Protein 4HN3 (pdb70)

CATH classification: 3.10.570.10

Sequence (1308 aa):
ITKNQISSNYYKTVLPYKASKSRGLVVSNIYSRRYDINELESGLRVSQNKYSPDNYLFQEGQYLDKETLEKWLDRKSDKNPNGLNPASNGNGENRKPIYLAHILEQDYLKQTDKDTVALGGISIALANSVDYYQKEKYGDTYEQPISDSELLAQGKESATVLNRIRQTKGLENVPVTIAIYKQGARDAVAPGNYIAYATANGDSLSNWKDIDEKNYVLPSTESSAKDHKTDNDNFLNFKKAIEDYYPNFTGVVGRGRYEDGQLAELNIDIPLQFYGEAEIIGFTQYVTDLVVGQHIPKTADLQVNISTSDGPAALITRKANEDAATAHIYDTGITKNQISSNYYKTVLPYKASKSRGLVVSNIYSRRYDINELESGLRVSQNKYSPDNYLFQEGQYLDKETLEKWLDRKSDKNPNGLNPASNGNGENRKPIYLAHILEQDYLKQTDKDTVALGGISIALANSVDYYQKEKYGDTYEQPISDSELLAQGKESATVLNRIRQTKGLENVPVTIAIYKQGARDAVAPGNYIAYATANGDSLSNWKDIDEKNYVLPSTESAKDHKTDNDNFLNFKKAIEDYYPNFTGVVGRGRYEDGQLAELNIDIPLQFYGEAEIIGFTQYVTDLVGQHIPKTADLQVNISTSDGPAALITRKANEDAATAHIYDTKNQISSNYYKTVLPYKASKSRGLVVSNIYSRRYDINELESGLRVSQNKYSPDNYLFQEGQYLDKETLEKWLDRKSDKNPNGLNPASNGNRKPIYLAHILEQDYLKQTDKDTVALGGISIALANSVDYYQKEKYGDTYEQPISDSELLAQGKESATVLNRIRQTKGLENVPVTIAIYKQGARDAVAPGNYIAYATANGDSLSNWKDIDEKNYVLPSTESAKDHKTDNDNFLNFKKAIEDYYPNFTGVVGRGRYEDGQLAELNIDIPLQFYGEAEIIGFTQYVTDLVGQHIPKTADLQVNISTSDGPAALITRKANEDAATAHIYDGITKNQISSNYYKTVLPYKASKSRGLVVSNIYSRRYDINELESSGLRVSQNKYSPDNYLFQEGQYLDKETLEKWLDRKSDKNPNGLNPASNGERKPIYLAHILEQDYLKQTDKDTVALGGISIALANSVDYYQKEKYGDTYEQPISDSELLAQGKESATVLNRIRQTKGLENVPVTIAIYKQGARDAVAPGNYIAYATANGDSLSNWKDIDEKNYVLPSTESAKDHKTDNDNFLNFKKAIEDYYPNFTGVVGRGRYEDGQLAELNIDIPLQFYGEAEIIGFTQYVTDLVGQHIPKTADLQVNISTSDGPAALITRKANEDAATAHIYD

Radius of gyration: 38.18 Å; Cα contacts (8 Å, |Δi|>4): 2831; chains: 4; bounding box: 109×58×107 Å

Organism: Listeria monocytogenes serovar 1/2a (strain ATCC BAA-679 / EGD-e) (NCBI:txid169963)

Solvent-accessible surface area: 56154 Å² total

Nearest PDB structures (foldseek):
  4hn3-assembly1_A  TM=9.996E-01  e=1.330E-68  Listeria monocytogenes EGD-e
  4hn3-assembly2_C  TM=9.886E-01  e=2.124E-67  Listeria monocytogenes EGD-e
  4hn3-assembly2_D  TM=9.861E-01  e=2.225E-66  Listeria monocytogenes EGD-e
  2qx2-assembly1_A  TM=8.442E-01  e=1.783E-33  Staphylococcus aureus subsp. aureus Mu50
  3n2q-assembly1_A-2  TM=5.553E-01  e=1.293E-23  Bacillus cereus ATCC 14579

InterPro domains:
  IPR011426 CamS sex pheromone cAM373 [PF07537] (57-363)
  IPR011426 CamS sex pheromone cAM373 [PIRSF012509] (1-371)

Structure (mmCIF, N/CA/C/O backbone):
data_4HN3
#
_entry.id   4HN3
#
_cell.length_a   149.085
_cell.length_b   99.318
_cell.length_c   104.608
_cell.angle_alpha   90.00
_cell.angle_beta   90.00
_cell.angle_gamma   90.00
#
_symmetry.space_group_name_H-M   'P 21 21 2'
#
loop_
_entity.id
_entity.type
_entity.pdbx_description
1 polymer 'Lmo1757 protein'
2 non-polymer GLYCEROL
3 non-polymer DI(HYDROXYETHYL)ETHER
4 non-polymer BETA-MERCAPTOETHANOL
5 water water
#
loop_
_atom_site.group_PDB
_atom_site.id
_atom_site.type_symbol
_atom_site.label_atom_id
_atom_site.label_alt_id
_atom_site.label_comp_id
_atom_site.label_asym_id
_atom_site.label_entity_id
_atom_site.label_seq_id
_atom_site.pdbx_PDB_ins_code
_atom_site.Cartn_x
_atom_site.Cartn_y
_atom_site.Cartn_z
_atom_site.occupancy
_atom_site.B_iso_or_equiv
_atom_site.auth_seq_id
_atom_site.auth_comp_id
_atom_site.auth_asym_id
_atom_site.auth_atom_id
_atom_site.pdbx_PDB_model_num
ATOM 1 N N . ILE A 1 19 ? 116.900 43.153 89.802 1.00 66.25 40 ILE A N 1
ATOM 2 C CA . ILE A 1 19 ? 116.495 42.452 91.024 1.00 67.85 40 ILE A CA 1
ATOM 3 C C . ILE A 1 19 ? 115.966 41.035 90.761 1.00 63.91 40 ILE A C 1
ATOM 4 O O . ILE A 1 19 ? 116.285 40.411 89.747 1.00 60.98 40 ILE A O 1
ATOM 17 N N . THR A 1 21 ? 112.989 37.784 92.598 1.00 42.74 42 THR A N 1
ATOM 18 C CA . THR A 1 21 ? 112.105 37.351 93.661 1.00 42.12 42 THR A CA 1
ATOM 19 C C . THR A 1 21 ? 112.952 36.858 94.827 1.00 49.76 42 THR A C 1
ATOM 20 O O . THR A 1 21 ? 114.031 36.316 94.624 1.00 52.76 42 THR A O 1
ATOM 24 N N . LYS A 1 22 ? 112.463 37.038 96.048 1.00 46.46 43 LYS A N 1
ATOM 25 C CA . LYS A 1 22 ? 113.235 36.651 97.215 1.00 50.64 43 LYS A CA 1
ATOM 26 C C . LYS A 1 22 ? 112.894 35.259 97.728 1.00 56.62 43 LYS A C 1
ATOM 27 O O . LYS A 1 22 ? 113.742 34.580 98.300 1.00 60.65 43 LYS A O 1
ATOM 33 N N . ASN A 1 23 ? 111.651 34.835 97.538 1.00 55.69 44 ASN A N 1
ATOM 34 C CA . ASN A 1 23 ? 111.246 33.498 97.952 1.00 51.28 44 ASN A CA 1
ATOM 35 C C . ASN A 1 23 ? 111.456 32.514 96.806 1.00 58.06 44 ASN A C 1
ATOM 36 O O . ASN A 1 23 ? 110.976 32.734 95.692 1.00 68.63 44 ASN A O 1
ATOM 41 N N . GLN A 1 24 ? 112.182 31.433 97.068 1.00 50.27 45 GLN A N 1
ATOM 42 C CA . GLN A 1 24 ? 112.479 30.451 96.029 1.00 43.57 45 GLN A CA 1
ATOM 43 C C . GLN A 1 24 ? 111.412 29.369 95.948 1.00 41.93 45 GLN A C 1
ATOM 44 O O . GLN A 1 24 ? 111.201 28.777 94.886 1.00 36.25 45 GLN A O 1
ATOM 50 N N . ILE A 1 25 ? 110.752 29.131 97.083 1.00 41.49 46 ILE A N 1
ATOM 51 C CA . ILE A 1 25 ? 109.685 28.143 97.229 1.00 37.99 46 ILE A CA 1
ATOM 52 C C . ILE A 1 25 ? 110.162 26.687 97.317 1.00 46.96 46 ILE A C 1
ATOM 53 O O . ILE A 1 25 ? 109.766 25.951 98.217 1.00 51.69 46 ILE A O 1
ATOM 58 N N . SER A 1 26 ? 110.992 26.270 96.371 1.00 43.91 47 SER A N 1
ATOM 59 C CA . SER A 1 26 ? 111.477 24.894 96.320 1.00 38.36 47 SER A CA 1
ATOM 60 C C . SER A 1 26 ? 112.876 24.861 95.739 1.00 49.02 47 SER A C 1
ATOM 61 O O . SER A 1 26 ? 113.233 25.689 94.889 1.00 43.08 47 SER A O 1
ATOM 64 N N . SER A 1 27 ? 113.649 23.884 96.199 1.00 51.11 48 SER A N 1
ATOM 65 C CA . SER A 1 27 ? 115.025 23.699 95.768 1.00 55.26 48 SER A CA 1
ATOM 66 C C . SER A 1 27 ? 115.095 23.420 94.273 1.00 46.24 48 SER A C 1
ATOM 67 O O . SER A 1 27 ? 116.093 23.727 93.618 1.00 40.57 48 SER A O 1
ATOM 70 N N . ASN A 1 28 ? 114.023 22.838 93.746 1.00 39.83 49 ASN A N 1
ATOM 71 C CA . ASN A 1 28 ? 113.918 22.551 92.322 1.00 45.12 49 ASN A CA 1
ATOM 72 C C . ASN A 1 28 ? 113.722 23.806 91.471 1.00 32.37 49 ASN A C 1
ATOM 73 O O . ASN A 1 28 ? 113.842 23.735 90.262 1.00 36.35 49 ASN A O 1
ATOM 78 N N . TYR A 1 29 ? 113.446 24.950 92.099 1.00 30.96 50 TYR A N 1
ATOM 79 C CA . TYR A 1 29 ? 113.158 26.178 91.342 1.00 30.96 50 TYR A CA 1
ATOM 80 C C . TYR A 1 29 ? 114.273 27.204 91.476 1.00 35.74 50 TYR A C 1
ATOM 81 O O . TYR A 1 29 ? 115.041 27.185 92.424 1.00 42.61 50 TYR A O 1
ATOM 90 N N . TYR A 1 30 ? 114.332 28.120 90.524 1.00 31.34 51 TYR A N 1
ATOM 91 C CA . TYR A 1 30 ? 115.223 29.259 90.617 1.00 28.51 51 TYR A CA 1
ATOM 92 C C . TYR A 1 30 ? 114.429 30.469 91.066 1.00 31.80 51 TYR A C 1
ATOM 93 O O . TYR A 1 30 ? 113.221 30.533 90.843 1.00 31.70 51 TYR A O 1
ATOM 102 N N . LYS A 1 31 ? 115.109 31.425 91.689 1.00 25.39 52 LYS A N 1
ATOM 103 C CA . LYS A 1 31 ? 114.549 32.755 91.852 1.00 28.32 52 LYS A CA 1
ATOM 104 C C . LYS A 1 31 ? 114.425 33.424 90.487 1.00 37.59 52 LYS A C 1
ATOM 105 O O . LYS A 1 31 ? 115.176 33.116 89.555 1.00 33.01 52 LYS A O 1
ATOM 111 N N . THR A 1 32 ? 113.482 34.347 90.371 1.00 35.19 53 THR A N 1
ATOM 112 C CA . THR A 1 32 ? 113.078 34.836 89.062 1.00 32.34 53 THR A CA 1
ATOM 113 C C . THR A 1 32 ? 113.433 36.290 88.878 1.00 35.17 53 THR A C 1
ATOM 114 O O . THR A 1 32 ? 113.397 37.080 89.823 1.00 38.96 53 THR A O 1
ATOM 118 N N . VAL A 1 33 ? 113.806 36.651 87.657 1.00 36.48 54 VAL A N 1
ATOM 119 C CA . VAL A 1 33 ? 114.227 38.022 87.412 1.00 39.62 54 VAL A CA 1
ATOM 120 C C . VAL A 1 33 ? 113.077 39.018 87.476 1.00 45.74 54 VAL A C 1
ATOM 121 O O . VAL A 1 33 ? 112.006 38.787 86.901 1.00 36.73 54 VAL A O 1
ATOM 125 N N . LEU A 1 34 ? 113.319 40.111 88.201 1.00 46.27 55 LEU A N 1
ATOM 126 C CA . LEU A 1 34 ? 112.446 41.282 88.232 1.00 51.45 55 LEU A CA 1
ATOM 127 C C . LEU A 1 34 ? 113.186 42.494 87.643 1.00 57.46 55 LEU A C 1
ATOM 128 O O . LEU A 1 34 ? 114.405 42.606 87.778 1.00 57.55 55 LEU A O 1
ATOM 133 N N . PRO A 1 35 ? 112.459 43.400 86.976 1.00 53.45 56 PRO A N 1
ATOM 134 C CA . PRO A 1 35 ? 111.021 43.323 86.711 1.00 52.99 56 PRO A CA 1
ATOM 135 C C . PRO A 1 35 ? 110.701 42.117 85.839 1.00 46.84 56 PRO A C 1
ATOM 136 O O . PRO A 1 35 ? 111.547 41.652 85.083 1.00 50.23 56 PRO A O 1
ATOM 140 N N . TYR A 1 36 ? 109.493 41.595 85.969 1.00 44.67 57 TYR A N 1
ATOM 141 C CA . TYR A 1 36 ? 109.097 40.417 85.217 1.00 42.85 57 TYR A CA 1
ATOM 142 C C . TYR A 1 36 ? 109.039 40.693 83.724 1.00 41.33 57 TYR A C 1
ATOM 143 O O . TYR A 1 36 ? 108.466 41.696 83.272 1.00 37.05 57 TYR A O 1
ATOM 152 N N . LYS A 1 37 ? 109.652 39.805 82.957 1.00 38.15 58 LYS A N 1
ATOM 153 C CA . LYS A 1 37 ? 109.470 39.831 81.518 1.00 37.25 58 LYS A CA 1
ATOM 154 C C . LYS A 1 37 ? 108.810 38.538 81.091 1.00 41.28 58 LYS A C 1
ATOM 155 O O . LYS A 1 37 ? 109.307 37.438 81.379 1.00 38.84 58 LYS A O 1
ATOM 161 N N . ALA A 1 38 ? 107.666 38.680 80.432 1.00 43.98 59 ALA A N 1
ATOM 162 C CA . ALA A 1 38 ? 106.921 37.532 79.937 1.00 44.09 59 ALA A CA 1
ATOM 163 C C . ALA A 1 38 ? 107.726 36.843 78.850 1.00 30.64 59 ALA A C 1
ATOM 164 O O . ALA A 1 38 ? 108.522 37.469 78.166 1.00 35.11 59 ALA A O 1
ATOM 166 N N . SER A 1 39 ? 107.508 35.546 78.707 1.00 32.84 60 SER A N 1
ATOM 167 C CA . SER A 1 39 ? 108.056 34.789 77.602 1.00 33.33 60 SER A CA 1
ATOM 168 C C . SER A 1 39 ? 107.781 35.528 76.292 1.00 34.76 60 SER A C 1
ATOM 169 O O . SER A 1 39 ? 106.689 36.059 76.092 1.00 34.33 60 SER A O 1
ATOM 172 N N . LYS A 1 40 ? 108.766 35.580 75.403 1.00 34.03 61 LYS A N 1
ATOM 173 C CA . LYS A 1 40 ? 108.503 36.146 74.085 1.00 38.58 61 LYS A CA 1
ATOM 174 C C . LYS A 1 40 ? 107.696 35.135 73.268 1.00 38.88 61 LYS A C 1
ATOM 175 O O . LYS A 1 40 ? 107.248 35.424 72.162 1.00 43.32 61 LYS A O 1
ATOM 181 N N . SER A 1 41 ? 107.503 33.944 73.820 1.00 29.84 62 SER A N 1
ATOM 182 C CA . SER A 1 41 ? 106.620 32.980 73.163 1.00 39.18 62 SER A CA 1
ATOM 183 C C . SER A 1 41 ? 105.482 32.584 74.093 1.00 42.38 62 SER A C 1
ATOM 184 O O . SER A 1 41 ? 105.094 31.413 74.144 1.00 36.36 62 SER A O 1
ATOM 187 N N . ARG A 1 42 ? 104.946 33.571 74.814 1.00 34.85 63 ARG A N 1
ATOM 188 C CA . ARG A 1 42 ? 103.985 33.311 75.890 1.00 31.99 63 ARG A CA 1
ATOM 189 C C . ARG A 1 42 ? 102.771 32.529 75.436 1.00 32.99 63 ARG A C 1
ATOM 190 O O . ARG A 1 42 ? 102.036 32.947 74.529 1.00 35.46 63 ARG A O 1
ATOM 198 N N . GLY A 1 43 ? 102.554 31.390 76.071 1.00 33.48 64 GLY A N 1
ATOM 199 C CA . GLY A 1 43 ? 101.367 30.611 75.801 1.00 36.65 64 GLY A CA 1
ATOM 200 C C . GLY A 1 43 ? 101.556 29.588 74.696 1.00 37.23 64 GLY A C 1
ATOM 201 O O . GLY A 1 43 ? 100.713 28.714 74.532 1.00 33.98 64 GLY A O 1
ATOM 202 N N . LEU A 1 44 ? 102.645 29.681 73.934 1.00 35.19 65 LEU A N 1
ATOM 203 C CA . LEU A 1 44 ? 102.855 28.718 72.843 1.00 32.37 65 LEU A CA 1
ATOM 204 C C . LEU A 1 44 ? 102.876 27.293 73.385 1.00 33.66 65 LEU A C 1
ATOM 205 O O . LEU A 1 44 ? 102.418 26.355 72.729 1.00 33.70 65 LEU A O 1
ATOM 210 N N . VAL A 1 45 ? 103.405 27.123 74.591 1.00 23.77 66 VAL A N 1
ATOM 211 C CA . VAL A 1 45 ? 103.504 25.785 75.143 1.00 24.60 66 VAL A CA 1
ATOM 212 C C . VAL A 1 45 ? 102.119 25.181 75.346 1.00 26.56 66 VAL A C 1
ATOM 213 O O . VAL A 1 45 ? 101.919 23.969 75.164 1.00 27.49 66 VAL A O 1
ATOM 217 N N . VAL A 1 46 ? 101.154 26.030 75.695 1.00 24.44 67 VAL A N 1
ATOM 218 C CA . VAL A 1 46 ? 99.771 25.593 75.854 1.00 27.47 67 VAL A CA 1
ATOM 219 C C . VAL A 1 46 ? 99.144 25.200 74.510 1.00 36.03 67 VAL A C 1
ATOM 220 O O . VAL A 1 46 ? 98.345 24.268 74.441 1.00 31.20 67 VAL A O 1
ATOM 224 N N . SER A 1 47 ? 99.495 25.913 73.443 1.00 36.45 68 SER A N 1
ATOM 225 C CA . SER A 1 47 ? 98.991 25.570 72.109 1.00 32.44 68 SER A CA 1
ATOM 226 C C . SER A 1 47 ? 99.579 24.244 71.642 1.00 35.80 68 SER A C 1
ATOM 227 O O . SER A 1 47 ? 98.938 23.488 70.909 1.00 37.98 68 SER A O 1
ATOM 230 N N . ASN A 1 48 ? 100.809 23.968 72.062 1.00 27.94 69 ASN A N 1
ATOM 231 C CA . ASN A 1 48 ? 101.591 22.896 71.453 1.00 27.65 69 ASN A CA 1
ATOM 232 C C . ASN A 1 48 ? 101.638 21.596 72.214 1.00 33.78 69 ASN A C 1
ATOM 233 O O . ASN A 1 48 ? 101.945 20.554 71.645 1.00 28.40 69 ASN A O 1
ATOM 238 N N . ILE A 1 49 ? 101.334 21.650 73.500 1.00 27.51 70 ILE A N 1
ATOM 239 C CA . ILE A 1 49 ? 101.503 20.469 74.336 1.00 25.24 70 ILE A CA 1
ATOM 240 C C . ILE A 1 49 ? 100.141 20.177 74.912 1.00 33.38 70 ILE A C 1
ATOM 241 O O . ILE A 1 49 ? 99.567 21.015 75.606 1.00 25.86 70 ILE A O 1
ATOM 246 N N . TYR A 1 50 ? 99.620 18.994 74.609 1.00 28.05 71 TYR A N 1
ATOM 247 C CA . TYR A 1 50 ? 98.223 18.682 74.900 1.00 25.70 71 TYR A CA 1
ATOM 248 C C . TYR A 1 50 ? 97.936 18.590 76.407 1.00 28.23 71 TYR A C 1
ATOM 249 O O . TYR A 1 50 ? 96.966 19.160 76.903 1.00 28.35 71 TYR A O 1
ATOM 258 N N . SER A 1 51 ? 98.768 17.853 77.135 1.00 26.58 72 SER A N 1
ATOM 259 C CA . SER A 1 51 ? 98.455 17.573 78.542 1.00 28.45 72 SER A CA 1
ATOM 260 C C . SER A 1 51 ? 99.138 18.537 79.485 1.00 24.26 72 SER A C 1
ATOM 261 O O . SER A 1 51 ? 100.337 18.763 79.371 1.00 22.26 72 SER A O 1
ATOM 264 N N . ARG A 1 52 ? 98.386 19.095 80.431 1.00 24.66 73 ARG A N 1
ATOM 265 C CA A ARG A 1 52 ? 98.992 19.964 81.430 0.49 27.21 73 ARG A CA 1
ATOM 266 C CA B ARG A 1 52 ? 98.965 19.951 81.471 0.51 28.76 73 ARG A CA 1
ATOM 267 C C . ARG A 1 52 ? 100.063 19.231 82.245 1.00 25.18 73 ARG A C 1
ATOM 268 O O . ARG A 1 52 ? 101.032 19.849 82.693 1.00 26.89 73 ARG A O 1
ATOM 283 N N . TYR A 1 53 ? 99.919 17.914 82.416 1.00 20.58 74 TYR A N 1
ATOM 284 C CA . TYR A 1 53 ? 100.976 17.163 83.106 1.00 20.94 74 TYR A CA 1
ATOM 285 C C . TYR A 1 53 ? 102.274 17.102 82.300 1.00 28.02 74 TYR A C 1
ATOM 286 O O . TYR A 1 53 ? 103.353 17.110 82.883 1.00 26.77 74 TYR A O 1
ATOM 295 N N . ASP A 1 54 ? 102.177 17.009 80.970 1.00 23.41 75 ASP A N 1
ATOM 296 C CA . ASP A 1 54 ? 103.378 17.120 80.140 1.00 23.48 75 ASP A CA 1
ATOM 297 C C . ASP A 1 54 ? 103.952 18.551 80.224 1.00 18.69 75 ASP A C 1
ATOM 298 O O . ASP A 1 54 ? 105.153 18.726 80.242 1.00 23.05 75 ASP A O 1
ATOM 303 N N . ILE A 1 55 ? 103.088 19.562 80.230 1.00 23.10 76 ILE A N 1
ATOM 304 C CA . ILE A 1 55 ? 103.578 20.940 80.326 1.00 24.00 76 ILE A CA 1
ATOM 305 C C . ILE A 1 55 ? 104.378 21.152 81.614 1.00 25.75 76 ILE A C 1
ATOM 306 O O . ILE A 1 55 ? 105.462 21.733 81.606 1.00 21.28 76 ILE A O 1
ATOM 311 N N . ASN A 1 56 ? 103.856 20.649 82.728 1.00 28.22 77 ASN A N 1
ATOM 312 C CA . ASN A 1 56 ? 104.586 20.742 83.993 1.00 30.61 77 ASN A CA 1
ATOM 313 C C . ASN A 1 56 ? 105.911 19.995 83.947 1.00 28.61 77 ASN A C 1
ATOM 314 O O . ASN A 1 56 ? 106.934 20.515 84.376 1.00 25.36 77 ASN A O 1
ATOM 319 N N . GLU A 1 57 ? 105.888 18.767 83.434 1.00 25.32 78 GLU A N 1
ATOM 320 C CA . GLU A 1 57 ? 107.108 17.989 83.292 1.00 26.25 78 GLU A CA 1
ATOM 321 C C . GLU A 1 57 ? 108.116 18.794 82.457 1.00 27.91 78 GLU A C 1
ATOM 322 O O . GLU A 1 57 ? 109.267 18.972 82.850 1.00 24.56 78 GLU A O 1
ATOM 328 N N . LEU A 1 58 ? 107.668 19.272 81.300 1.00 23.51 79 LEU A N 1
ATOM 329 C CA . LEU A 1 58 ? 108.549 19.980 80.364 1.00 22.39 79 LEU A CA 1
ATOM 330 C C . LEU A 1 58 ? 109.254 21.166 81.025 1.00 23.27 79 LEU A C 1
ATOM 331 O O . LEU A 1 58 ? 110.482 21.276 80.976 1.00 24.74 79 LEU A O 1
ATOM 336 N N . GLU A 1 59 ? 108.484 22.042 81.666 1.00 24.21 80 GLU A N 1
ATOM 337 C CA . GLU A 1 59 ? 109.078 23.245 82.241 1.00 22.74 80 GLU A CA 1
ATOM 338 C C . GLU A 1 59 ? 109.825 23.017 83.554 1.00 29.42 80 GLU A C 1
ATOM 339 O O . GLU A 1 59 ? 110.935 23.497 83.720 1.00 23.26 80 GLU A O 1
ATOM 345 N N . SER A 1 60 ? 109.214 22.298 84.490 1.00 22.62 81 SER A N 1
ATOM 346 C CA . SER A 1 60 ? 109.890 22.010 85.754 1.00 25.39 81 SER A CA 1
ATOM 347 C C . SER A 1 60 ? 111.080 21.122 85.494 1.00 24.75 81 SER A C 1
ATOM 348 O O . SER A 1 60 ? 112.137 21.326 86.066 1.00 25.02 81 SER A O 1
ATOM 351 N N . GLY A 1 61 ? 110.895 20.135 84.626 1.00 23.75 82 GLY A N 1
ATOM 352 C CA . GLY A 1 61 ? 111.966 19.243 84.234 1.00 26.64 82 GLY A CA 1
ATOM 353 C C . GLY A 1 61 ? 113.159 19.941 83.583 1.00 31.29 82 GLY A C 1
ATOM 354 O O . GLY A 1 61 ? 114.304 19.533 83.798 1.00 27.12 82 GLY A O 1
ATOM 355 N N . LEU A 1 62 ? 112.922 20.992 82.795 1.00 24.49 83 LEU A N 1
ATOM 356 C CA . LEU A 1 62 ? 114.057 21.715 82.190 1.00 24.67 83 LEU A CA 1
ATOM 357 C C . LEU A 1 62 ? 114.829 22.493 83.255 1.00 21.38 83 LEU A C 1
ATOM 358 O O . LEU A 1 62 ? 116.047 22.625 83.190 1.00 20.17 83 LEU A O 1
ATOM 371 N N . ARG A 1 64 ? 115.124 21.440 86.405 1.00 25.42 85 ARG A N 1
ATOM 372 C CA . ARG A 1 64 ? 115.957 20.431 87.082 1.00 26.88 85 ARG A CA 1
ATOM 373 C C . ARG A 1 64 ? 117.198 20.100 86.252 1.00 29.78 85 ARG A C 1
ATOM 374 O O . ARG A 1 64 ? 118.296 19.958 86.798 1.00 30.00 85 ARG A O 1
ATOM 382 N N . VAL A 1 65 ? 117.025 19.961 84.931 1.00 28.92 86 VAL A N 1
ATOM 383 C CA . VAL A 1 65 ? 118.180 19.743 84.046 1.00 29.71 86 VAL A CA 1
ATOM 384 C C . VAL A 1 65 ? 119.166 20.907 84.127 1.00 28.44 86 VAL A C 1
ATOM 385 O O . VAL A 1 65 ? 120.370 20.704 84.184 1.00 30.15 86 VAL A O 1
ATOM 389 N N . SER A 1 66 ? 118.644 22.131 84.125 1.00 30.56 87 SER A N 1
ATOM 390 C CA . SER A 1 66 ? 119.482 23.328 84.152 1.00 30.15 87 SER A CA 1
ATOM 391 C C . SER A 1 66 ? 120.369 23.386 85.390 1.00 34.17 87 SER A C 1
ATOM 392 O O . SER A 1 66 ? 121.426 24.005 85.359 1.00 32.10 87 SER A O 1
ATOM 395 N N . GLN A 1 67 ? 119.937 22.764 86.488 1.00 29.81 88 GLN A N 1
ATOM 396 C CA . GLN A 1 67 ? 120.721 22.837 87.724 1.00 31.62 88 GLN A CA 1
ATOM 397 C C . GLN A 1 67 ? 122.001 22.005 87.660 1.00 35.10 88 GLN A C 1
ATOM 398 O O . GLN A 1 67 ? 122.865 22.129 88.524 1.00 40.95 88 GLN A O 1
ATOM 404 N N . ASN A 1 68 ? 122.129 21.165 86.640 1.00 34.77 89 ASN A N 1
ATOM 405 C CA . ASN A 1 68 ? 123.400 20.488 86.406 1.00 40.07 89 ASN A CA 1
ATOM 406 C C . ASN A 1 68 ? 124.456 21.472 85.932 1.00 42.92 89 ASN A C 1
ATOM 407 O O . ASN A 1 68 ? 125.650 21.216 86.071 1.00 43.71 89 ASN A O 1
ATOM 412 N N . LYS A 1 69 ? 124.026 22.600 85.366 1.00 43.50 90 LYS A N 1
ATOM 413 C CA . LYS A 1 69 ? 124.993 23.563 84.831 1.00 40.49 90 LYS A CA 1
ATOM 414 C C . LYS A 1 69 ? 124.908 24.949 85.460 1.00 38.41 90 LYS A C 1
ATOM 415 O O . LYS A 1 69 ? 125.920 25.619 85.625 1.00 41.88 90 LYS A O 1
ATOM 421 N N . TYR A 1 70 ? 123.698 25.375 85.817 1.00 31.77 91 TYR A N 1
ATOM 422 C CA . TYR A 1 70 ? 123.498 26.705 86.389 1.00 35.42 91 TYR A CA 1
ATOM 423 C C . TYR A 1 70 ? 122.881 26.567 87.770 1.00 37.81 91 TYR A C 1
ATOM 424 O O . TYR A 1 70 ? 121.681 26.336 87.905 1.00 39.77 91 TYR A O 1
ATOM 433 N N . SER A 1 71 ? 123.709 26.688 88.800 1.00 39.25 92 SER A N 1
ATOM 434 C CA . SER A 1 71 ? 123.225 26.586 90.167 1.00 39.42 92 SER A CA 1
ATOM 435 C C . SER A 1 71 ? 122.234 27.695 90.483 1.00 33.14 92 SER A C 1
ATOM 436 O O . SER A 1 71 ? 122.460 28.860 90.154 1.00 34.24 92 SER A O 1
ATOM 439 N N . PRO A 1 72 ? 121.122 27.332 91.123 1.00 37.32 93 PRO A N 1
ATOM 440 C CA . PRO A 1 72 ? 120.166 28.353 91.557 1.00 37.11 93 PRO A CA 1
ATOM 441 C C . PRO A 1 72 ? 120.709 29.207 92.695 1.00 41.83 93 PRO A C 1
ATOM 442 O O . PRO A 1 72 ? 120.087 30.199 93.040 1.00 45.43 93 PRO A O 1
ATOM 446 N N . ASP A 1 73 ? 121.861 28.841 93.250 1.00 43.07 94 ASP A N 1
ATOM 447 C CA . ASP A 1 73 ? 122.555 29.706 94.201 1.00 52.76 94 ASP A CA 1
ATOM 448 C C . ASP A 1 73 ? 123.214 30.871 93.467 1.00 49.54 94 ASP A C 1
ATOM 449 O O . ASP A 1 73 ? 123.507 31.892 94.075 1.00 43.97 94 ASP A O 1
ATOM 454 N N . ASN A 1 74 ? 123.446 30.700 92.165 1.00 48.60 95 ASN A N 1
ATOM 455 C CA . ASN A 1 74 ? 124.222 31.647 91.355 1.00 50.21 95 ASN A CA 1
ATOM 456 C C . ASN A 1 74 ? 123.476 32.332 90.206 1.00 48.68 95 ASN A C 1
ATOM 457 O O . ASN A 1 74 ? 123.910 33.378 89.726 1.00 41.22 95 ASN A O 1
ATOM 462 N N . TYR A 1 75 ? 122.392 31.722 89.735 1.00 41.97 96 TYR A N 1
ATOM 463 C CA . TYR A 1 75 ? 121.702 32.210 88.544 1.00 38.80 96 TYR A CA 1
ATOM 464 C C . TYR A 1 75 ? 120.241 32.521 88.839 1.00 36.73 96 TYR A C 1
ATOM 465 O O . TYR A 1 75 ? 119.624 31.869 89.669 1.00 34.52 96 TYR A O 1
ATOM 474 N N . LEU A 1 76 ? 119.709 33.521 88.146 1.00 31.31 97 LEU A N 1
ATOM 475 C CA . LEU A 1 76 ? 118.295 33.854 88.205 1.00 32.39 97 LEU A CA 1
ATOM 476 C C . LEU A 1 76 ? 117.637 33.413 86.895 1.00 36.50 97 LEU A C 1
ATOM 477 O O . LEU A 1 76 ? 118.275 33.420 85.825 1.00 32.02 97 LEU A O 1
ATOM 482 N N . PHE A 1 77 ? 116.368 33.031 86.997 1.00 29.45 98 PHE A N 1
ATOM 483 C CA . PHE A 1 77 ? 115.595 32.472 85.888 1.00 24.21 98 PHE A CA 1
ATOM 484 C C . PHE A 1 77 ? 114.794 33.550 85.203 1.00 28.98 98 PHE A C 1
ATOM 485 O O . PHE A 1 77 ? 114.224 34.426 85.859 1.00 30.64 98 PHE A O 1
ATOM 493 N N . GLN A 1 78 ? 114.749 33.493 83.877 1.00 27.37 99 GLN A N 1
ATOM 494 C CA . GLN A 1 78 ? 113.807 34.319 83.137 1.00 30.12 99 GLN A CA 1
ATOM 495 C C . GLN A 1 78 ? 113.212 33.482 82.016 1.00 27.41 99 GLN A C 1
ATOM 496 O O . GLN A 1 78 ? 113.930 32.691 81.396 1.00 29.01 99 GLN A O 1
ATOM 502 N N . GLU A 1 79 ? 111.908 33.622 81.754 1.00 23.51 100 GLU A N 1
ATOM 503 C CA . GLU A 1 79 ? 111.327 32.915 80.605 1.00 26.35 100 GLU A CA 1
ATOM 504 C C . GLU A 1 79 ? 112.000 33.375 79.311 1.00 31.10 100 GLU A C 1
ATOM 505 O O . GLU A 1 79 ? 112.503 34.494 79.237 1.00 32.29 100 GLU A O 1
ATOM 511 N N . GLY A 1 80 ? 112.009 32.502 78.308 1.00 25.49 101 GLY A N 1
ATOM 512 C CA . GLY A 1 80 ? 112.825 32.708 77.118 1.00 33.36 101 GLY A CA 1
ATOM 513 C C . GLY A 1 80 ? 112.531 34.015 76.412 1.00 33.58 101 GLY A C 1
ATOM 514 O O . GLY A 1 80 ? 111.383 34.294 76.056 1.00 38.90 101 GLY A O 1
ATOM 515 N N . GLN A 1 81 ? 113.570 34.820 76.209 1.00 28.36 102 GLN A N 1
ATOM 516 C CA . GLN A 1 81 ? 113.403 36.114 75.568 1.00 28.21 102 GLN A CA 1
ATOM 517 C C . GLN A 1 81 ? 113.971 36.146 74.147 1.00 29.59 102 GLN A C 1
ATOM 518 O O . GLN A 1 81 ? 113.629 37.039 73.382 1.00 37.81 102 GLN A O 1
ATOM 524 N N . TYR A 1 82 ? 114.856 35.206 73.811 1.00 32.48 103 TYR A N 1
ATOM 525 C CA . TYR A 1 82 ? 115.632 35.295 72.551 1.00 32.78 103 TYR A CA 1
ATOM 526 C C . TYR A 1 82 ? 115.012 34.613 71.334 1.00 34.20 103 TYR A C 1
ATOM 527 O O . TYR A 1 82 ? 115.322 34.967 70.190 1.00 37.94 103 TYR A O 1
ATOM 536 N N . LEU A 1 83 ? 114.181 33.609 71.574 1.00 26.97 104 LEU A N 1
ATOM 537 C CA . LEU A 1 83 ? 113.463 32.958 70.483 1.00 34.94 104 LEU A CA 1
ATOM 538 C C . LEU A 1 83 ? 111.982 33.308 70.560 1.00 35.41 104 LEU A C 1
ATOM 539 O O . LEU A 1 83 ? 111.248 32.744 71.355 1.00 34.84 104 LEU A O 1
ATOM 544 N N . ASP A 1 84 ? 111.537 34.228 69.714 1.00 37.18 105 ASP A N 1
ATOM 545 C CA . ASP A 1 84 ? 110.154 34.668 69.767 1.00 31.89 105 ASP A CA 1
ATOM 546 C C . ASP A 1 84 ? 109.181 33.684 69.112 1.00 31.41 105 ASP A C 1
ATOM 547 O O . ASP A 1 84 ? 109.585 32.687 68.500 1.00 35.18 105 ASP A O 1
ATOM 552 N N . LYS A 1 85 ? 107.895 33.945 69.290 1.00 32.14 106 LYS A N 1
ATOM 553 C CA . LYS A 1 85 ? 106.850 33.054 68.823 1.00 38.65 106 LYS A CA 1
ATOM 554 C C . LYS A 1 85 ? 106.964 32.746 67.315 1.00 40.30 106 LYS A C 1
ATOM 555 O O . LYS A 1 85 ? 106.871 31.591 66.906 1.00 37.48 106 LYS A O 1
ATOM 561 N N . GLU A 1 86 ? 107.174 33.776 66.497 1.00 30.88 107 GLU A N 1
ATOM 562 C CA . GLU A 1 86 ? 107.211 33.599 65.046 1.00 38.10 107 GLU A CA 1
ATOM 563 C C . GLU A 1 86 ? 108.359 32.699 64.616 1.00 34.77 107 GLU A C 1
ATOM 564 O O . GLU A 1 86 ? 108.232 31.903 63.688 1.00 36.21 107 GLU A O 1
ATOM 567 N N . THR A 1 87 ? 109.487 32.826 65.298 1.00 27.63 108 THR A N 1
ATOM 568 C CA . THR A 1 87 ? 110.646 32.026 64.972 1.00 33.14 108 THR A CA 1
ATOM 569 C C . THR A 1 87 ? 110.411 30.570 65.323 1.00 28.13 108 THR A C 1
ATOM 570 O O . THR A 1 87 ? 110.750 29.664 64.539 1.00 28.57 108 THR A O 1
ATOM 574 N N . LEU A 1 88 ? 109.845 30.340 66.503 1.00 25.01 109 LEU A N 1
ATOM 575 C CA . LEU A 1 88 ? 109.587 28.980 66.986 1.00 30.80 109 LEU A CA 1
ATOM 576 C C . LEU A 1 88 ? 108.563 28.304 66.093 1.00 28.11 109 LEU A C 1
ATOM 577 O O . LEU A 1 88 ? 108.681 27.116 65.778 1.00 33.21 109 LEU A O 1
ATOM 582 N N . GLU A 1 89 ? 107.553 29.068 65.692 1.00 25.87 110 GLU A N 1
ATOM 583 C CA . GLU A 1 89 ? 106.498 28.523 64.862 1.00 32.75 110 GLU A CA 1
ATOM 584 C C . GLU A 1 89 ? 107.080 28.140 63.507 1.00 39.77 110 GLU A C 1
ATOM 585 O O . GLU A 1 89 ? 106.720 27.123 62.920 1.00 30.78 110 GLU A O 1
ATOM 591 N N . LYS A 1 90 ? 108.013 28.951 63.035 1.00 29.98 111 LYS A N 1
ATOM 592 C CA . LYS A 1 90 ? 108.694 28.670 61.786 1.00 37.24 111 LYS A CA 1
ATOM 593 C C . LYS A 1 90 ? 109.466 27.360 61.899 1.00 32.70 111 LYS A C 1
ATOM 594 O O . LYS A 1 90 ? 109.394 26.503 61.012 1.00 31.02 111 LYS A O 1
ATOM 600 N N . TRP A 1 91 ? 110.195 27.194 63.001 1.00 23.95 112 TRP A N 1
ATOM 601 C CA . TRP A 1 91 ? 110.979 25.981 63.206 1.00 29.77 112 TRP A CA 1
ATOM 602 C C . TRP A 1 91 ? 110.124 24.743 63.461 1.00 29.64 112 TRP A C 1
ATOM 603 O O . TRP A 1 91 ? 110.512 23.631 63.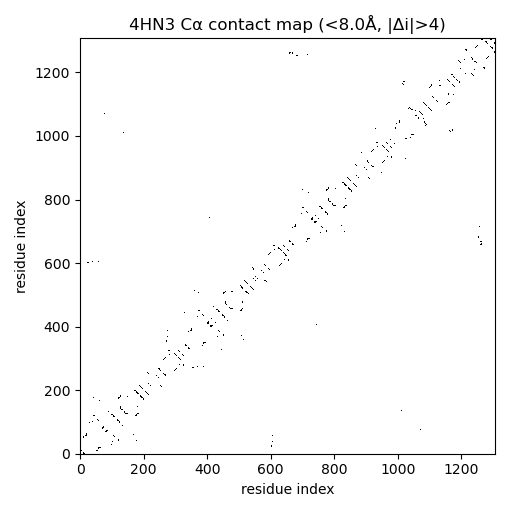104 1.00 27.49 112 TRP A O 1
ATOM 614 N N . LEU A 1 92 ? 108.966 24.930 64.087 1.00 27.11 113 LEU A N 1
ATOM 615 C CA . LEU A 1 92 ? 108.095 23.796 64.407 1.00 23.40 113 LEU A CA 1
ATOM 616 C C . LEU A 1 92 ? 107.353 23.256 63.185 1.00 30.29 113 LEU A C 1
ATOM 617 O O . LEU A 1 92 ? 106.834 22.143 63.189 1.00 27.62 113 LEU A O 1
ATOM 622 N N . ASP A 1 93 ? 107.301 24.063 62.142 1.00 27.60 114 ASP A N 1
ATOM 623 C CA . ASP A 1 93 ? 106.633 23.675 60.908 1.00 29.68 114 ASP A CA 1
ATOM 624 C C . ASP A 1 93 ? 107.345 22.495 60.222 1.00 30.26 114 ASP A C 1
ATOM 625 O O . ASP A 1 93 ? 108.488 22.167 60.547 1.00 28.61 114 ASP A O 1
ATOM 630 N N . ARG A 1 94 ? 106.659 21.838 59.294 1.00 31.83 115 ARG A N 1
ATOM 631 C CA . ARG A 1 94 ? 107.328 20.900 58.404 1.00 33.04 115 ARG A CA 1
ATOM 632 C C . ARG A 1 94 ? 108.220 21.706 57.453 1.00 36.55 115 ARG A C 1
ATOM 633 O O . ARG A 1 94 ? 107.887 22.818 57.074 1.00 37.96 115 ARG A O 1
ATOM 641 N N . LYS A 1 95 ? 109.354 21.137 57.076 1.00 35.27 116 LYS A N 1
ATOM 642 C CA . LYS A 1 95 ? 110.211 21.736 56.066 1.00 33.46 116 LYS A CA 1
ATOM 643 C C . LYS A 1 95 ? 109.464 21.744 54.729 1.00 36.34 116 LYS A C 1
ATOM 644 O O . LYS A 1 95 ? 108.822 20.759 54.378 1.00 41.76 116 LYS A O 1
ATOM 650 N N . SER A 1 96 ? 109.517 22.856 54.001 1.00 35.97 117 SER A N 1
ATOM 651 C CA . SER A 1 96 ? 108.951 22.917 52.644 1.00 45.78 117 SER A CA 1
ATOM 652 C C . SER A 1 96 ? 109.625 24.021 51.839 1.00 41.29 117 SER A C 1
ATOM 653 O O . SER A 1 96 ? 110.475 24.734 52.352 1.00 34.12 117 SER A O 1
ATOM 656 N N . ASP A 1 97 ? 109.209 24.184 50.590 1.00 41.43 118 ASP A N 1
ATOM 657 C CA . ASP A 1 97 ? 109.794 25.205 49.725 1.00 49.91 118 ASP A CA 1
ATOM 658 C C . ASP A 1 97 ? 109.506 26.609 50.213 1.00 49.12 118 ASP A C 1
ATOM 659 O O . ASP A 1 97 ? 110.348 27.488 50.105 1.00 47.24 118 ASP A O 1
ATOM 664 N N . LYS A 1 98 ? 108.315 26.823 50.755 1.00 47.26 119 LYS A N 1
ATOM 665 C CA . LYS A 1 98 ? 107.968 28.132 51.286 1.00 44.80 119 LYS A CA 1
ATOM 666 C C . LYS A 1 98 ? 108.572 28.325 52.669 1.00 39.66 119 LYS A C 1
ATOM 667 O O . LYS A 1 98 ? 108.814 29.454 53.095 1.00 45.62 119 LYS A O 1
ATOM 670 N N . ASN A 1 99 ? 108.821 27.228 53.384 1.00 33.63 120 ASN A N 1
ATOM 671 C CA . ASN A 1 99 ? 109.497 27.346 54.664 1.00 38.62 120 ASN A CA 1
ATOM 672 C C . ASN A 1 99 ? 110.630 26.351 54.821 1.00 35.36 120 ASN A C 1
ATOM 673 O O . ASN A 1 99 ? 110.479 25.328 55.487 1.00 35.62 120 ASN A O 1
ATOM 678 N N . PRO A 1 100 ? 111.784 26.667 54.222 1.00 34.46 121 PRO A N 1
ATOM 679 C CA . PRO A 1 100 ? 112.940 25.776 54.317 1.00 28.85 121 PRO A CA 1
ATOM 680 C C . PRO A 1 100 ? 113.415 25.669 55.758 1.00 27.03 121 PRO A C 1
ATOM 681 O O . PRO A 1 100 ? 114.229 24.808 56.045 1.00 34.34 121 PRO A O 1
ATOM 685 N N . ASN A 1 101 ? 112.906 26.523 56.645 1.00 28.49 122 ASN A N 1
ATOM 686 C CA . ASN A 1 101 ? 113.353 26.549 58.043 1.00 27.52 122 ASN A CA 1
ATOM 687 C C . ASN A 1 101 ? 112.677 25.527 58.966 1.00 30.78 122 ASN A C 1
ATOM 688 O O . ASN A 1 101 ? 113.120 25.317 60.097 1.00 27.83 122 ASN A O 1
ATOM 693 N N . GLY A 1 102 ? 111.610 24.890 58.498 1.00 30.98 123 GLY A N 1
ATOM 694 C CA . GLY A 1 102 ? 110.927 23.912 59.333 1.00 29.67 123 GLY A CA 1
ATOM 695 C C . GLY A 1 102 ? 111.831 22.759 59.737 1.00 28.42 123 GLY A C 1
ATOM 696 O O . GLY A 1 102 ? 112.596 22.249 58.914 1.00 29.40 123 GLY A O 1
ATOM 697 N N . LEU A 1 103 ? 111.753 22.340 60.999 1.00 26.75 124 LEU A N 1
ATOM 698 C CA . LEU A 1 103 ? 112.578 21.244 61.475 1.00 28.68 124 LEU A CA 1
ATOM 699 C C . LEU A 1 103 ? 111.915 19.895 61.257 1.00 31.31 124 LEU A C 1
ATOM 700 O O . LEU A 1 103 ? 112.590 18.878 61.195 1.00 28.30 124 LEU A O 1
ATOM 705 N N . ASN A 1 104 ? 110.589 19.880 61.187 1.00 31.26 125 ASN A N 1
ATOM 706 C CA . ASN A 1 104 ? 109.877 18.629 60.957 1.00 28.62 125 ASN A CA 1
ATOM 707 C C . ASN A 1 104 ? 109.996 18.200 59.500 1.00 32.57 125 ASN A C 1
ATOM 708 O O . ASN A 1 104 ? 110.193 19.039 58.616 1.00 34.79 125 ASN A O 1
ATOM 713 N N . PRO A 1 105 ? 109.887 16.889 59.251 1.00 32.31 126 PRO A N 1
ATOM 714 C CA . PRO A 1 105 ? 110.099 16.324 57.913 1.00 37.47 126 PRO A CA 1
ATOM 715 C C . PRO A 1 105 ? 109.097 16.871 56.899 1.00 34.55 126 PRO A C 1
ATOM 716 O O . PRO A 1 105 ? 107.928 17.101 57.224 1.00 31.55 126 PRO A O 1
ATOM 720 N N . ALA A 1 106 ? 109.556 17.065 55.671 1.00 36.53 127 ALA A N 1
ATOM 721 C CA . ALA A 1 106 ? 108.677 17.519 54.613 1.00 38.76 127 ALA A CA 1
ATOM 722 C C . ALA A 1 106 ? 107.556 16.518 54.483 1.00 44.23 127 ALA A C 1
ATOM 723 O O . ALA A 1 106 ? 107.746 15.324 54.713 1.00 49.16 127 ALA A O 1
ATOM 725 N N . SER A 1 107 ? 106.379 17.012 54.133 1.00 45.49 128 SER A N 1
ATOM 726 C CA . SER A 1 107 ? 105.234 16.145 53.925 1.00 55.09 128 SER A CA 1
ATOM 727 C C . SER A 1 107 ? 105.469 15.227 52.723 1.00 55.43 128 SER A C 1
ATOM 728 O O . SER A 1 107 ? 106.036 15.640 51.704 1.00 49.02 128 SER A O 1
ATOM 731 N N . ASN A 1 108 ? 105.050 13.974 52.845 1.00 60.97 129 ASN A N 1
ATOM 732 C CA . ASN A 1 108 ? 105.028 13.085 51.685 1.00 74.82 129 ASN A CA 1
ATOM 733 C C . ASN A 1 108 ? 103.785 12.204 51.694 1.00 75.97 129 ASN A C 1
ATOM 734 O O . ASN A 1 108 ? 103.845 11.018 51.377 1.00 73.01 129 ASN A O 1
ATOM 739 N N . GLY A 1 109 ? 102.661 12.805 52.074 1.00 81.74 130 GLY A N 1
ATOM 740 C CA . GLY A 1 109 ? 101.382 12.121 52.086 1.00 84.63 130 GLY A CA 1
ATOM 741 C C . GLY A 1 109 ? 100.905 11.759 53.481 1.00 76.21 130 GLY A C 1
ATOM 742 O O . GLY A 1 109 ? 101.663 11.838 54.446 1.00 66.65 130 GLY A O 1
ATOM 743 N N . ASN A 1 110 ? 99.635 11.376 53.578 1.00 80.55 131 ASN A N 1
ATOM 744 C CA . ASN A 1 110 ? 99.070 10.832 54.806 1.00 86.56 131 ASN A CA 1
ATOM 745 C C . ASN A 1 110 ? 98.865 9.324 54.676 1.00 88.49 131 ASN A C 1
ATOM 746 O O . ASN A 1 110 ? 98.019 8.741 55.357 1.00 90.29 131 ASN A O 1
ATOM 751 N N . GLY A 1 111 ? 99.651 8.702 53.797 1.00 86.52 132 GLY A N 1
ATOM 752 C CA . GLY A 1 111 ? 99.559 7.275 53.533 1.00 87.94 132 GLY A CA 1
ATOM 753 C C . GLY A 1 111 ? 100.518 6.427 54.351 1.00 94.46 132 GLY A C 1
ATOM 754 O O . GLY A 1 111 ? 100.996 6.854 55.403 1.00 95.57 132 GLY A O 1
ATOM 755 N N . GLU A 1 112 ? 100.803 5.219 53.867 1.00 98.48 133 GLU A N 1
ATOM 756 C CA . GLU A 1 112 ? 101.641 4.268 54.602 1.00 97.18 133 GLU A CA 1
ATOM 757 C C . GLU A 1 112 ? 103.057 4.802 54.815 1.00 90.96 133 GLU A C 1
ATOM 758 O O . GLU A 1 112 ? 103.725 4.466 55.790 1.00 91.22 133 GLU A O 1
ATOM 760 N N . ASN A 1 113 ? 103.502 5.643 53.891 1.00 83.58 134 ASN A N 1
ATOM 761 C CA . ASN A 1 113 ? 104.834 6.222 53.944 1.00 74.81 134 ASN A CA 1
ATOM 762 C C . ASN A 1 113 ? 104.824 7.568 54.652 1.00 64.78 134 ASN A C 1
ATOM 763 O O . ASN A 1 113 ? 105.752 8.360 54.523 1.00 63.08 134 ASN A O 1
ATOM 768 N N . ARG A 1 114 ? 103.766 7.832 55.401 1.00 56.87 135 ARG A N 1
ATOM 769 C CA . ARG A 1 114 ? 103.626 9.124 56.050 1.00 50.77 135 ARG A CA 1
ATOM 770 C C . ARG A 1 114 ? 104.776 9.435 57.009 1.00 48.33 135 ARG A C 1
ATOM 771 O O . ARG A 1 114 ? 105.083 8.644 57.912 1.00 42.46 135 ARG A O 1
ATOM 779 N N . LYS A 1 115 ? 105.406 10.592 56.821 1.00 39.89 136 LYS A N 1
ATOM 780 C CA . LYS A 1 115 ? 106.386 11.062 57.794 1.00 41.41 136 LYS A CA 1
ATOM 781 C C . LYS A 1 115 ? 105.698 11.890 58.880 1.00 35.94 136 LYS A C 1
ATOM 782 O O . LYS A 1 115 ? 104.949 12.816 58.585 1.00 42.50 136 LYS A O 1
ATOM 788 N N . PRO A 1 116 ? 105.943 11.548 60.146 1.00 35.37 137 PRO A N 1
ATOM 789 C CA . PRO A 1 116 ? 105.148 12.162 61.211 1.00 35.79 137 PRO A CA 1
ATOM 790 C C . PRO A 1 116 ? 105.761 13.481 61.666 1.00 38.62 137 PRO A C 1
ATOM 791 O O . PRO A 1 116 ? 106.888 13.813 61.278 1.00 31.27 137 PRO A O 1
ATOM 795 N N . ILE A 1 117 ? 105.010 14.228 62.466 1.00 30.64 138 ILE A N 1
ATOM 796 C CA . ILE A 1 117 ? 105.549 15.378 63.160 1.00 29.79 138 ILE A CA 1
ATOM 797 C C . ILE A 1 117 ? 106.298 14.842 64.376 1.00 30.07 138 ILE A C 1
ATOM 798 O O . ILE A 1 117 ? 105.678 14.300 65.305 1.00 25.90 138 ILE A O 1
ATOM 803 N N . TYR A 1 118 ? 107.624 14.950 64.353 1.00 27.81 139 TYR A N 1
ATOM 804 C CA . TYR A 1 118 ? 108.447 14.434 65.438 1.00 22.65 139 TYR A CA 1
ATOM 805 C C . TYR A 1 118 ? 108.526 15.418 66.585 1.00 24.96 139 TYR A C 1
ATOM 806 O O . TYR A 1 118 ? 108.595 15.017 67.752 1.00 25.02 139 TYR A O 1
ATOM 815 N N . LEU A 1 119 ? 108.526 16.705 66.249 1.00 26.07 140 LEU A N 1
ATOM 816 C CA . LEU A 1 119 ? 108.818 17.762 67.227 1.00 25.04 140 LEU A CA 1
ATOM 817 C C . LEU A 1 119 ? 107.593 18.629 67.456 1.00 24.96 140 LEU A C 1
ATOM 818 O O . LEU A 1 119 ? 107.103 19.271 66.526 1.00 27.49 140 LEU A O 1
ATOM 823 N N . ALA A 1 120 ? 107.100 18.651 68.691 1.00 26.32 141 ALA A N 1
ATOM 824 C CA . ALA A 1 120 ? 105.870 19.369 69.011 1.00 25.05 141 ALA A CA 1
ATOM 825 C C . ALA A 1 120 ? 106.134 20.774 69.522 1.00 21.68 141 ALA A C 1
ATOM 826 O O . ALA A 1 120 ? 105.317 21.669 69.356 1.00 24.06 141 ALA A O 1
ATOM 828 N N . HIS A 1 121 ? 107.256 20.981 70.185 1.00 20.35 142 HIS A N 1
ATOM 829 C CA . HIS A 1 121 ? 107.447 22.272 70.814 1.00 22.32 142 HIS A CA 1
ATOM 830 C C . HIS A 1 121 ? 108.906 22.483 71.154 1.00 25.49 142 HIS A C 1
ATOM 831 O O . HIS A 1 121 ? 109.642 21.525 71.327 1.00 24.54 142 HIS A O 1
ATOM 838 N N . ILE A 1 122 ? 109.304 23.748 71.246 1.00 25.07 143 ILE A N 1
ATOM 839 C CA . ILE A 1 122 ? 110.648 24.118 71.664 1.00 24.84 143 ILE A CA 1
ATOM 840 C C . ILE A 1 122 ? 110.498 25.093 72.802 1.00 22.01 143 ILE A C 1
ATOM 841 O O . ILE A 1 122 ? 109.769 26.077 72.686 1.00 23.42 143 ILE A O 1
ATOM 846 N N . LEU A 1 123 ? 111.152 24.798 73.916 1.00 27.53 144 LEU A N 1
ATOM 847 C CA . LEU A 1 123 ? 111.051 25.645 75.096 1.00 26.45 144 LEU A CA 1
ATOM 848 C C . LEU A 1 123 ? 112.417 26.253 75.365 1.00 26.47 144 LEU A C 1
ATOM 849 O O . LEU A 1 123 ? 113.421 25.553 75.335 1.00 28.98 144 LEU A O 1
ATOM 854 N N . GLU A 1 124 ? 112.432 27.544 75.670 1.00 24.30 145 GLU A N 1
ATOM 855 C CA . GLU A 1 124 ? 113.652 28.252 76.001 1.00 23.72 145 GLU A CA 1
ATOM 856 C C . GLU A 1 124 ? 113.592 28.767 77.432 1.00 24.55 145 GLU A C 1
ATOM 857 O O . GLU A 1 124 ? 112.611 29.380 77.818 1.00 22.38 145 GLU A O 1
ATOM 863 N N . GLN A 1 125 ? 114.660 28.560 78.198 1.00 27.17 146 GLN A N 1
ATOM 864 C CA . GLN A 1 125 ? 114.757 29.158 79.532 1.00 25.96 146 GLN A CA 1
ATOM 865 C C . GLN A 1 125 ? 116.063 29.905 79.609 1.00 23.53 146 GLN A C 1
ATOM 866 O O . GLN A 1 125 ? 117.085 29.404 79.139 1.00 26.80 146 GLN A O 1
ATOM 872 N N . ASP A 1 126 ? 116.028 31.119 80.157 1.00 25.23 147 ASP A N 1
ATOM 873 C CA . ASP A 1 126 ? 117.238 31.946 80.249 1.00 27.36 147 ASP A CA 1
ATOM 874 C C . ASP A 1 126 ? 117.752 31.988 81.676 1.00 32.30 147 ASP A C 1
ATOM 875 O O . ASP A 1 126 ? 116.965 32.092 82.631 1.00 28.79 147 ASP A O 1
ATOM 880 N N . TYR A 1 127 ? 119.073 31.936 81.822 1.00 24.66 148 TYR A N 1
ATOM 881 C CA . TYR A 1 127 ? 119.667 31.964 83.151 1.00 30.77 148 TYR A CA 1
ATOM 882 C C . TYR A 1 127 ? 120.639 33.136 83.250 1.00 34.10 148 TYR A C 1
ATOM 883 O O . TYR A 1 127 ? 121.581 33.257 82.471 1.00 36.17 148 TYR A O 1
ATOM 892 N N . LEU A 1 128 ? 120.352 34.034 84.180 1.00 31.22 149 LEU A N 1
ATOM 893 C CA . LEU A 1 128 ? 121.069 35.293 84.275 1.00 35.48 149 LEU A CA 1
ATOM 894 C C . LEU A 1 128 ? 121.898 35.343 85.548 1.00 35.26 149 LEU A C 1
ATOM 895 O O . LEU A 1 128 ? 121.519 34.768 86.570 1.00 35.41 149 LEU A O 1
ATOM 900 N N . LYS A 1 129 ? 123.052 35.997 85.465 1.00 39.76 150 LYS A N 1
ATOM 901 C CA . LYS A 1 129 ? 123.853 36.270 86.647 1.00 50.16 150 LYS A CA 1
ATOM 902 C C . LYS A 1 129 ? 123.742 37.742 87.002 1.00 51.46 150 LYS A C 1
ATOM 903 O O . LYS A 1 129 ? 123.699 38.607 86.127 1.00 50.20 150 LYS A O 1
ATOM 909 N N . GLN A 1 130 ? 123.673 38.020 88.295 1.00 53.83 151 GLN A N 1
ATOM 910 C CA . GLN A 1 130 ? 123.700 39.393 88.767 1.00 59.79 151 GLN A CA 1
ATOM 911 C C . GLN A 1 130 ? 125.140 39.882 88.698 1.00 61.16 151 GLN A C 1
ATOM 912 O O . GLN A 1 130 ? 126.039 39.283 89.290 1.00 55.58 151 GLN A O 1
ATOM 918 N N . THR A 1 131 ? 125.360 40.956 87.949 1.00 64.12 152 THR A N 1
ATOM 919 C CA . THR A 1 131 ? 126.704 41.479 87.760 1.00 69.65 152 THR A CA 1
ATOM 920 C C . THR A 1 131 ? 127.032 42.566 88.788 1.00 77.14 152 THR A C 1
ATOM 921 O O . THR A 1 131 ? 128.178 42.689 89.224 1.00 78.27 152 THR A O 1
ATOM 925 N N . ASP A 1 132 ? 126.022 43.345 89.172 1.00 80.43 153 ASP A N 1
ATOM 926 C CA . ASP A 1 132 ? 126.155 44.324 90.252 1.00 82.28 153 ASP A CA 1
ATOM 927 C C . ASP A 1 132 ? 124.821 44.471 90.986 1.00 84.40 153 ASP A C 1
ATOM 928 O O . ASP A 1 132 ? 123.918 43.656 90.804 1.00 82.47 153 ASP A O 1
ATOM 933 N N . LYS A 1 133 ? 124.700 45.507 91.809 1.00 87.38 154 LYS A N 1
ATOM 934 C CA . LYS A 1 133 ? 123.514 45.707 92.643 1.00 90.52 154 LYS A CA 1
ATOM 935 C C . LYS A 1 133 ? 122.190 45.646 91.875 1.00 87.79 154 LYS A C 1
ATOM 936 O O . LYS A 1 133 ? 121.232 45.014 92.330 1.00 86.16 154 LYS A O 1
ATOM 938 N N . ASP A 1 134 ? 122.136 46.296 90.715 1.00 85.54 155 ASP A N 1
ATOM 939 C CA . ASP A 1 134 ? 120.885 46.398 89.965 1.00 86.81 155 ASP A CA 1
ATOM 940 C C . ASP A 1 134 ? 120.992 45.984 88.490 1.00 79.95 155 ASP A C 1
ATOM 941 O O . ASP A 1 134 ? 120.191 46.419 87.657 1.00 79.21 155 ASP A O 1
ATOM 943 N N . THR A 1 135 ? 121.974 45.148 88.167 1.00 72.47 156 THR A N 1
ATOM 944 C CA . THR A 1 135 ? 122.128 44.671 86.791 1.00 66.90 156 THR A CA 1
ATOM 945 C C . THR A 1 135 ? 122.291 43.157 86.725 1.00 56.20 156 THR A C 1
ATOM 946 O O . THR A 1 135 ? 122.886 42.543 87.610 1.00 55.42 156 THR A O 1
ATOM 950 N N . VAL A 1 136 ? 121.750 42.558 85.674 1.00 63.08 157 VAL A N 1
ATOM 951 C CA . VAL A 1 136 ? 121.966 41.140 85.419 1.00 60.61 157 VAL A CA 1
ATOM 952 C C . VAL A 1 136 ? 122.441 40.942 83.988 1.00 55.65 157 VAL A C 1
ATOM 953 O O . VAL A 1 136 ? 122.233 41.801 83.131 1.00 57.81 157 VAL A O 1
ATOM 957 N N . ALA A 1 137 ? 123.092 39.814 83.733 1.00 49.36 158 ALA A N 1
ATOM 958 C CA . ALA A 1 137 ? 123.568 39.505 82.395 1.00 45.98 158 ALA A CA 1
ATOM 959 C C . ALA A 1 137 ? 123.300 38.048 82.056 1.00 38.30 158 ALA A C 1
ATOM 960 O O . ALA A 1 137 ? 123.352 37.181 82.925 1.00 41.06 158 ALA A O 1
ATOM 962 N N . LEU A 1 138 ? 123.002 37.776 80.792 1.00 34.86 159 LEU A N 1
ATOM 963 C CA . LEU A 1 138 ? 122.738 36.400 80.392 1.00 37.70 159 LEU A CA 1
ATOM 964 C C . LEU A 1 138 ? 123.986 35.556 80.627 1.00 37.82 159 LEU A C 1
ATOM 965 O O . LEU A 1 138 ? 125.081 35.903 80.164 1.00 36.41 159 LEU A O 1
ATOM 970 N N . GLY A 1 139 ? 123.822 34.468 81.371 1.00 33.14 160 GLY A N 1
ATOM 971 C CA . GLY A 1 139 ? 124.923 33.582 81.688 1.00 39.49 160 GLY A CA 1
ATOM 972 C C . GLY A 1 139 ? 124.788 32.202 81.072 1.00 36.17 160 GLY A C 1
ATOM 973 O O . GLY A 1 139 ? 125.753 31.442 81.022 1.00 33.73 160 GLY A O 1
ATOM 974 N N . GLY A 1 140 ? 123.598 31.876 80.588 1.00 33.90 161 GLY A N 1
ATOM 975 C CA . GLY A 1 140 ? 123.376 30.591 79.952 1.00 32.62 161 GLY A CA 1
ATOM 976 C C . GLY A 1 140 ? 121.930 30.414 79.540 1.00 29.99 161 GLY A C 1
ATOM 977 O O . GLY A 1 140 ? 121.041 31.124 80.013 1.00 31.60 161 GLY A O 1
ATOM 978 N N . ILE A 1 141 ? 121.693 29.461 78.646 1.00 26.99 162 ILE A N 1
ATOM 979 C CA . ILE A 1 141 ? 120.337 29.123 78.268 1.00 24.63 162 ILE A CA 1
ATOM 980 C C . ILE A 1 141 ? 120.139 27.627 78.265 1.00 29.44 162 ILE A C 1
ATOM 981 O O . ILE A 1 141 ? 121.091 26.860 78.115 1.00 33.33 162 ILE A O 1
ATOM 986 N N . SER A 1 142 ? 118.885 27.221 78.436 1.00 23.78 163 SER A N 1
ATOM 987 C CA . SER A 1 142 ? 118.507 25.833 78.290 1.00 26.32 163 SER A CA 1
ATOM 988 C C . SER A 1 142 ? 117.381 25.750 77.297 1.00 26.33 163 SER A C 1
ATOM 989 O O . SER A 1 142 ? 116.530 26.627 77.245 1.00 28.63 163 SER A O 1
ATOM 992 N N . ILE A 1 143 ? 117.390 24.685 76.507 1.00 28.61 164 ILE A N 1
ATOM 993 C CA . ILE A 1 143 ? 116.399 24.480 75.466 1.00 24.39 164 ILE A CA 1
ATOM 994 C C . ILE A 1 143 ? 115.844 23.076 75.635 1.00 23.76 164 ILE A C 1
ATOM 995 O O . ILE A 1 143 ? 116.600 22.139 75.866 1.00 27.09 164 ILE A O 1
ATOM 1000 N N . ALA A 1 144 ? 114.528 22.934 75.547 1.00 18.33 165 ALA A N 1
ATOM 1001 C CA . ALA A 1 144 ? 113.935 21.603 75.474 1.00 24.46 165 ALA A CA 1
ATOM 1002 C C . ALA A 1 144 ? 113.247 21.399 74.136 1.00 23.90 165 ALA A C 1
ATOM 1003 O O . ALA A 1 144 ? 112.520 22.262 73.667 1.00 28.25 165 ALA A O 1
ATOM 1005 N N . LEU A 1 145 ? 113.518 20.261 73.513 1.00 22.22 166 LEU A N 1
ATOM 1006 C CA . LEU A 1 145 ? 112.794 19.842 72.333 1.00 22.57 166 LEU A CA 1
ATOM 1007 C C . LEU A 1 145 ? 111.791 18.814 72.834 1.00 23.00 166 LEU A C 1
ATOM 1008 O O . LEU A 1 145 ? 112.169 17.739 73.324 1.00 23.32 166 LEU A O 1
ATOM 1013 N N . ALA A 1 146 ? 110.515 19.165 72.739 1.00 22.17 167 ALA A N 1
ATOM 1014 C CA . ALA A 1 146 ? 109.441 18.255 73.130 1.00 26.00 167 ALA A CA 1
ATOM 1015 C C . ALA A 1 146 ? 109.058 17.374 71.940 1.00 24.07 167 ALA A C 1
ATOM 1016 O O . ALA A 1 146 ? 108.512 17.858 70.945 1.00 24.98 167 ALA A O 1
ATOM 1026 N N . ASN A 1 148 ? 107.063 14.166 70.027 1.00 26.23 169 ASN A N 1
ATOM 1027 C CA . ASN A 1 148 ? 105.859 13.344 70.097 1.00 27.57 169 ASN A CA 1
ATOM 1028 C C . ASN A 1 148 ? 106.201 11.863 70.276 1.00 32.22 169 ASN A C 1
ATOM 1029 O O . ASN A 1 148 ? 107.067 11.330 69.580 1.00 27.80 169 ASN A O 1
ATOM 1034 N N . SER A 1 149 ? 105.533 11.196 71.212 1.00 29.27 170 SER A N 1
ATOM 1035 C CA . SER A 1 149 ? 105.593 9.732 71.253 1.00 27.55 170 SER A CA 1
ATOM 1036 C C . SER A 1 149 ? 104.458 9.157 70.412 1.00 29.88 170 SER A C 1
ATOM 1037 O O . SER A 1 149 ? 104.539 8.028 69.915 1.00 30.00 170 SER A O 1
ATOM 1040 N N . VAL A 1 150 ? 103.387 9.939 70.272 1.00 26.11 171 VAL A N 1
ATOM 1041 C CA . VAL A 1 150 ? 102.319 9.617 69.322 1.00 28.56 171 VAL A CA 1
ATOM 1042 C C . VAL A 1 150 ? 102.001 10.881 68.548 1.00 28.71 171 VAL A C 1
ATOM 1043 O O . VAL A 1 150 ? 101.761 11.936 69.142 1.00 30.72 171 VAL A O 1
ATOM 1047 N N . ASP A 1 151 ? 102.039 10.796 67.225 1.00 27.29 172 ASP A N 1
ATOM 1048 C CA . ASP A 1 151 ? 101.643 11.929 66.409 1.00 23.94 172 ASP A CA 1
ATOM 1049 C C . ASP A 1 151 ? 100.174 11.746 66.003 1.00 33.29 172 ASP A C 1
ATOM 1050 O O . ASP A 1 151 ? 99.801 10.719 65.416 1.00 38.31 172 ASP A O 1
ATOM 1055 N N . TYR A 1 152 ? 99.348 12.744 66.319 1.00 29.80 173 TYR A N 1
ATOM 1056 C CA . TYR A 1 152 ? 97.924 12.734 65.990 1.00 29.65 173 TYR A CA 1
ATOM 1057 C C . TYR A 1 152 ? 97.643 13.602 64.767 1.00 31.77 173 TYR A C 1
ATOM 1058 O O . TYR A 1 152 ? 98.149 14.718 64.656 1.00 36.81 173 TYR A O 1
ATOM 1067 N N . TYR A 1 153 ? 96.834 13.094 63.847 1.00 41.52 174 TYR A N 1
ATOM 1068 C CA . TYR A 1 153 ? 96.583 13.828 62.612 1.00 39.58 174 TYR A CA 1
ATOM 1069 C C . TYR A 1 153 ? 95.248 13.484 62.007 1.00 47.11 174 TYR A C 1
ATOM 1070 O O . TYR A 1 153 ? 94.639 12.467 62.346 1.00 43.08 174 TYR A O 1
ATOM 1079 N N . GLN A 1 154 ? 94.797 14.337 61.097 1.00 46.37 175 GLN A N 1
ATOM 1080 C CA . GLN A 1 154 ? 93.578 14.047 60.362 1.00 58.00 175 GLN A CA 1
ATOM 1081 C C . GLN A 1 154 ? 93.893 13.941 58.886 1.00 59.32 175 GLN A C 1
ATOM 1082 O O . GLN A 1 154 ? 94.761 14.655 58.385 1.00 65.00 175 GLN A O 1
ATOM 1088 N N . LYS A 1 155 ? 93.217 13.028 58.196 1.00 57.16 176 LYS A N 1
ATOM 1089 C CA . LYS A 1 155 ? 93.405 12.887 56.754 1.00 63.19 176 LYS A CA 1
ATOM 1090 C C . LYS A 1 155 ? 92.490 13.858 56.020 1.00 66.92 176 LYS A C 1
ATOM 1091 O O . LYS A 1 155 ? 92.835 14.381 54.955 1.00 71.06 176 LYS A O 1
ATOM 1097 N N . GLU A 1 156 ? 91.324 14.096 56.610 1.00 63.14 177 GLU A N 1
ATOM 1098 C CA . GLU A 1 156 ? 90.348 15.029 56.069 1.00 73.88 177 GLU A CA 1
ATOM 1099 C C . GLU A 1 156 ? 90.002 16.054 57.136 1.00 78.93 177 GLU A C 1
ATOM 1100 O O . GLU A 1 156 ? 89.905 15.720 58.322 1.00 79.23 177 GLU A O 1
ATOM 1106 N N . LYS A 1 157 ? 89.821 17.301 56.714 1.00 79.56 178 LYS A N 1
ATOM 1107 C CA . LYS A 1 157 ? 89.335 18.341 57.608 1.00 74.39 178 LYS A CA 1
ATOM 1108 C C . LYS A 1 157 ? 88.041 17.874 58.272 1.00 73.57 178 LYS A C 1
ATOM 1109 O O . LYS A 1 157 ? 87.078 17.527 57.586 1.00 74.80 178 LYS A O 1
ATOM 1113 N N . TYR A 1 158 ? 88.042 17.836 59.604 1.00 74.69 179 TYR A N 1
ATOM 1114 C CA . TYR A 1 158 ? 86.853 17.491 60.386 1.00 85.12 179 TYR A CA 1
ATOM 1115 C C . TYR A 1 158 ? 86.717 15.990 60.662 1.00 83.41 179 TYR A C 1
ATOM 1116 O O . TYR A 1 158 ? 85.824 15.568 61.403 1.00 76.43 179 TYR A O 1
ATOM 1125 N N . GLY A 1 159 ? 87.611 15.192 60.081 1.00 83.85 180 GLY A N 1
ATOM 1126 C CA . GLY A 1 159 ? 87.522 13.744 60.187 1.00 79.64 180 GLY A CA 1
ATOM 1127 C C . GLY A 1 159 ? 88.109 13.127 61.446 1.00 70.84 180 GLY A C 1
ATOM 1128 O O . GLY A 1 159 ? 88.590 13.826 62.342 1.00 62.05 180 GLY A O 1
ATOM 1129 N N . ASP A 1 160 ? 88.063 11.800 61.508 1.00 64.52 181 ASP A N 1
ATOM 1130 C CA . ASP A 1 160 ? 88.597 11.051 62.635 1.00 58.55 181 ASP A CA 1
ATOM 1131 C C . ASP A 1 160 ? 90.046 11.435 62.901 1.00 49.50 181 ASP A C 1
ATOM 1132 O O . ASP A 1 160 ? 90.750 11.903 62.008 1.00 51.32 181 ASP A O 1
ATOM 1137 N N . THR A 1 161 ? 90.500 11.222 64.127 1.00 48.60 182 THR A N 1
ATOM 1138 C CA . THR A 1 161 ? 91.897 11.504 64.449 1.00 51.16 182 THR A CA 1
ATOM 1139 C C . THR A 1 161 ? 92.692 10.205 64.395 1.00 55.56 182 THR A C 1
ATOM 1140 O O . THR A 1 161 ? 92.393 9.250 65.114 1.00 62.94 182 THR A O 1
ATOM 1144 N N . TYR A 1 162 ? 93.689 10.169 63.520 1.00 51.28 183 TYR A N 1
ATOM 1145 C CA . TYR A 1 162 ? 94.540 8.995 63.375 1.00 45.81 183 TYR A CA 1
ATOM 1146 C C . TYR A 1 162 ? 95.805 9.148 64.203 1.00 39.90 183 TYR A C 1
ATOM 1147 O O . TYR A 1 162 ? 96.253 10.262 64.467 1.00 36.38 183 TYR A O 1
ATOM 1156 N N . GLU A 1 163 ? 96.372 8.020 64.615 1.00 38.73 184 GLU A N 1
ATOM 1157 C CA . GLU A 1 163 ? 97.544 8.022 65.489 1.00 31.83 184 GLU A CA 1
ATOM 1158 C C . GLU A 1 163 ? 98.739 7.405 64.783 1.00 39.39 184 GLU A C 1
ATOM 1159 O O . GLU A 1 163 ? 98.619 6.368 64.135 1.00 43.25 184 GLU A O 1
ATOM 1165 N N . GLN A 1 164 ? 99.892 8.044 64.917 1.00 34.14 185 GLN A N 1
ATOM 1166 C CA . GLN A 1 164 ? 101.130 7.455 64.448 1.00 37.28 185 GLN A CA 1
ATOM 1167 C C . GLN A 1 164 ? 102.127 7.434 65.594 1.00 33.65 185 GLN A C 1
ATOM 1168 O O . GLN A 1 164 ? 102.741 8.464 65.913 1.00 30.82 185 GLN A O 1
ATOM 1174 N N . PRO A 1 165 ? 102.255 6.267 66.258 1.00 30.36 186 PRO A N 1
ATOM 1175 C CA . PRO A 1 165 ? 103.222 6.101 67.348 1.00 34.17 186 PRO A CA 1
ATOM 1176 C C . PRO A 1 165 ? 104.671 6.195 66.847 1.00 29.97 186 PRO A C 1
ATOM 1177 O O . PRO A 1 165 ? 104.950 5.852 65.689 1.00 30.64 186 PRO A O 1
ATOM 1181 N N . ILE A 1 166 ? 105.558 6.665 67.716 1.00 31.89 187 ILE A N 1
ATOM 1182 C CA . ILE A 1 166 ? 106.973 6.827 67.405 1.00 39.60 187 ILE A CA 1
ATOM 1183 C C . ILE A 1 166 ? 107.785 6.178 68.531 1.00 30.72 187 ILE A C 1
ATOM 1184 O O . ILE A 1 166 ? 107.556 6.466 69.686 1.00 29.47 187 ILE A O 1
ATOM 1189 N N . SER A 1 167 ? 108.720 5.294 68.200 1.00 34.53 188 SER A N 1
ATOM 1190 C CA . SER A 1 167 ? 109.497 4.606 69.239 1.00 31.56 188 SER A CA 1
ATOM 1191 C C . SER A 1 167 ? 110.423 5.555 69.986 1.00 37.75 188 SER A C 1
ATOM 1192 O O . SER A 1 167 ? 110.812 6.600 69.463 1.00 37.36 188 SER A O 1
ATOM 1195 N N . ASP A 1 168 ? 110.790 5.176 71.203 1.00 33.08 189 ASP A N 1
ATOM 1196 C CA . ASP A 1 168 ? 111.819 5.897 71.946 1.00 34.33 189 ASP A CA 1
ATOM 1197 C C . ASP A 1 168 ? 113.110 6.075 71.126 1.00 30.95 189 ASP A C 1
ATOM 1198 O O . ASP A 1 168 ? 113.670 7.160 71.070 1.00 33.13 189 ASP A O 1
ATOM 1203 N N . SER A 1 169 ? 113.585 5.018 70.485 1.00 35.12 190 SER A N 1
ATOM 1204 C CA . SER A 1 169 ? 114.845 5.127 69.748 1.00 34.56 190 SER A CA 1
ATOM 1205 C C . SER A 1 169 ? 114.771 6.114 68.572 1.00 38.33 190 SER A C 1
ATOM 1206 O O . SER A 1 169 ? 115.725 6.847 68.307 1.00 36.35 190 SER A O 1
ATOM 1209 N N . GLU A 1 170 ? 113.645 6.125 67.863 1.00 34.65 191 GLU A N 1
ATOM 1210 C CA . GLU A 1 170 ? 113.465 7.043 66.736 1.00 28.89 191 GLU A CA 1
ATOM 1211 C C . GLU A 1 170 ? 113.331 8.499 67.202 1.00 26.91 191 GLU A C 1
ATOM 1212 O O . GLU A 1 170 ? 113.942 9.413 66.639 1.00 28.94 191 GLU A O 1
ATOM 1218 N N . LEU A 1 171 ? 112.536 8.725 68.240 1.00 27.59 192 LEU A N 1
ATOM 1219 C CA . LEU A 1 171 ? 112.379 10.083 68.742 1.00 29.66 192 LEU A CA 1
ATOM 1220 C C . LEU A 1 171 ? 113.666 10.583 69.408 1.00 35.32 192 LEU A C 1
ATOM 1221 O O . LEU A 1 171 ? 113.971 11.770 69.342 1.00 34.27 192 LEU A O 1
ATOM 1226 N N . LEU A 1 172 ? 114.424 9.683 70.033 1.00 30.44 193 LEU A N 1
ATOM 1227 C CA . LEU A 1 172 ? 115.724 10.067 70.571 1.00 33.38 193 LEU A CA 1
ATOM 1228 C C . LEU A 1 172 ? 116.663 10.476 69.429 1.00 33.52 193 LEU A C 1
ATOM 1229 O O . LEU A 1 172 ? 117.328 11.505 69.521 1.00 31.87 193 LEU A O 1
ATOM 1234 N N . ALA A 1 173 ? 116.701 9.695 68.343 1.00 29.75 194 ALA A N 1
ATOM 1235 C CA . ALA A 1 173 ? 117.594 10.001 67.216 1.00 27.28 194 ALA A CA 1
ATOM 1236 C C . ALA A 1 173 ? 117.227 11.293 66.497 1.00 29.66 194 ALA A C 1
ATOM 1237 O O . ALA A 1 173 ? 118.097 12.097 66.157 1.00 32.38 194 ALA A O 1
ATOM 1239 N N . GLN A 1 174 ? 115.939 11.480 66.246 1.00 29.71 195 GLN A N 1
ATOM 1240 C CA . GLN A 1 174 ? 115.465 12.694 65.597 1.00 31.37 195 GLN A CA 1
ATOM 1241 C C . GLN A 1 174 ? 115.800 13.859 66.505 1.00 33.35 195 GLN A C 1
ATOM 1242 O O . GLN A 1 174 ? 116.179 14.928 66.040 1.00 26.33 195 GLN A O 1
ATOM 1248 N N . GLY A 1 175 ? 115.639 13.641 67.805 1.00 30.42 196 GLY A N 1
ATOM 1249 C CA . GLY A 1 175 ? 115.899 14.678 68.788 1.00 29.58 196 GLY A CA 1
ATOM 1250 C C . GLY A 1 175 ? 117.349 15.139 68.770 1.00 27.09 196 GLY A C 1
ATOM 1251 O O . GLY A 1 175 ? 117.633 16.331 68.818 1.00 28.87 196 GLY A O 1
ATOM 1252 N N . LYS A 1 176 ? 118.274 14.193 68.703 1.00 24.99 197 LYS A N 1
ATOM 1253 C CA . LYS A 1 176 ? 119.686 14.541 68.702 1.00 33.31 197 LYS A CA 1
ATOM 1254 C C . LYS A 1 176 ? 120.066 15.328 67.449 1.00 36.44 197 LYS A C 1
ATOM 1255 O O . LYS A 1 176 ? 120.855 16.264 67.516 1.00 33.75 197 LYS A O 1
ATOM 1261 N N . GLU A 1 177 ? 119.509 14.930 66.309 1.00 26.88 198 GLU A N 1
ATOM 1262 C CA . GLU A 1 177 ? 119.819 15.565 65.043 1.00 32.07 198 GLU A CA 1
ATOM 1263 C C . GLU A 1 177 ? 119.270 16.990 65.015 1.00 32.79 198 GLU A C 1
ATOM 1264 O O . GLU A 1 177 ? 119.964 17.918 64.624 1.00 31.11 198 GLU A O 1
ATOM 1278 N N . SER A 1 179 ? 118.490 18.856 67.638 1.00 26.37 200 SER A N 1
ATOM 1279 C CA . SER A 1 179 ? 119.229 19.613 68.645 1.00 28.02 200 SER A CA 1
ATOM 1280 C C . SER A 1 179 ? 120.479 20.254 68.044 1.00 24.83 200 SER A C 1
ATOM 1281 O O . SER A 1 179 ? 120.783 21.409 68.328 1.00 33.62 200 SER A O 1
ATOM 1284 N N . ALA A 1 180 ? 121.187 19.510 67.202 1.00 33.57 201 ALA A N 1
ATOM 1285 C CA . ALA A 1 180 ? 122.381 20.040 66.538 1.00 35.97 201 ALA A CA 1
ATOM 1286 C C . ALA A 1 180 ? 122.040 21.222 65.634 1.00 36.52 201 ALA A C 1
ATOM 1287 O O . ALA A 1 180 ? 122.737 22.238 65.646 1.00 33.40 201 ALA A O 1
ATOM 1289 N N . THR A 1 181 ? 120.971 21.083 64.846 1.00 31.29 202 THR A N 1
ATOM 1290 C CA . THR A 1 181 ? 120.514 22.165 63.983 1.00 33.03 202 THR A CA 1
ATOM 1291 C C . THR A 1 181 ? 120.064 23.362 64.821 1.00 29.99 202 THR A C 1
ATOM 1292 O O . THR A 1 181 ? 120.374 24.519 64.507 1.00 31.37 202 THR A O 1
ATOM 1296 N N . VAL A 1 182 ? 119.314 23.088 65.879 1.00 27.88 203 VAL A N 1
ATOM 1297 C CA . VAL A 1 182 ? 118.849 24.168 66.741 1.00 27.56 203 VAL A CA 1
ATOM 1298 C C . VAL A 1 182 ? 120.022 24.948 67.353 1.00 28.80 203 VAL A C 1
ATOM 1299 O O . VAL A 1 182 ? 119.998 26.175 67.418 1.00 27.63 203 VAL A O 1
ATOM 1303 N N . LEU A 1 183 ? 121.062 24.240 67.767 1.00 26.84 204 LEU A N 1
ATOM 1304 C CA . LEU A 1 183 ? 122.229 24.913 68.333 1.00 28.40 204 LEU A CA 1
ATOM 1305 C C . LEU A 1 183 ? 122.921 25.816 67.290 1.00 30.78 204 LEU A C 1
ATOM 1306 O O . LEU A 1 183 ? 123.340 26.944 67.585 1.00 27.93 204 LEU A O 1
ATOM 1311 N N . ASN A 1 184 ? 123.031 25.326 66.064 1.00 26.76 205 ASN A N 1
ATOM 1312 C CA . ASN A 1 184 ? 123.569 26.154 64.982 1.00 36.90 205 ASN A CA 1
ATOM 1313 C C . ASN A 1 184 ? 122.837 27.485 64.828 1.00 35.10 205 ASN A C 1
ATOM 1314 O O . ASN A 1 184 ? 123.457 28.537 64.672 1.00 32.48 205 ASN A O 1
ATOM 1319 N N . ARG A 1 185 ? 121.513 27.429 64.865 1.00 31.26 206 ARG A N 1
ATOM 1320 C CA . ARG A 1 185 ? 120.685 28.608 64.656 1.00 31.89 206 ARG A CA 1
ATOM 1321 C C . ARG A 1 185 ? 120.760 29.507 65.886 1.00 30.62 206 ARG A C 1
ATOM 1322 O O . ARG A 1 185 ? 120.714 30.731 65.793 1.00 32.13 206 ARG A O 1
ATOM 1330 N N . ILE A 1 186 ? 120.889 28.893 67.047 1.00 27.85 207 ILE A N 1
ATOM 1331 C CA . ILE A 1 186 ? 121.088 29.676 68.260 1.00 28.55 207 ILE A CA 1
ATOM 1332 C C . ILE A 1 186 ? 122.351 30.514 68.127 1.00 30.17 207 ILE A C 1
ATOM 1333 O O . ILE A 1 186 ? 122.361 31.682 68.497 1.00 31.99 207 ILE A O 1
ATOM 1338 N N . ARG A 1 187 ? 123.406 29.938 67.552 1.00 35.76 208 ARG A N 1
ATOM 1339 C CA . ARG A 1 187 ? 124.662 30.669 67.432 1.00 32.13 208 ARG A CA 1
ATOM 1340 C C . ARG A 1 187 ? 124.566 31.806 66.402 1.00 35.71 208 ARG A C 1
ATOM 1341 O O . ARG A 1 187 ? 125.414 32.682 66.365 1.00 35.84 208 ARG A O 1
ATOM 1349 N N . GLN A 1 188 ? 123.525 31.805 65.584 1.00 31.57 209 GLN A N 1
ATOM 1350 C CA . GLN A 1 188 ? 123.329 32.912 64.649 1.00 32.61 209 GLN A CA 1
ATOM 1351 C C . GLN A 1 188 ? 122.295 33.903 65.184 1.00 31.31 209 GLN A C 1
ATOM 1352 O O . GLN A 1 188 ? 121.907 34.855 64.500 1.00 35.15 209 GLN A O 1
ATOM 1358 N N . THR A 1 189 ? 121.855 33.682 66.415 1.00 33.16 210 THR A N 1
ATOM 1359 C CA . THR A 1 189 ? 120.872 34.564 67.032 1.00 35.08 210 THR A CA 1
ATOM 1360 C C . THR A 1 189 ? 121.582 35.631 67.850 1.00 37.62 210 THR A C 1
ATOM 1361 O O . THR A 1 189 ? 122.441 35.315 68.667 1.00 40.93 210 THR A O 1
ATOM 1365 N N . LYS A 1 190 ? 121.218 36.894 67.643 1.00 44.12 211 LYS A N 1
ATOM 1366 C CA . LYS A 1 190 ? 121.889 37.992 68.337 1.00 51.25 211 LYS A CA 1
ATOM 1367 C C . LYS A 1 190 ? 121.819 37.822 69.852 1.00 40.83 211 LYS A C 1
ATOM 1368 O O . LYS A 1 190 ? 120.762 37.551 70.400 1.00 42.31 211 LYS A O 1
ATOM 1373 N N . GLY A 1 191 ? 122.959 37.961 70.519 1.00 42.25 212 GLY A N 1
ATOM 1374 C CA . GLY A 1 191 ? 123.013 37.752 71.955 1.00 43.95 212 GLY A CA 1
ATOM 1375 C C . GLY A 1 191 ? 123.282 36.324 72.399 1.00 42.00 212 GLY A C 1
ATOM 1376 O O . GLY A 1 191 ? 123.631 36.090 73.556 1.00 40.52 212 GLY A O 1
ATOM 1377 N N . LEU A 1 192 ? 123.128 35.355 71.502 1.00 35.98 213 LEU A N 1
ATOM 1378 C CA . LEU A 1 192 ? 123.354 33.967 71.898 1.00 32.81 213 LEU A CA 1
ATOM 1379 C C . LEU A 1 192 ? 124.608 33.357 71.278 1.00 33.81 213 LEU A C 1
ATOM 1380 O O . LEU A 1 192 ? 124.758 32.142 71.241 1.00 37.31 213 LEU A O 1
ATOM 1385 N N . GLU A 1 193 ? 125.511 34.196 70.798 1.00 35.40 214 GLU A N 1
ATOM 1386 C CA . GLU A 1 193 ? 126.695 33.696 70.097 1.00 40.34 214 GLU A CA 1
ATOM 1387 C C . GLU A 1 193 ? 127.702 32.976 71.002 1.00 41.72 214 GLU A C 1
ATOM 1388 O O . GLU A 1 193 ? 128.458 32.120 70.535 1.00 36.57 214 GLU A O 1
ATOM 1394 N N . ASN A 1 194 ? 127.719 33.315 72.289 1.00 36.11 215 ASN A N 1
ATOM 1395 C CA . ASN A 1 194 ? 128.803 32.863 73.164 1.00 37.77 215 ASN A CA 1
ATOM 1396 C C . ASN A 1 194 ? 128.379 32.121 74.426 1.00 40.52 215 ASN A C 1
ATOM 1397 O O . ASN A 1 194 ? 129.187 31.406 75.026 1.00 40.96 215 ASN A O 1
ATOM 1402 N N . VAL A 1 195 ? 127.132 32.305 74.844 1.00 35.48 216 VAL A N 1
ATOM 1403 C CA . VAL A 1 195 ? 126.689 31.763 76.119 1.00 30.94 216 VAL A CA 1
ATOM 1404 C C . VAL A 1 195 ? 126.590 30.256 76.087 1.00 31.47 216 VAL A C 1
ATOM 1405 O O . VAL A 1 195 ? 126.217 29.682 75.065 1.00 35.42 216 VAL A O 1
ATOM 1409 N N . PRO A 1 196 ? 126.916 29.610 77.216 1.00 32.11 217 PRO A N 1
ATOM 1410 C CA . PRO A 1 196 ? 126.647 28.185 77.422 1.00 30.07 217 PRO A CA 1
ATOM 1411 C C . PRO A 1 196 ? 125.202 27.835 77.081 1.00 29.00 217 PRO A C 1
ATOM 1412 O O . PRO A 1 196 ? 124.257 28.555 77.409 1.00 29.41 217 PRO A O 1
ATOM 1416 N N . VAL A 1 197 ? 125.039 26.712 76.395 1.00 29.78 218 VAL A N 1
ATOM 1417 C CA . VAL A 1 197 ? 123.728 26.244 75.995 1.00 26.52 218 VAL A CA 1
ATOM 1418 C C . VAL A 1 197 ? 123.576 24.812 76.502 1.00 35.88 218 VAL A C 1
ATOM 1419 O O . VAL A 1 197 ? 124.484 23.989 76.356 1.00 39.29 218 VAL A O 1
ATOM 1423 N N . THR A 1 198 ? 122.443 24.526 77.121 1.00 30.98 219 THR A N 1
ATOM 1424 C CA . THR A 1 198 ? 122.087 23.159 77.462 1.00 32.26 219 THR A CA 1
ATOM 1425 C C . THR A 1 198 ? 120.830 22.792 76.674 1.00 30.65 219 THR A C 1
ATOM 1426 O O . THR A 1 198 ? 119.861 23.535 76.679 1.00 27.86 219 THR A O 1
ATOM 1430 N N . ILE A 1 199 ? 120.835 21.652 75.995 1.00 24.38 220 ILE A N 1
ATOM 1431 C CA . ILE A 1 199 ? 119.633 21.224 75.281 1.00 23.46 220 ILE A CA 1
ATOM 1432 C C . ILE A 1 199 ? 119.236 19.835 75.764 1.00 25.04 220 ILE A C 1
ATOM 1433 O O . ILE A 1 199 ? 120.070 18.933 75.859 1.00 30.56 220 ILE A O 1
ATOM 1438 N N . ALA A 1 200 ? 117.957 19.667 76.050 1.00 25.52 221 ALA A N 1
ATOM 1439 C CA . ALA A 1 200 ? 117.465 18.407 76.584 1.00 25.63 221 ALA A CA 1
ATOM 1440 C C . ALA A 1 200 ? 116.329 17.916 75.705 1.00 27.65 221 ALA A C 1
ATOM 1441 O O . ALA A 1 200 ? 115.566 18.708 75.154 1.00 24.24 221 ALA A O 1
ATOM 1443 N N . ILE A 1 201 ? 116.230 16.606 75.562 1.00 24.33 222 ILE A N 1
ATOM 1444 C CA . ILE A 1 201 ? 115.167 16.025 74.744 1.00 20.76 222 ILE A CA 1
ATOM 1445 C C . ILE A 1 201 ? 114.046 15.498 75.663 1.00 18.11 222 ILE A C 1
ATOM 1446 O O . ILE A 1 201 ? 114.314 14.715 76.590 1.00 24.17 222 ILE A O 1
ATOM 1451 N N . TYR A 1 202 ? 112.815 15.936 75.419 1.00 21.42 223 TYR A N 1
ATOM 1452 C CA . TYR A 1 202 ? 111.690 15.551 76.255 1.00 26.47 223 TYR A CA 1
ATOM 1453 C C . TYR A 1 202 ? 110.755 14.662 75.451 1.00 31.88 223 TYR A C 1
ATOM 1454 O O . TYR A 1 202 ? 110.464 14.960 74.301 1.00 28.22 223 TYR A O 1
ATOM 1463 N N . LYS A 1 203 ? 110.296 13.566 76.050 1.00 22.63 224 LYS A N 1
ATOM 1464 C CA . LYS A 1 203 ? 109.309 12.704 75.392 1.00 25.97 224 LYS A CA 1
ATOM 1465 C C . LYS A 1 203 ? 107.915 12.970 75.940 1.00 28.98 224 LYS A C 1
ATOM 1466 O O . LYS A 1 203 ? 107.638 12.721 77.112 1.00 28.56 224 LYS A O 1
ATOM 1472 N N . GLN A 1 204 ? 107.039 13.496 75.092 1.00 24.10 225 GLN A N 1
ATOM 1473 C CA . GLN A 1 204 ? 105.652 13.737 75.476 1.00 24.91 225 GLN A CA 1
ATOM 1474 C C . GLN A 1 204 ? 104.915 12.406 75.597 1.00 28.59 225 GLN A C 1
ATOM 1475 O O . GLN A 1 204 ? 105.146 11.491 74.792 1.00 27.42 225 GLN A O 1
ATOM 1481 N N . GLY A 1 205 ? 104.036 12.281 76.588 1.00 22.06 226 GLY A N 1
ATOM 1482 C CA . GLY A 1 205 ? 103.202 11.089 76.681 1.00 27.53 226 GLY A CA 1
ATOM 1483 C C . GLY A 1 205 ? 102.075 11.145 75.645 1.00 31.23 226 GLY A C 1
ATOM 1484 O O . GLY A 1 205 ? 101.932 12.138 74.919 1.00 28.48 226 GLY A O 1
ATOM 1485 N N . ALA A 1 206 ? 101.278 10.084 75.571 1.00 30.66 227 ALA A N 1
ATOM 1486 C CA . ALA A 1 206 ? 100.099 10.061 74.706 1.00 34.56 227 ALA A CA 1
ATOM 1487 C C . ALA A 1 206 ? 98.954 10.886 75.312 1.00 35.75 227 ALA A C 1
ATOM 1488 O O . ALA A 1 206 ? 98.942 11.173 76.503 1.00 31.15 227 ALA A O 1
ATOM 1490 N N . ARG A 1 207 ? 97.979 11.241 74.490 1.00 33.90 228 ARG A N 1
ATOM 1491 C CA . ARG A 1 207 ? 96.908 12.129 74.922 1.00 32.16 228 ARG A CA 1
ATOM 1492 C C . ARG A 1 207 ? 96.029 11.499 75.991 1.00 37.64 228 ARG A C 1
ATOM 1493 O O . ARG A 1 207 ? 95.497 12.189 76.860 1.00 45.19 228 ARG A O 1
ATOM 1501 N N . ASP A 1 208 ? 95.885 10.183 75.923 1.00 35.96 229 ASP A N 1
ATOM 1502 C CA . ASP A 1 208 ? 95.057 9.456 76.868 1.00 48.25 229 ASP A CA 1
ATOM 1503 C C . ASP A 1 208 ? 95.936 8.589 77.764 1.00 50.33 229 ASP A C 1
ATOM 1504 O O . ASP A 1 208 ? 95.517 7.524 78.215 1.00 46.59 229 ASP A O 1
ATOM 1509 N N . ALA A 1 209 ? 97.169 9.032 77.989 1.00 48.30 230 ALA A N 1
ATOM 1510 C CA . ALA A 1 209 ? 98.086 8.288 78.840 1.00 43.84 230 ALA A CA 1
ATOM 1511 C C . ALA A 1 209 ? 97.699 8.511 80.286 1.00 39.44 230 ALA A C 1
ATOM 1512 O O . ALA A 1 209 ? 97.273 9.607 80.666 1.00 36.16 230 ALA A O 1
ATOM 1514 N N . VAL A 1 210 ? 97.861 7.475 81.099 1.00 41.07 231 VAL A N 1
ATOM 1515 C CA . VAL A 1 210 ? 97.512 7.576 82.507 1.00 43.32 231 VAL A CA 1
ATOM 1516 C C . VAL A 1 210 ? 98.534 8.406 83.314 1.00 45.74 231 VAL A C 1
ATOM 1517 O O . VAL A 1 210 ? 98.235 8.850 84.422 1.00 48.59 231 VAL A O 1
ATOM 1521 N N . ALA A 1 211 ? 99.716 8.625 82.734 1.00 36.63 232 ALA A N 1
ATOM 1522 C CA . ALA A 1 211 ? 100.803 9.404 83.348 1.00 29.18 232 ALA A CA 1
ATOM 1523 C C . ALA A 1 211 ? 101.547 10.118 82.228 1.00 34.47 232 ALA A C 1
ATOM 1524 O O . ALA A 1 211 ? 101.593 9.603 81.111 1.00 27.98 232 ALA A O 1
ATOM 1526 N N . PRO A 1 212 ? 102.136 11.294 82.515 1.00 26.43 233 PRO A N 1
ATOM 1527 C CA . PRO A 1 212 ? 102.789 12.060 81.447 1.00 26.72 233 PRO A CA 1
ATOM 1528 C C . PRO A 1 212 ? 104.119 11.444 81.018 1.00 28.76 233 PRO A C 1
ATOM 1529 O O . PRO A 1 212 ? 104.534 10.406 81.548 1.00 27.41 233 PRO A O 1
ATOM 1533 N N . GLY A 1 213 ? 104.786 12.103 80.073 1.00 29.76 234 GLY A N 1
ATOM 1534 C CA . GLY A 1 213 ? 106.044 11.630 79.530 1.00 24.66 234 GLY A CA 1
ATOM 1535 C C . GLY A 1 213 ? 107.200 12.013 80.440 1.00 23.56 234 GLY A C 1
ATOM 1536 O O . GLY A 1 213 ? 106.997 12.203 81.636 1.00 23.68 234 GLY A O 1
ATOM 1537 N N . ASN A 1 214 ? 108.403 12.135 79.879 1.00 21.59 235 ASN A N 1
ATOM 1538 C CA . ASN A 1 214 ? 109.606 12.360 80.690 1.00 25.99 235 ASN A CA 1
ATOM 1539 C C . ASN A 1 214 ? 110.776 12.839 79.860 1.00 28.98 235 ASN A C 1
ATOM 1540 O O . ASN A 1 214 ? 110.812 12.620 78.650 1.00 23.41 235 ASN A O 1
ATOM 1545 N N . TYR A 1 215 ? 111.750 13.468 80.514 1.00 27.84 236 TYR A N 1
ATOM 1546 C CA . TYR A 1 215 ? 113.000 13.774 79.839 1.00 30.79 236 TYR A CA 1
ATOM 1547 C C . TYR A 1 215 ? 113.738 12.486 79.552 1.00 33.73 236 TYR A C 1
ATOM 1548 O O . TYR A 1 215 ? 113.629 11.522 80.317 1.00 26.08 236 TYR A O 1
ATOM 1557 N N . ILE A 1 216 ? 114.496 12.454 78.460 1.00 25.26 237 ILE A N 1
ATOM 1558 C CA . ILE A 1 216 ? 115.279 11.259 78.174 1.00 27.04 237 ILE A CA 1
ATOM 1559 C C . ILE A 1 216 ? 116.790 11.470 78.014 1.00 29.60 237 ILE A C 1
ATOM 1560 O O . ILE A 1 216 ? 117.557 10.539 78.225 1.00 27.91 237 ILE A O 1
ATOM 1565 N N . ALA A 1 217 ? 117.225 12.675 77.650 1.00 24.56 238 ALA A N 1
ATOM 1566 C CA . ALA A 1 217 ? 118.663 12.930 77.514 1.00 29.58 238 ALA A CA 1
ATOM 1567 C C . ALA A 1 217 ? 118.950 14.410 77.440 1.00 27.02 238 ALA A C 1
ATOM 1568 O O . ALA A 1 217 ? 118.062 15.197 77.127 1.00 29.32 238 ALA A O 1
ATOM 1570 N N . TYR A 1 218 ? 120.205 14.774 77.691 1.00 27.36 239 TYR A N 1
ATOM 1571 C CA . TYR A 1 218 ? 120.642 16.158 77.522 1.00 26.45 239 TYR A CA 1
ATOM 1572 C C . TYR A 1 218 ? 122.132 16.280 77.182 1.00 30.19 239 TYR A C 1
ATOM 1573 O O . TYR A 1 218 ? 122.932 15.378 77.433 1.00 31.05 239 TYR A O 1
ATOM 1582 N N . ALA A 1 219 ? 122.488 17.406 76.588 1.00 29.72 240 ALA A N 1
ATOM 1583 C CA . ALA A 1 219 ? 123.864 17.650 76.175 1.00 27.34 240 ALA A CA 1
ATOM 1584 C C . ALA A 1 219 ? 124.142 19.145 76.310 1.00 30.34 240 ALA A C 1
ATOM 1585 O O . ALA A 1 219 ? 123.221 19.947 76.416 1.00 31.35 240 ALA A O 1
ATOM 1587 N N . THR A 1 220 ? 125.405 19.531 76.312 1.00 33.22 241 THR A N 1
ATOM 1588 C CA . THR A 1 220 ? 125.725 20.934 76.516 1.00 34.58 241 THR A CA 1
ATOM 1589 C C . THR A 1 220 ? 126.718 21.418 75.473 1.00 29.59 241 THR A C 1
ATOM 1590 O O . THR A 1 220 ? 127.444 20.623 74.885 1.00 33.10 241 THR A O 1
ATOM 1594 N N . ALA A 1 221 ? 126.755 22.725 75.255 1.00 32.40 242 ALA A N 1
ATOM 1595 C CA . ALA A 1 221 ? 127.728 23.320 74.354 1.00 32.16 242 ALA A CA 1
ATOM 1596 C C . ALA A 1 221 ? 128.139 24.716 74.827 1.00 31.08 242 ALA A C 1
ATOM 1597 O O . ALA A 1 221 ? 127.298 25.586 74.999 1.00 35.72 242 ALA A O 1
ATOM 1599 N N . ASN A 1 222 ? 129.431 24.917 75.038 1.00 28.76 243 ASN A N 1
ATOM 1600 C CA . ASN A 1 222 ? 129.983 26.250 75.207 1.00 29.34 243 ASN A CA 1
ATOM 1601 C C . ASN A 1 222 ? 130.290 26.908 73.874 1.00 33.95 243 ASN A C 1
ATOM 1602 O O . ASN A 1 222 ? 130.641 28.083 73.820 1.00 38.42 243 ASN A O 1
ATOM 1607 N N . GLY A 1 223 ? 130.193 26.124 72.803 1.00 32.74 244 GLY A N 1
ATOM 1608 C CA . GLY A 1 223 ? 130.506 26.590 71.459 1.00 36.72 244 GLY A CA 1
ATOM 1609 C C . GLY A 1 223 ? 129.473 26.062 70.471 1.00 35.58 244 GLY A C 1
ATOM 1610 O O . GLY A 1 223 ? 128.281 26.038 70.766 1.00 30.48 244 GLY A O 1
ATOM 1611 N N . ASP A 1 224 ? 129.928 25.618 69.308 1.00 36.66 245 ASP A N 1
ATOM 1612 C CA . ASP A 1 224 ? 128.997 25.224 68.257 1.00 40.27 245 ASP A CA 1
ATOM 1613 C C . ASP A 1 224 ? 128.848 23.714 68.147 1.00 40.53 245 ASP A C 1
ATOM 1614 O O . ASP A 1 224 ? 128.255 23.213 67.201 1.00 39.36 245 ASP A O 1
ATOM 1619 N N . SER A 1 225 ? 129.388 22.977 69.108 1.00 31.33 246 SER A N 1
ATOM 1620 C CA . SER A 1 225 ? 129.272 21.524 69.059 1.00 35.69 246 SER A CA 1
ATOM 1621 C C . SER A 1 225 ? 128.753 20.956 70.372 1.00 37.56 246 SER A C 1
ATOM 1622 O O . SER A 1 225 ? 129.326 21.208 71.434 1.00 42.27 246 SER A O 1
ATOM 1625 N N . LEU A 1 226 ? 127.678 20.183 70.300 1.00 35.25 247 LEU A N 1
ATOM 1626 C CA . LEU A 1 226 ? 127.125 19.561 71.495 1.00 41.72 247 LEU A CA 1
ATOM 1627 C C . LEU A 1 226 ? 128.073 18.500 72.049 1.00 42.57 247 LEU A C 1
ATOM 1628 O O . LEU A 1 226 ? 128.758 17.809 71.287 1.00 38.96 247 LEU A O 1
ATOM 1633 N N . SER A 1 227 ? 128.119 18.389 73.374 1.00 34.80 248 SER A N 1
ATOM 1634 C CA . SER A 1 227 ? 128.875 17.328 74.043 1.00 38.26 248 SER A CA 1
ATOM 1635 C C . SER A 1 227 ? 128.226 15.996 73.703 1.00 43.28 248 SER A C 1
ATOM 1636 O O . SER A 1 227 ? 127.194 15.953 73.029 1.00 44.63 248 SER A O 1
ATOM 1639 N N . ASN A 1 228 ? 128.811 14.912 74.192 1.00 42.95 249 ASN A N 1
ATOM 1640 C CA . ASN A 1 228 ? 128.152 13.614 74.146 1.00 44.33 249 ASN A CA 1
ATOM 1641 C C . ASN A 1 228 ? 126.834 13.727 74.903 1.00 42.56 249 ASN A C 1
ATOM 1642 O O . ASN A 1 228 ? 126.709 14.527 75.823 1.00 34.36 249 ASN A O 1
ATOM 1647 N N . TRP A 1 229 ? 125.846 12.940 74.500 1.00 38.82 250 TRP A N 1
ATOM 1648 C CA . TRP A 1 229 ? 124.544 12.976 75.141 1.00 32.34 250 TRP A CA 1
ATOM 1649 C C . TRP A 1 229 ? 124.542 12.194 76.448 1.00 38.03 250 TRP A C 1
ATOM 1650 O O . TRP A 1 229 ? 125.105 11.108 76.532 1.00 40.62 250 TRP A O 1
ATOM 1661 N N . LYS A 1 230 ? 123.938 12.768 77.479 1.00 37.29 251 LYS A N 1
ATOM 1662 C CA . LYS A 1 230 ? 123.853 12.094 78.765 1.00 38.92 251 LYS A CA 1
ATOM 1663 C C . LYS A 1 230 ? 122.427 11.620 78.973 1.00 36.15 251 LYS A C 1
ATOM 1664 O O . LYS A 1 230 ? 121.488 12.399 78.857 1.00 31.81 251 LYS A O 1
ATOM 1670 N N . ASP A 1 231 ? 122.264 10.335 79.264 1.00 37.03 252 ASP A N 1
ATOM 1671 C CA . ASP A 1 231 ? 120.935 9.784 79.463 1.00 38.21 252 ASP A CA 1
ATOM 1672 C C . ASP A 1 231 ? 120.330 10.329 80.751 1.00 34.02 252 ASP A C 1
ATOM 1673 O O . ASP A 1 231 ? 121.038 10.595 81.723 1.00 37.07 252 ASP A O 1
ATOM 1678 N N . ILE A 1 232 ? 119.016 10.510 80.728 1.00 29.56 253 ILE A N 1
ATOM 1679 C CA . ILE A 1 232 ? 118.260 10.938 81.899 1.00 31.94 253 ILE A CA 1
ATOM 1680 C C . ILE A 1 232 ? 117.279 9.836 82.217 1.00 30.82 253 ILE A C 1
ATOM 1681 O O . ILE A 1 232 ? 116.515 9.423 81.356 1.00 38.33 253 ILE A O 1
ATOM 1686 N N . ASP A 1 233 ? 117.316 9.346 83.449 1.00 32.78 254 ASP A N 1
ATOM 1687 C CA . ASP A 1 233 ? 116.421 8.283 83.866 1.00 31.57 254 ASP A CA 1
ATOM 1688 C C . ASP A 1 233 ? 115.279 8.887 84.666 1.00 29.57 254 ASP A C 1
ATOM 1689 O O . ASP A 1 233 ? 115.373 9.066 85.877 1.00 28.23 254 ASP A O 1
ATOM 1694 N N . GLU A 1 234 ? 114.204 9.225 83.972 1.00 28.53 255 GLU A N 1
ATOM 1695 C CA . GLU A 1 234 ? 113.054 9.846 84.602 1.00 26.63 255 GLU A CA 1
ATOM 1696 C C . GLU A 1 234 ? 111.808 9.153 84.109 1.00 27.38 255 GLU A C 1
ATOM 1697 O O . GLU A 1 234 ? 111.674 8.889 82.910 1.00 26.32 255 GLU A O 1
ATOM 1703 N N . LYS A 1 235 ? 110.883 8.879 85.020 1.00 22.32 256 LYS A N 1
ATOM 1704 C CA . LYS A 1 235 ? 109.655 8.194 84.628 1.00 23.58 256 LYS A CA 1
ATOM 1705 C C . LYS A 1 235 ? 108.522 8.500 85.578 1.00 25.65 256 LYS A C 1
ATOM 1706 O O . LYS A 1 235 ? 108.725 8.594 86.788 1.00 29.50 256 LYS A O 1
ATOM 1712 N N . ASN A 1 236 ? 107.324 8.642 85.019 1.00 23.34 257 ASN A N 1
ATOM 1713 C CA . ASN A 1 236 ? 106.113 8.862 85.802 1.00 24.42 257 ASN A CA 1
ATOM 1714 C C . ASN A 1 236 ? 105.233 7.632 85.847 1.00 30.58 257 ASN A C 1
ATOM 1715 O O . ASN A 1 236 ? 105.044 6.960 84.836 1.00 27.78 257 ASN A O 1
ATOM 1720 N N . TYR A 1 237 ? 104.713 7.326 87.029 1.00 23.89 258 TYR A N 1
ATOM 1721 C CA . TYR A 1 237 ? 103.872 6.160 87.222 1.00 23.93 258 TYR A CA 1
ATOM 1722 C C . TYR A 1 237 ? 102.547 6.598 87.818 1.00 30.85 258 TYR A C 1
ATOM 1723 O O . TYR A 1 237 ? 102.456 7.654 88.449 1.00 26.81 258 TYR A O 1
ATOM 1732 N N . VAL A 1 238 ? 101.524 5.775 87.617 1.00 29.81 259 VAL A N 1
ATOM 1733 C CA . VAL A 1 238 ? 100.259 5.926 88.301 1.00 32.37 259 VAL A CA 1
ATOM 1734 C C . VAL A 1 238 ? 100.251 4.918 89.431 1.00 31.41 259 VAL A C 1
ATOM 1735 O O . VAL A 1 238 ? 100.696 3.784 89.261 1.00 32.94 259 VAL A O 1
ATOM 1739 N N . LEU A 1 239 ? 99.778 5.333 90.598 1.00 29.93 260 LEU A N 1
ATOM 1740 C CA . LEU A 1 239 ? 99.626 4.403 91.712 1.00 33.45 260 LEU A CA 1
ATOM 1741 C C . LEU A 1 239 ? 98.184 4.382 92.173 1.00 30.64 260 LEU A C 1
ATOM 1742 O O . LEU A 1 239 ? 97.549 5.428 92.283 1.00 39.51 260 LEU A O 1
ATOM 1747 N N . PRO A 1 240 ? 97.655 3.186 92.424 1.00 34.28 261 PRO A N 1
ATOM 1748 C CA . PRO A 1 240 ? 98.411 1.947 92.225 1.00 36.97 261 PRO A CA 1
ATOM 1749 C C . PRO A 1 240 ? 98.262 1.496 90.780 1.00 39.80 261 PRO A C 1
ATOM 1750 O O . PRO A 1 240 ? 97.392 2.004 90.084 1.00 36.05 261 PRO A O 1
ATOM 1754 N N . SER A 1 241 ? 99.110 0.584 90.323 1.00 37.47 262 SER A N 1
ATOM 1755 C CA . SER A 1 241 ? 99.021 0.093 88.948 1.00 30.02 262 SER A CA 1
ATOM 1756 C C . SER A 1 241 ? 99.912 -1.117 88.808 1.00 38.73 262 SER A C 1
ATOM 1757 O O . SER A 1 241 ? 100.754 -1.367 89.669 1.00 33.73 262 SER A O 1
ATOM 1760 N N . THR A 1 242 ? 99.715 -1.875 87.734 1.00 33.65 263 THR A N 1
ATOM 1761 C CA . THR A 1 242 ? 100.507 -3.068 87.498 1.00 33.74 263 THR A CA 1
ATOM 1762 C C . THR A 1 242 ? 101.959 -2.682 87.312 1.00 33.48 263 THR A C 1
ATOM 1763 O O . THR A 1 242 ? 102.838 -3.309 87.884 1.00 36.95 263 THR A O 1
ATOM 1767 N N . GLU A 1 243 ? 102.191 -1.634 86.523 1.00 29.34 264 GLU A N 1
ATOM 1768 C CA . GLU A 1 243 ? 103.528 -1.109 86.269 1.00 31.59 264 GLU A CA 1
ATOM 1769 C C . GLU A 1 243 ? 104.268 -0.670 87.549 1.00 35.51 264 GLU A C 1
ATOM 1770 O O . GLU A 1 243 ? 105.459 -0.918 87.693 1.00 33.15 264 GLU A O 1
ATOM 1776 N N . SER A 1 244 ? 103.580 0.005 88.463 1.00 34.96 265 SER A N 1
ATOM 1777 C CA A SER A 1 244 ? 104.216 0.403 89.718 0.56 36.87 265 SER A CA 1
ATOM 1778 C CA B SER A 1 244 ? 104.190 0.406 89.729 0.44 36.87 265 SER A CA 1
ATOM 1779 C C . SER A 1 244 ? 104.392 -0.799 90.658 1.00 35.87 265 SER A C 1
ATOM 1780 O O . SER A 1 244 ? 105.405 -0.907 91.354 1.00 32.49 265 SER A O 1
ATOM 1785 N N . ALA A 1 245 ? 103.428 -1.721 90.661 1.00 30.95 266 ALA A N 1
ATOM 1786 C CA . ALA A 1 245 ? 103.571 -2.954 91.429 1.00 36.50 266 ALA A CA 1
ATOM 1787 C C . ALA A 1 245 ? 104.795 -3.779 90.986 1.00 41.87 266 ALA A C 1
ATOM 1788 O O . ALA A 1 245 ? 105.435 -4.436 91.803 1.00 38.05 266 ALA A O 1
ATOM 1790 N N . LYS A 1 246 ? 105.119 -3.742 89.697 1.00 33.31 267 LYS A N 1
ATOM 1791 C CA . LYS A 1 246 ? 106.292 -4.443 89.189 1.00 36.89 267 LYS A CA 1
ATOM 1792 C C . LYS A 1 246 ? 107.591 -3.688 89.472 1.00 37.63 267 LYS A C 1
ATOM 1793 O O . LYS A 1 246 ? 108.554 -4.274 89.956 1.00 37.64 267 LYS A O 1
ATOM 1799 N N . ASP A 1 247 ? 107.624 -2.399 89.132 1.00 34.27 268 ASP A N 1
ATOM 1800 C CA . ASP A 1 247 ? 108.877 -1.643 89.143 1.00 37.22 268 ASP A CA 1
ATOM 1801 C C . ASP A 1 247 ? 109.241 -1.076 90.524 1.00 39.86 268 ASP A C 1
ATOM 1802 O O . ASP A 1 247 ? 110.420 -0.895 90.838 1.00 34.58 268 ASP A O 1
ATOM 1807 N N . HIS A 1 248 ? 108.224 -0.809 91.338 1.00 27.94 269 HIS A N 1
ATOM 1808 C CA . HIS A 1 248 ? 108.400 -0.084 92.596 1.00 32.16 269 HIS A CA 1
ATOM 1809 C C . HIS A 1 248 ? 107.409 -0.647 93.577 1.00 33.72 269 HIS A C 1
ATOM 1810 O O . HIS A 1 248 ? 106.549 0.062 94.102 1.00 31.38 269 HIS A O 1
ATOM 1817 N N . LYS A 1 249 ? 107.544 -1.943 93.813 1.00 35.00 270 LYS A N 1
ATOM 1818 C CA . LYS A 1 249 ? 106.601 -2.680 94.621 1.00 30.74 270 LYS A CA 1
ATOM 1819 C C . LYS A 1 249 ? 106.364 -2.025 95.981 1.00 40.85 270 LYS A C 1
ATOM 1820 O O . LYS A 1 249 ? 105.215 -1.860 96.394 1.00 35.73 270 LYS A O 1
ATOM 1826 N N . THR A 1 250 ? 107.436 -1.648 96.676 1.00 33.95 271 THR A N 1
ATOM 1827 C CA . THR A 1 250 ? 107.263 -1.054 98.012 1.00 36.19 271 THR A CA 1
ATOM 1828 C C . THR A 1 250 ? 106.369 0.206 98.020 1.00 29.53 271 THR A C 1
ATOM 1829 O O . THR A 1 250 ? 105.489 0.320 98.870 1.00 33.96 271 THR A O 1
ATOM 1833 N N . ASP A 1 251 ? 106.620 1.136 97.098 1.00 26.29 272 ASP A N 1
ATOM 1834 C CA . ASP A 1 251 ? 105.787 2.337 96.943 1.00 32.53 272 ASP A CA 1
ATOM 1835 C C . ASP A 1 251 ? 104.348 1.976 96.591 1.00 37.30 272 ASP A C 1
ATOM 1836 O O . ASP A 1 251 ? 103.416 2.580 97.100 1.00 25.81 272 ASP A O 1
ATOM 1841 N N . ASN A 1 252 ? 104.171 0.994 95.705 1.00 36.71 273 ASN A N 1
ATOM 1842 C CA . ASN A 1 252 ? 102.832 0.543 95.345 1.00 34.27 273 ASN A CA 1
ATOM 1843 C C . ASN A 1 252 ? 102.101 -0.037 96.539 1.00 33.21 273 ASN A C 1
ATOM 1844 O O . ASN A 1 252 ? 100.956 0.341 96.817 1.00 36.98 273 ASN A O 1
ATOM 1849 N N . ASP A 1 253 ? 102.761 -0.952 97.257 1.00 34.03 274 ASP A N 1
ATOM 1850 C CA . ASP A 1 253 ? 102.176 -1.551 98.460 1.00 35.83 274 ASP A CA 1
ATOM 1851 C C . ASP A 1 253 ? 101.798 -0.486 99.477 1.00 40.64 274 ASP A C 1
ATOM 1852 O O . ASP A 1 253 ? 100.691 -0.504 100.023 1.00 34.60 274 ASP A O 1
ATOM 1857 N N . ASN A 1 254 ? 102.727 0.421 99.763 1.00 33.71 275 ASN A N 1
ATOM 1858 C CA . ASN A 1 254 ? 102.424 1.519 100.681 1.00 36.85 275 ASN A CA 1
ATOM 1859 C C . ASN A 1 254 ? 101.187 2.295 100.199 1.00 34.82 275 ASN A C 1
ATOM 1860 O O . ASN A 1 254 ? 100.315 2.636 100.996 1.00 35.97 275 ASN A O 1
ATOM 1865 N N . PHE A 1 255 ? 101.102 2.538 98.895 1.00 33.18 276 PHE A N 1
ATOM 1866 C CA . PHE A 1 255 ? 99.972 3.302 98.356 1.00 29.85 276 PHE A CA 1
ATOM 1867 C C . PHE A 1 255 ? 98.653 2.550 98.462 1.00 35.60 276 PHE A C 1
ATOM 1868 O O . PHE A 1 255 ? 97.631 3.143 98.809 1.00 40.06 276 PHE A O 1
ATOM 1876 N N . LEU A 1 256 ? 98.676 1.243 98.194 1.00 31.76 277 LEU A N 1
ATOM 1877 C CA . LEU A 1 256 ? 97.493 0.402 98.433 1.00 32.03 277 LEU A CA 1
ATOM 1878 C C . LEU A 1 256 ? 97.057 0.426 99.885 1.00 36.70 277 LEU A C 1
ATOM 1879 O O . LEU A 1 256 ? 95.869 0.527 100.176 1.00 40.96 277 LEU A O 1
ATOM 1884 N N . ASN A 1 257 ? 98.003 0.295 100.809 1.00 36.45 278 ASN A N 1
ATOM 1885 C CA . ASN A 1 257 ? 97.633 0.348 102.220 1.00 42.89 278 ASN A CA 1
ATOM 1886 C C . ASN A 1 257 ? 96.996 1.687 102.549 1.00 36.92 278 ASN A C 1
ATOM 1887 O O . ASN A 1 257 ? 96.049 1.763 103.320 1.00 35.09 278 ASN A O 1
ATOM 1892 N N . PHE A 1 258 ? 97.535 2.744 101.951 1.00 35.20 279 PHE A N 1
ATOM 1893 C CA . PHE A 1 258 ? 97.041 4.087 102.207 1.00 37.38 279 PHE A CA 1
ATOM 1894 C C . PHE A 1 258 ? 95.610 4.174 101.693 1.00 38.14 279 PHE A C 1
ATOM 1895 O O . PHE A 1 258 ? 94.696 4.576 102.418 1.00 38.66 279 PHE A O 1
ATOM 1903 N N . LYS A 1 259 ? 95.416 3.723 100.464 1.00 40.45 280 LYS A N 1
ATOM 1904 C CA . LYS A 1 259 ? 94.114 3.761 99.815 1.00 47.21 280 LYS A CA 1
ATOM 1905 C C . LYS A 1 259 ? 93.109 2.929 100.595 1.00 51.60 280 LYS A C 1
ATOM 1906 O O . LYS A 1 259 ? 91.945 3.318 100.754 1.00 54.58 280 LYS A O 1
ATOM 1912 N N . LYS A 1 260 ? 93.567 1.796 101.112 1.00 49.04 281 LYS A N 1
ATOM 1913 C CA . LYS A 1 260 ? 92.697 0.923 101.877 1.00 53.41 281 LYS A CA 1
ATOM 1914 C C . LYS A 1 260 ? 92.275 1.573 103.194 1.00 56.61 281 LYS A C 1
ATOM 1915 O O . LYS A 1 260 ? 91.121 1.443 103.625 1.00 52.05 281 LYS A O 1
ATOM 1921 N N . ALA A 1 261 ? 93.198 2.270 103.851 1.00 50.60 282 ALA A N 1
ATOM 1922 C CA . ALA A 1 261 ? 92.827 2.920 105.111 1.00 46.59 282 ALA A CA 1
ATOM 1923 C C . ALA A 1 261 ? 91.774 4.001 104.871 1.00 42.15 282 ALA A C 1
ATOM 1924 O O . ALA A 1 261 ? 90.916 4.236 105.714 1.00 54.01 282 ALA A O 1
ATOM 1926 N N . ILE A 1 262 ? 91.840 4.658 103.719 1.00 48.13 283 ILE A N 1
ATOM 1927 C CA . ILE A 1 262 ? 90.841 5.664 103.391 1.00 54.07 283 ILE A CA 1
ATOM 1928 C C . ILE A 1 262 ? 89.458 5.050 103.194 1.00 64.63 283 ILE A C 1
ATOM 1929 O O . ILE A 1 262 ? 88.465 5.572 103.696 1.00 62.62 283 ILE A O 1
ATOM 1934 N N . GLU A 1 263 ? 89.393 3.938 102.471 1.00 68.97 284 GLU A N 1
ATOM 1935 C CA . GLU A 1 263 ? 88.110 3.298 102.184 1.00 67.45 284 GLU A CA 1
ATOM 1936 C C . GLU A 1 263 ? 87.532 2.541 103.378 1.00 64.79 284 GLU A C 1
ATOM 1937 O O . GLU A 1 263 ? 86.361 2.169 103.372 1.00 69.50 284 GLU A O 1
ATOM 1943 N N . ASP A 1 264 ? 88.350 2.336 104.406 1.00 62.06 285 ASP A N 1
ATOM 1944 C CA . ASP A 1 264 ? 87.889 1.701 105.639 1.00 68.70 285 ASP A CA 1
ATOM 1945 C C . ASP A 1 264 ? 86.858 2.555 106.373 1.00 73.05 285 ASP A C 1
ATOM 1946 O O . ASP A 1 264 ? 85.884 2.036 106.918 1.00 77.09 285 ASP A O 1
ATOM 1951 N N . TYR A 1 265 ? 87.082 3.864 106.401 1.00 65.88 286 TYR A N 1
ATOM 1952 C CA . TYR A 1 265 ? 86.197 4.769 107.127 1.00 71.05 286 TYR A CA 1
ATOM 1953 C C . TYR A 1 265 ? 85.386 5.644 106.183 1.00 68.33 286 TYR A C 1
ATOM 1954 O O . TYR A 1 265 ? 84.367 6.209 106.577 1.00 68.43 286 TYR A O 1
ATOM 1963 N N . TYR A 1 266 ? 85.849 5.760 104.944 1.00 54.73 287 TYR A N 1
ATOM 1964 C CA . TYR A 1 266 ? 85.177 6.589 103.944 1.00 55.67 287 TYR A CA 1
ATOM 1965 C C . TYR A 1 266 ? 85.023 5.812 102.634 1.00 58.94 287 TYR A C 1
ATOM 1966 O O . TYR A 1 266 ? 85.650 6.150 101.629 1.00 64.36 287 TYR A O 1
ATOM 1975 N N . PRO A 1 267 ? 84.186 4.763 102.641 1.00 64.90 288 PRO A N 1
ATOM 1976 C CA . PRO A 1 267 ? 84.022 3.888 101.471 1.00 71.87 288 PRO A CA 1
ATOM 1977 C C . PRO A 1 267 ? 83.355 4.577 100.276 1.00 78.82 288 PRO A C 1
ATOM 1978 O O . PRO A 1 267 ? 83.386 4.048 99.166 1.00 76.65 288 PRO A O 1
ATOM 1982 N N . ASN A 1 268 ? 82.756 5.740 100.503 1.00 91.54 289 ASN A N 1
ATOM 1983 C CA . ASN A 1 268 ? 82.051 6.448 99.440 1.00 103.36 289 ASN A CA 1
ATOM 1984 C C . ASN A 1 268 ? 82.965 6.909 98.308 1.00 104.71 289 ASN A C 1
ATOM 1985 O O . ASN A 1 268 ? 82.772 6.522 97.156 1.00 105.61 289 ASN A O 1
ATOM 1990 N N . PHE A 1 269 ? 83.961 7.729 98.635 1.00 104.29 290 PHE A N 1
ATOM 1991 C CA . PHE A 1 269 ? 84.860 8.275 97.616 1.00 104.41 290 PHE A CA 1
ATOM 1992 C C . PHE A 1 269 ? 86.169 7.499 97.480 1.00 99.61 290 PHE A C 1
ATOM 1993 O O . PHE A 1 269 ? 87.112 7.703 98.244 1.00 94.59 290 PHE A O 1
ATOM 2001 N N . THR A 1 270 ? 86.215 6.629 96.476 1.00 99.69 291 THR A N 1
ATOM 2002 C CA . THR A 1 270 ? 87.288 5.653 96.335 1.00 96.35 291 THR A CA 1
ATOM 2003 C C . THR A 1 270 ? 88.283 6.016 95.238 1.00 90.08 291 THR A C 1
ATOM 2004 O O . THR A 1 270 ? 89.204 5.248 94.949 1.00 90.99 291 THR A O 1
ATOM 2008 N N . GLY A 1 271 ? 88.099 7.181 94.626 1.00 76.58 292 GLY A N 1
ATOM 2009 C CA . GLY A 1 271 ? 88.904 7.563 93.481 1.00 65.25 292 GLY A CA 1
ATOM 2010 C C . GLY A 1 271 ? 90.272 8.125 93.823 1.00 51.35 292 GLY A C 1
ATOM 2011 O O . GLY A 1 271 ? 90.792 8.975 93.100 1.00 50.70 292 GLY A O 1
ATOM 2012 N N . VAL A 1 272 ? 90.867 7.657 94.916 1.00 38.65 293 VAL A N 1
ATOM 2013 C CA . VAL A 1 272 ? 92.190 8.133 95.300 1.00 34.89 293 VAL A CA 1
ATOM 2014 C C . VAL A 1 272 ? 93.219 7.638 94.284 1.00 34.85 293 VAL A C 1
ATOM 2015 O O . VAL A 1 272 ? 93.267 6.451 93.975 1.00 35.82 293 VAL A O 1
ATOM 2019 N N . VAL A 1 273 ? 94.026 8.538 93.739 1.00 32.39 294 VAL A N 1
ATOM 2020 C CA . VAL A 1 273 ? 95.041 8.099 92.777 1.00 34.66 294 VAL A CA 1
ATOM 2021 C C . VAL A 1 273 ? 96.344 8.821 93.052 1.00 29.89 294 VAL A C 1
ATOM 2022 O O . VAL A 1 273 ? 96.328 9.964 93.509 1.00 29.03 294 VAL A O 1
ATOM 2026 N N . GLY A 1 274 ? 97.469 8.143 92.825 1.00 23.85 295 GLY A N 1
ATOM 2027 C CA . GLY A 1 274 ? 98.781 8.749 93.049 1.00 25.30 295 GLY A CA 1
ATOM 2028 C C . GLY A 1 274 ? 99.505 8.931 91.707 1.00 30.19 295 GLY A C 1
ATOM 2029 O O . GLY A 1 274 ? 99.322 8.145 90.768 1.00 31.93 295 GLY A O 1
ATOM 2030 N N . ARG A 1 275 ? 100.290 9.993 91.606 1.00 24.78 296 ARG A N 1
ATOM 2031 C CA . ARG A 1 275 ? 101.148 10.220 90.448 1.00 27.22 296 ARG A CA 1
ATOM 2032 C C . ARG A 1 275 ? 102.570 10.356 90.964 1.00 26.05 296 ARG A C 1
ATOM 2033 O O . ARG A 1 275 ? 102.901 11.316 91.671 1.00 25.32 296 ARG A O 1
ATOM 2041 N N . GLY A 1 276 ? 103.396 9.369 90.657 1.00 22.25 297 GLY A N 1
ATOM 2042 C CA . GLY A 1 276 ? 104.750 9.319 91.194 1.00 23.63 297 GLY A CA 1
ATOM 2043 C C . GLY A 1 276 ? 105.776 9.621 90.109 1.00 26.74 297 GLY A C 1
ATOM 2044 O O . GLY A 1 276 ? 105.778 8.965 89.061 1.00 23.73 297 GLY A O 1
ATOM 2045 N N . ARG A 1 277 ? 106.631 10.611 90.354 1.00 24.19 298 ARG A N 1
ATOM 2046 C CA . ARG A 1 277 ? 107.746 10.917 89.445 1.00 20.41 298 ARG A CA 1
ATOM 2047 C C . ARG A 1 277 ? 109.020 10.315 90.019 1.00 26.88 298 ARG A C 1
ATOM 2048 O O . ARG A 1 277 ? 109.377 10.573 91.189 1.00 25.40 298 ARG A O 1
ATOM 2056 N N . TYR A 1 278 ? 109.677 9.485 89.217 1.00 25.54 299 TYR A N 1
ATOM 2057 C CA . TYR A 1 278 ? 110.875 8.771 89.635 1.00 26.41 299 TYR A CA 1
ATOM 2058 C C . TYR A 1 278 ? 112.098 9.280 88.890 1.00 30.16 299 TYR A C 1
ATOM 2059 O O . TYR A 1 278 ? 112.041 9.496 87.677 1.00 29.82 299 TYR A O 1
ATOM 2068 N N . GLU A 1 279 ? 113.195 9.479 89.620 1.00 26.79 300 GLU A N 1
ATOM 2069 C CA . GLU A 1 279 ? 114.481 9.852 89.030 1.00 25.80 300 GLU A CA 1
ATOM 2070 C C . GLU A 1 279 ? 115.538 8.816 89.439 1.00 30.91 300 GLU A C 1
ATOM 2071 O O . GLU A 1 279 ? 115.684 8.503 90.624 1.00 31.60 300 GLU A O 1
ATOM 2077 N N . ASP A 1 280 ? 116.250 8.280 88.454 1.00 28.39 301 ASP A N 1
ATOM 2078 C CA . ASP A 1 280 ? 117.195 7.193 88.675 1.00 37.92 301 ASP A CA 1
ATOM 2079 C C . ASP A 1 280 ? 116.574 6.077 89.503 1.00 38.41 301 ASP A C 1
ATOM 2080 O O . ASP A 1 280 ? 117.235 5.475 90.349 1.00 37.02 301 ASP A O 1
ATOM 2085 N N . GLY A 1 281 ? 115.300 5.806 89.248 1.00 34.68 302 GLY A N 1
ATOM 2086 C CA . GLY A 1 281 ? 114.621 4.680 89.866 1.00 36.64 302 GLY A CA 1
ATOM 2087 C C . GLY A 1 281 ? 114.093 4.904 91.270 1.00 37.84 302 GLY A C 1
ATOM 2088 O O . GLY A 1 281 ? 113.577 3.965 91.876 1.00 35.68 302 GLY A O 1
ATOM 2089 N N . GLN A 1 282 ? 114.219 6.127 91.791 1.00 31.74 303 GLN A N 1
ATOM 2090 C CA . GLN A 1 282 ? 113.765 6.435 93.151 1.00 30.91 303 GLN A CA 1
ATOM 2091 C C . GLN A 1 282 ? 112.667 7.482 93.136 1.00 30.56 303 GLN A C 1
ATOM 2092 O O . GLN A 1 282 ? 112.743 8.454 92.380 1.00 28.54 303 GLN A O 1
ATOM 2098 N N . LEU A 1 283 ? 111.660 7.291 93.982 1.00 26.46 304 LEU A N 1
ATOM 2099 C CA . LEU A 1 283 ? 110.542 8.214 94.033 1.00 27.12 304 LEU A CA 1
ATOM 2100 C C . LEU A 1 283 ? 111.004 9.609 94.426 1.00 32.22 304 LEU A C 1
ATOM 2101 O O . LEU A 1 283 ? 111.583 9.804 95.491 1.00 31.73 304 LEU A O 1
ATOM 2106 N N . ALA A 1 284 ? 110.746 10.589 93.568 1.00 23.36 305 ALA A N 1
ATOM 2107 C CA . ALA A 1 284 ? 111.130 11.954 93.884 1.00 30.05 305 ALA A CA 1
ATOM 2108 C C . ALA A 1 284 ? 109.938 12.800 94.321 1.00 28.81 305 ALA A C 1
ATOM 2109 O O . ALA A 1 284 ? 110.081 13.721 95.107 1.00 25.10 305 ALA A O 1
ATOM 2111 N N . GLU A 1 285 ? 108.757 12.504 93.798 1.00 25.15 306 GLU A N 1
ATOM 2112 C CA . GLU A 1 285 ? 107.628 13.370 94.067 1.00 26.33 306 GLU A CA 1
ATOM 2113 C C . GLU A 1 285 ? 106.346 12.582 93.916 1.00 29.09 306 GLU A C 1
ATOM 2114 O O . GLU A 1 285 ? 106.143 11.931 92.907 1.00 25.00 306 GLU A O 1
ATOM 2120 N N . LEU A 1 286 ? 105.500 12.621 94.945 1.00 26.30 307 LEU A N 1
ATOM 2121 C CA . LEU A 1 286 ? 104.259 11.875 94.937 1.00 27.28 307 LEU A CA 1
ATOM 2122 C C . LEU A 1 286 ? 103.116 12.868 95.062 1.00 30.09 307 LEU A C 1
ATOM 2123 O O . LEU A 1 286 ? 103.073 13.669 95.982 1.00 25.82 307 LEU A O 1
ATOM 2128 N N . ASN A 1 287 ? 102.224 12.842 94.087 1.00 24.38 308 ASN A N 1
ATOM 2129 C CA . ASN A 1 287 ? 101.087 13.741 94.047 1.00 29.09 308 ASN A CA 1
ATOM 2130 C C . ASN A 1 287 ? 99.858 12.873 94.140 1.00 30.87 308 ASN A C 1
ATOM 2131 O O . ASN A 1 287 ? 99.570 12.079 93.233 1.00 30.96 308 ASN A O 1
ATOM 2136 N N . ILE A 1 288 ? 99.139 13.021 95.239 1.00 27.37 309 ILE A N 1
ATOM 2137 C CA . ILE A 1 288 ? 97.947 12.226 95.469 1.00 29.83 309 ILE A CA 1
ATOM 2138 C C . ILE A 1 288 ? 96.710 13.066 95.161 1.00 30.01 309 ILE A C 1
ATOM 2139 O O . ILE A 1 288 ? 96.522 14.145 95.727 1.00 27.69 309 ILE A O 1
ATOM 2144 N N . ASP A 1 289 ? 95.885 12.589 94.236 1.00 27.55 310 ASP A N 1
ATOM 2145 C CA . ASP A 1 289 ? 94.663 13.290 93.888 1.00 25.17 310 ASP A CA 1
ATOM 2146 C C . ASP A 1 289 ? 93.487 12.612 94.566 1.00 28.52 310 ASP A C 1
ATOM 2147 O O . ASP A 1 289 ? 93.283 11.409 94.402 1.00 27.03 310 ASP A O 1
ATOM 2152 N N . ILE A 1 290 ? 92.697 13.395 95.297 1.00 23.82 311 ILE A N 1
ATOM 2153 C CA . ILE A 1 290 ? 91.457 12.897 95.895 1.00 29.04 311 ILE A CA 1
ATOM 2154 C C . ILE A 1 290 ? 90.306 13.829 95.529 1.00 29.21 311 ILE A C 1
ATOM 2155 O O . ILE A 1 290 ? 90.067 14.833 96.199 1.00 30.43 311 ILE A O 1
ATOM 2160 N N . PRO A 1 291 ? 89.596 13.506 94.449 1.00 26.68 312 PRO A N 1
ATOM 2161 C CA . PRO A 1 291 ? 88.459 14.329 94.029 1.00 28.08 312 PRO A CA 1
ATOM 2162 C C . PRO A 1 291 ? 87.211 13.948 94.817 1.00 37.26 312 PRO A C 1
ATOM 2163 O O . PRO A 1 291 ? 86.899 12.769 94.942 1.00 45.54 312 PRO A O 1
ATOM 2167 N N . LEU A 1 292 ? 86.516 14.939 95.360 1.00 36.79 313 LEU A N 1
ATOM 2168 C CA . LEU A 1 292 ? 85.349 14.683 96.202 1.00 37.48 313 LEU A CA 1
ATOM 2169 C C . LEU A 1 292 ? 84.128 15.387 95.659 1.00 39.65 313 LEU A C 1
ATOM 2170 O O . LEU A 1 292 ? 84.254 16.349 94.910 1.00 43.81 313 LEU A O 1
ATOM 2175 N N . GLN A 1 293 ? 82.949 14.910 96.042 1.00 36.76 314 GLN A N 1
ATOM 2176 C CA . GLN A 1 293 ? 81.719 15.681 95.876 1.00 37.24 314 GLN A CA 1
ATOM 2177 C C . GLN A 1 293 ? 81.515 16.500 97.158 1.00 39.45 314 GLN A C 1
ATOM 2178 O O . GLN A 1 293 ? 81.888 16.053 98.240 1.00 39.09 314 GLN A O 1
ATOM 2184 N N . PHE A 1 294 ? 80.949 17.698 97.053 1.00 46.07 315 PHE A N 1
ATOM 2185 C CA . PHE A 1 294 ? 80.799 18.532 98.246 1.00 42.12 315 PHE A CA 1
ATOM 2186 C C . PHE A 1 294 ? 79.502 18.232 98.963 1.00 35.83 315 PHE A C 1
ATOM 2187 O O . PHE A 1 294 ? 78.434 18.357 98.386 1.00 38.88 315 PHE A O 1
ATOM 2195 N N . TYR A 1 295 ? 79.608 17.842 100.229 1.00 36.05 316 TYR A N 1
ATOM 2196 C CA . TYR A 1 295 ? 78.421 17.643 101.061 1.00 41.40 316 TYR A CA 1
ATOM 2197 C C . TYR A 1 295 ? 78.405 18.586 102.265 1.00 39.08 316 TYR A C 1
ATOM 2198 O O . TYR A 1 295 ? 77.369 18.817 102.858 1.00 43.29 316 TYR A O 1
ATOM 2207 N N . GLY A 1 296 ? 79.558 19.130 102.621 1.00 37.06 317 GLY A N 1
ATOM 2208 C CA . GLY A 1 296 ? 79.620 20.064 103.725 1.00 39.32 317 GLY A CA 1
ATOM 2209 C C . GLY A 1 296 ? 81.049 20.317 104.144 1.00 30.23 317 GLY A C 1
ATOM 2210 O O . GLY A 1 296 ? 81.956 19.580 103.761 1.00 32.87 317 GLY A O 1
ATOM 2211 N N . GLU A 1 297 ? 81.268 21.365 104.931 1.00 33.41 318 GLU A N 1
ATOM 2212 C CA . GLU A 1 297 ? 82.641 21.758 105.250 1.00 30.21 318 GLU A CA 1
ATOM 2213 C C . GLU A 1 297 ? 83.246 20.925 106.380 1.00 29.58 318 GLU A C 1
ATOM 2214 O O . GLU A 1 297 ? 84.411 20.542 106.313 1.00 32.45 318 GLU A O 1
ATOM 2220 N N . ALA A 1 298 ? 82.467 20.654 107.423 1.00 34.47 319 ALA A N 1
ATOM 2221 C CA . ALA A 1 298 ? 82.978 19.856 108.538 1.00 33.65 319 ALA A CA 1
ATOM 2222 C C . ALA A 1 298 ? 83.488 18.509 108.023 1.00 36.47 319 ALA A C 1
ATOM 2223 O O . ALA A 1 298 ? 84.522 17.998 108.476 1.00 33.74 319 ALA A O 1
ATOM 2225 N N . GLU A 1 299 ? 82.751 17.945 107.071 1.00 38.17 320 GLU A N 1
ATOM 2226 C CA . GLU A 1 299 ? 83.099 16.671 106.454 1.00 36.11 320 GLU A CA 1
ATOM 2227 C C . GLU A 1 299 ? 84.500 16.728 105.839 1.00 37.87 320 GLU A C 1
ATOM 2228 O O . GLU A 1 299 ? 85.330 15.831 106.059 1.00 31.47 320 GLU A O 1
ATOM 2234 N N . ILE A 1 300 ? 84.770 17.794 105.088 1.00 37.42 321 ILE A N 1
ATOM 2235 C CA . ILE A 1 300 ? 86.101 18.000 104.515 1.00 36.27 321 ILE A CA 1
ATOM 2236 C C . ILE A 1 300 ? 87.165 18.105 105.611 1.00 34.33 321 ILE A C 1
ATOM 2237 O O . ILE A 1 300 ? 88.230 17.506 105.514 1.00 30.86 321 ILE A O 1
ATOM 2242 N N . ILE A 1 301 ? 86.887 18.901 106.640 1.00 33.40 322 ILE A N 1
ATOM 2243 C CA . ILE A 1 301 ? 87.851 19.108 107.715 1.00 31.69 322 ILE A CA 1
ATOM 2244 C C . ILE A 1 301 ? 88.239 17.780 108.383 1.00 30.42 322 ILE A C 1
ATOM 2245 O O . ILE A 1 301 ? 89.422 17.473 108.523 1.00 31.71 322 ILE A O 1
ATOM 2250 N N . GLY A 1 302 ? 87.244 16.993 108.779 1.00 29.60 323 GLY A N 1
ATOM 2251 C CA . GLY A 1 302 ? 87.506 15.708 109.418 1.00 32.05 323 GLY A CA 1
ATOM 2252 C C . GLY A 1 302 ? 88.292 14.765 108.516 1.00 35.12 323 GLY A C 1
ATOM 2253 O O . GLY A 1 302 ? 89.251 14.100 108.942 1.00 36.17 323 GLY A O 1
ATOM 2254 N N . PHE A 1 303 ? 87.879 14.701 107.255 1.00 35.15 324 PHE A N 1
ATOM 2255 C CA . PHE A 1 303 ? 88.536 13.839 106.279 1.00 29.53 324 PHE A CA 1
ATOM 2256 C C . PHE A 1 303 ? 89.992 14.246 106.074 1.00 29.06 324 PHE A C 1
ATOM 2257 O O . PHE A 1 303 ? 90.876 13.403 105.967 1.00 26.40 324 PHE A O 1
ATOM 2265 N N . THR A 1 304 ? 90.240 15.543 106.013 1.00 30.71 325 THR A N 1
ATOM 2266 C CA . THR A 1 304 ? 91.594 16.024 105.814 1.00 29.80 325 THR A CA 1
ATOM 2267 C C . THR A 1 304 ? 92.498 15.683 106.998 1.00 29.44 325 THR A C 1
ATOM 2268 O O . THR A 1 304 ? 93.655 15.316 106.804 1.00 25.80 325 THR A O 1
ATOM 2272 N N . GLN A 1 305 ? 91.964 15.780 108.214 1.00 25.85 326 GLN A N 1
ATOM 2273 C CA . GLN A 1 305 ? 92.725 15.398 109.407 1.00 31.25 326 GLN A CA 1
ATOM 2274 C C . GLN A 1 305 ? 93.091 13.917 109.303 1.00 29.37 326 GLN A C 1
ATOM 2275 O O . GLN A 1 305 ? 94.236 13.526 109.510 1.00 29.45 326 GLN A O 1
ATOM 2281 N N . TYR A 1 306 ? 92.115 13.093 108.949 1.00 26.80 327 TYR A N 1
ATOM 2282 C CA . TYR A 1 306 ? 92.341 11.662 108.856 1.00 33.20 327 TYR A CA 1
ATOM 2283 C C . TYR A 1 306 ? 93.400 11.326 107.796 1.00 36.44 327 TYR A C 1
ATOM 2284 O O . TYR A 1 306 ? 94.308 10.536 108.043 1.00 36.06 327 TYR A O 1
ATOM 2293 N N . VAL A 1 307 ? 93.304 11.952 106.631 1.00 35.87 328 VAL A N 1
ATOM 2294 C CA . VAL A 1 307 ? 94.265 11.690 105.557 1.00 30.68 328 VAL A CA 1
ATOM 2295 C C . VAL A 1 307 ? 95.653 12.185 105.974 1.00 29.79 328 VAL A C 1
ATOM 2296 O O . VAL A 1 307 ? 96.666 11.557 105.675 1.00 30.30 328 VAL A O 1
ATOM 2300 N N . THR A 1 308 ? 95.689 13.300 106.703 1.00 30.03 329 THR A N 1
ATOM 2301 C CA . THR A 1 308 ? 96.941 13.802 107.240 1.00 32.01 329 THR A CA 1
ATOM 2302 C C . THR A 1 308 ? 97.569 12.749 108.182 1.00 32.50 329 THR A C 1
ATOM 2303 O O . THR A 1 308 ? 98.771 12.497 108.120 1.00 32.06 329 THR A O 1
ATOM 2307 N N . ASP A 1 309 ? 96.746 12.122 109.023 1.00 30.40 330 ASP A N 1
ATOM 2308 C CA . ASP A 1 309 ? 97.186 10.972 109.824 1.00 34.44 330 ASP A CA 1
ATOM 2309 C C . ASP A 1 309 ? 97.730 9.843 108.950 1.00 33.83 330 ASP A C 1
ATOM 2310 O O . ASP A 1 309 ? 98.793 9.274 109.225 1.00 31.44 330 ASP A O 1
ATOM 2315 N N . LEU A 1 310 ? 96.991 9.500 107.898 1.00 29.63 331 LEU A N 1
ATOM 2316 C CA . LEU A 1 310 ? 97.364 8.345 107.074 1.00 29.88 331 LEU A CA 1
ATOM 2317 C C . LEU A 1 310 ? 98.673 8.549 106.294 1.00 31.58 331 LEU A C 1
ATOM 2318 O O . LEU A 1 310 ? 99.428 7.594 106.090 1.00 36.19 331 LEU A O 1
ATOM 2323 N N . VAL A 1 311 ? 98.939 9.766 105.821 1.00 26.97 332 VAL A N 1
ATOM 2324 C CA A VAL A 1 311 ? 100.197 9.986 105.109 0.64 29.50 332 VAL A CA 1
ATOM 2325 C CA B VAL A 1 311 ? 100.191 10.052 105.133 0.36 31.83 332 VAL A CA 1
ATOM 2326 C C . VAL A 1 311 ? 101.381 9.742 106.048 1.00 30.68 332 VAL A C 1
ATOM 2327 O O . VAL A 1 311 ? 102.407 9.215 105.625 1.00 37.16 332 VAL A O 1
ATOM 2334 N N . GLY A 1 312 ? 101.233 10.083 107.321 1.00 32.18 333 GLY A N 1
ATOM 2335 C CA . GLY A 1 312 ? 102.294 9.828 108.275 1.00 35.79 333 GLY A CA 1
ATOM 2336 C C . GLY A 1 312 ? 102.458 8.340 108.527 1.00 40.31 333 GLY A C 1
ATOM 2337 O O . GLY A 1 312 ? 103.568 7.860 108.704 1.00 37.88 333 GLY A O 1
ATOM 2338 N N . GLN A 1 313 ? 101.351 7.603 108.537 1.00 38.78 334 GLN A N 1
ATOM 2339 C CA . GLN A 1 313 ? 101.393 6.168 108.828 1.00 42.81 334 GLN A CA 1
ATOM 2340 C C . GLN A 1 313 ? 101.783 5.324 107.618 1.00 41.68 334 GLN A C 1
ATOM 2341 O O . GLN A 1 313 ? 102.429 4.284 107.763 1.00 48.22 334 GLN A O 1
ATOM 2347 N N . HIS A 1 314 ? 101.411 5.765 106.420 1.00 41.14 335 HIS A N 1
ATOM 2348 C CA . HIS A 1 314 ? 101.577 4.910 105.234 1.00 40.78 335 HIS A CA 1
ATOM 2349 C C . HIS A 1 314 ? 102.550 5.381 104.158 1.00 42.26 335 HIS A C 1
ATOM 2350 O O . HIS A 1 314 ? 103.044 4.572 103.376 1.00 45.38 335 HIS A O 1
ATOM 2357 N N . ILE A 1 315 ? 102.813 6.678 104.095 1.00 43.10 336 ILE A N 1
ATOM 2358 C CA . ILE A 1 315 ? 103.655 7.204 103.026 1.00 39.94 336 ILE A CA 1
ATOM 2359 C C . ILE A 1 315 ? 105.057 7.515 103.568 1.00 46.81 336 ILE A C 1
ATOM 2360 O O . ILE A 1 315 ? 105.215 8.390 104.405 1.00 36.48 336 ILE A O 1
ATOM 2365 N N . PRO A 1 316 ? 106.083 6.814 103.070 1.00 63.03 337 PRO A N 1
ATOM 2366 C CA . PRO A 1 316 ? 107.435 7.049 103.588 1.00 60.38 337 PRO A CA 1
ATOM 2367 C C . PRO A 1 316 ? 107.914 8.448 103.205 1.00 39.16 337 PRO A C 1
ATOM 2368 O O . PRO A 1 316 ? 107.550 8.966 102.160 1.00 33.84 337 PRO A O 1
ATOM 2372 N N . LYS A 1 317 ? 108.709 9.070 104.063 1.00 45.35 338 LYS A N 1
ATOM 2373 C CA . LYS A 1 317 ? 109.061 10.476 103.876 1.00 38.98 338 LYS A CA 1
ATOM 2374 C C . LYS A 1 317 ? 110.261 10.679 102.941 1.00 40.09 338 LYS A C 1
ATOM 2375 O O . LYS A 1 317 ? 111.009 11.649 103.079 1.00 43.82 338 LYS A O 1
ATOM 2381 N N . THR A 1 318 ? 110.436 9.777 101.982 1.00 30.77 339 THR A N 1
ATOM 2382 C CA . THR A 1 318 ? 111.609 9.812 101.121 1.00 33.90 339 THR A CA 1
ATOM 2383 C C . THR A 1 318 ? 111.393 10.734 99.932 1.00 39.72 339 THR A C 1
ATOM 2384 O O . THR A 1 318 ? 112.324 10.988 99.167 1.00 42.56 339 THR A O 1
ATOM 2388 N N . ALA A 1 319 ? 110.164 11.221 99.764 1.00 30.71 340 ALA A N 1
ATOM 2389 C CA . ALA A 1 319 ? 109.818 12.014 98.591 1.00 28.25 340 ALA A CA 1
ATOM 2390 C C . ALA A 1 319 ? 108.967 13.219 98.956 1.00 24.99 340 ALA A C 1
ATOM 2391 O O . ALA A 1 319 ? 108.254 13.186 99.964 1.00 28.48 340 ALA A O 1
ATOM 2393 N N . ASP A 1 320 ? 109.024 14.277 98.144 1.00 25.28 341 ASP A N 1
ATOM 2394 C CA . ASP A 1 320 ? 108.126 15.416 98.337 1.00 28.83 341 ASP A CA 1
ATOM 2395 C C . ASP A 1 320 ? 106.710 14.925 98.085 1.00 32.05 341 ASP A C 1
ATOM 2396 O O . ASP A 1 320 ? 106.465 14.170 97.153 1.00 29.10 341 ASP A O 1
ATOM 2401 N N . LEU A 1 321 ? 105.773 15.374 98.904 1.00 27.28 342 LEU A N 1
ATOM 2402 C CA . LEU A 1 321 ? 104.418 14.851 98.857 1.00 25.04 342 LEU A CA 1
ATOM 2403 C C . LEU A 1 321 ? 103.399 15.976 98.759 1.00 26.56 342 LEU A C 1
ATOM 2404 O O . LEU A 1 321 ? 103.507 16.991 99.454 1.00 26.38 342 LEU A O 1
ATOM 2409 N N . GLN A 1 322 ? 102.401 15.774 97.909 1.00 26.00 343 GLN A N 1
ATOM 2410 C CA . GLN A 1 322 ? 101.285 16.705 97.754 1.00 29.32 343 GLN A CA 1
ATOM 2411 C C . GLN A 1 322 ? 99.983 15.913 97.658 1.00 27.79 343 GLN A C 1
ATOM 2412 O O . GLN A 1 322 ? 99.874 14.986 96.848 1.00 24.89 343 GLN A O 1
ATOM 2418 N N . VAL A 1 323 ? 99.012 16.254 98.506 1.00 27.64 344 VAL A N 1
ATOM 2419 C CA . VAL A 1 323 ? 97.668 15.683 98.420 1.00 20.86 344 VAL A CA 1
ATOM 2420 C C . VAL A 1 323 ? 96.661 16.772 98.075 1.00 24.38 344 VAL A C 1
ATOM 2421 O O . VAL A 1 323 ? 96.457 17.719 98.854 1.00 23.69 344 VAL A O 1
ATOM 2425 N N . ASN A 1 324 ? 96.058 16.656 96.893 1.00 23.61 345 ASN A N 1
ATOM 2426 C CA . ASN A 1 324 ? 95.102 17.640 96.422 1.00 25.76 345 ASN A CA 1
ATOM 2427 C C . ASN A 1 324 ? 93.699 17.100 96.614 1.00 24.26 345 ASN A C 1
ATOM 2428 O O . ASN A 1 324 ? 93.222 16.290 95.819 1.00 28.83 345 ASN A O 1
ATOM 2433 N N . ILE A 1 325 ? 93.047 17.527 97.684 1.00 23.39 346 ILE A N 1
ATOM 2434 C CA . ILE A 1 325 ? 91.647 17.192 97.901 1.00 24.53 346 ILE A CA 1
ATOM 2435 C C . ILE A 1 325 ? 90.807 18.319 97.292 1.00 29.01 346 ILE A C 1
ATOM 2436 O O . ILE A 1 325 ? 90.898 19.473 97.717 1.00 25.81 346 ILE A O 1
ATOM 2441 N N . SER A 1 326 ? 90.015 18.001 96.273 1.00 26.11 347 SER A N 1
ATOM 2442 C CA . SER A 1 326 ? 89.320 19.046 95.546 1.00 30.63 347 SER A CA 1
ATOM 2443 C C . SER A 1 326 ? 87.906 18.634 95.189 1.00 39.94 347 SER A C 1
ATOM 2444 O O . SER A 1 326 ? 87.577 17.450 95.198 1.00 40.77 347 SER A O 1
ATOM 2447 N N . THR A 1 327 ? 87.071 19.627 94.893 1.00 40.86 348 THR A N 1
ATOM 2448 C CA . THR A 1 327 ? 85.753 19.389 94.324 1.00 42.37 348 THR A CA 1
ATOM 2449 C C . THR A 1 327 ? 85.732 19.992 92.928 1.00 51.99 348 THR A C 1
ATOM 2450 O O . THR A 1 327 ? 86.712 20.608 92.487 1.00 47.07 348 THR A O 1
ATOM 2454 N N . SER A 1 328 ? 84.618 19.810 92.229 1.00 61.51 349 SER A N 1
ATOM 2455 C CA . SER A 1 328 ? 84.488 20.290 90.861 1.00 64.26 349 SER A CA 1
ATOM 2456 C C . SER A 1 328 ? 84.597 21.815 90.767 1.00 65.96 349 SER A C 1
ATOM 2457 O O . SER A 1 328 ? 84.955 22.356 89.717 1.00 68.02 349 SER A O 1
ATOM 2460 N N . ASP A 1 329 ? 84.295 22.504 91.864 1.00 58.19 350 ASP A N 1
ATOM 2461 C CA . ASP A 1 329 ? 84.323 23.960 91.863 1.00 64.39 350 ASP A CA 1
ATOM 2462 C C . ASP A 1 329 ? 85.578 24.559 92.498 1.00 62.86 350 ASP A C 1
ATOM 2463 O O . ASP A 1 329 ? 85.644 25.766 92.739 1.00 62.88 350 ASP A O 1
ATOM 2468 N N . GLY A 1 330 ? 86.572 23.718 92.764 1.00 51.46 351 GLY A N 1
ATOM 2469 C CA . GLY A 1 330 ? 87.841 24.205 93.260 1.00 50.74 351 GLY A CA 1
ATOM 2470 C C . GLY A 1 330 ? 88.429 23.383 94.386 1.00 45.83 351 GLY A C 1
ATOM 2471 O O . GLY A 1 330 ? 87.844 22.395 94.822 1.00 39.45 351 GLY A O 1
ATOM 2472 N N . PRO A 1 331 ? 89.599 23.803 94.873 1.00 47.27 352 PRO A N 1
ATOM 2473 C CA . PRO A 1 331 ? 90.341 23.043 95.879 1.00 38.37 352 PRO A CA 1
ATOM 2474 C C . PRO A 1 331 ? 89.608 23.056 97.206 1.00 31.95 352 PRO A C 1
ATOM 2475 O O . PRO A 1 331 ? 88.958 24.047 97.519 1.00 36.00 352 PRO A O 1
ATOM 2479 N N . ALA A 1 332 ? 89.692 21.969 97.973 1.00 32.60 353 ALA A N 1
ATOM 2480 C CA . ALA A 1 332 ? 89.069 21.946 99.297 1.00 29.99 353 ALA A CA 1
ATOM 2481 C C . ALA A 1 332 ? 90.106 21.880 100.416 1.00 30.38 353 ALA A C 1
ATOM 2482 O O . ALA A 1 332 ? 89.946 22.514 101.456 1.00 28.31 353 ALA A O 1
ATOM 2484 N N . ALA A 1 333 ? 91.154 21.094 100.203 1.00 22.37 354 ALA A N 1
ATOM 2485 C CA . ALA A 1 333 ? 92.229 20.992 101.162 1.00 24.69 354 ALA A CA 1
ATOM 2486 C C . ALA A 1 333 ? 93.515 20.611 100.446 1.00 27.34 354 ALA A C 1
ATOM 2487 O O . ALA A 1 333 ? 93.484 19.945 99.406 1.00 28.63 354 ALA A O 1
ATOM 2489 N N . LEU A 1 334 ? 94.640 21.041 101.004 1.00 23.04 355 LEU A N 1
ATOM 2490 C CA . LEU A 1 334 ? 95.953 20.612 100.519 1.00 27.63 355 LEU A CA 1
ATOM 2491 C C . LEU A 1 334 ? 96.770 20.071 101.702 1.00 31.06 355 LEU A C 1
ATOM 2492 O O . LEU A 1 334 ? 96.785 20.680 102.769 1.00 28.66 355 LEU A O 1
ATOM 2497 N N . ILE A 1 335 ? 97.429 18.929 101.523 1.00 26.67 356 ILE A N 1
ATOM 2498 C CA . ILE A 1 335 ? 98.387 18.450 102.516 1.00 26.05 356 ILE A CA 1
ATOM 2499 C C . ILE A 1 335 ? 99.748 18.331 101.847 1.00 31.77 356 ILE A C 1
ATOM 2500 O O . ILE A 1 335 ? 99.844 17.764 100.760 1.00 28.34 356 ILE A O 1
ATOM 2505 N N . THR A 1 336 ? 100.795 18.852 102.484 1.00 29.30 357 THR A N 1
ATOM 2506 C CA . THR A 1 336 ? 102.134 18.746 101.914 1.00 28.64 357 THR A CA 1
ATOM 2507 C C . THR A 1 336 ? 103.166 18.254 102.923 1.00 33.09 357 THR A C 1
ATOM 2508 O O . THR A 1 336 ? 103.018 18.450 104.134 1.00 29.30 357 THR A O 1
ATOM 2512 N N . ARG A 1 337 ? 104.217 17.626 102.404 1.00 29.60 358 ARG A N 1
ATOM 2513 C CA . ARG A 1 337 ? 105.355 17.194 103.205 1.00 27.13 358 ARG A CA 1
ATOM 2514 C C . ARG A 1 337 ? 106.562 17.111 102.294 1.00 23.79 358 ARG A C 1
ATOM 2515 O O . ARG A 1 337 ? 106.521 16.413 101.264 1.00 26.73 358 ARG A O 1
ATOM 2523 N N . LYS A 1 338 ? 107.629 17.819 102.641 1.00 28.61 359 LYS A N 1
ATOM 2524 C CA . LYS A 1 338 ? 108.857 17.739 101.859 1.00 33.09 359 LYS A CA 1
ATOM 2525 C C . LYS A 1 338 ? 109.586 16.426 102.116 1.00 32.31 359 LYS A C 1
ATOM 2526 O O . LYS A 1 338 ? 109.367 15.790 103.148 1.00 30.37 359 LYS A O 1
ATOM 2532 N N . ALA A 1 339 ? 110.461 16.023 101.192 1.00 32.60 360 ALA A N 1
ATOM 2533 C CA . ALA A 1 339 ? 111.324 14.873 101.441 1.00 32.09 360 ALA A CA 1
ATOM 2534 C C . ALA A 1 339 ? 112.055 15.091 102.775 1.00 35.05 360 ALA A C 1
ATOM 2535 O O . ALA A 1 339 ? 112.603 16.168 103.024 1.00 37.49 360 ALA A O 1
ATOM 2537 N N . ASN A 1 340 ? 112.014 14.075 103.634 1.00 35.70 361 ASN A N 1
ATOM 2538 C CA . ASN A 1 340 ? 112.718 14.064 104.917 1.00 39.32 361 ASN A CA 1
ATOM 2539 C C . ASN A 1 340 ? 112.075 14.897 106.008 1.00 38.76 361 ASN A C 1
ATOM 2540 O O . ASN A 1 340 ? 112.639 15.057 107.094 1.00 42.42 361 ASN A O 1
ATOM 2545 N N . GLU A 1 341 ? 110.893 15.427 105.722 1.00 34.01 362 GLU A N 1
ATOM 2546 C CA . GLU A 1 341 ? 110.154 16.174 106.715 1.00 32.86 362 GLU A CA 1
ATOM 2547 C C . GLU A 1 341 ? 109.252 15.202 107.464 1.00 32.92 362 GLU A C 1
ATOM 2548 O O . GLU A 1 341 ? 108.522 14.433 106.845 1.00 32.98 362 GLU A O 1
ATOM 2554 N N . ASP A 1 342 ? 109.321 15.223 108.785 1.00 36.75 363 ASP A N 1
ATOM 2555 C CA . ASP A 1 342 ? 108.552 14.304 109.617 1.00 39.08 363 ASP A CA 1
ATOM 2556 C C . ASP A 1 342 ? 107.052 14.582 109.623 1.00 44.01 363 ASP A C 1
ATOM 2557 O O . ASP A 1 342 ? 106.253 13.666 109.458 1.00 45.87 363 ASP A O 1
ATOM 2562 N N . ALA A 1 343 ? 106.668 15.839 109.810 1.00 39.07 364 ALA A N 1
ATOM 2563 C CA . ALA A 1 343 ? 105.257 16.183 109.917 1.00 39.60 364 ALA A CA 1
ATOM 2564 C C . ALA A 1 343 ? 104.729 16.736 108.595 1.00 36.10 364 ALA A C 1
ATOM 2565 O O . ALA A 1 343 ? 105.392 17.552 107.957 1.00 42.12 364 ALA A O 1
ATOM 2567 N N . ALA A 1 344 ? 103.565 16.262 108.157 1.00 34.52 365 ALA A N 1
ATOM 2568 C CA . ALA A 1 344 ? 102.898 16.864 106.996 1.00 29.14 365 ALA A CA 1
ATOM 2569 C C . ALA A 1 344 ? 102.144 18.101 107.478 1.00 35.15 365 ALA A C 1
ATOM 2570 O O . ALA A 1 344 ? 101.791 18.186 108.651 1.00 37.48 365 ALA A O 1
ATOM 2572 N N . THR A 1 345 ? 101.920 19.072 106.592 1.00 27.58 366 THR A N 1
ATOM 2573 C CA . THR A 1 345 ? 101.136 20.242 106.968 1.00 31.84 366 THR A CA 1
ATOM 2574 C C . THR A 1 345 ? 99.888 20.307 106.099 1.00 34.29 366 THR A C 1
ATOM 2575 O O . THR A 1 345 ? 99.949 20.096 104.876 1.00 31.95 366 THR A O 1
ATOM 2579 N N . ALA A 1 346 ? 98.749 20.577 106.726 1.00 27.39 367 ALA A N 1
ATOM 2580 C CA . ALA A 1 346 ? 97.502 20.612 105.988 1.00 24.02 367 ALA A CA 1
ATOM 2581 C C . ALA A 1 346 ? 96.945 22.025 105.978 1.00 30.82 367 ALA A C 1
ATOM 2582 O O . ALA A 1 346 ? 97.196 22.797 106.903 1.00 28.88 367 ALA A O 1
ATOM 2584 N N . HIS A 1 347 ? 96.211 22.361 104.923 1.00 27.92 368 HIS A N 1
ATOM 2585 C CA . HIS A 1 347 ? 95.469 23.621 104.872 1.00 30.83 368 HIS A CA 1
ATOM 2586 C C . HIS A 1 347 ? 94.078 23.371 104.322 1.00 28.49 368 HIS A C 1
ATOM 2587 O O . HIS A 1 347 ? 93.922 22.691 103.299 1.00 27.54 368 HIS A O 1
ATOM 2594 N N . ILE A 1 348 ? 93.072 23.929 104.989 1.00 28.89 369 ILE A N 1
ATOM 2595 C CA . ILE A 1 348 ? 91.680 23.813 104.549 1.00 27.09 369 ILE A CA 1
ATOM 2596 C C . ILE A 1 348 ? 91.337 25.069 103.804 1.00 24.95 369 ILE A C 1
ATOM 2597 O O . ILE A 1 348 ? 91.548 26.168 104.318 1.00 27.40 369 ILE A O 1
ATOM 2602 N N . TYR A 1 349 ? 90.820 24.954 102.585 1.00 23.09 370 TYR A N 1
ATOM 2603 C CA . TYR A 1 349 ? 90.496 26.177 101.850 1.00 23.06 370 TYR A CA 1
ATOM 2604 C C . TYR A 1 349 ? 89.248 26.875 102.397 1.00 29.63 370 TYR A C 1
ATOM 2605 O O . TYR A 1 349 ? 88.229 26.241 102.620 1.00 30.91 370 TYR A O 1
ATOM 2614 N N . ASP A 1 350 ? 89.342 28.180 102.598 1.00 31.35 371 ASP A N 1
ATOM 2615 C CA . ASP A 1 350 ? 88.199 28.985 102.996 1.00 39.54 371 ASP A CA 1
ATOM 2616 C C . ASP A 1 350 ? 87.862 30.022 101.939 1.00 40.67 371 ASP A C 1
ATOM 2617 O O . ASP A 1 350 ? 88.532 30.149 100.903 1.00 36.67 371 ASP A O 1
ATOM 2623 N N . THR B 1 17 ? 82.068 3.875 121.260 1.00 101.50 38 THR B N 1
ATOM 2624 C CA . THR B 1 17 ? 83.095 4.900 121.398 1.00 97.89 38 THR B CA 1
ATOM 2625 C C . THR B 1 17 ? 84.374 4.518 120.641 1.00 99.36 38 THR B C 1
ATOM 2626 O O . THR B 1 17 ? 84.435 3.463 120.009 1.00 102.89 38 THR B O 1
ATOM 2628 N N . GLY B 1 18 ? 85.389 5.378 120.695 1.00 96.33 39 GLY B N 1
ATOM 2629 C CA . GLY B 1 18 ? 86.644 5.102 120.017 1.00 95.84 39 GLY B CA 1
ATOM 2630 C C . GLY B 1 18 ? 87.622 6.263 119.962 1.00 99.53 39 GLY B C 1
ATOM 2631 O O . GLY B 1 18 ? 87.438 7.282 120.627 1.00 96.06 39 GLY B O 1
ATOM 2632 N N . ILE B 1 19 ? 88.663 6.097 119.147 1.00 108.35 40 ILE B N 1
ATOM 2633 C CA . ILE B 1 19 ? 89.746 7.076 119.011 1.00 108.87 40 ILE B CA 1
ATOM 2634 C C . ILE B 1 19 ? 89.305 8.367 118.314 1.00 99.86 40 ILE B C 1
ATOM 2635 O O . ILE B 1 19 ? 88.113 8.652 118.203 1.00 103.10 40 ILE B O 1
ATOM 2648 N N . THR B 1 21 ? 90.980 11.606 115.211 1.00 54.94 42 THR B N 1
ATOM 2649 C CA . THR B 1 21 ? 92.099 11.977 114.342 1.00 46.84 42 THR B CA 1
ATOM 2650 C C . THR B 1 21 ? 93.223 12.510 115.239 1.00 60.47 42 THR B C 1
ATOM 2651 O O . THR B 1 21 ? 92.973 12.915 116.374 1.00 60.50 42 THR B O 1
ATOM 2655 N N . LYS B 1 22 ? 94.458 12.492 114.758 1.00 58.68 43 LYS B N 1
ATOM 2656 C CA . LYS B 1 22 ? 95.574 12.932 115.590 1.00 65.28 43 LYS B CA 1
ATOM 2657 C C . LYS B 1 22 ? 96.087 14.312 115.176 1.00 71.63 43 LYS B C 1
ATOM 2658 O O . LYS B 1 22 ? 96.809 14.961 115.930 1.00 72.81 43 LYS B O 1
ATOM 2661 N N . ASN B 1 23 ? 95.706 14.750 113.977 1.00 64.25 44 ASN B N 1
ATOM 2662 C CA . ASN B 1 23 ? 96.091 16.059 113.448 1.00 53.99 44 ASN B CA 1
ATOM 2663 C C . ASN B 1 23 ? 94.923 17.018 113.515 1.00 58.72 44 ASN B C 1
ATOM 2664 O O . ASN B 1 23 ? 93.847 16.737 112.994 1.00 58.85 44 ASN B O 1
ATOM 2669 N N . GLN B 1 24 ? 95.135 18.164 114.140 1.00 52.67 45 GLN B N 1
ATOM 2670 C CA . GLN B 1 24 ? 94.057 19.110 114.337 1.00 45.81 45 GLN B CA 1
ATOM 2671 C C . GLN B 1 24 ? 93.961 20.118 113.185 1.00 44.22 45 GLN B C 1
ATOM 2672 O O . GLN B 1 24 ? 92.887 20.648 112.907 1.00 43.14 45 GLN B O 1
ATOM 2678 N N . ILE B 1 25 ? 95.091 20.359 112.524 1.00 50.82 46 ILE B N 1
ATOM 2679 C CA . ILE B 1 25 ? 95.203 21.324 111.419 1.00 53.03 46 ILE B CA 1
ATOM 2680 C C . ILE B 1 25 ? 95.199 22.795 111.862 1.00 57.52 46 ILE B C 1
ATOM 2681 O O . ILE B 1 25 ? 96.104 23.549 111.507 1.00 60.21 46 ILE B O 1
ATOM 2686 N N . SER B 1 26 ? 94.180 23.195 112.622 1.00 60.58 47 SER B N 1
ATOM 2687 C CA . SER B 1 26 ? 94.127 24.546 113.190 1.00 62.32 47 SER B CA 1
ATOM 2688 C C . SER B 1 26 ? 93.351 24.613 114.509 1.00 64.24 47 SER B C 1
ATOM 2689 O O . SER B 1 26 ? 92.389 23.868 114.725 1.00 59.47 47 SER B O 1
ATOM 2692 N N . SER B 1 27 ? 93.786 25.514 115.385 1.00 68.40 48 SER B N 1
ATOM 2693 C CA . SER B 1 27 ? 93.172 25.693 116.698 1.00 64.52 48 SER B CA 1
ATOM 2694 C C . SER B 1 27 ? 91.678 25.997 116.598 1.00 59.12 48 SER B C 1
ATOM 2695 O O . SER B 1 27 ? 90.916 25.675 117.504 1.00 55.79 48 SER B O 1
ATOM 2698 N N . ASN B 1 28 ? 91.262 26.624 115.501 1.00 53.66 49 ASN B N 1
ATOM 2699 C CA . ASN B 1 28 ? 89.844 26.909 115.276 1.00 55.85 49 ASN B CA 1
ATOM 2700 C C . ASN B 1 28 ? 89.037 25.638 115.040 1.00 46.30 49 ASN B C 1
ATOM 2701 O O . ASN B 1 28 ? 87.801 25.655 115.070 1.00 39.24 49 ASN B O 1
ATOM 2706 N N . TYR B 1 29 ? 89.750 24.535 114.821 1.00 50.14 50 TYR B N 1
ATOM 2707 C CA . TYR B 1 29 ? 89.119 23.243 114.586 1.00 47.22 50 TYR B CA 1
ATOM 2708 C C . TYR B 1 29 ? 89.280 22.305 115.787 1.00 45.83 50 TYR B C 1
ATOM 2709 O O . TYR B 1 29 ? 90.197 22.442 116.590 1.00 47.13 50 TYR B O 1
ATOM 2718 N N . TYR B 1 30 ? 88.375 21.345 115.882 1.00 42.45 51 TYR B N 1
ATOM 2719 C CA . TYR B 1 30 ? 88.499 20.260 116.833 1.00 42.00 51 TYR B CA 1
ATOM 2720 C C . TYR B 1 30 ? 89.024 19.046 116.104 1.00 48.11 51 TYR B C 1
ATOM 2721 O O . TYR B 1 30 ? 88.875 18.938 114.877 1.00 41.59 51 TYR B O 1
ATOM 2730 N N . LYS B 1 31 ? 89.638 18.133 116.853 1.00 45.30 52 LYS B N 1
ATOM 2731 C CA . LYS B 1 31 ? 89.938 16.815 116.322 1.00 47.55 52 LYS B CA 1
ATOM 2732 C C . LYS B 1 31 ? 88.591 16.156 116.120 1.00 43.89 52 LYS B C 1
ATOM 2733 O O . LYS B 1 31 ? 87.631 16.499 116.795 1.00 42.11 52 LYS B O 1
ATOM 2739 N N . THR B 1 32 ? 88.510 15.232 115.173 1.00 48.28 53 THR B N 1
ATOM 2740 C CA . THR B 1 32 ? 87.228 14.635 114.816 1.00 46.55 53 THR B CA 1
ATOM 2741 C C . THR B 1 32 ? 87.201 13.187 115.269 1.00 42.82 53 THR B C 1
ATOM 2742 O O . THR B 1 32 ? 88.220 12.504 115.224 1.00 44.31 53 THR B O 1
ATOM 2746 N N . VAL B 1 33 ? 86.038 12.725 115.722 1.00 46.86 54 VAL B N 1
ATOM 2747 C CA . VAL B 1 33 ? 85.925 11.363 116.238 1.00 46.81 54 VAL B CA 1
ATOM 2748 C C . VAL B 1 33 ? 85.940 10.334 115.109 1.00 51.58 54 VAL B C 1
ATOM 2749 O O . VAL B 1 33 ? 85.345 10.557 114.044 1.00 48.93 54 VAL B O 1
ATOM 2753 N N . LEU B 1 34 ? 86.645 9.230 115.345 1.00 55.18 55 LEU B N 1
ATOM 2754 C CA . LEU B 1 34 ? 86.548 8.033 114.512 1.00 64.60 55 LEU B CA 1
ATOM 2755 C C . LEU B 1 34 ? 86.267 6.786 115.363 1.00 73.59 55 LEU B C 1
ATOM 2756 O O . LEU B 1 34 ? 86.576 6.761 116.552 1.00 74.85 55 LEU B O 1
ATOM 2761 N N . PRO B 1 35 ? 85.657 5.753 114.764 1.00 77.29 56 PRO B N 1
ATOM 2762 C CA . PRO B 1 35 ? 85.236 5.673 113.360 1.00 77.20 56 PRO B CA 1
ATOM 2763 C C . PRO B 1 35 ? 84.403 6.868 112.878 1.00 66.52 56 PRO B C 1
ATOM 2764 O O . PRO B 1 35 ? 83.593 7.441 113.611 1.00 65.86 56 PRO B O 1
ATOM 2768 N N . TYR B 1 36 ? 84.633 7.250 111.632 1.00 63.64 57 TYR B N 1
ATOM 2769 C CA . TYR B 1 36 ? 83.901 8.345 111.030 1.00 60.44 57 TYR B CA 1
ATOM 2770 C C . TYR B 1 36 ? 82.403 8.087 111.097 1.00 60.65 57 TYR B C 1
ATOM 2771 O O . TYR B 1 36 ? 81.921 7.045 110.646 1.00 63.89 57 TYR B O 1
ATOM 2780 N N . LYS B 1 37 ? 81.673 9.032 111.678 1.00 52.13 58 LYS B N 1
ATOM 2781 C CA . LYS B 1 37 ? 80.222 9.011 111.584 1.00 55.22 58 LYS B CA 1
ATOM 2782 C C . LYS B 1 37 ? 79.740 10.171 110.711 1.00 58.84 58 LYS B C 1
ATOM 2783 O O . LYS B 1 37 ? 79.908 11.348 111.057 1.00 56.15 58 LYS B O 1
ATOM 2789 N N . ALA B 1 38 ? 79.159 9.821 109.564 1.00 59.30 59 ALA B N 1
ATOM 2790 C CA . ALA B 1 38 ? 78.634 10.802 108.621 1.00 60.08 59 ALA B CA 1
ATOM 2791 C C . ALA B 1 38 ? 77.367 11.458 109.151 1.00 53.27 59 ALA B C 1
ATOM 2792 O O . ALA B 1 38 ? 76.511 10.793 109.733 1.00 50.47 59 ALA B O 1
ATOM 2794 N N . SER B 1 39 ? 77.249 12.764 108.939 1.00 49.65 60 SER B N 1
ATOM 2795 C CA . SER B 1 39 ? 76.053 13.501 109.335 1.00 48.98 60 SER B CA 1
ATOM 2796 C C . SER B 1 39 ? 74.773 12.721 109.037 1.00 51.77 60 SER B C 1
ATOM 2797 O O . SER B 1 39 ? 74.605 12.204 107.935 1.00 47.68 60 SER B O 1
ATOM 2800 N N . LYS B 1 40 ? 73.866 12.647 110.013 1.00 53.72 61 LYS B N 1
ATOM 2801 C CA . LYS B 1 40 ? 72.564 12.022 109.779 1.00 61.11 61 LYS B CA 1
ATOM 2802 C C . LYS B 1 40 ? 71.659 12.890 108.895 1.00 61.14 61 LYS B C 1
ATOM 2803 O O . LYS B 1 40 ? 70.543 12.499 108.561 1.00 66.91 61 LYS B O 1
ATOM 2809 N N . SER B 1 41 ? 72.147 14.067 108.520 1.00 50.95 62 SER B N 1
ATOM 2810 C CA . SER B 1 41 ? 71.444 14.915 107.564 1.00 52.65 62 SER B CA 1
ATOM 2811 C C . SER B 1 41 ? 72.405 15.335 106.446 1.00 48.37 62 SER B C 1
ATOM 2812 O O . SER B 1 41 ? 72.305 16.431 105.891 1.00 42.51 62 SER B O 1
ATOM 2815 N N . ARG B 1 42 ? 73.328 14.435 106.121 1.00 51.92 63 ARG B N 1
ATOM 2816 C CA . ARG B 1 42 ? 74.427 14.731 105.206 1.00 49.25 63 ARG B CA 1
ATOM 2817 C C . ARG B 1 42 ? 73.977 15.356 103.886 1.00 49.08 63 ARG B C 1
ATOM 2818 O O . ARG B 1 42 ? 73.176 14.774 103.157 1.00 47.78 63 ARG B O 1
ATOM 2826 N N . GLY B 1 43 ? 74.498 16.544 103.582 1.00 43.25 64 GLY B N 1
ATOM 2827 C CA . GLY B 1 43 ? 74.241 17.173 102.294 1.00 38.79 64 GLY B CA 1
ATOM 2828 C C . GLY B 1 43 ? 73.106 18.186 102.308 1.00 38.00 64 GLY B C 1
ATOM 2829 O O . GLY B 1 43 ? 73.002 19.021 101.413 1.00 38.80 64 GLY B O 1
ATOM 2830 N N . LEU B 1 44 ? 72.257 18.117 103.326 1.00 35.01 65 LEU B N 1
ATOM 2831 C CA . LEU B 1 44 ? 71.119 19.022 103.420 1.00 40.54 65 LEU B CA 1
ATOM 2832 C C . LEU B 1 44 ? 71.580 20.483 103.396 1.00 40.72 65 LEU B C 1
ATOM 2833 O O . LEU B 1 44 ? 70.946 21.331 102.766 1.00 40.28 65 LEU B O 1
ATOM 2838 N N . VAL B 1 45 ? 72.694 20.771 104.061 1.00 36.98 66 VAL B N 1
ATOM 2839 C CA . VAL B 1 45 ? 73.224 22.130 104.080 1.00 36.99 66 VAL B CA 1
ATOM 2840 C C . VAL B 1 45 ? 73.482 22.671 102.663 1.00 35.25 66 VAL B C 1
ATOM 2841 O O . VAL B 1 45 ? 73.294 23.857 102.396 1.00 30.49 66 VAL B O 1
ATOM 2845 N N . VAL B 1 46 ? 73.897 21.791 101.757 1.00 33.27 67 VAL B N 1
ATOM 2846 C CA . VAL B 1 46 ? 74.203 22.199 100.389 1.00 36.26 67 VAL B CA 1
ATOM 2847 C C . VAL B 1 46 ? 72.937 22.596 99.640 1.00 34.15 67 VAL B C 1
ATOM 2848 O O . VAL B 1 46 ? 72.962 23.500 98.807 1.00 34.52 67 VAL B O 1
ATOM 2852 N N . SER B 1 47 ? 71.827 21.933 99.943 1.00 34.74 68 SER B N 1
ATOM 2853 C CA . SER B 1 47 ? 70.585 22.253 99.247 1.00 42.19 68 SER B CA 1
ATOM 2854 C C . SER B 1 47 ? 69.877 23.447 99.884 1.00 40.01 68 SER B C 1
ATOM 2855 O O . SER B 1 47 ? 69.119 24.153 99.227 1.00 41.94 68 SER B O 1
ATOM 2858 N N . ASN B 1 48 ? 70.160 23.692 101.153 1.00 38.41 69 ASN B N 1
ATOM 2859 C CA . ASN B 1 48 ? 69.491 24.768 101.873 1.00 34.20 69 ASN B CA 1
ATOM 2860 C C . ASN B 1 48 ? 70.220 26.106 101.865 1.00 36.47 69 ASN B C 1
ATOM 2861 O O . ASN B 1 48 ? 69.580 27.144 102.010 1.00 35.10 69 ASN B O 1
ATOM 2866 N N . ILE B 1 49 ? 71.546 26.084 101.707 1.00 30.05 70 ILE B N 1
ATOM 2867 C CA . ILE B 1 49 ? 72.349 27.317 101.767 1.00 26.83 70 ILE B CA 1
ATOM 2868 C C . ILE B 1 49 ? 72.946 27.609 100.398 1.00 31.46 70 ILE B C 1
ATOM 2869 O O . ILE B 1 49 ? 73.728 26.826 99.869 1.00 29.97 70 ILE B O 1
ATOM 2874 N N . TYR B 1 50 ? 72.579 28.749 99.829 1.00 34.11 71 TYR B N 1
ATOM 2875 C CA . TYR B 1 50 ? 72.917 29.050 98.449 1.00 31.04 71 TYR B CA 1
ATOM 2876 C C . TYR B 1 50 ? 74.428 29.153 98.216 1.00 31.18 71 TYR B C 1
ATOM 2877 O O . TYR B 1 50 ? 74.973 28.500 97.338 1.00 31.04 71 TYR B O 1
ATOM 2886 N N . SER B 1 51 ? 75.098 29.967 99.020 1.00 28.45 72 SER B N 1
ATOM 2887 C CA . SER B 1 51 ? 76.509 30.263 98.795 1.00 29.80 72 SER B CA 1
ATOM 2888 C C . SER B 1 51 ? 77.441 29.371 99.601 1.00 31.94 72 SER B C 1
ATOM 2889 O O . SER B 1 51 ? 77.242 29.188 100.797 1.00 27.69 72 SER B O 1
ATOM 2892 N N . ARG B 1 52 ? 78.476 28.843 98.958 1.00 29.05 73 ARG B N 1
ATOM 2893 C CA A ARG B 1 52 ? 79.481 28.036 99.652 0.57 31.58 73 ARG B CA 1
ATOM 2894 C CA B ARG B 1 52 ? 79.446 28.028 99.679 0.43 30.83 73 ARG B CA 1
ATOM 2895 C C . ARG B 1 52 ? 80.206 28.859 100.724 1.00 31.19 73 ARG B C 1
ATOM 2896 O O . ARG B 1 52 ? 80.714 28.315 101.704 1.00 27.06 73 ARG B O 1
ATOM 2911 N N . TYR B 1 53 ? 80.259 30.180 100.540 1.00 26.13 74 TYR B N 1
ATOM 2912 C CA . TYR B 1 53 ? 80.915 31.035 101.537 1.00 28.23 74 TYR B CA 1
ATOM 2913 C C . TYR B 1 53 ? 80.068 31.155 102.812 1.00 27.24 74 TYR B C 1
ATOM 2914 O O . TYR B 1 53 ? 80.604 31.300 103.914 1.00 25.96 74 TYR B O 1
ATOM 2923 N N . ASP B 1 54 ? 78.746 31.138 102.660 1.00 23.13 75 ASP B N 1
ATOM 2924 C CA . ASP B 1 54 ? 77.843 31.093 103.829 1.00 26.87 75 ASP B CA 1
ATOM 2925 C C . ASP B 1 54 ? 77.930 29.728 104.500 1.00 29.48 75 ASP B C 1
ATOM 2926 O O . ASP B 1 54 ? 77.863 29.627 105.713 1.00 29.49 75 ASP B O 1
ATOM 2931 N N . ILE B 1 55 ? 78.053 28.671 103.700 1.00 26.57 76 ILE B N 1
ATOM 2932 C CA . ILE B 1 55 ? 78.185 27.330 104.262 1.00 28.32 76 ILE B CA 1
ATOM 2933 C C . ILE B 1 55 ? 79.442 27.242 105.142 1.00 30.18 76 ILE B C 1
ATOM 2934 O O . ILE B 1 55 ? 79.380 26.743 106.251 1.00 26.43 76 ILE B O 1
ATOM 2939 N N . ASN B 1 56 ? 80.575 27.724 104.634 1.00 24.29 77 ASN B N 1
ATOM 2940 C CA . ASN B 1 56 ? 81.833 27.691 105.381 1.00 30.47 77 ASN B CA 1
ATOM 2941 C C . ASN B 1 56 ? 81.741 28.486 106.671 1.00 32.68 77 ASN B C 1
ATOM 2942 O O . ASN B 1 56 ? 82.141 28.010 107.744 1.00 29.56 77 ASN B O 1
ATOM 2947 N N . GLU B 1 57 ? 81.207 29.699 106.560 1.00 28.93 78 GLU B N 1
ATOM 2948 C CA . GLU B 1 57 ? 80.941 30.551 107.714 1.00 27.28 78 GLU B CA 1
ATOM 2949 C C . GLU B 1 57 ? 80.085 29.840 108.775 1.00 30.75 78 GLU B C 1
ATOM 2950 O O . GLU B 1 57 ? 80.396 29.852 109.964 1.00 30.97 78 GLU B O 1
ATOM 2956 N N . LEU B 1 58 ? 78.984 29.255 108.324 1.00 28.23 79 LEU B N 1
ATOM 2957 C CA . LEU B 1 58 ? 78.047 28.581 109.209 1.00 29.70 79 LEU B CA 1
ATOM 2958 C C . LEU B 1 58 ? 78.733 27.483 110.023 1.00 26.25 79 LEU B C 1
ATOM 2959 O O . LEU B 1 58 ? 78.621 27.458 111.235 1.00 28.33 79 LEU B O 1
ATOM 2964 N N . GLU B 1 59 ? 79.456 26.594 109.342 1.00 28.53 80 GLU B N 1
ATOM 2965 C CA . GLU B 1 59 ? 80.031 25.429 110.005 1.00 33.96 80 GLU B CA 1
ATOM 2966 C C . GLU B 1 59 ? 81.287 25.800 110.793 1.00 35.71 80 GLU B C 1
ATOM 2967 O O . GLU B 1 59 ? 81.425 25.431 111.953 1.00 29.54 80 GLU B O 1
ATOM 2973 N N . SER B 1 60 ? 82.196 26.539 110.165 1.00 27.20 81 SER B N 1
ATOM 2974 C CA . SER B 1 60 ? 83.394 27.022 110.850 1.00 31.81 81 SER B CA 1
ATOM 2975 C C . SER B 1 60 ? 83.056 27.943 112.011 1.00 32.87 81 SER B C 1
ATOM 2976 O O . SER B 1 60 ? 83.629 27.831 113.094 1.00 33.45 81 SER B O 1
ATOM 2979 N N . GLY B 1 61 ? 82.120 28.856 111.778 1.00 28.12 82 GLY B N 1
ATOM 2980 C CA . GLY B 1 61 ? 81.716 29.796 112.801 1.00 28.79 82 GLY B CA 1
ATOM 2981 C C . GLY B 1 61 ? 81.081 29.118 114.007 1.00 34.33 82 GLY B C 1
ATOM 2982 O O . GLY B 1 61 ? 81.289 29.561 115.144 1.00 36.97 82 GLY B O 1
ATOM 2983 N N . LEU B 1 62 ? 80.319 28.047 113.784 1.00 29.22 83 LEU B N 1
ATOM 2984 C CA . LEU B 1 62 ? 79.683 27.355 114.923 1.00 31.43 83 LEU B CA 1
ATOM 2985 C C . LEU B 1 62 ? 80.753 26.639 115.761 1.00 33.74 83 LEU B C 1
ATOM 2986 O O . LEU B 1 62 ? 80.620 26.510 116.974 1.00 32.53 83 LEU B O 1
ATOM 2999 N N . ARG B 1 64 ? 83.704 27.903 116.077 1.00 39.43 85 ARG B N 1
ATOM 3000 C CA . ARG B 1 64 ? 84.256 29.036 116.803 1.00 37.28 85 ARG B CA 1
ATOM 3001 C C . ARG B 1 64 ? 83.438 29.342 118.053 1.00 37.36 85 ARG B C 1
ATOM 3002 O O . ARG B 1 64 ? 84.003 29.496 119.140 1.00 40.75 85 ARG B O 1
ATOM 3010 N N . VAL B 1 65 ? 82.116 29.389 117.908 1.00 34.71 86 VAL B N 1
ATOM 3011 C CA . VAL B 1 65 ? 81.232 29.639 119.055 1.00 34.18 86 VAL B CA 1
ATOM 3012 C C . VAL B 1 65 ? 81.342 28.537 120.115 1.00 41.42 86 VAL B C 1
ATOM 3013 O O . VAL B 1 65 ? 81.347 28.812 121.316 1.00 42.70 86 VAL B O 1
ATOM 3017 N N . SER B 1 66 ? 81.430 27.288 119.668 1.00 38.16 87 SER B N 1
ATOM 3018 C CA . SER B 1 66 ? 81.549 26.170 120.598 1.00 41.67 87 SER B CA 1
ATOM 3019 C C . SER B 1 66 ? 82.802 26.294 121.461 1.00 39.52 87 SER B C 1
ATOM 3020 O O . SER B 1 66 ? 82.819 25.854 122.605 1.00 45.23 87 SER B O 1
ATOM 3023 N N . GLN B 1 67 ? 83.853 26.883 120.901 1.00 36.35 88 GLN B N 1
ATOM 3024 C CA . GLN B 1 67 ? 85.121 27.013 121.608 1.00 39.50 88 GLN B CA 1
ATOM 3025 C C . GLN B 1 67 ? 85.026 27.959 122.796 1.00 47.46 88 GLN B C 1
ATOM 3026 O O . GLN B 1 67 ? 85.940 28.024 123.617 1.00 48.91 88 GLN B O 1
ATOM 3032 N N . ASN B 1 68 ? 83.927 28.694 122.904 1.00 40.26 89 ASN B N 1
ATOM 3033 C CA . ASN B 1 68 ? 83.738 29.473 124.124 1.00 46.12 89 ASN B CA 1
ATOM 3034 C C . ASN B 1 68 ? 83.454 28.578 125.334 1.00 51.73 89 ASN B C 1
ATOM 3035 O O . ASN B 1 68 ? 83.749 28.948 126.477 1.00 51.28 89 ASN B O 1
ATOM 3040 N N . LYS B 1 69 ? 82.904 27.392 125.084 1.00 49.78 90 LYS B N 1
ATOM 3041 C CA . LYS B 1 69 ? 82.515 26.499 126.177 1.00 56.13 90 LYS B CA 1
ATOM 3042 C C . LYS B 1 69 ? 83.334 25.214 126.199 1.00 49.76 90 LYS B C 1
ATOM 3043 O O . LYS B 1 69 ? 83.655 24.684 127.270 1.00 47.14 90 LYS B O 1
ATOM 3049 N N . TYR B 1 70 ? 83.664 24.717 125.009 1.00 43.70 91 TYR B N 1
ATOM 3050 C CA . TYR B 1 70 ? 84.34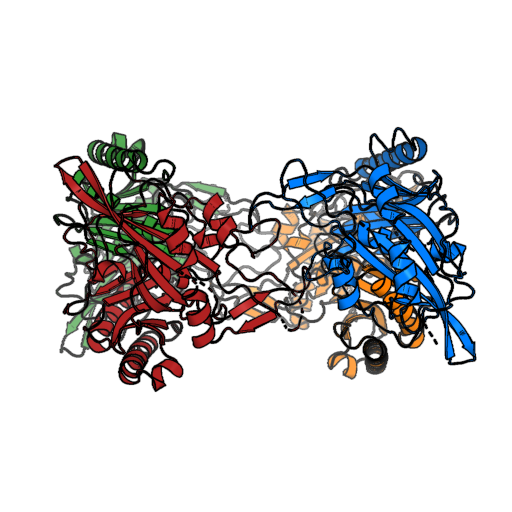2 23.433 124.866 1.00 47.16 91 TYR B CA 1
ATOM 3051 C C . TYR B 1 70 ? 85.694 23.585 124.202 1.00 45.64 91 TYR B C 1
ATOM 3052 O O . TYR B 1 70 ? 85.782 23.848 123.004 1.00 40.78 91 TYR B O 1
ATOM 3061 N N . SER B 1 71 ? 86.753 23.425 124.989 1.00 44.30 92 SER B N 1
ATOM 3062 C CA . SER B 1 71 ? 88.096 23.544 124.445 1.00 54.21 92 SER B CA 1
ATOM 3063 C C . SER B 1 71 ? 88.435 22.397 123.478 1.00 51.60 92 SER B C 1
ATOM 3064 O O . SER B 1 71 ? 88.086 21.239 123.724 1.00 58.65 92 SER B O 1
ATOM 3067 N N . PRO B 1 72 ? 89.112 22.715 122.368 1.00 49.14 93 PRO B N 1
ATOM 3068 C CA . PRO B 1 72 ? 89.652 21.617 121.558 1.00 51.48 93 PRO B CA 1
ATOM 3069 C C . PRO B 1 72 ? 90.805 20.894 122.274 1.00 55.23 93 PRO B C 1
ATOM 3070 O O . PRO B 1 72 ? 91.136 19.779 121.895 1.00 59.25 93 PRO B O 1
ATOM 3074 N N . ASP B 1 73 ? 91.388 21.506 123.304 1.00 57.65 94 ASP B N 1
ATOM 3075 C CA . ASP B 1 73 ? 92.403 20.823 124.113 1.00 53.52 94 ASP B CA 1
ATOM 3076 C C . ASP B 1 73 ? 91.769 19.573 124.756 1.00 56.31 94 ASP B C 1
ATOM 3077 O O . ASP B 1 73 ? 92.436 18.561 124.950 1.00 59.13 94 ASP B O 1
ATOM 3082 N N . ASN B 1 74 ? 90.464 19.633 125.030 1.00 59.35 95 ASN B N 1
ATOM 3083 C CA . ASN B 1 74 ? 89.778 18.585 125.796 1.00 62.28 95 ASN B CA 1
ATOM 3084 C C . ASN B 1 74 ? 88.554 17.903 125.145 1.00 56.04 95 ASN B C 1
ATOM 3085 O O . ASN B 1 74 ? 88.080 16.889 125.644 1.00 53.68 95 ASN B O 1
ATOM 3090 N N . TYR B 1 75 ? 88.022 18.463 124.063 1.00 54.38 96 TYR B N 1
ATOM 3091 C CA . TYR B 1 75 ? 86.821 17.898 123.424 1.00 54.35 96 TYR B CA 1
ATOM 3092 C C . TYR B 1 75 ? 87.060 17.500 121.956 1.00 52.05 96 TYR B C 1
ATOM 3093 O O . TYR B 1 75 ? 87.932 18.057 121.305 1.00 54.72 96 TYR B O 1
ATOM 3102 N N . LEU B 1 76 ? 86.269 16.546 121.460 1.00 47.65 97 LEU B N 1
ATOM 3103 C CA . LEU B 1 76 ? 86.348 16.067 120.082 1.00 48.50 97 LEU B CA 1
ATOM 3104 C C . LEU B 1 76 ? 85.064 16.392 119.344 1.00 51.45 97 LEU B C 1
ATOM 3105 O O . LEU B 1 76 ? 84.000 16.506 119.953 1.00 54.33 97 LEU B O 1
ATOM 3110 N N . PHE B 1 77 ? 85.167 16.528 118.027 1.00 46.77 98 PHE B N 1
ATOM 3111 C CA . PHE B 1 77 ? 84.029 16.936 117.210 1.00 40.98 98 PHE B CA 1
ATOM 3112 C C . PHE B 1 77 ? 83.417 15.771 116.444 1.00 39.54 98 PHE B C 1
ATOM 3113 O O . PHE B 1 77 ? 84.122 14.884 115.959 1.00 39.83 98 PHE B O 1
ATOM 3121 N N . GLN B 1 78 ? 82.096 15.782 116.321 1.00 38.43 99 GLN B N 1
ATOM 3122 C CA . GLN B 1 78 ? 81.430 14.834 115.440 1.00 45.79 99 GLN B CA 1
ATOM 3123 C C . GLN B 1 78 ? 80.257 15.529 114.779 1.00 46.50 99 GLN B C 1
ATOM 3124 O O . GLN B 1 78 ? 79.576 16.338 115.418 1.00 37.06 99 GLN B O 1
ATOM 3130 N N . GLU B 1 79 ? 80.034 15.241 113.497 1.00 46.58 100 GLU B N 1
ATOM 3131 C CA . GLU B 1 79 ? 78.908 15.849 112.791 1.00 47.33 100 GLU B CA 1
ATOM 3132 C C . GLU B 1 79 ? 77.614 15.364 113.412 1.00 44.72 100 GLU B C 1
ATOM 3133 O O . GLU B 1 79 ? 77.581 14.278 113.988 1.00 41.67 100 GLU B O 1
ATOM 3139 N N . GLY B 1 80 ? 76.558 16.164 113.274 1.00 39.31 101 GLY B N 1
ATOM 3140 C CA . GLY B 1 80 ? 75.308 15.939 113.983 1.00 42.84 101 GLY B CA 1
ATOM 3141 C C . GLY B 1 80 ? 74.702 14.566 113.792 1.00 49.22 101 GLY B C 1
ATOM 3142 O O . GLY B 1 80 ? 74.355 14.177 112.676 1.00 49.16 101 GLY B O 1
ATOM 3143 N N . GLN B 1 81 ? 74.559 13.835 114.893 1.00 48.42 102 GLN B N 1
ATOM 3144 C CA . GLN B 1 81 ? 74.010 12.489 114.844 1.00 50.16 102 GLN B CA 1
ATOM 3145 C C . GLN B 1 81 ? 72.587 12.387 115.387 1.00 49.56 102 GLN B C 1
ATOM 3146 O O . GLN B 1 81 ? 71.885 11.421 115.092 1.00 51.12 102 GLN B O 1
ATOM 3152 N N . TYR B 1 82 ? 72.150 13.370 116.175 1.00 46.03 103 TYR B N 1
ATOM 3153 C CA . TYR B 1 82 ? 70.884 13.205 116.912 1.00 46.50 103 TYR B CA 1
ATOM 3154 C C . TYR B 1 82 ? 69.643 13.716 116.180 1.00 47.13 103 TYR B C 1
ATOM 3155 O O . TYR B 1 82 ? 68.563 13.171 116.361 1.00 58.40 103 TYR B O 1
ATOM 3164 N N . LEU B 1 83 ? 69.795 14.746 115.349 1.00 45.51 104 LEU B N 1
ATOM 3165 C CA . LEU B 1 83 ? 68.686 15.210 114.509 1.00 46.63 104 LEU B CA 1
ATOM 3166 C C . LEU B 1 83 ? 68.907 14.787 113.060 1.00 52.87 104 LEU B C 1
ATOM 3167 O O . LEU B 1 83 ? 69.868 15.215 112.427 1.00 47.75 104 LEU B O 1
ATOM 3172 N N . ASP B 1 84 ? 68.010 13.959 112.534 1.00 55.11 105 ASP B N 1
ATOM 3173 C CA . ASP B 1 84 ? 68.198 13.393 111.201 1.00 55.54 105 ASP B CA 1
ATOM 3174 C C . ASP B 1 84 ? 67.601 14.269 110.110 1.00 56.10 105 ASP B C 1
ATOM 3175 O O . ASP B 1 84 ? 66.886 15.233 110.395 1.00 49.59 105 ASP B O 1
ATOM 3180 N N . LYS B 1 85 ? 67.903 13.920 108.861 1.00 56.72 106 LYS B N 1
ATOM 3181 C CA . LYS B 1 85 ? 67.464 14.682 107.691 1.00 52.92 106 LYS B CA 1
ATOM 3182 C C . LYS B 1 85 ? 65.958 14.909 107.718 1.00 51.32 106 LYS B C 1
ATOM 3183 O O . LYS B 1 85 ? 65.483 16.043 107.655 1.00 52.92 106 LYS B O 1
ATOM 3189 N N . GLU B 1 86 ? 65.214 13.818 107.817 1.00 46.85 107 GLU B N 1
ATOM 3190 C CA . GLU B 1 86 ? 63.759 13.883 107.845 1.00 58.26 107 GLU B CA 1
ATOM 3191 C C . GLU B 1 86 ? 63.227 14.838 108.929 1.00 53.11 107 GLU B C 1
ATOM 3192 O O . GLU B 1 86 ? 62.372 15.677 108.658 1.00 55.97 107 GLU B O 1
ATOM 3198 N N . THR B 1 87 ? 63.744 14.719 110.147 1.00 54.77 108 THR B N 1
ATOM 3199 C CA . THR B 1 87 ? 63.314 15.590 111.240 1.00 57.76 108 THR B CA 1
ATOM 3200 C C . THR B 1 87 ? 63.650 17.054 110.953 1.00 55.12 108 THR B C 1
ATOM 3201 O O . THR B 1 87 ? 62.810 17.941 111.118 1.00 46.03 108 THR B O 1
ATOM 3205 N N . LEU B 1 88 ? 64.883 17.299 110.519 1.00 48.11 109 LEU B N 1
ATOM 3206 C CA . LEU B 1 88 ? 65.316 18.654 110.191 1.00 49.20 109 LEU B CA 1
ATOM 3207 C C . LEU B 1 88 ? 64.466 19.262 109.080 1.00 43.59 109 LEU B C 1
ATOM 3208 O O . LEU B 1 88 ? 64.120 20.437 109.135 1.00 43.76 109 LEU B O 1
ATOM 3213 N N . GLU B 1 89 ? 64.119 18.448 108.086 1.00 46.62 110 GLU B N 1
ATOM 3214 C CA . GLU B 1 89 ? 63.293 18.905 106.974 1.00 48.70 110 GLU B CA 1
ATOM 3215 C C . GLU B 1 89 ? 61.878 19.248 107.420 1.00 50.96 110 GLU B C 1
ATOM 3216 O O . GLU B 1 89 ? 61.230 20.107 106.822 1.00 48.57 110 GLU B O 1
ATOM 3222 N N . LYS B 1 90 ? 61.382 18.568 108.451 1.00 45.71 111 LYS B N 1
ATOM 3223 C CA . LYS B 1 90 ? 60.051 18.896 108.951 1.00 49.19 111 LYS B CA 1
ATOM 3224 C C . LYS B 1 90 ? 60.106 20.221 109.696 1.00 51.84 111 LYS B C 1
ATOM 3225 O O . LYS B 1 90 ? 59.197 21.041 109.591 1.00 56.10 111 LYS B O 1
ATOM 3231 N N . TRP B 1 91 ? 61.184 20.437 110.440 1.00 47.16 112 TRP B N 1
ATOM 3232 C CA . TRP B 1 91 ? 61.318 21.678 111.188 1.00 50.25 112 TRP B CA 1
ATOM 3233 C C . TRP B 1 91 ? 61.515 22.872 110.264 1.00 50.51 112 TRP B C 1
ATOM 3234 O O . TRP B 1 91 ? 61.044 23.973 110.559 1.00 45.72 112 TRP B O 1
ATOM 3245 N N . LEU B 1 92 ? 62.208 22.647 109.148 1.00 45.86 113 LEU B N 1
ATOM 3246 C CA . LEU B 1 92 ? 62.511 23.721 108.206 1.00 45.34 113 LEU B CA 1
ATOM 3247 C C . LEU B 1 92 ? 61.315 24.127 107.354 1.00 47.99 113 LEU B C 1
ATOM 3248 O O . LEU B 1 92 ? 61.261 25.240 106.832 1.00 46.02 113 LEU B O 1
ATOM 3253 N N . ASP B 1 93 ? 60.356 23.225 107.211 1.00 51.31 114 ASP B N 1
ATOM 3254 C CA . ASP B 1 93 ? 59.161 23.529 106.439 1.00 56.00 114 ASP B CA 1
ATOM 3255 C C . ASP B 1 93 ? 58.225 24.475 107.206 1.00 47.65 114 ASP B C 1
ATOM 3256 O O . ASP B 1 93 ? 58.322 24.603 108.426 1.00 50.01 114 ASP B O 1
ATOM 3261 N N . ARG B 1 94 ? 57.334 25.151 106.488 1.00 46.72 115 ARG B N 1
ATOM 3262 C CA . ARG B 1 94 ? 56.326 25.984 107.131 1.00 57.13 115 ARG B CA 1
ATOM 3263 C C . ARG B 1 94 ? 55.444 25.127 108.038 1.00 66.60 115 ARG B C 1
ATOM 3264 O O . ARG B 1 94 ? 55.177 23.963 107.739 1.00 70.33 115 ARG B O 1
ATOM 3272 N N . LYS B 1 95 ? 54.999 25.708 109.145 1.00 76.52 116 LYS B N 1
ATOM 3273 C CA . LYS B 1 95 ? 54.085 25.038 110.064 1.00 83.50 116 LYS B CA 1
ATOM 3274 C C . LYS B 1 95 ? 52.802 24.672 109.328 1.00 79.29 116 LYS B C 1
ATOM 3275 O O . LYS B 1 95 ? 52.424 25.343 108.360 1.00 72.76 116 LYS B O 1
ATOM 3281 N N . SER B 1 96 ? 52.145 23.607 109.785 1.00 78.06 117 SER B N 1
ATOM 3282 C CA . SER B 1 96 ? 50.906 23.129 109.171 1.00 71.25 117 SER B CA 1
ATOM 3283 C C . SER B 1 96 ? 50.337 21.894 109.873 1.00 68.47 117 SER B C 1
ATOM 3284 O O . SER B 1 96 ? 51.066 21.152 110.535 1.00 63.08 117 SER B O 1
ATOM 3287 N N . ASP B 1 97 ? 49.033 21.670 109.710 1.00 67.93 118 ASP B N 1
ATOM 3288 C CA . ASP B 1 97 ? 48.370 20.517 110.308 1.00 61.54 118 ASP B CA 1
ATOM 3289 C C . ASP B 1 97 ? 48.954 19.208 109.788 1.00 72.94 118 ASP B C 1
ATOM 3290 O O . ASP B 1 97 ? 48.830 18.167 110.431 1.00 81.28 118 ASP B O 1
ATOM 3292 N N . LYS B 1 98 ? 49.585 19.263 108.620 1.00 72.53 119 LYS B N 1
ATOM 3293 C CA . LYS B 1 98 ? 50.259 18.095 108.062 1.00 82.94 119 LYS B CA 1
ATOM 3294 C C . LYS B 1 98 ? 51.760 18.162 108.346 1.00 81.25 119 LYS B C 1
ATOM 3295 O O . LYS B 1 98 ? 52.500 17.222 108.058 1.00 85.64 119 LYS B O 1
ATOM 3301 N N . ASN B 1 99 ? 52.202 19.283 108.905 1.00 70.85 120 ASN B N 1
ATOM 3302 C CA . ASN B 1 99 ? 53.599 19.458 109.278 1.00 70.96 120 ASN B CA 1
ATOM 3303 C C . ASN B 1 99 ? 53.655 20.246 110.575 1.00 69.88 120 ASN B C 1
ATOM 3304 O O . ASN B 1 99 ? 54.120 21.385 110.597 1.00 65.26 120 ASN B O 1
ATOM 3309 N N . PRO B 1 100 ? 53.155 19.640 111.663 1.00 73.34 121 PRO B N 1
ATOM 3310 C CA . PRO B 1 100 ? 52.915 20.326 112.940 1.00 70.77 121 PRO B CA 1
ATOM 3311 C C . PRO B 1 100 ? 54.198 20.765 113.646 1.00 67.75 121 PRO B C 1
ATOM 3312 O O . PRO B 1 100 ? 54.155 21.642 114.515 1.00 65.53 121 PRO B O 1
ATOM 3316 N N . ASN B 1 101 ? 55.326 20.174 113.264 1.00 55.38 122 ASN B N 1
ATOM 3317 C CA . ASN B 1 101 ? 56.588 20.506 113.902 1.00 58.62 122 ASN B CA 1
ATOM 3318 C C . ASN B 1 101 ? 57.383 21.562 113.137 1.00 58.12 122 ASN B C 1
ATOM 3319 O O . ASN B 1 101 ? 58.473 21.959 113.564 1.00 47.69 122 ASN B O 1
ATOM 3324 N N . GLY B 1 102 ? 56.829 22.021 112.017 1.00 54.49 123 GLY B N 1
ATOM 3325 C CA . GLY B 1 102 ? 57.467 23.054 111.224 1.00 51.67 123 GLY B CA 1
ATOM 3326 C C . GLY B 1 102 ? 57.794 24.282 112.056 1.00 55.52 123 GLY B C 1
ATOM 3327 O O . GLY B 1 102 ? 56.963 24.742 112.838 1.00 58.16 123 GLY B O 1
ATOM 3328 N N . LEU B 1 103 ? 59.009 24.805 111.899 1.00 45.35 124 LEU B N 1
ATOM 3329 C CA . LEU B 1 103 ? 59.427 26.002 112.624 1.00 40.86 124 LEU B CA 1
ATOM 3330 C C . LEU B 1 103 ? 59.100 27.316 111.912 1.00 46.99 124 LEU B C 1
ATOM 3331 O O . LEU B 1 103 ? 58.949 28.348 112.567 1.00 52.98 124 LEU B O 1
ATOM 3336 N N . ASN B 1 104 ? 59.007 27.293 110.584 1.00 40.06 125 ASN B N 1
ATOM 3337 C CA . ASN B 1 104 ? 58.728 28.515 109.827 1.00 36.62 125 ASN B CA 1
ATOM 3338 C C . ASN B 1 104 ? 57.241 28.850 109.925 1.00 56.12 125 ASN B C 1
ATOM 3339 O O . ASN B 1 104 ? 56.424 27.967 110.186 1.00 62.19 125 ASN B O 1
ATOM 3344 N N . PRO B 1 105 ? 56.880 30.128 109.740 1.00 57.93 126 PRO B N 1
ATOM 3345 C CA . PRO B 1 105 ? 55.470 30.515 109.858 1.00 61.61 126 PRO B CA 1
ATOM 3346 C C . PRO B 1 105 ? 54.576 29.856 108.814 1.00 56.98 126 PRO B C 1
ATOM 3347 O O . PRO B 1 105 ? 54.982 29.651 107.672 1.00 56.95 126 PRO B O 1
ATOM 3351 N N . ALA B 1 106 ? 53.355 29.525 109.215 1.00 57.73 127 ALA B N 1
ATOM 3352 C CA . ALA B 1 106 ? 52.376 28.990 108.285 1.00 61.80 127 ALA B CA 1
ATOM 3353 C C . ALA B 1 106 ? 52.107 30.023 107.195 1.00 60.84 127 ALA B C 1
ATOM 3354 O O . ALA B 1 106 ? 52.089 31.227 107.462 1.00 61.79 127 ALA B O 1
ATOM 3356 N N . SER B 1 107 ? 51.908 29.548 105.968 1.00 56.45 128 SER B N 1
ATOM 3357 C CA . SER B 1 107 ? 51.669 30.424 104.824 1.00 63.07 128 SER B CA 1
ATOM 3358 C C . SER B 1 107 ? 50.339 31.168 104.923 1.00 78.35 128 SER B C 1
ATOM 3359 O O . SER B 1 107 ? 49.309 30.579 105.250 1.00 87.63 128 SER B O 1
ATOM 3362 N N . ASN B 1 108 ? 50.362 32.463 104.632 1.00 75.90 129 ASN B N 1
ATOM 3363 C CA . ASN B 1 108 ? 49.134 33.242 104.539 1.00 83.47 129 ASN B CA 1
ATOM 3364 C C . ASN B 1 108 ? 49.160 34.103 103.290 1.00 79.83 129 ASN B C 1
ATOM 3365 O O . ASN B 1 108 ? 48.841 35.292 103.335 1.00 79.63 129 ASN B O 1
ATOM 3370 N N . GLY B 1 109 ? 49.566 33.496 102.180 1.00 75.50 130 GLY B N 1
ATOM 3371 C CA . GLY B 1 109 ? 49.544 34.169 100.896 1.00 78.10 130 GLY B CA 1
ATOM 3372 C C . GLY B 1 109 ? 50.905 34.667 100.463 1.00 75.75 130 GLY B C 1
ATOM 3373 O O . GLY B 1 109 ? 51.796 34.864 101.286 1.00 73.61 130 GLY B O 1
ATOM 3374 N N . ASN B 1 110 ? 51.056 34.867 99.159 1.00 82.02 131 ASN B N 1
ATOM 3375 C CA . ASN B 1 110 ? 52.293 35.382 98.585 1.00 88.32 131 ASN B CA 1
ATOM 3376 C C . ASN B 1 110 ? 52.197 36.885 98.337 1.00 86.06 131 ASN B C 1
ATOM 3377 O O . ASN B 1 110 ? 53.001 37.457 97.596 1.00 82.44 131 ASN B O 1
ATOM 3382 N N . GLY B 1 111 ? 51.207 37.515 98.965 1.00 83.79 132 GLY B N 1
ATOM 3383 C CA . GLY B 1 111 ? 50.937 38.926 98.758 1.00 84.99 132 GLY B CA 1
ATOM 3384 C C . GLY B 1 111 ? 51.729 39.865 99.648 1.00 84.32 132 GLY B C 1
ATOM 3385 O O . GLY B 1 111 ? 52.955 39.791 99.710 1.00 83.02 132 GLY B O 1
ATOM 3386 N N . GLU B 1 112 ? 51.021 40.743 100.351 1.00 85.33 133 GLU B N 1
ATOM 3387 C CA . GLU B 1 112 ? 51.656 41.842 101.074 1.00 78.15 133 GLU B CA 1
ATOM 3388 C C . GLU B 1 112 ? 51.945 41.551 102.542 1.00 72.31 133 GLU B C 1
ATOM 3389 O O . GLU B 1 112 ? 53.060 41.771 103.013 1.00 74.80 133 GLU B O 1
ATOM 3395 N N . ASN B 1 113 ? 50.947 41.072 103.274 1.00 69.96 134 ASN B N 1
ATOM 3396 C CA . ASN B 1 113 ? 51.168 40.695 104.668 1.00 73.97 134 ASN B CA 1
ATOM 3397 C C . ASN B 1 113 ? 51.789 39.303 104.743 1.00 69.78 134 ASN B C 1
ATOM 3398 O O . ASN B 1 113 ? 51.771 38.648 105.785 1.00 71.06 134 ASN B O 1
ATOM 3403 N N . ARG B 1 114 ? 52.341 38.872 103.614 1.00 63.34 135 ARG B N 1
ATOM 3404 C CA . ARG B 1 114 ? 53.012 37.587 103.486 1.00 60.31 135 ARG B CA 1
ATOM 3405 C C . ARG B 1 114 ? 53.985 37.285 104.619 1.00 59.58 135 ARG B C 1
ATOM 3406 O O . ARG B 1 114 ? 54.767 38.142 105.021 1.00 62.46 135 ARG B O 1
ATOM 3414 N N . LYS B 1 115 ? 53.950 36.053 105.115 1.00 56.83 136 LYS B N 1
ATOM 3415 C CA . LYS B 1 115 ? 54.913 35.616 106.117 1.00 57.59 136 LYS B CA 1
ATOM 3416 C C . LYS B 1 115 ? 56.075 34.891 105.441 1.00 56.50 136 LYS B C 1
ATOM 3417 O O . LYS B 1 115 ? 55.875 33.912 104.722 1.00 54.81 136 LYS B O 1
ATOM 3423 N N . PRO B 1 116 ? 57.302 35.386 105.658 1.00 49.16 137 PRO B N 1
ATOM 3424 C CA . PRO B 1 116 ? 58.447 34.838 104.928 1.00 46.48 137 PRO B CA 1
ATOM 3425 C C . PRO B 1 116 ? 58.967 33.536 105.516 1.00 43.72 137 PRO B C 1
ATOM 3426 O O . PRO B 1 116 ? 58.592 33.131 106.620 1.00 47.25 137 PRO B O 1
ATOM 3430 N N . ILE B 1 117 ? 59.825 32.878 104.751 1.00 43.64 138 ILE B N 1
ATOM 3431 C CA . ILE B 1 117 ? 60.673 31.839 105.284 1.00 41.11 138 ILE B CA 1
ATOM 3432 C C . ILE B 1 117 ? 61.765 32.570 106.036 1.00 40.51 138 ILE B C 1
ATOM 3433 O O . ILE B 1 117 ? 62.652 33.174 105.427 1.00 35.01 138 ILE B O 1
ATOM 3438 N N . TYR B 1 118 ? 61.696 32.528 107.360 1.00 46.29 139 TYR B N 1
ATOM 3439 C CA . TYR B 1 118 ? 62.734 33.140 108.181 1.00 42.74 139 TYR B CA 1
ATOM 3440 C C . TYR B 1 118 ? 63.930 32.205 108.318 1.00 38.62 139 TYR B C 1
ATOM 3441 O O . TYR B 1 118 ? 65.076 32.648 108.323 1.00 40.25 139 TYR B O 1
ATOM 3450 N N . LEU B 1 119 ? 63.655 30.909 108.409 1.00 32.94 140 LEU B N 1
ATOM 3451 C CA . LEU B 1 119 ? 64.690 29.921 108.715 1.00 33.27 140 LEU B CA 1
ATOM 3452 C C . LEU B 1 119 ? 65.078 29.093 107.491 1.00 36.09 140 LEU B C 1
ATOM 3453 O O . LEU B 1 119 ? 64.215 28.445 106.895 1.00 40.99 140 LEU B O 1
ATOM 3458 N N . ALA B 1 120 ? 66.365 29.118 107.116 1.00 29.88 141 ALA B N 1
ATOM 3459 C CA . ALA B 1 120 ? 66.848 28.385 105.940 1.00 33.13 141 ALA B CA 1
ATOM 3460 C C . ALA B 1 120 ? 67.421 27.017 106.277 1.00 33.54 141 ALA B C 1
ATOM 3461 O O . ALA B 1 120 ? 67.302 26.075 105.489 1.00 39.67 141 ALA B O 1
ATOM 3463 N N . HIS B 1 121 ? 68.055 26.902 107.438 1.00 35.81 142 HIS B N 1
ATOM 3464 C CA . HIS B 1 121 ? 68.759 25.664 107.752 1.00 31.53 142 HIS B CA 1
ATOM 3465 C C . HIS B 1 121 ? 69.052 25.505 109.239 1.00 34.47 142 HIS B C 1
ATOM 3466 O O . HIS B 1 121 ? 69.166 26.487 109.976 1.00 36.89 142 HIS B O 1
ATOM 3473 N N . ILE B 1 122 ? 69.183 24.258 109.676 1.00 30.15 143 ILE B N 1
ATOM 3474 C CA . ILE B 1 122 ? 69.562 23.978 111.053 1.00 33.36 143 ILE B CA 1
ATOM 3475 C C . ILE B 1 122 ? 70.776 23.072 111.033 1.00 32.60 143 ILE B C 1
ATOM 3476 O O . ILE B 1 122 ? 70.761 22.009 110.422 1.00 36.55 143 ILE B O 1
ATOM 3481 N N . LEU B 1 123 ? 71.840 23.502 111.691 1.00 33.68 144 LEU B N 1
ATOM 3482 C CA . LEU B 1 123 ? 73.071 22.719 111.723 1.00 35.62 144 LEU B CA 1
ATOM 3483 C C . LEU B 1 123 ? 73.295 22.180 113.134 1.00 34.76 144 LEU B C 1
ATOM 3484 O O . LEU B 1 123 ? 73.178 22.929 114.102 1.00 39.02 144 LEU B O 1
ATOM 3489 N N . GLU B 1 124 ? 73.626 20.894 113.240 1.00 35.50 145 GLU B N 1
ATOM 3490 C CA . GLU B 1 124 ? 73.973 20.282 114.526 1.00 36.14 145 GLU B CA 1
ATOM 3491 C C . GLU B 1 124 ? 75.437 19.870 114.576 1.00 40.01 145 GLU B C 1
ATOM 3492 O O . GLU B 1 124 ? 75.925 19.219 113.659 1.00 41.90 145 GLU B O 1
ATOM 3498 N N . GLN B 1 125 ? 76.142 20.255 115.641 1.00 38.23 146 GLN B N 1
ATOM 3499 C CA . GLN B 1 125 ? 77.485 19.719 115.889 1.00 40.97 146 GLN B CA 1
ATOM 3500 C C . GLN B 1 125 ? 77.530 19.101 117.286 1.00 43.04 146 GLN B C 1
ATOM 3501 O O . GLN B 1 125 ? 77.015 19.680 118.234 1.00 41.93 146 GLN B O 1
ATOM 3507 N N . ASP B 1 126 ? 78.140 17.924 117.393 1.00 46.00 147 ASP B N 1
ATOM 3508 C CA . ASP B 1 126 ? 78.249 17.202 118.658 1.00 48.03 147 ASP B CA 1
ATOM 3509 C C . ASP B 1 126 ? 79.646 17.313 119.233 1.00 47.72 147 ASP B C 1
ATOM 3510 O O . ASP B 1 126 ? 80.630 17.172 118.513 1.00 41.74 147 ASP B O 1
ATOM 3515 N N . TYR B 1 127 ? 79.735 17.560 120.535 1.00 41.41 148 TYR B N 1
ATOM 3516 C CA . TYR B 1 127 ? 81.026 17.692 121.180 1.00 43.90 148 TYR B CA 1
ATOM 3517 C C . TYR B 1 127 ? 81.252 16.613 122.226 1.00 48.34 148 TYR B C 1
ATOM 3518 O O . TYR B 1 127 ? 80.555 16.554 123.231 1.00 47.19 148 TYR B O 1
ATOM 3527 N N . LEU B 1 128 ? 82.230 15.754 121.962 1.00 47.11 149 LEU B N 1
ATOM 3528 C CA . LEU B 1 128 ? 82.444 14.571 122.781 1.00 55.93 149 LEU B CA 1
ATOM 3529 C C . LEU B 1 128 ? 83.720 14.680 123.603 1.00 61.13 149 LEU B C 1
ATOM 3530 O O . LEU B 1 128 ? 84.704 15.283 123.175 1.00 59.54 149 LEU B O 1
ATOM 3535 N N . LYS B 1 129 ? 83.687 14.100 124.797 1.00 65.71 150 LYS B N 1
ATOM 3536 C CA . LYS B 1 129 ? 84.830 14.130 125.688 1.00 69.50 150 LYS B CA 1
ATOM 3537 C C . LYS B 1 129 ? 85.316 12.706 125.918 1.00 70.07 150 LYS B C 1
ATOM 3538 O O . LYS B 1 129 ? 84.523 11.828 126.257 1.00 74.22 150 LYS B O 1
ATOM 3544 N N . GLN B 1 130 ? 86.610 12.472 125.716 1.00 63.62 151 GLN B N 1
ATOM 3545 C CA . GLN B 1 130 ? 87.180 11.154 125.950 1.00 71.52 151 GLN B CA 1
ATOM 3546 C C . GLN B 1 130 ? 87.252 10.930 127.450 1.00 75.19 151 GLN B C 1
ATOM 3547 O O . GLN B 1 130 ? 87.788 11.763 128.180 1.00 66.30 151 GLN B O 1
ATOM 3553 N N . THR B 1 131 ? 86.693 9.817 127.911 1.00 80.87 152 THR B N 1
ATOM 3554 C CA . THR B 1 131 ? 86.620 9.548 129.342 1.00 85.68 152 THR B CA 1
ATOM 3555 C C . THR B 1 131 ? 87.589 8.447 129.780 1.00 89.28 152 THR B C 1
ATOM 3556 O O . THR B 1 131 ? 87.863 8.287 130.971 1.00 85.38 152 THR B O 1
ATOM 3560 N N . ASP B 1 132 ? 88.099 7.691 128.813 1.00 95.92 153 ASP B N 1
ATOM 3561 C CA . ASP B 1 132 ? 89.178 6.736 129.071 1.00 106.16 153 ASP B CA 1
ATOM 3562 C C . ASP B 1 132 ? 89.851 6.266 127.780 1.00 101.67 153 ASP B C 1
ATOM 3563 O O . ASP B 1 132 ? 89.748 6.924 126.745 1.00 102.08 153 ASP B O 1
ATOM 3568 N N . LYS B 1 133 ? 90.534 5.128 127.850 1.00 99.57 154 LYS B N 1
ATOM 3569 C CA . LYS B 1 133 ? 91.291 4.607 126.716 1.00 96.27 154 LYS B CA 1
ATOM 3570 C C . LYS B 1 133 ? 90.485 4.590 125.419 1.00 95.21 154 LYS B C 1
ATOM 3571 O O . LYS B 1 133 ? 90.856 5.246 124.441 1.00 95.72 154 LYS B O 1
ATOM 3573 N N . ASP B 1 134 ? 89.381 3.849 125.412 1.00 96.12 155 ASP B N 1
ATOM 3574 C CA . ASP B 1 134 ? 88.627 3.638 124.179 1.00 97.22 155 ASP B CA 1
ATOM 3575 C C . ASP B 1 134 ? 87.210 4.224 124.187 1.00 88.86 155 ASP B C 1
ATOM 3576 O O . ASP B 1 134 ? 86.389 3.869 123.341 1.00 79.71 155 ASP B O 1
ATOM 3578 N N . THR B 1 135 ? 86.923 5.123 125.125 1.00 86.51 156 THR B N 1
ATOM 3579 C CA . THR B 1 135 ? 85.564 5.640 125.262 1.00 79.59 156 THR B CA 1
ATOM 3580 C C . THR B 1 135 ? 85.437 7.169 125.179 1.00 76.33 156 THR B C 1
ATOM 3581 O O . THR B 1 135 ? 86.222 7.910 125.774 1.00 73.00 156 THR B O 1
ATOM 3585 N N . VAL B 1 136 ? 84.445 7.629 124.419 1.00 76.69 157 VAL B N 1
ATOM 3586 C CA . VAL B 1 136 ? 84.075 9.043 124.397 1.00 69.77 157 VAL B CA 1
ATOM 3587 C C . VAL B 1 136 ? 82.587 9.203 124.705 1.00 67.48 157 VAL B C 1
ATOM 3588 O O . VAL B 1 136 ? 81.764 8.398 124.267 1.00 72.37 157 VAL B O 1
ATOM 3592 N N . ALA B 1 137 ? 82.251 10.228 125.482 1.00 63.43 158 ALA B N 1
ATOM 3593 C CA . ALA B 1 137 ? 80.858 10.525 125.794 1.00 61.39 158 ALA B CA 1
ATOM 3594 C C . ALA B 1 137 ? 80.489 11.939 125.362 1.00 59.08 158 ALA B C 1
ATOM 3595 O O . ALA B 1 137 ? 81.346 12.823 125.289 1.00 66.02 158 ALA B O 1
ATOM 3597 N N . LEU B 1 138 ? 79.208 12.139 125.077 1.00 58.74 159 LEU B N 1
ATOM 3598 C CA . LEU B 1 138 ? 78.696 13.427 124.634 1.00 54.59 159 LEU B CA 1
ATOM 3599 C C . LEU B 1 138 ? 78.774 14.460 125.753 1.00 62.57 159 LEU B C 1
ATOM 3600 O O . LEU B 1 138 ? 78.188 14.276 126.823 1.00 59.19 159 LEU B O 1
ATOM 3605 N N . GLY B 1 139 ? 79.497 15.547 125.504 1.00 56.86 160 GLY B N 1
ATOM 3606 C CA . GLY B 1 139 ? 79.673 16.587 126.503 1.00 51.36 160 GLY B CA 1
ATOM 3607 C C . GLY B 1 139 ? 78.858 17.825 126.193 1.00 56.59 160 GLY B C 1
ATOM 3608 O O . GLY B 1 139 ? 78.662 18.682 127.058 1.00 53.10 160 GLY B O 1
ATOM 3609 N N . GLY B 1 140 ? 78.389 17.930 124.950 1.00 49.90 161 GLY B N 1
ATOM 3610 C CA . GLY B 1 140 ? 77.510 19.027 124.579 1.00 47.19 161 GLY B CA 1
ATOM 3611 C C . GLY B 1 140 ? 77.214 19.076 123.094 1.00 46.83 161 GLY B C 1
ATOM 3612 O O . GLY B 1 140 ? 77.955 18.506 122.286 1.00 46.49 161 GLY B O 1
ATOM 3613 N N . ILE B 1 141 ? 76.121 19.736 122.725 1.00 45.22 162 ILE B N 1
ATOM 3614 C CA . ILE B 1 141 ? 75.822 19.906 121.315 1.00 53.53 162 ILE B CA 1
ATOM 3615 C C . ILE B 1 141 ? 75.691 21.384 120.976 1.00 49.17 162 ILE B C 1
ATOM 3616 O O . ILE B 1 141 ? 75.346 22.200 121.826 1.00 43.36 162 ILE B O 1
ATOM 3621 N N . SER B 1 142 ? 76.018 21.734 119.744 1.00 39.85 163 SER B N 1
ATOM 3622 C CA . SER B 1 142 ? 75.808 23.096 119.298 1.00 42.56 163 SER B CA 1
ATOM 3623 C C . SER B 1 142 ? 74.834 23.076 118.129 1.00 43.97 163 SER B C 1
ATOM 3624 O O . SER B 1 142 ? 74.860 22.159 117.302 1.00 38.23 163 SER B O 1
ATOM 3627 N N . ILE B 1 143 ? 73.968 24.083 118.084 1.00 35.16 164 ILE B N 1
ATOM 3628 C CA . ILE B 1 143 ? 72.999 24.226 117.020 1.00 32.11 164 ILE B CA 1
ATOM 3629 C C . ILE B 1 143 ? 73.164 25.597 116.385 1.00 35.16 164 ILE B C 1
ATOM 3630 O O . ILE B 1 143 ? 73.349 26.586 117.088 1.00 36.28 164 ILE B O 1
ATOM 3635 N N . ALA B 1 144 ? 73.128 25.653 115.057 1.00 34.84 165 ALA B N 1
ATOM 3636 C CA . ALA B 1 144 ? 73.046 26.929 114.348 1.00 30.08 165 ALA B CA 1
ATOM 3637 C C . ALA B 1 144 ? 71.707 27.027 113.627 1.00 31.16 165 ALA B C 1
ATOM 3638 O O . ALA B 1 144 ? 71.293 26.106 112.932 1.00 34.54 165 ALA B O 1
ATOM 3640 N N . LEU B 1 145 ? 71.014 28.138 113.826 1.00 30.03 166 LEU B N 1
ATOM 3641 C CA . LEU B 1 145 ? 69.863 28.467 113.005 1.00 28.61 166 LEU B CA 1
ATOM 3642 C C . LEU B 1 145 ? 70.351 29.463 111.954 1.00 31.49 166 LEU B C 1
ATOM 3643 O O . LEU B 1 145 ? 70.740 30.594 112.283 1.00 26.80 166 LEU B O 1
ATOM 3648 N N . ALA B 1 146 ? 70.354 29.035 110.695 1.00 28.21 167 ALA B N 1
ATOM 3649 C CA . ALA B 1 146 ? 70.724 29.920 109.598 1.00 29.36 167 ALA B CA 1
ATOM 3650 C C . ALA B 1 146 ? 69.476 30.670 109.111 1.00 32.57 167 ALA B C 1
ATOM 3651 O O . ALA B 1 146 ? 68.568 30.086 108.526 1.00 37.85 167 ALA B O 1
ATOM 3661 N N . ASN B 1 148 ? 67.390 33.739 107.024 1.00 29.02 169 ASN B N 1
ATOM 3662 C CA . ASN B 1 148 ? 67.462 34.457 105.760 1.00 32.81 169 ASN B CA 1
ATOM 3663 C C . ASN B 1 148 ? 67.561 35.954 106.020 1.00 34.55 169 ASN B C 1
ATOM 3664 O O . ASN B 1 148 ? 66.825 36.484 106.848 1.00 34.56 169 ASN B O 1
ATOM 3669 N N . SER B 1 149 ? 68.478 36.643 105.346 1.00 27.60 170 SER B N 1
ATOM 3670 C CA . SER B 1 149 ? 68.427 38.110 105.329 1.00 29.54 170 SER B CA 1
ATOM 3671 C C . SER B 1 149 ? 67.586 38.577 104.119 1.00 31.14 170 SER B C 1
ATOM 3672 O O . SER B 1 149 ? 67.045 39.689 104.104 1.00 32.34 170 SER B O 1
ATOM 3675 N N . VAL B 1 150 ? 67.476 37.718 103.112 1.00 33.36 171 VAL B N 1
ATOM 3676 C CA . VAL B 1 150 ? 66.575 37.970 101.979 1.00 29.73 171 VAL B CA 1
ATOM 3677 C C . VAL B 1 150 ? 65.833 36.678 101.707 1.00 31.87 171 VAL B C 1
ATOM 3678 O O . VAL B 1 150 ? 66.451 35.628 101.567 1.00 33.09 171 VAL B O 1
ATOM 3682 N N . ASP B 1 151 ? 64.510 36.742 101.680 1.00 34.01 172 ASP B N 1
ATOM 3683 C CA . ASP B 1 151 ? 63.704 35.570 101.366 1.00 39.26 172 ASP B CA 1
ATOM 3684 C C . ASP B 1 151 ? 63.311 35.648 99.904 1.00 38.34 172 ASP B C 1
ATOM 3685 O O . ASP B 1 151 ? 62.717 36.635 99.472 1.00 38.67 172 ASP B O 1
ATOM 3690 N N . TYR B 1 152 ? 63.658 34.616 99.142 1.00 37.55 173 TYR B N 1
ATOM 3691 C CA . TYR B 1 152 ? 63.334 34.558 97.715 1.00 38.48 173 TYR B CA 1
ATOM 3692 C C . TYR B 1 152 ? 62.154 33.644 97.481 1.00 40.45 173 TYR B C 1
ATOM 3693 O O . TYR B 1 152 ? 62.111 32.537 98.014 1.00 47.45 173 TYR B O 1
ATOM 3702 N N . TYR B 1 153 ? 61.197 34.097 96.675 1.00 37.21 174 TYR B N 1
ATOM 3703 C CA . TYR B 1 153 ? 60.025 33.290 96.384 1.00 35.63 174 TYR B CA 1
ATOM 3704 C C . TYR B 1 153 ? 59.417 33.637 95.026 1.00 43.07 174 TYR B C 1
ATOM 3705 O O . TYR B 1 153 ? 59.651 34.712 94.476 1.00 45.10 174 TYR B O 1
ATOM 3714 N N . GLN B 1 154 ? 58.621 32.716 94.507 1.00 40.93 175 GLN B N 1
ATOM 3715 C CA . GLN B 1 154 ? 57.871 32.946 93.273 1.00 45.95 175 GLN B CA 1
ATOM 3716 C C . GLN B 1 154 ? 56.390 32.871 93.592 1.00 47.73 175 GLN B C 1
ATOM 3717 O O . GLN B 1 154 ? 55.994 32.152 94.506 1.00 52.58 175 GLN B O 1
ATOM 3723 N N . LYS B 1 155 ? 55.573 33.610 92.849 1.00 47.35 176 LYS B N 1
ATOM 3724 C CA . LYS B 1 155 ? 54.125 33.525 93.001 1.00 47.49 176 LYS B CA 1
ATOM 3725 C C . LYS B 1 155 ? 53.545 32.451 92.082 1.00 54.23 176 LYS B C 1
ATOM 3726 O O . LYS B 1 155 ? 52.388 32.051 92.222 1.00 62.89 176 LYS B O 1
ATOM 3729 N N . GLU B 1 156 ? 54.361 31.986 91.141 1.00 47.55 177 GLU B N 1
ATOM 3730 C CA . GLU B 1 156 ? 53.954 30.927 90.228 1.00 44.44 177 GLU B CA 1
ATOM 3731 C C . GLU B 1 156 ? 55.181 30.326 89.551 1.00 47.18 177 GLU B C 1
ATOM 3732 O O . GLU B 1 156 ? 56.244 30.948 89.478 1.00 41.61 177 GLU B O 1
ATOM 3738 N N . LYS B 1 157 ? 55.033 29.103 89.063 1.00 45.33 178 LYS B N 1
ATOM 3739 C CA . LYS B 1 157 ? 56.113 28.451 88.340 1.00 49.72 178 LYS B CA 1
ATOM 3740 C C . LYS B 1 157 ? 56.443 29.307 87.120 1.00 49.37 178 LYS B C 1
ATOM 3741 O O . LYS B 1 157 ? 55.535 29.732 86.396 1.00 48.52 178 LYS B O 1
ATOM 3747 N N . TYR B 1 158 ? 57.730 29.575 86.911 1.00 52.06 179 TYR B N 1
ATOM 3748 C CA . TYR B 1 158 ? 58.185 30.388 85.777 1.00 59.85 179 TYR B CA 1
ATOM 3749 C C . TYR B 1 158 ? 57.912 31.868 85.978 1.00 61.10 179 TYR B C 1
ATOM 3750 O O . TYR B 1 158 ? 58.122 32.670 85.071 1.00 64.58 179 TYR B O 1
ATOM 3759 N N . GLY B 1 159 ? 57.425 32.227 87.158 1.00 55.45 180 GLY B N 1
ATOM 3760 C CA . GLY B 1 159 ? 57.155 33.616 87.449 1.00 48.79 180 GLY B CA 1
ATOM 3761 C C . GLY B 1 159 ? 58.461 34.275 87.821 1.00 53.88 180 GLY B C 1
ATOM 3762 O O . GLY B 1 159 ? 59.503 33.618 87.885 1.00 50.96 180 GLY B O 1
ATOM 3763 N N . ASP B 1 160 ? 58.410 35.575 88.076 1.00 59.59 181 ASP B N 1
ATOM 3764 C CA . ASP B 1 160 ? 59.589 36.288 88.518 1.00 59.31 181 ASP B CA 1
ATOM 3765 C C . ASP B 1 160 ? 59.981 35.843 89.926 1.00 55.31 181 ASP B C 1
ATOM 3766 O O . ASP B 1 160 ? 59.149 35.366 90.705 1.00 47.03 181 ASP B O 1
ATOM 3771 N N . THR B 1 161 ? 61.258 35.978 90.245 1.00 52.46 182 THR B N 1
ATOM 3772 C CA . THR B 1 161 ? 61.702 35.697 91.596 1.00 50.89 182 THR B CA 1
ATOM 3773 C C . THR B 1 161 ? 61.727 36.975 92.436 1.00 52.39 182 THR B C 1
ATOM 3774 O O . THR B 1 161 ? 62.565 37.850 92.226 1.00 53.70 182 THR B O 1
ATOM 3778 N N . TYR B 1 162 ? 60.790 37.074 93.376 1.00 43.80 183 TYR B N 1
ATOM 3779 C CA . TYR B 1 162 ? 60.681 38.239 94.249 1.00 42.98 183 TYR B CA 1
ATOM 3780 C C . TYR B 1 162 ? 61.588 38.108 95.476 1.00 48.38 183 TYR B C 1
ATOM 3781 O O . TYR B 1 162 ? 61.926 36.999 95.896 1.00 38.46 183 TYR B O 1
ATOM 3790 N N . GLU B 1 163 ? 61.962 39.249 96.052 1.00 47.41 184 GLU B N 1
ATOM 3791 C CA . GLU B 1 163 ? 62.787 39.282 97.257 1.00 44.29 184 GLU B CA 1
ATOM 3792 C C . GLU B 1 163 ? 62.099 40.037 98.377 1.00 48.10 184 GLU B C 1
ATOM 3793 O O . GLU B 1 163 ? 61.584 41.142 98.177 1.00 50.56 184 GLU B O 1
ATOM 3799 N N . GLN B 1 164 ? 62.079 39.433 99.558 1.00 39.28 185 GLN B N 1
ATOM 3800 C CA . GLN B 1 164 ? 61.623 40.129 100.748 1.00 41.71 185 GLN B CA 1
ATOM 3801 C C . GLN B 1 164 ? 62.786 40.248 101.733 1.00 45.95 185 GLN B C 1
ATOM 3802 O O . GLN B 1 164 ? 63.202 39.246 102.330 1.00 40.41 185 GLN B O 1
ATOM 3808 N N . PRO B 1 165 ? 63.317 41.474 101.899 1.00 45.69 186 PRO B N 1
ATOM 3809 C CA . PRO B 1 165 ? 64.405 41.767 102.840 1.00 42.73 186 PRO B CA 1
ATOM 3810 C C . PRO B 1 165 ? 63.949 41.584 104.272 1.00 39.36 186 PRO B C 1
ATOM 3811 O O . PRO B 1 165 ? 62.826 41.964 104.611 1.00 35.69 186 PRO B O 1
ATOM 3815 N N . ILE B 1 166 ? 64.808 41.010 105.108 1.00 37.64 187 ILE B N 1
ATOM 3816 C CA . ILE B 1 166 ? 64.504 40.854 106.532 1.00 38.29 187 ILE B CA 1
ATOM 3817 C C . ILE B 1 166 ? 65.604 41.527 107.349 1.00 38.43 187 ILE B C 1
ATOM 3818 O O . ILE B 1 166 ? 66.784 41.234 107.150 1.00 36.22 187 ILE B O 1
ATOM 3823 N N . SER B 1 167 ? 65.235 42.426 108.260 1.00 33.95 188 SER B N 1
ATOM 3824 C CA . SER B 1 167 ? 66.262 43.151 109.013 1.00 37.87 188 SER B CA 1
ATOM 3825 C C . SER B 1 167 ? 66.949 42.262 110.047 1.00 41.44 188 SER B C 1
ATOM 3826 O O . SER B 1 167 ? 66.418 41.219 110.444 1.00 39.43 188 SER B O 1
ATOM 3829 N N . ASP B 1 168 ? 68.128 42.689 110.481 1.00 37.41 189 ASP B N 1
ATOM 3830 C CA . ASP B 1 168 ? 68.862 41.983 111.521 1.00 40.42 189 ASP B CA 1
ATOM 3831 C C . ASP B 1 168 ? 67.997 41.840 112.772 1.00 31.36 189 ASP B C 1
ATOM 3832 O O . ASP B 1 168 ? 67.971 40.789 113.405 1.00 38.74 189 ASP B O 1
ATOM 3837 N N . SER B 1 169 ? 67.289 42.905 113.115 1.00 31.91 190 SER B N 1
ATOM 3838 C CA . SER B 1 169 ? 66.446 42.931 114.313 1.00 35.33 190 SER B CA 1
ATOM 3839 C C . SER B 1 169 ? 65.305 41.914 114.233 1.00 42.35 190 SER B C 1
ATOM 3840 O O . SER B 1 169 ? 65.011 41.216 115.207 1.00 40.79 190 SER B O 1
ATOM 3843 N N . GLU B 1 170 ? 64.658 41.830 113.074 1.00 41.77 191 GLU B N 1
ATOM 3844 C CA . GLU B 1 170 ? 63.566 40.874 112.886 1.00 44.73 191 GLU B CA 1
ATOM 3845 C C . GLU B 1 170 ? 64.096 39.434 112.871 1.00 37.96 191 GLU B C 1
ATOM 3846 O O . GLU B 1 170 ? 63.548 38.553 113.533 1.00 33.15 191 GLU B O 1
ATOM 3852 N N . LEU B 1 171 ? 65.156 39.188 112.113 1.00 31.79 192 LEU B N 1
ATOM 3853 C CA . LEU B 1 171 ? 65.718 37.842 112.069 1.00 33.63 192 LEU B CA 1
ATOM 3854 C C . LEU B 1 171 ? 66.277 37.435 113.426 1.00 38.23 192 LEU B C 1
ATOM 3855 O O . LEU B 1 171 ? 66.150 36.284 113.821 1.00 37.38 192 LEU B O 1
ATOM 3860 N N . LEU B 1 172 ? 66.857 38.383 114.156 1.00 38.25 193 LEU B N 1
ATOM 3861 C CA . LEU B 1 172 ? 67.299 38.097 115.521 1.00 39.25 193 LEU B CA 1
ATOM 3862 C C . LEU B 1 172 ? 66.110 37.712 116.412 1.00 40.79 193 LEU B C 1
ATOM 3863 O O . LEU B 1 172 ? 66.154 36.692 117.106 1.00 40.61 193 LEU B O 1
ATOM 3868 N N . ALA B 1 173 ? 65.046 38.515 116.386 1.00 36.06 194 ALA B N 1
ATOM 3869 C CA . ALA B 1 173 ? 63.860 38.222 117.195 1.00 47.40 194 ALA B CA 1
ATOM 3870 C C . ALA B 1 173 ? 63.237 36.861 116.857 1.00 38.48 194 ALA B C 1
ATOM 3871 O O . ALA B 1 173 ? 62.874 36.101 117.752 1.00 41.26 194 ALA B O 1
ATOM 3873 N N . GLN B 1 174 ? 63.095 36.562 115.572 1.00 41.70 195 GLN B N 1
ATOM 3874 C CA . GLN B 1 174 ? 62.563 35.263 115.150 1.00 41.35 195 GLN B CA 1
ATOM 3875 C C . GLN B 1 174 ? 63.467 34.106 115.578 1.00 45.26 195 GLN B C 1
ATOM 3876 O O . GLN B 1 174 ? 62.987 33.061 116.037 1.00 41.16 195 GLN B O 1
ATOM 3882 N N . GLY B 1 175 ? 64.775 34.295 115.413 1.00 40.50 196 GLY B N 1
ATOM 3883 C CA . GLY B 1 175 ? 65.749 33.274 115.765 1.00 40.68 196 GLY B CA 1
ATOM 3884 C C . GLY B 1 175 ? 65.714 32.925 117.247 1.00 43.30 196 GLY B C 1
ATOM 3885 O O . GLY B 1 175 ? 65.809 31.756 117.624 1.00 41.37 196 GLY B O 1
ATOM 3886 N N . LYS B 1 176 ? 65.582 33.940 118.097 1.00 34.92 197 LYS B N 1
ATOM 3887 C CA . LYS B 1 176 ? 65.532 33.709 119.532 1.00 40.42 197 LYS B CA 1
ATOM 3888 C C . LYS B 1 176 ? 64.299 32.880 119.888 1.00 50.91 197 LYS B C 1
ATOM 3889 O O . LYS B 1 176 ? 64.359 31.983 120.735 1.00 48.14 197 LYS B O 1
ATOM 3895 N N . GLU B 1 177 ? 63.179 33.183 119.239 1.00 47.97 198 GLU B N 1
ATOM 3896 C CA . GLU B 1 177 ? 61.933 32.481 119.525 1.00 54.09 198 GLU B CA 1
ATOM 3897 C C . GLU B 1 177 ? 62.024 31.032 119.048 1.00 54.67 198 GLU B C 1
ATOM 3898 O O . GLU B 1 177 ? 61.687 30.101 119.781 1.00 50.93 198 GLU B O 1
ATOM 3912 N N . SER B 1 179 ? 64.716 29.377 118.582 1.00 48.36 200 SER B N 1
ATOM 3913 C CA . SER B 1 179 ? 65.739 28.705 119.381 1.00 52.28 200 SER B CA 1
ATOM 3914 C C . SER B 1 179 ? 65.143 28.103 120.661 1.00 56.59 200 SER B C 1
ATOM 3915 O O . SER B 1 179 ? 65.548 27.025 121.088 1.00 54.62 200 SER B O 1
ATOM 3918 N N . ALA B 1 180 ? 64.187 28.801 121.266 1.00 55.74 201 ALA B N 1
ATOM 3919 C CA . ALA B 1 180 ? 63.502 28.283 122.455 1.00 55.41 201 ALA B CA 1
ATOM 3920 C C . ALA B 1 180 ? 62.814 26.952 122.148 1.00 51.17 201 ALA B C 1
ATOM 3921 O O . ALA B 1 180 ? 62.985 25.964 122.869 1.00 52.32 201 ALA B O 1
ATOM 3923 N N . THR B 1 181 ? 62.044 26.935 121.066 1.00 48.39 202 THR B N 1
ATOM 3924 C CA . THR B 1 181 ? 61.357 25.729 120.630 1.00 55.45 202 THR B CA 1
ATOM 3925 C C . THR B 1 181 ? 62.327 24.589 120.347 1.00 61.24 202 THR B C 1
ATOM 3926 O O . THR B 1 181 ? 62.079 23.442 120.731 1.00 59.32 202 THR B O 1
ATOM 3930 N N . VAL B 1 182 ? 63.425 24.906 119.665 1.00 52.21 203 VAL B N 1
ATOM 3931 C CA . VAL B 1 182 ? 64.433 23.904 119.359 1.00 43.11 203 VAL B CA 1
ATOM 3932 C C . VAL B 1 182 ? 65.012 23.301 120.652 1.00 43.37 203 VAL B C 1
ATOM 3933 O O . VAL B 1 182 ? 65.133 22.083 120.766 1.00 53.59 203 VAL B O 1
ATOM 3937 N N . LEU B 1 183 ? 65.344 24.145 121.627 1.00 43.92 204 LEU B N 1
ATOM 3938 C CA . LEU B 1 183 ? 65.913 23.663 122.890 1.00 50.11 204 LEU B CA 1
ATOM 3939 C C . LEU B 1 183 ? 64.968 22.708 123.592 1.00 52.93 204 LEU B C 1
ATOM 3940 O O . LEU B 1 183 ? 65.389 21.675 124.118 1.00 52.76 204 LEU B O 1
ATOM 3945 N N . ASN B 1 184 ? 63.689 23.064 123.613 1.00 58.21 205 ASN B N 1
ATOM 3946 C CA . ASN B 1 184 ? 62.693 22.220 124.259 1.00 63.01 205 ASN B CA 1
ATOM 3947 C C . ASN B 1 184 ? 62.635 20.841 123.617 1.00 57.43 205 ASN B C 1
ATOM 3948 O O . ASN B 1 184 ? 62.466 19.834 124.307 1.00 50.93 205 ASN B O 1
ATOM 3953 N N . ARG B 1 185 ? 62.815 20.792 122.300 1.00 56.87 206 ARG B N 1
ATOM 3954 C CA . ARG B 1 185 ? 62.740 19.513 121.599 1.00 60.62 206 ARG B CA 1
ATOM 3955 C C . ARG B 1 185 ? 63.974 18.653 121.833 1.00 54.48 206 ARG B C 1
ATOM 3956 O O . ARG B 1 185 ? 63.860 17.473 122.143 1.00 52.10 206 ARG B O 1
ATOM 3964 N N . ILE B 1 186 ? 65.153 19.247 121.696 1.00 55.05 207 ILE B N 1
ATOM 3965 C CA . ILE B 1 186 ? 66.383 18.561 122.067 1.00 54.00 207 ILE B CA 1
ATOM 3966 C C . ILE B 1 186 ? 66.259 17.939 123.464 1.00 60.94 207 ILE B C 1
ATOM 3967 O O . ILE B 1 186 ? 66.648 16.791 123.687 1.00 60.68 207 ILE B O 1
ATOM 3972 N N . ARG B 1 187 ? 65.697 18.700 124.397 1.00 62.66 208 ARG B N 1
ATOM 3973 C CA . ARG B 1 187 ? 65.480 18.211 125.750 1.00 67.10 208 ARG B CA 1
ATOM 3974 C C . ARG B 1 187 ? 64.576 16.976 125.796 1.00 75.96 208 ARG B C 1
ATOM 3975 O O . ARG B 1 187 ? 64.659 16.174 126.728 1.00 75.89 208 ARG B O 1
ATOM 3983 N N . GLN B 1 188 ? 63.725 16.822 124.784 1.00 76.11 209 GLN B N 1
ATOM 3984 C CA . GLN B 1 188 ? 62.830 15.671 124.700 1.00 75.02 209 GLN B CA 1
ATOM 3985 C C . GLN B 1 188 ? 63.378 14.602 123.759 1.00 76.90 209 GLN B C 1
ATOM 3986 O O . GLN B 1 188 ? 62.652 13.697 123.344 1.00 82.74 209 GLN B O 1
ATOM 3992 N N . THR B 1 189 ? 64.660 14.716 123.422 1.00 67.97 210 THR B N 1
ATOM 3993 C CA . THR B 1 189 ? 65.301 13.800 122.489 1.00 60.56 210 THR B CA 1
ATOM 3994 C C . THR B 1 189 ? 66.219 12.829 123.224 1.00 67.47 210 THR B C 1
ATOM 3995 O O . THR B 1 189 ? 67.147 13.243 123.926 1.00 63.82 210 THR B O 1
ATOM 3999 N N . LYS B 1 190 ? 65.958 11.537 123.045 1.00 75.54 211 LYS B N 1
ATOM 4000 C CA . LYS B 1 190 ? 66.702 10.490 123.735 1.00 79.79 211 LYS B CA 1
ATOM 4001 C C . LYS B 1 190 ? 68.196 10.756 123.692 1.00 75.12 211 LYS B C 1
ATOM 4002 O O . LYS B 1 190 ? 68.767 10.955 122.626 1.00 73.57 211 LYS B O 1
ATOM 4004 N N . GLY B 1 191 ? 68.823 10.768 124.862 1.00 79.69 212 GLY B N 1
ATOM 4005 C CA . GLY B 1 191 ? 70.259 10.945 124.951 1.00 74.51 212 GLY B CA 1
ATOM 4006 C C . GLY B 1 191 ? 70.705 12.391 124.901 1.00 68.05 212 GLY B C 1
ATOM 4007 O O . GLY B 1 191 ? 71.905 12.671 124.948 1.00 68.23 212 GLY B O 1
ATOM 4008 N N . LEU B 1 192 ? 69.747 13.307 124.789 1.00 61.41 213 LEU B N 1
ATOM 4009 C CA . LEU B 1 192 ? 70.048 14.737 124.832 1.00 54.32 213 LEU B CA 1
ATOM 4010 C C . LEU B 1 192 ? 69.357 15.422 126.016 1.00 62.06 213 LEU B C 1
ATOM 4011 O O . LEU B 1 192 ? 69.440 16.644 126.170 1.00 64.16 213 LEU B O 1
ATOM 4016 N N . GLU B 1 193 ? 68.680 14.644 126.857 1.00 54.76 214 GLU B N 1
ATOM 4017 C CA . GLU B 1 193 ? 67.856 15.240 127.901 1.00 53.64 214 GLU B CA 1
ATOM 4018 C C . GLU B 1 193 ? 68.714 16.083 128.840 1.00 63.00 214 GLU B C 1
ATOM 4019 O O . GLU B 1 193 ? 68.250 17.084 129.396 1.00 61.94 214 GLU B O 1
ATOM 4025 N N . ASN B 1 194 ? 69.976 15.684 128.986 1.00 63.22 215 ASN B N 1
ATOM 4026 C CA . ASN B 1 194 ? 70.869 16.281 129.974 1.00 74.01 215 ASN B CA 1
ATOM 4027 C C . ASN B 1 194 ? 71.870 17.259 129.407 1.00 71.81 215 ASN B C 1
ATOM 4028 O O . ASN B 1 194 ? 72.185 18.274 130.031 1.00 81.13 215 ASN B O 1
ATOM 4033 N N . VAL B 1 195 ? 72.371 16.946 128.222 1.00 56.76 216 VAL B N 1
ATOM 4034 C CA . VAL B 1 195 ? 73.512 17.648 127.670 1.00 51.07 216 VAL B CA 1
ATOM 4035 C C . VAL B 1 195 ? 73.272 19.150 127.517 1.00 48.78 216 VAL B C 1
ATOM 4036 O O . VAL B 1 195 ? 72.224 19.578 127.038 1.00 41.74 216 VAL B O 1
ATOM 4040 N N . PRO B 1 196 ? 74.257 19.952 127.934 1.00 49.57 217 PRO B N 1
ATOM 4041 C CA . PRO B 1 196 ? 74.215 21.398 127.724 1.00 55.32 217 PRO B CA 1
ATOM 4042 C C . PRO B 1 196 ? 74.041 21.668 126.233 1.00 61.30 217 PRO B C 1
ATOM 4043 O O . PRO B 1 196 ? 74.718 21.029 125.422 1.00 59.01 217 PRO B O 1
ATOM 4047 N N . VAL B 1 197 ? 73.144 22.581 125.880 1.00 57.36 218 VAL B N 1
ATOM 4048 C CA . VAL B 1 197 ? 72.920 22.927 124.485 1.00 52.27 218 VAL B CA 1
ATOM 4049 C C . VAL B 1 197 ? 73.318 24.368 124.201 1.00 54.56 218 VAL B C 1
ATOM 4050 O O . VAL B 1 197 ? 72.849 25.290 124.862 1.00 60.18 218 VAL B O 1
ATOM 4054 N N . THR B 1 198 ? 74.183 24.558 123.212 1.00 48.57 219 THR B N 1
ATOM 4055 C CA . THR B 1 198 ? 74.545 25.898 122.776 1.00 46.47 219 THR B CA 1
ATOM 4056 C C . THR B 1 198 ? 73.878 26.180 121.434 1.00 45.20 219 THR B C 1
ATOM 4057 O O . THR B 1 198 ? 74.022 25.400 120.487 1.00 47.72 219 THR B O 1
ATOM 4061 N N . ILE B 1 199 ? 73.129 27.278 121.361 1.00 39.18 220 ILE B N 1
ATOM 4062 C CA . ILE B 1 199 ? 72.464 27.671 120.116 1.00 34.72 220 ILE B CA 1
ATOM 4063 C C . ILE B 1 199 ? 72.940 29.040 119.623 1.00 38.63 220 ILE B C 1
ATOM 4064 O O . ILE B 1 199 ? 73.037 29.996 120.394 1.00 40.27 220 ILE B O 1
ATOM 4069 N N . ALA B 1 200 ? 73.244 29.118 118.329 1.00 33.44 221 ALA B N 1
ATOM 4070 C CA . ALA B 1 200 ? 73.728 30.342 117.721 1.00 34.29 221 ALA B CA 1
ATOM 4071 C C . ALA B 1 200 ? 72.848 30.703 116.525 1.00 34.75 221 ALA B C 1
ATOM 4072 O O . ALA B 1 200 ? 72.378 29.828 115.777 1.00 31.00 221 ALA B O 1
ATOM 4074 N N . ILE B 1 201 ? 72.650 31.997 116.341 1.00 31.63 222 ILE B N 1
ATOM 4075 C CA . ILE B 1 201 ? 71.872 32.499 115.222 1.00 33.82 222 ILE B CA 1
ATOM 4076 C C . ILE B 1 201 ? 72.787 33.056 114.132 1.00 27.92 222 ILE B C 1
ATOM 4077 O O . ILE B 1 201 ? 73.587 33.962 114.381 1.00 30.83 222 ILE B O 1
ATOM 4082 N N . TYR B 1 202 ? 72.682 32.488 112.932 1.00 25.03 223 TYR B N 1
ATOM 4083 C CA . TYR B 1 202 ? 73.508 32.901 111.801 1.00 29.58 223 TYR B CA 1
ATOM 4084 C C . TYR B 1 202 ? 72.675 33.681 110.791 1.00 35.27 223 TYR B C 1
ATOM 4085 O O . TYR B 1 202 ? 71.550 33.291 110.460 1.00 31.30 223 TYR B O 1
ATOM 4094 N N . LYS B 1 203 ? 73.233 34.776 110.289 1.00 31.90 224 LYS B N 1
ATOM 4095 C CA . LYS B 1 203 ? 72.570 35.532 109.235 1.00 27.94 224 LYS B CA 1
ATOM 4096 C C . LYS B 1 203 ? 73.168 35.203 107.870 1.00 29.68 224 LYS B C 1
ATOM 4097 O O . LYS B 1 203 ? 74.344 35.481 107.606 1.00 30.12 224 LYS B O 1
ATOM 4103 N N . GLN B 1 204 ? 72.368 34.580 107.002 1.00 24.57 225 GLN B N 1
ATOM 4104 C CA . GLN B 1 204 ? 72.825 34.256 105.655 1.00 26.66 225 GLN B CA 1
ATOM 4105 C C . GLN B 1 204 ? 72.877 35.535 104.814 1.00 29.65 225 GLN B C 1
ATOM 4106 O O . GLN B 1 204 ? 72.036 36.410 104.978 1.00 31.40 225 GLN B O 1
ATOM 4112 N N . GLY B 1 205 ? 73.857 35.646 103.918 1.00 27.57 226 GLY B N 1
ATOM 4113 C CA . GLY B 1 205 ? 73.949 36.819 103.065 1.00 32.41 226 GLY B CA 1
ATOM 4114 C C . GLY B 1 205 ? 72.992 36.664 101.896 1.00 35.35 226 GLY B C 1
ATOM 4115 O O . GLY B 1 205 ? 72.349 35.617 101.753 1.00 27.68 226 GLY B O 1
ATOM 4116 N N . ALA B 1 206 ? 72.890 37.698 101.066 1.00 33.53 227 ALA B N 1
ATOM 4117 C CA . ALA B 1 206 ? 72.031 37.641 99.888 1.00 38.02 227 ALA B CA 1
ATOM 4118 C C . ALA B 1 206 ? 72.698 36.747 98.854 1.00 36.64 227 ALA B C 1
ATOM 4119 O O . ALA B 1 206 ? 73.894 36.472 98.951 1.00 36.60 227 ALA B O 1
ATOM 4121 N N . ARG B 1 207 ? 71.932 36.290 97.865 1.00 34.78 228 ARG B N 1
ATOM 4122 C CA . ARG B 1 207 ? 72.466 35.379 96.865 1.00 35.73 228 ARG B CA 1
ATOM 4123 C C . ARG B 1 207 ? 73.517 36.054 95.999 1.00 39.61 228 ARG B C 1
ATOM 4124 O O . ARG B 1 207 ? 74.484 35.419 95.572 1.00 44.04 228 ARG B O 1
ATOM 4132 N N . ASP B 1 208 ? 73.314 37.340 95.731 1.00 39.81 229 ASP B N 1
ATOM 4133 C CA . ASP B 1 208 ? 74.227 38.100 94.885 1.00 56.08 229 ASP B CA 1
ATOM 4134 C C . ASP B 1 208 ? 75.166 38.968 95.719 1.00 56.15 229 ASP B C 1
ATOM 4135 O O . ASP B 1 208 ? 75.782 39.901 95.208 1.00 56.87 229 ASP B O 1
ATOM 4140 N N . ALA B 1 209 ? 75.266 38.658 97.008 1.00 51.14 230 ALA B N 1
ATOM 4141 C CA . ALA B 1 209 ? 76.077 39.458 97.920 1.00 48.56 230 ALA B CA 1
ATOM 4142 C C . ALA B 1 209 ? 77.546 39.380 97.536 1.00 42.06 230 ALA B C 1
ATOM 4143 O O . ALA B 1 209 ? 78.040 38.320 97.146 1.00 36.95 230 ALA B O 1
ATOM 4145 N N . VAL B 1 210 ? 78.251 40.498 97.661 1.00 42.61 231 VAL B N 1
ATOM 4146 C CA . VAL B 1 210 ? 79.697 40.492 97.437 1.00 44.19 231 VAL B CA 1
ATOM 4147 C C . VAL B 1 210 ? 80.469 39.775 98.562 1.00 43.35 231 VAL B C 1
ATOM 4148 O O . VAL B 1 210 ? 81.604 39.350 98.357 1.00 42.24 231 VAL B O 1
ATOM 4152 N N . ALA B 1 211 ? 79.848 39.626 99.735 1.00 32.41 232 ALA B N 1
ATOM 4153 C CA . ALA B 1 211 ? 80.489 38.923 100.861 1.00 35.15 232 ALA B CA 1
ATOM 4154 C C . ALA B 1 211 ? 79.425 38.117 101.610 1.00 31.97 232 ALA B C 1
ATOM 4155 O O . ALA B 1 211 ? 78.260 38.483 101.560 1.00 29.94 232 ALA B O 1
ATOM 4157 N N . PRO B 1 212 ? 79.815 37.017 102.292 1.00 33.24 233 PRO B N 1
ATOM 4158 C CA . PRO B 1 212 ? 78.814 36.172 102.979 1.00 27.25 233 PRO B CA 1
ATOM 4159 C C . PRO B 1 212 ? 78.241 36.848 104.209 1.00 33.17 233 PRO B C 1
ATOM 4160 O O . PRO B 1 212 ? 78.687 37.947 104.555 1.00 30.63 233 PRO B O 1
ATOM 4164 N N . GLY B 1 213 ? 77.278 36.198 104.872 1.00 27.54 234 GLY B N 1
ATOM 4165 C CA . GLY B 1 213 ? 76.718 36.747 106.089 1.00 21.62 234 GLY B CA 1
ATOM 4166 C C . GLY B 1 213 ? 77.629 36.482 107.277 1.00 27.16 234 GLY B C 1
ATOM 4167 O O . GLY B 1 213 ? 78.850 36.334 107.123 1.00 23.93 234 GLY B O 1
ATOM 4168 N N . ASN B 1 214 ? 77.045 36.411 108.469 1.00 28.71 235 ASN B N 1
ATOM 4169 C CA . ASN B 1 214 ? 77.839 36.267 109.689 1.00 31.37 235 ASN B CA 1
ATOM 4170 C C . ASN B 1 214 ? 76.993 35.825 110.864 1.00 32.63 235 ASN B C 1
ATOM 4171 O O . ASN B 1 214 ? 75.767 35.938 110.824 1.00 27.05 235 ASN B O 1
ATOM 4176 N N . TYR B 1 215 ? 77.637 35.330 111.916 1.00 27.64 236 TYR B N 1
ATOM 4177 C CA . TYR B 1 215 ? 76.901 35.054 113.157 1.00 22.97 236 TYR B CA 1
ATOM 4178 C C . TYR B 1 215 ? 76.496 36.352 113.828 1.00 25.01 236 TYR B C 1
ATOM 4179 O O . TYR B 1 215 ? 77.159 37.370 113.661 1.00 27.95 236 TYR B O 1
ATOM 4188 N N . ILE B 1 216 ? 75.404 36.334 114.582 1.00 29.04 237 ILE B N 1
ATOM 4189 C CA . ILE B 1 216 ? 74.970 37.551 115.251 1.00 36.31 237 ILE B CA 1
ATOM 4190 C C . ILE B 1 216 ? 74.762 37.393 116.763 1.00 34.34 237 ILE B C 1
ATOM 4191 O O . ILE B 1 216 ? 74.920 38.355 117.515 1.00 35.07 237 ILE B O 1
ATOM 4196 N N . ALA B 1 217 ? 74.415 36.193 117.218 1.00 28.79 238 ALA B N 1
ATOM 4197 C CA . ALA B 1 217 ? 74.265 35.985 118.664 1.00 27.51 238 ALA B CA 1
ATOM 4198 C C . ALA B 1 217 ? 74.240 34.507 119.029 1.00 36.56 238 ALA B C 1
ATOM 4199 O O . ALA B 1 217 ? 74.060 33.630 118.170 1.00 33.96 238 ALA B O 1
ATOM 4201 N N . TYR B 1 218 ? 74.424 34.228 120.311 1.00 33.66 239 TYR B N 1
ATOM 4202 C CA . TYR B 1 218 ? 74.307 32.857 120.776 1.00 39.98 239 TYR B CA 1
ATOM 4203 C C . TYR B 1 218 ? 73.895 32.805 122.238 1.00 39.53 239 TYR B C 1
ATOM 4204 O O . TYR B 1 218 ? 74.041 33.776 122.977 1.00 37.25 239 TYR B O 1
ATOM 4213 N N . ALA B 1 219 ? 73.368 31.659 122.636 1.00 38.77 240 ALA B N 1
ATOM 4214 C CA . ALA B 1 219 ? 72.964 31.433 124.010 1.00 43.54 240 ALA B CA 1
ATOM 4215 C C . ALA B 1 219 ? 73.195 29.963 124.336 1.00 47.82 240 ALA B C 1
ATOM 4216 O O . ALA B 1 219 ? 73.284 29.125 123.428 1.00 40.31 240 ALA B O 1
ATOM 4218 N N . THR B 1 220 ? 73.296 29.661 125.625 1.00 43.56 241 THR B N 1
ATOM 4219 C CA . THR B 1 220 ? 73.586 28.314 126.091 1.00 47.86 241 THR B CA 1
ATOM 4220 C C . THR B 1 220 ? 72.570 27.886 127.134 1.00 51.54 241 THR B C 1
ATOM 4221 O O . THR B 1 220 ? 72.179 28.676 127.999 1.00 51.43 241 THR B O 1
ATOM 4225 N N . ALA B 1 221 ? 72.147 26.631 127.047 1.00 49.62 242 ALA B N 1
ATOM 4226 C CA . ALA B 1 221 ? 71.186 26.075 127.985 1.00 54.56 242 ALA B CA 1
ATOM 4227 C C . ALA B 1 221 ? 71.820 24.953 128.799 1.00 66.35 242 ALA B C 1
ATOM 4228 O O . ALA B 1 221 ? 71.908 23.815 128.334 1.00 66.57 242 ALA B O 1
ATOM 4230 N N . ASN B 1 222 ? 72.274 25.274 130.007 1.00 72.13 243 ASN B N 1
ATOM 4231 C CA . ASN B 1 222 ? 72.794 24.251 130.907 1.00 77.42 243 ASN B CA 1
ATOM 4232 C C . ASN B 1 222 ? 71.664 23.347 131.371 1.00 74.14 243 ASN B C 1
ATOM 4233 O O . ASN B 1 222 ? 71.841 22.139 131.518 1.00 78.72 243 ASN B O 1
ATOM 4238 N N . GLY B 1 223 ? 70.498 23.950 131.582 1.00 71.70 244 GLY B N 1
ATOM 4239 C CA . GLY B 1 223 ? 69.312 23.225 131.998 1.00 68.85 244 GLY B CA 1
ATOM 4240 C C . GLY B 1 223 ? 68.202 23.279 130.965 1.00 56.00 244 GLY B C 1
ATOM 4241 O O . GLY B 1 223 ? 68.406 22.931 129.808 1.00 49.20 244 GLY B O 1
ATOM 4242 N N . ASP B 1 224 ? 67.029 23.738 131.392 1.00 56.91 245 ASP B N 1
ATOM 4243 C CA . ASP B 1 224 ? 65.821 23.695 130.574 1.00 52.47 245 ASP B CA 1
ATOM 4244 C C . ASP B 1 224 ? 65.497 25.012 129.838 1.00 59.49 245 ASP B C 1
ATOM 4245 O O . ASP B 1 224 ? 64.544 25.076 129.049 1.00 55.54 245 ASP B O 1
ATOM 4250 N N . SER B 1 225 ? 66.310 26.043 130.067 1.00 62.45 246 SER B N 1
ATOM 4251 C CA . SER B 1 225 ? 66.091 27.344 129.424 1.00 60.90 246 SER B CA 1
ATOM 4252 C C . SER B 1 225 ? 67.383 27.991 128.926 1.00 53.64 246 SER B C 1
ATOM 4253 O O . SER B 1 225 ? 68.453 27.816 129.521 1.00 50.60 246 SER B O 1
ATOM 4256 N N . LEU B 1 226 ? 67.277 28.764 127.847 1.00 48.34 247 LEU B N 1
ATOM 4257 C CA . LEU B 1 226 ? 68.433 29.482 127.324 1.00 47.53 247 LEU B CA 1
ATOM 4258 C C . LEU B 1 226 ? 68.872 30.652 128.209 1.00 48.46 247 LEU B C 1
ATOM 4259 O O . LEU B 1 226 ? 68.042 31.379 128.758 1.00 56.89 247 LEU B O 1
ATOM 4264 N N . SER B 1 227 ? 70.186 30.812 128.353 1.00 49.52 248 SER B N 1
ATOM 4265 C CA . SER B 1 227 ? 70.769 31.977 129.011 1.00 44.99 248 SER B CA 1
ATOM 4266 C C . SER B 1 227 ? 70.390 33.247 128.250 1.00 51.16 248 SER B C 1
ATOM 4267 O O . SER B 1 227 ? 69.752 33.185 127.195 1.00 52.80 248 SER B O 1
ATOM 4270 N N . ASN B 1 228 ? 70.782 34.399 128.778 1.00 49.20 249 ASN B N 1
ATOM 4271 C CA . ASN B 1 228 ? 70.692 35.626 128.007 1.00 51.15 249 ASN B CA 1
ATOM 4272 C C . ASN B 1 228 ? 71.490 35.461 126.711 1.00 52.19 249 ASN B C 1
ATOM 4273 O O . ASN B 1 228 ? 72.517 34.783 126.675 1.00 49.66 249 ASN B O 1
ATOM 4278 N N . TRP B 1 229 ? 71.010 36.073 125.643 1.00 48.86 250 TRP B N 1
ATOM 4279 C CA . TRP B 1 229 ? 71.721 36.009 124.381 1.00 48.23 250 TRP B CA 1
ATOM 4280 C C . TRP B 1 229 ? 72.913 36.942 124.393 1.00 51.20 250 TRP B C 1
ATOM 4281 O O . TRP B 1 229 ? 72.824 38.067 124.878 1.00 53.90 250 TRP B O 1
ATOM 4292 N N . LYS B 1 230 ? 74.039 36.458 123.881 1.00 46.25 251 LYS B N 1
ATOM 4293 C CA . LYS B 1 230 ? 75.234 37.278 123.764 1.00 45.68 251 LYS B CA 1
ATOM 4294 C C . LYS B 1 230 ? 75.421 37.635 122.306 1.00 44.50 251 LYS B C 1
ATOM 4295 O O . LYS B 1 230 ? 75.259 36.788 121.430 1.00 34.32 251 LYS B O 1
ATOM 4301 N N . ASP B 1 231 ? 75.747 38.892 122.041 1.00 44.43 252 ASP B N 1
ATOM 4302 C CA . ASP B 1 231 ? 75.893 39.330 120.669 1.00 46.45 252 ASP B CA 1
ATOM 4303 C C . ASP B 1 231 ? 77.262 38.895 120.147 1.00 43.18 252 ASP B C 1
ATOM 4304 O O . ASP B 1 231 ? 78.214 38.749 120.910 1.00 38.96 252 ASP B O 1
ATOM 4309 N N . ILE B 1 232 ? 77.343 38.632 118.852 1.00 37.96 253 ILE B N 1
ATOM 4310 C CA . ILE B 1 232 ? 78.624 38.302 118.233 1.00 36.86 253 ILE B CA 1
ATOM 4311 C C . ILE B 1 232 ? 78.896 39.405 117.229 1.00 43.86 253 ILE B C 1
ATOM 4312 O O . ILE B 1 232 ? 78.016 39.747 116.444 1.00 43.32 253 ILE B O 1
ATOM 4317 N N . ASP B 1 233 ? 80.091 39.986 117.277 1.00 37.47 254 ASP B N 1
ATOM 4318 C CA . ASP B 1 233 ? 80.456 41.029 116.332 1.00 36.19 254 ASP B CA 1
ATOM 4319 C C . ASP B 1 233 ? 81.325 40.389 115.259 1.00 34.09 254 ASP B C 1
ATOM 4320 O O . ASP B 1 233 ? 82.537 40.295 115.400 1.00 35.07 254 ASP B O 1
ATOM 4325 N N . GLU B 1 234 ? 80.687 39.903 114.208 1.00 30.63 255 GLU B N 1
ATOM 4326 C CA . GLU B 1 234 ? 81.399 39.249 113.122 1.00 29.64 255 GLU B CA 1
ATOM 4327 C C . GLU B 1 234 ? 80.918 39.859 111.826 1.00 34.13 255 GLU B C 1
ATOM 4328 O O . GLU B 1 234 ? 79.715 40.074 111.660 1.00 29.69 255 GLU B O 1
ATOM 4334 N N . LYS B 1 235 ? 81.848 40.159 110.918 1.00 28.38 256 LYS B N 1
ATOM 4335 C CA . LYS B 1 235 ? 81.469 40.716 109.628 1.00 30.90 256 LYS B CA 1
ATOM 4336 C C . LYS B 1 235 ? 82.494 40.416 108.551 1.00 31.99 256 LYS B C 1
ATOM 4337 O O . LYS B 1 235 ? 83.708 40.406 108.818 1.00 27.98 256 LYS B O 1
ATOM 4343 N N . ASN B 1 236 ? 81.996 40.173 107.338 1.00 27.11 257 ASN B N 1
ATOM 4344 C CA . ASN B 1 236 ? 82.842 39.894 106.193 1.00 29.08 257 ASN B CA 1
ATOM 4345 C C . ASN B 1 236 ? 82.871 41.067 105.223 1.00 32.86 257 ASN B C 1
ATOM 4346 O O . ASN B 1 236 ? 81.856 41.672 104.947 1.00 32.31 257 ASN B O 1
ATOM 4351 N N . TYR B 1 237 ? 84.053 41.397 104.729 1.00 31.59 258 TYR B N 1
ATOM 4352 C CA . TYR B 1 237 ? 84.218 42.535 103.836 1.00 22.09 258 TYR B CA 1
ATOM 4353 C C . TYR B 1 237 ? 84.917 42.024 102.591 1.00 31.79 258 TYR B C 1
ATOM 4354 O O . TYR B 1 237 ? 85.619 41.009 102.626 1.00 32.29 258 TYR B O 1
ATOM 4363 N N . VAL B 1 238 ? 84.712 42.742 101.499 1.00 33.02 259 VAL B N 1
ATOM 4364 C CA . VAL B 1 238 ? 85.467 42.565 100.280 1.00 37.09 259 VAL B CA 1
ATOM 4365 C C . VAL B 1 238 ? 86.570 43.606 100.273 1.00 33.43 259 VAL B C 1
ATOM 4366 O O . VAL B 1 238 ? 86.349 44.751 100.670 1.00 36.65 259 VAL B O 1
ATOM 4370 N N . LEU B 1 239 ? 87.758 43.213 99.835 1.00 33.16 260 LEU B N 1
ATOM 4371 C CA . LEU B 1 239 ? 88.873 44.152 99.715 1.00 32.33 260 LEU B CA 1
ATOM 4372 C C . LEU B 1 239 ? 89.436 44.127 98.297 1.00 33.88 260 LEU B C 1
ATOM 4373 O O . LEU B 1 239 ? 89.652 43.049 97.741 1.00 36.04 260 LEU B O 1
ATOM 4378 N N . PRO B 1 240 ? 89.653 45.313 97.698 1.00 33.55 261 PRO B N 1
ATOM 4379 C CA . PRO B 1 240 ? 89.279 46.616 98.260 1.00 36.08 261 PRO B CA 1
ATOM 4380 C C . PRO B 1 240 ? 87.827 46.925 97.947 1.00 34.68 261 PRO B C 1
ATOM 4381 O O . PRO B 1 240 ? 87.276 46.364 97.009 1.00 36.59 261 PRO B O 1
ATOM 4385 N N . SER B 1 241 ? 87.220 47.811 98.726 1.00 32.70 262 SER B N 1
ATOM 4386 C CA . SER B 1 241 ? 85.868 48.274 98.443 1.00 37.55 262 SER B CA 1
ATOM 4387 C C . SER B 1 241 ? 85.602 49.522 99.261 1.00 35.27 262 SER B C 1
ATOM 4388 O O . SER B 1 241 ? 86.349 49.842 100.197 1.00 34.66 262 SER B O 1
ATOM 4391 N N . THR B 1 242 ? 84.533 50.222 98.908 1.00 34.53 263 THR B N 1
ATOM 4392 C CA . THR B 1 242 ? 84.151 51.438 99.630 1.00 44.07 263 THR B CA 1
ATOM 4393 C C . THR B 1 242 ? 83.868 51.137 101.100 1.00 35.92 263 THR B C 1
ATOM 4394 O O . THR B 1 242 ? 84.291 51.888 101.979 1.00 43.83 263 THR B O 1
ATOM 4398 N N . GLU B 1 243 ? 83.158 50.039 101.367 1.00 34.63 264 GLU B N 1
ATOM 4399 C CA . GLU B 1 243 ? 82.884 49.629 102.751 1.00 38.56 264 GLU B CA 1
ATOM 4400 C C . GLU B 1 243 ? 84.161 49.380 103.558 1.00 40.29 264 GLU B C 1
ATOM 4401 O O . GLU B 1 243 ? 84.245 49.788 104.718 1.00 38.69 264 GLU B O 1
ATOM 4405 N N . SER B 1 244 ? 85.149 48.714 102.954 1.00 36.41 265 SER B N 1
ATOM 4406 C CA . SER B 1 244 ? 86.430 48.487 103.631 1.00 34.44 265 SER B CA 1
ATOM 4407 C C . SER B 1 244 ? 87.177 49.789 103.823 1.00 36.09 265 SER B C 1
ATOM 4408 O O . SER B 1 244 ? 87.764 50.025 104.882 1.00 35.12 265 SER B O 1
ATOM 4411 N N . ALA B 1 245 ? 87.172 50.624 102.787 1.00 34.66 266 ALA B N 1
ATOM 4412 C CA . ALA B 1 245 ? 87.836 51.921 102.851 1.00 35.45 266 ALA B CA 1
ATOM 4413 C C . ALA B 1 245 ? 87.270 52.699 104.034 1.00 45.67 266 ALA B C 1
ATOM 4414 O O . ALA B 1 245 ? 88.001 53.384 104.765 1.00 40.84 266 ALA B O 1
ATOM 4416 N N . LYS B 1 246 ? 85.960 52.572 104.217 1.00 39.94 267 LYS B N 1
ATOM 4417 C CA . LYS B 1 246 ? 85.265 53.264 105.300 1.00 38.68 267 LYS B CA 1
ATOM 4418 C C . LYS B 1 246 ? 85.569 52.689 106.687 1.00 32.56 267 LYS B C 1
ATOM 4419 O O . LYS B 1 246 ? 85.965 53.433 107.573 1.00 33.03 267 LYS B O 1
ATOM 4425 N N . ASP B 1 247 ? 85.377 51.382 106.882 1.00 32.35 268 ASP B N 1
ATOM 4426 C CA . ASP B 1 247 ? 85.493 50.790 108.227 1.00 34.30 268 ASP B CA 1
ATOM 4427 C C . ASP B 1 247 ? 86.891 50.312 108.606 1.00 41.08 268 ASP B C 1
ATOM 4428 O O . ASP B 1 247 ? 87.232 50.256 109.791 1.00 35.82 268 ASP B O 1
ATOM 4433 N N . HIS B 1 248 ? 87.686 49.939 107.605 1.00 30.80 269 HIS B N 1
ATOM 4434 C CA . HIS B 1 248 ? 89.018 49.393 107.849 1.00 35.80 269 HIS B CA 1
ATOM 4435 C C . HIS B 1 248 ? 90.011 49.980 106.845 1.00 40.39 269 HIS B C 1
ATOM 4436 O O . HIS B 1 248 ? 90.619 49.266 106.048 1.00 33.29 269 HIS B O 1
ATOM 4443 N N . LYS B 1 249 ? 90.159 51.297 106.885 1.00 40.63 270 LYS B N 1
ATOM 4444 C CA . LYS B 1 249 ? 90.943 51.998 105.880 1.00 42.10 270 LYS B CA 1
ATOM 4445 C C . LYS B 1 249 ? 92.367 51.455 105.767 1.00 36.57 270 LYS B C 1
ATOM 4446 O O . LYS B 1 249 ? 92.886 51.294 104.659 1.00 41.92 270 LYS B O 1
ATOM 4452 N N . THR B 1 250 ? 92.996 51.172 106.904 1.00 38.28 271 THR B N 1
ATOM 4453 C CA . THR B 1 250 ? 94.369 50.656 106.888 1.00 45.88 271 THR B CA 1
ATOM 4454 C C . THR B 1 250 ? 94.484 49.320 106.149 1.00 41.44 271 THR B C 1
ATOM 4455 O O . THR B 1 250 ? 95.406 49.123 105.355 1.00 38.38 271 THR B O 1
ATOM 4459 N N . ASP B 1 251 ? 93.564 48.399 106.437 1.00 36.46 272 ASP B N 1
ATOM 4460 C CA . ASP B 1 251 ? 93.504 47.132 105.720 1.00 36.99 272 ASP B CA 1
ATOM 4461 C C . ASP B 1 251 ? 93.240 47.399 104.237 1.00 40.34 272 ASP B C 1
ATOM 4462 O O . ASP B 1 251 ? 93.913 46.833 103.369 1.00 34.84 272 ASP B O 1
ATOM 4467 N N . ASN B 1 252 ? 92.274 48.270 103.950 1.00 29.95 273 ASN B N 1
ATOM 4468 C CA . ASN B 1 252 ? 91.945 48.591 102.569 1.00 32.32 273 ASN B CA 1
ATOM 4469 C C . ASN B 1 252 ? 93.145 49.168 101.810 1.00 40.76 273 ASN B C 1
ATOM 4470 O O . ASN B 1 252 ? 93.437 48.734 100.703 1.00 37.06 273 ASN B O 1
ATOM 4475 N N . ASP B 1 253 ? 93.820 50.151 102.411 1.00 41.72 274 ASP B N 1
ATOM 4476 C CA . ASP B 1 253 ? 95.020 50.764 101.826 1.00 39.75 274 ASP B CA 1
ATOM 4477 C C . ASP B 1 253 ? 96.134 49.741 101.610 1.00 36.28 274 ASP B C 1
ATOM 4478 O O . ASP B 1 253 ? 96.760 49.704 100.553 1.00 37.90 274 ASP B O 1
ATOM 4483 N N . ASN B 1 254 ? 96.411 48.938 102.630 1.00 37.98 275 ASN B N 1
ATOM 4484 C CA . ASN B 1 254 ? 97.413 47.892 102.490 1.00 44.11 275 ASN B CA 1
ATOM 4485 C C . ASN B 1 254 ? 97.061 46.991 101.324 1.00 46.25 275 ASN B C 1
ATOM 4486 O O . ASN B 1 254 ? 97.922 46.642 100.510 1.00 44.58 275 ASN B O 1
ATOM 4491 N N . PHE B 1 255 ? 95.786 46.633 101.226 1.00 37.23 276 PHE B N 1
ATOM 4492 C CA . PHE B 1 255 ? 95.364 45.750 100.148 1.00 37.23 276 PHE B CA 1
ATOM 4493 C C . PHE B 1 255 ? 95.531 46.404 98.787 1.00 36.40 276 PHE B C 1
ATOM 4494 O O . PHE B 1 255 ? 95.991 45.761 97.843 1.00 37.05 276 PHE B O 1
ATOM 4502 N N . LEU B 1 256 ? 95.151 47.678 98.690 1.00 33.14 277 LEU B N 1
ATOM 4503 C CA . LEU B 1 256 ? 95.311 48.432 97.454 1.00 39.43 277 LEU B CA 1
ATOM 4504 C C . LEU B 1 256 ? 96.778 48.487 97.013 1.00 44.75 277 LEU B C 1
ATOM 4505 O O . LEU B 1 256 ? 97.077 48.381 95.825 1.00 42.98 277 LEU B O 1
ATOM 4510 N N . ASN B 1 257 ? 97.685 48.666 97.970 1.00 38.08 278 ASN B N 1
ATOM 4511 C CA . ASN B 1 257 ? 99.113 48.659 97.668 1.00 40.54 278 ASN B CA 1
ATOM 4512 C C . ASN B 1 257 ? 99.552 47.297 97.153 1.00 38.69 278 ASN B C 1
ATOM 4513 O O . ASN B 1 257 ? 100.270 47.193 96.161 1.00 46.96 278 ASN B O 1
ATOM 4518 N N . PHE B 1 258 ? 99.114 46.256 97.850 1.00 36.30 279 PHE B N 1
ATOM 4519 C CA . PHE B 1 258 ? 99.376 44.888 97.442 1.00 35.13 279 PHE B CA 1
ATOM 4520 C C . PHE B 1 258 ? 98.921 44.719 95.998 1.00 39.68 279 PHE B C 1
ATOM 4521 O O . PHE B 1 258 ? 99.703 44.303 95.138 1.00 43.57 279 PHE B O 1
ATOM 4529 N N . LYS B 1 259 ? 97.671 45.086 95.723 1.00 44.13 280 LYS B N 1
ATOM 4530 C CA . LYS B 1 259 ? 97.119 44.993 94.373 1.00 47.49 280 LYS B CA 1
ATOM 4531 C C . LYS B 1 259 ? 97.944 45.761 93.363 1.00 49.68 280 LYS B C 1
ATOM 4532 O O . LYS B 1 259 ? 98.249 45.250 92.286 1.00 45.11 280 LYS B O 1
ATOM 4538 N N . LYS B 1 260 ? 98.284 47.002 93.689 1.00 44.74 281 LYS B N 1
ATOM 4539 C CA . LYS B 1 260 ? 99.004 47.815 92.723 1.00 48.47 281 LYS B CA 1
ATOM 4540 C C . LYS B 1 260 ? 100.363 47.197 92.415 1.00 52.44 281 LYS B C 1
ATOM 4541 O O . LYS B 1 260 ? 100.801 47.200 91.265 1.00 51.13 281 LYS B O 1
ATOM 4547 N N . ALA B 1 261 ? 101.019 46.675 93.449 1.00 51.56 282 ALA B N 1
ATOM 4548 C CA . ALA B 1 261 ? 102.328 46.043 93.297 1.00 50.14 282 ALA B CA 1
ATOM 4549 C C . ALA B 1 261 ? 102.249 44.857 92.345 1.00 52.82 282 ALA B C 1
ATOM 4550 O O . ALA B 1 261 ? 103.128 44.657 91.501 1.00 49.75 282 ALA B O 1
ATOM 4552 N N . ILE B 1 262 ? 101.190 44.068 92.485 1.00 50.24 283 ILE B N 1
ATOM 4553 C CA . ILE B 1 262 ? 100.930 42.966 91.566 1.00 48.87 283 ILE B CA 1
ATOM 4554 C C . ILE B 1 262 ? 100.800 43.475 90.132 1.00 56.22 283 ILE B C 1
ATOM 4555 O O . ILE B 1 262 ? 101.443 42.957 89.218 1.00 57.21 283 ILE B O 1
ATOM 4560 N N . GLU B 1 263 ? 99.987 44.509 89.943 1.00 52.70 284 GLU B N 1
ATOM 4561 C CA . GLU B 1 263 ? 99.723 45.035 88.604 1.00 56.99 284 GLU B CA 1
ATOM 4562 C C . GLU B 1 263 ? 100.892 45.806 87.982 1.00 59.47 284 GLU B C 1
ATOM 4563 O O . GLU B 1 263 ? 100.974 45.927 86.760 1.00 56.64 284 GLU B O 1
ATOM 4569 N N . ASP B 1 264 ? 101.793 46.321 88.816 1.00 58.77 285 ASP B N 1
ATOM 4570 C CA . ASP B 1 264 ? 102.966 47.030 88.316 1.00 64.99 285 ASP B CA 1
ATOM 4571 C C . ASP B 1 264 ? 103.878 46.113 87.503 1.00 67.44 285 ASP B C 1
ATOM 4572 O O . ASP B 1 264 ? 104.493 46.546 86.529 1.00 68.44 285 ASP B O 1
ATOM 4577 N N . TYR B 1 265 ? 103.959 44.850 87.910 1.00 60.59 286 TYR B N 1
ATOM 4578 C CA . TYR B 1 265 ? 104.795 43.869 87.221 1.00 65.21 286 TYR B CA 1
ATOM 4579 C C . TYR B 1 265 ? 103.959 42.888 86.400 1.00 61.30 286 TYR B C 1
ATOM 4580 O O . TYR B 1 265 ? 104.454 42.274 85.452 1.00 63.17 286 TYR B O 1
ATOM 4589 N N . TYR B 1 266 ? 102.688 42.752 86.767 1.00 56.80 287 TYR B N 1
ATOM 4590 C CA . TYR B 1 266 ? 101.758 41.879 86.056 1.00 57.53 287 TYR B CA 1
ATOM 4591 C C . TYR B 1 266 ? 100.447 42.618 85.741 1.00 61.26 287 TYR B C 1
ATOM 4592 O O . TYR B 1 266 ? 99.407 42.326 86.327 1.00 63.82 287 TYR B O 1
ATOM 4601 N N . PRO B 1 267 ? 100.498 43.568 84.792 1.00 64.95 288 PRO B N 1
ATOM 4602 C CA . PRO B 1 267 ? 99.418 44.515 84.474 1.00 68.13 288 PRO B CA 1
ATOM 4603 C C . PRO B 1 267 ? 98.034 43.894 84.276 1.00 67.31 288 PRO B C 1
ATOM 4604 O O . PRO B 1 267 ? 97.061 44.434 84.797 1.00 73.16 288 PRO B O 1
ATOM 4608 N N . ASN B 1 268 ? 97.938 42.794 83.535 1.00 64.73 289 ASN B N 1
ATOM 4609 C CA . ASN B 1 268 ? 96.630 42.214 83.224 1.00 75.52 289 ASN B CA 1
ATOM 4610 C C . ASN B 1 268 ? 95.990 41.379 84.344 1.00 79.10 289 ASN B C 1
ATOM 4611 O O . ASN B 1 268 ? 94.798 41.081 84.294 1.00 80.50 289 ASN B O 1
ATOM 4616 N N . PHE B 1 269 ? 96.776 41.006 85.348 1.00 75.25 290 PHE B N 1
ATOM 4617 C CA . PHE B 1 269 ? 96.253 40.235 86.474 1.00 73.78 290 PHE B CA 1
ATOM 4618 C C . PHE B 1 269 ? 95.512 41.145 87.452 1.00 81.05 290 PHE B C 1
ATOM 4619 O O . PHE B 1 269 ? 96.007 41.424 88.544 1.00 85.17 290 PHE B O 1
ATOM 4627 N N . THR B 1 270 ? 94.326 41.603 87.067 1.00 81.39 291 THR B N 1
ATOM 4628 C CA . THR B 1 270 ? 93.606 42.601 87.857 1.00 79.69 291 THR B CA 1
ATOM 4629 C C . THR B 1 270 ? 92.470 42.012 88.686 1.00 70.44 291 THR B C 1
ATOM 4630 O O . THR B 1 270 ? 91.761 42.741 89.385 1.00 73.06 291 THR B O 1
ATOM 4634 N N . GLY B 1 271 ? 92.294 40.698 88.608 1.00 61.17 292 GLY B N 1
ATOM 4635 C CA . GLY B 1 271 ? 91.218 40.046 89.335 1.00 55.75 292 GLY B CA 1
ATOM 4636 C C . GLY B 1 271 ? 91.506 39.831 90.813 1.00 42.31 292 GLY B C 1
ATOM 4637 O O . GLY B 1 271 ? 90.733 39.164 91.501 1.00 46.70 292 GLY B O 1
ATOM 4638 N N . VAL B 1 272 ? 92.608 40.386 91.311 1.00 40.84 293 VAL B N 1
ATOM 4639 C CA . VAL B 1 272 ? 92.999 40.142 92.701 1.00 33.13 293 VAL B CA 1
ATOM 4640 C C . VAL B 1 272 ? 91.919 40.678 93.621 1.00 32.09 293 VAL B C 1
ATOM 4641 O O . VAL B 1 272 ? 91.573 41.848 93.553 1.00 33.63 293 VAL B O 1
ATOM 4645 N N . VAL B 1 273 ? 91.350 39.820 94.463 1.00 33.10 294 VAL B N 1
ATOM 4646 C CA . VAL B 1 273 ? 90.307 40.285 95.376 1.00 33.74 294 VAL B CA 1
ATOM 4647 C C . VAL B 1 273 ? 90.538 39.650 96.729 1.00 32.16 294 VAL B C 1
ATOM 4648 O O . VAL B 1 273 ? 91.044 38.526 96.816 1.00 31.24 294 VAL B O 1
ATOM 4652 N N . GLY B 1 274 ? 90.191 40.369 97.791 1.00 29.00 295 GLY B N 1
ATOM 4653 C CA . GLY B 1 274 ? 90.345 39.823 99.129 1.00 29.51 295 GLY B CA 1
ATOM 4654 C C . GLY B 1 274 ? 89.012 39.651 99.841 1.00 29.17 295 GLY B C 1
ATOM 4655 O O . GLY B 1 274 ? 88.118 40.481 99.684 1.00 29.98 295 GLY B O 1
ATOM 4656 N N . ARG B 1 275 ? 88.891 38.570 100.611 1.00 26.58 296 ARG B N 1
ATOM 4657 C CA . ARG B 1 275 ? 87.723 38.305 101.451 1.00 26.58 296 ARG B CA 1
ATOM 4658 C C . ARG B 1 275 ? 88.202 38.315 102.901 1.00 25.94 296 ARG B C 1
ATOM 4659 O O . ARG B 1 275 ? 88.911 37.410 103.325 1.00 27.78 296 ARG B O 1
ATOM 4667 N N . GLY B 1 276 ? 87.863 39.378 103.628 1.00 25.91 297 GLY B N 1
ATOM 4668 C CA . GLY B 1 276 ? 88.342 39.560 104.987 1.00 27.48 297 GLY B CA 1
ATOM 4669 C C . GLY B 1 276 ? 87.235 39.297 105.996 1.00 28.59 297 GLY B C 1
ATOM 4670 O O . GLY B 1 276 ? 86.164 39.909 105.931 1.00 27.66 297 GLY B O 1
ATOM 4671 N N . ARG B 1 277 ? 87.495 38.380 106.920 1.00 24.03 298 ARG B N 1
ATOM 4672 C CA . ARG B 1 277 ? 86.580 38.127 108.025 1.00 24.82 298 ARG B CA 1
ATOM 4673 C C . ARG B 1 277 ? 87.046 38.871 109.276 1.00 31.04 298 ARG B C 1
ATOM 4674 O O . ARG B 1 277 ? 88.171 38.668 109.749 1.00 29.60 298 ARG B O 1
ATOM 4682 N N . TYR B 1 278 ? 86.178 39.727 109.808 1.00 25.87 299 TYR B N 1
ATOM 4683 C CA . TYR B 1 278 ? 86.490 40.535 110.987 1.00 29.12 299 TYR B CA 1
ATOM 4684 C C . TYR B 1 278 ? 85.756 40.041 112.227 1.00 30.36 299 TYR B C 1
ATOM 4685 O O . TYR B 1 278 ? 84.579 39.688 112.164 1.00 28.20 299 TYR B O 1
ATOM 4694 N N . GLU B 1 279 ? 86.455 40.010 113.357 1.00 34.30 300 GLU B N 1
ATOM 4695 C CA . GLU B 1 279 ? 85.809 39.701 114.624 1.00 30.21 300 GLU B CA 1
ATOM 4696 C C . GLU B 1 279 ? 86.092 40.865 115.555 1.00 33.61 300 GLU B C 1
ATOM 4697 O O . GLU B 1 279 ? 87.228 41.326 115.636 1.00 34.25 300 GLU B O 1
ATOM 4703 N N . ASP B 1 280 ? 85.057 41.345 116.238 1.00 34.93 301 ASP B N 1
ATOM 4704 C CA . ASP B 1 280 ? 85.179 42.510 117.103 1.00 43.37 301 ASP B CA 1
ATOM 4705 C C . ASP B 1 280 ? 85.945 43.631 116.405 1.00 47.02 301 ASP B C 1
ATOM 4706 O O . ASP B 1 280 ? 86.738 44.330 117.032 1.00 46.06 301 ASP B O 1
ATOM 4711 N N . GLY B 1 281 ? 85.731 43.783 115.100 1.00 41.20 302 GLY B N 1
ATOM 4712 C CA . GLY B 1 281 ? 86.348 44.872 114.369 1.00 39.52 302 GLY B CA 1
ATOM 4713 C C . GLY B 1 281 ? 87.812 44.675 114.010 1.00 39.44 302 GLY B C 1
ATOM 4714 O O . GLY B 1 281 ? 88.459 45.592 113.514 1.00 45.35 302 GLY B O 1
ATOM 4715 N N . GLN B 1 282 ? 88.339 43.478 114.241 1.00 37.42 303 GLN B N 1
ATOM 4716 C CA . GLN B 1 282 ? 89.726 43.189 113.895 1.00 40.83 303 GLN B CA 1
ATOM 4717 C C . GLN B 1 282 ? 89.798 42.094 112.846 1.00 37.03 303 GLN B C 1
ATOM 4718 O O . GLN B 1 282 ? 89.064 41.117 112.918 1.00 32.56 303 GLN B O 1
ATOM 4724 N N . LEU B 1 283 ? 90.700 42.243 111.883 1.00 34.81 304 LEU B N 1
ATOM 4725 C CA . LEU B 1 283 ? 90.823 41.258 110.823 1.00 37.71 304 LEU B CA 1
ATOM 4726 C C . LEU B 1 283 ? 91.318 39.929 111.385 1.00 36.89 304 LEU B C 1
ATOM 4727 O O . LEU B 1 283 ? 92.416 39.852 111.898 1.00 32.23 304 LEU B O 1
ATOM 4732 N N . ALA B 1 284 ? 90.521 38.870 111.273 1.00 32.81 305 ALA B N 1
ATOM 4733 C CA . ALA B 1 284 ? 90.943 37.570 111.796 1.00 30.97 305 ALA B CA 1
ATOM 4734 C C . ALA B 1 284 ? 91.492 36.663 110.688 1.00 32.78 305 ALA B C 1
ATOM 4735 O O . ALA B 1 284 ? 92.402 35.855 110.914 1.00 30.82 305 ALA B O 1
ATOM 4737 N N . GLU B 1 285 ? 90.934 36.799 109.494 1.00 26.76 306 GLU B N 1
ATOM 4738 C CA . GLU B 1 285 ? 91.288 35.906 108.381 1.00 31.44 306 GLU B CA 1
ATOM 4739 C C . GLU B 1 285 ? 91.081 36.576 107.025 1.00 31.82 306 GLU B C 1
ATOM 4740 O O . GLU B 1 285 ? 90.004 37.097 106.732 1.00 32.12 306 GLU B O 1
ATOM 4746 N N . LEU B 1 286 ? 92.130 36.575 106.207 1.00 30.18 307 LEU B N 1
ATOM 4747 C CA . LEU B 1 286 ? 92.077 37.192 104.895 1.00 28.26 307 LEU B CA 1
ATOM 4748 C C . LEU B 1 286 ? 92.319 36.135 103.820 1.00 28.77 307 LEU B C 1
ATOM 4749 O O . LEU B 1 286 ? 93.381 35.530 103.776 1.00 26.96 307 LEU B O 1
ATOM 4754 N N . ASN B 1 287 ? 91.330 35.922 102.961 1.00 26.96 308 ASN B N 1
ATOM 4755 C CA . ASN B 1 287 ? 91.475 35.019 101.833 1.00 28.18 308 ASN B CA 1
ATOM 4756 C C . ASN B 1 287 ? 91.570 35.818 100.546 1.00 30.69 308 ASN B C 1
ATOM 4757 O O . ASN B 1 287 ? 90.648 36.537 100.162 1.00 29.53 308 ASN B O 1
ATOM 4762 N N . ILE B 1 288 ? 92.713 35.702 99.898 1.00 22.65 309 ILE B N 1
ATOM 4763 C CA . ILE B 1 288 ? 92.981 36.483 98.712 1.00 27.55 309 ILE B CA 1
ATOM 4764 C C . ILE B 1 288 ? 92.814 35.556 97.512 1.00 26.90 309 ILE B C 1
ATOM 4765 O O . ILE B 1 288 ? 93.462 34.513 97.423 1.00 24.34 309 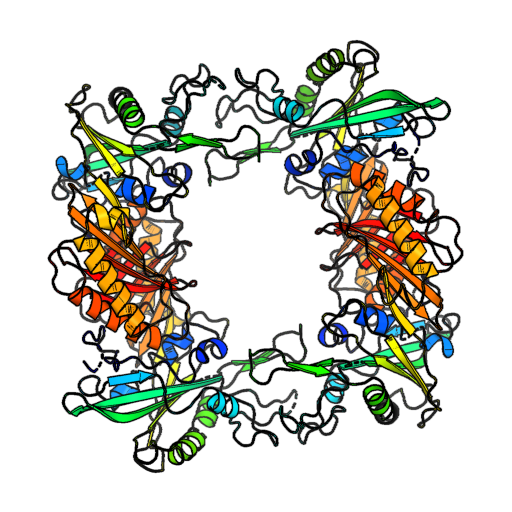ILE B O 1
ATOM 4770 N N . ASP B 1 289 ? 91.915 35.921 96.618 1.00 26.53 310 ASP B N 1
ATOM 4771 C CA . ASP B 1 289 ? 91.650 35.098 95.450 1.00 30.36 310 ASP B CA 1
ATOM 4772 C C . ASP B 1 289 ? 92.339 35.717 94.267 1.00 30.29 310 ASP B C 1
ATOM 4773 O O . ASP B 1 289 ? 92.177 36.914 94.011 1.00 27.28 310 ASP B O 1
ATOM 4778 N N . ILE B 1 290 ? 93.112 34.911 93.544 1.00 26.71 311 ILE B N 1
ATOM 4779 C CA . ILE B 1 290 ? 93.765 35.403 92.335 1.00 28.10 311 ILE B CA 1
ATOM 4780 C C . ILE B 1 290 ? 93.518 34.441 91.177 1.00 26.41 311 ILE B C 1
ATOM 4781 O O . ILE B 1 290 ? 94.323 33.556 90.925 1.00 27.04 311 ILE B O 1
ATOM 4786 N N . PRO B 1 291 ? 92.393 34.602 90.485 1.00 31.25 312 PRO B N 1
ATOM 4787 C CA . PRO B 1 291 ? 92.080 33.723 89.350 1.00 35.65 312 PRO B CA 1
ATOM 4788 C C . PRO B 1 291 ? 92.894 34.106 88.110 1.00 40.55 312 PRO B C 1
ATOM 4789 O O . PRO B 1 291 ? 92.916 35.275 87.746 1.00 41.70 312 PRO B O 1
ATOM 4793 N N . LEU B 1 292 ? 93.555 33.130 87.489 1.00 30.83 313 LEU B N 1
ATOM 4794 C CA . LEU B 1 292 ? 94.449 33.375 86.356 1.00 34.24 313 LEU B CA 1
ATOM 4795 C C . LEU B 1 292 ? 94.017 32.557 85.144 1.00 34.10 313 LEU B C 1
ATOM 4796 O O . LEU B 1 292 ? 93.310 31.559 85.268 1.00 34.45 313 LEU B O 1
ATOM 4801 N N . GLN B 1 293 ? 94.429 32.994 83.967 1.00 29.03 314 GLN B N 1
ATOM 4802 C CA . GLN B 1 293 ? 94.392 32.127 82.797 1.00 36.87 314 GLN B CA 1
ATOM 4803 C C . GLN B 1 293 ? 95.756 31.458 82.700 1.00 39.30 314 GLN B C 1
ATOM 4804 O O . GLN B 1 293 ? 96.765 32.087 83.014 1.00 35.76 314 GLN B O 1
ATOM 4810 N N . PHE B 1 294 ? 95.795 30.200 82.273 1.00 39.74 315 PHE B N 1
ATOM 4811 C CA . PHE B 1 294 ? 97.061 29.457 82.235 1.00 34.45 315 PHE B CA 1
ATOM 4812 C C . PHE B 1 294 ? 97.813 29.690 80.931 1.00 33.43 315 PHE B C 1
ATOM 4813 O O . PHE B 1 294 ? 97.290 29.425 79.847 1.00 33.33 315 PHE B O 1
ATOM 4821 N N . TYR B 1 295 ? 99.039 30.194 81.036 1.00 28.24 316 TYR B N 1
ATOM 4822 C CA . TYR B 1 295 ? 99.871 30.410 79.858 1.00 32.70 316 TYR B CA 1
ATOM 4823 C C . TYR B 1 295 ? 101.150 29.569 79.874 1.00 32.89 316 TYR B C 1
ATOM 4824 O O . TYR B 1 295 ? 101.842 29.434 78.849 1.00 31.91 316 TYR B O 1
ATOM 4833 N N . GLY B 1 296 ? 101.448 28.992 81.026 1.00 33.11 317 GLY B N 1
ATOM 4834 C CA . GLY B 1 296 ? 102.654 28.202 81.187 1.00 32.56 317 GLY B CA 1
ATOM 4835 C C . GLY B 1 296 ? 102.997 28.049 82.655 1.00 31.86 317 GLY B C 1
ATOM 4836 O O . GLY B 1 296 ? 102.559 28.842 83.479 1.00 30.52 317 GLY B O 1
ATOM 4837 N N . GLU B 1 297 ? 103.781 27.031 82.992 1.00 33.20 318 GLU B N 1
ATOM 4838 C CA . GLU B 1 297 ? 104.034 26.725 84.402 1.00 28.37 318 GLU B CA 1
ATOM 4839 C C . GLU B 1 297 ? 105.101 27.636 85.028 1.00 28.73 318 GLU B C 1
ATOM 4840 O O . GLU B 1 297 ? 104.972 28.036 86.170 1.00 25.93 318 GLU B O 1
ATOM 4846 N N . ALA B 1 298 ? 106.145 27.985 84.283 1.00 24.04 319 ALA B N 1
ATOM 4847 C CA . ALA B 1 298 ? 107.166 28.889 84.831 1.00 31.45 319 ALA B CA 1
ATOM 4848 C C . ALA B 1 298 ? 106.570 30.256 85.208 1.00 29.32 319 ALA B C 1
ATOM 4849 O O . ALA B 1 298 ? 106.980 30.898 86.191 1.00 25.76 319 ALA B O 1
ATOM 4851 N N . GLU B 1 299 ? 105.604 30.698 84.418 1.00 26.76 320 GLU B N 1
ATOM 4852 C CA . GLU B 1 299 ? 104.916 31.953 84.684 1.00 31.34 320 GLU B CA 1
ATOM 4853 C C . GLU B 1 299 ? 104.258 31.908 86.061 1.00 29.18 320 GLU B C 1
ATOM 4854 O O . GLU B 1 299 ? 104.362 32.866 86.845 1.00 28.97 320 GLU B O 1
ATOM 4860 N N . ILE B 1 300 ? 103.597 30.791 86.355 1.00 26.74 321 ILE B N 1
ATOM 4861 C CA . ILE B 1 300 ? 102.965 30.578 87.663 1.00 25.97 321 ILE B CA 1
ATOM 4862 C C . ILE B 1 300 ? 104.016 30.563 88.774 1.00 33.20 321 ILE B C 1
ATOM 4863 O O . ILE B 1 300 ? 103.830 31.159 89.831 1.00 29.66 321 ILE B O 1
ATOM 4868 N N . ILE B 1 301 ? 105.120 29.864 88.544 1.00 28.88 322 ILE B N 1
ATOM 4869 C CA . ILE B 1 301 ? 106.126 29.740 89.589 1.00 30.24 322 ILE B CA 1
ATOM 4870 C C . ILE B 1 301 ? 106.680 31.116 89.972 1.00 25.72 322 ILE B C 1
ATOM 4871 O O . ILE B 1 301 ? 106.722 31.473 91.150 1.00 30.78 322 ILE B O 1
ATOM 4876 N N . GLY B 1 302 ? 107.082 31.891 88.972 1.00 30.72 323 GLY B N 1
ATOM 4877 C CA . GLY B 1 302 ? 107.642 33.215 89.202 1.00 29.56 323 GLY B CA 1
ATOM 4878 C C . GLY B 1 302 ? 106.619 34.137 89.849 1.00 30.25 323 GLY B C 1
ATOM 4879 O O . GLY B 1 302 ? 106.937 34.931 90.743 1.00 28.80 323 GLY B O 1
ATOM 4880 N N . PHE B 1 303 ? 105.379 34.052 89.383 1.00 28.86 324 PHE B N 1
ATOM 4881 C CA . PHE B 1 303 ? 104.311 34.889 89.946 1.00 25.65 324 PHE B CA 1
ATOM 4882 C C . PHE B 1 303 ? 104.090 34.596 91.415 1.00 28.29 324 PHE B C 1
ATOM 4883 O O . PHE B 1 303 ? 103.873 35.514 92.223 1.00 30.08 324 PHE B O 1
ATOM 4891 N N . THR B 1 304 ? 104.121 33.314 91.765 1.00 26.56 325 THR B N 1
ATOM 4892 C CA . THR B 1 304 ? 103.845 32.908 93.145 1.00 23.91 325 THR B CA 1
ATOM 4893 C C . THR B 1 304 ? 104.971 33.345 94.071 1.00 28.48 325 THR B C 1
ATOM 4894 O O . THR B 1 304 ? 104.717 33.775 95.194 1.00 26.71 325 THR B O 1
ATOM 4898 N N . GLN B 1 305 ? 106.214 33.232 93.593 1.00 28.28 326 GLN B N 1
ATOM 4899 C CA . GLN B 1 305 ? 107.374 33.718 94.335 1.00 29.58 326 GLN B CA 1
ATOM 4900 C C . GLN B 1 305 ? 107.193 35.209 94.646 1.00 35.68 326 GLN B C 1
ATOM 4901 O O . GLN B 1 305 ? 107.406 35.663 95.777 1.00 33.20 326 GLN B O 1
ATOM 4907 N N . TYR B 1 306 ? 106.795 35.964 93.629 1.00 26.36 327 TYR B N 1
ATOM 4908 C CA . TYR B 1 306 ? 106.651 37.410 93.748 1.00 30.42 327 TYR B CA 1
ATOM 4909 C C . TYR B 1 306 ? 105.532 37.750 94.752 1.00 33.82 327 TYR B C 1
ATOM 4910 O O . TYR B 1 306 ? 105.714 38.584 95.645 1.00 34.58 327 TYR B O 1
ATOM 4919 N N . VAL B 1 307 ? 104.389 37.091 94.616 1.00 32.73 328 VAL B N 1
ATOM 4920 C CA . VAL B 1 307 ? 103.265 37.352 95.525 1.00 29.55 328 VAL B CA 1
ATOM 4921 C C . VAL B 1 307 ? 103.662 36.994 96.954 1.00 34.85 328 VAL B C 1
ATOM 4922 O O . VAL B 1 307 ? 103.280 37.679 97.899 1.00 37.05 328 VAL B O 1
ATOM 4926 N N . THR B 1 308 ? 104.438 35.923 97.115 1.00 32.29 329 THR B N 1
ATOM 4927 C CA . THR B 1 308 ? 104.902 35.546 98.448 1.00 34.52 329 THR B CA 1
ATOM 4928 C C . THR B 1 308 ? 105.733 36.684 99.057 1.00 39.10 329 THR B C 1
ATOM 4929 O O . THR B 1 308 ? 105.559 37.034 100.229 1.00 39.35 329 THR B O 1
ATOM 4933 N N . ASP B 1 309 ? 106.612 37.284 98.259 1.00 35.28 330 ASP B N 1
ATOM 4934 C CA . ASP B 1 309 ? 107.323 38.497 98.702 1.00 35.07 330 ASP B CA 1
ATOM 4935 C C . ASP B 1 309 ? 106.334 39.614 99.071 1.00 37.67 330 ASP B C 1
ATOM 4936 O O . ASP B 1 309 ? 106.483 40.294 100.086 1.00 40.29 330 ASP B O 1
ATOM 4941 N N . LEU B 1 310 ? 105.333 39.820 98.225 1.00 35.65 331 LEU B N 1
ATOM 4942 C CA . LEU B 1 310 ? 104.405 40.920 98.430 1.00 38.71 331 LEU B CA 1
ATOM 4943 C C . LEU B 1 310 ? 103.555 40.765 99.696 1.00 37.79 331 LEU B C 1
ATOM 4944 O O . LEU B 1 310 ? 103.245 41.764 100.342 1.00 44.84 331 LEU B O 1
ATOM 4949 N N . VAL B 1 311 ? 103.172 39.541 100.065 1.00 35.63 332 VAL B N 1
ATOM 4950 C CA . VAL B 1 311 ? 102.378 39.388 101.298 1.00 31.95 332 VAL B CA 1
ATOM 4951 C C . VAL B 1 311 ? 103.233 39.720 102.516 1.00 37.73 332 VAL B C 1
ATOM 4952 O O . VAL B 1 311 ? 102.740 40.257 103.509 1.00 44.77 332 VAL B O 1
ATOM 4956 N N . GLY B 1 312 ? 104.523 39.404 102.434 1.00 35.89 333 GLY B N 1
ATOM 4957 C CA . GLY B 1 312 ? 105.446 39.764 103.499 1.00 37.79 333 GLY B CA 1
ATOM 4958 C C . GLY B 1 312 ? 105.505 41.269 103.682 1.00 44.79 333 GLY B C 1
ATOM 4959 O O . GLY B 1 312 ? 105.609 41.769 104.803 1.00 49.80 333 GLY B O 1
ATOM 4960 N N . GLN B 1 313 ? 105.422 41.998 102.575 1.00 45.95 334 GLN B N 1
ATOM 4961 C CA . GLN B 1 313 ? 105.590 43.449 102.599 1.00 51.31 334 GLN B CA 1
ATOM 4962 C C . GLN B 1 313 ? 104.296 44.276 102.740 1.00 49.58 334 GLN B C 1
ATOM 4963 O O . GLN B 1 313 ? 104.352 45.457 103.083 1.00 52.73 334 GLN B O 1
ATOM 4969 N N . HIS B 1 314 ? 103.140 43.683 102.466 1.00 44.81 335 HIS B N 1
ATOM 4970 C CA . HIS B 1 314 ? 101.903 44.473 102.453 1.00 50.19 335 HIS B CA 1
ATOM 4971 C C . HIS B 1 314 ? 100.759 43.997 103.352 1.00 47.79 335 HIS B C 1
ATOM 4972 O O . HIS B 1 314 ? 99.866 44.776 103.679 1.00 50.38 335 HIS B O 1
ATOM 4979 N N . ILE B 1 315 ? 100.769 42.727 103.735 1.00 50.37 336 ILE B N 1
ATOM 4980 C CA . ILE B 1 315 ? 99.639 42.157 104.464 1.00 48.04 336 ILE B CA 1
ATOM 4981 C C . ILE B 1 315 ? 99.971 42.008 105.944 1.00 58.03 336 ILE B C 1
ATOM 4982 O O . ILE B 1 315 ? 100.988 41.405 106.290 1.00 55.07 336 ILE B O 1
ATOM 4987 N N . PRO B 1 316 ? 99.104 42.539 106.824 1.00 63.59 337 PRO B N 1
ATOM 4988 C CA . PRO B 1 316 ? 99.365 42.518 108.268 1.00 59.58 337 PRO B CA 1
ATOM 4989 C C . PRO B 1 316 ? 99.501 41.082 108.749 1.00 48.94 337 PRO B C 1
ATOM 4990 O O . PRO B 1 316 ? 98.736 40.230 108.311 1.00 42.21 337 PRO B O 1
ATOM 4994 N N . LYS B 1 317 ? 100.462 40.812 109.624 1.00 48.01 338 LYS B N 1
ATOM 4995 C CA . LYS B 1 317 ? 100.712 39.441 110.066 1.00 51.98 338 LYS B CA 1
ATOM 4996 C C . LYS B 1 317 ? 99.871 39.044 111.296 1.00 50.54 338 LYS B C 1
ATOM 4997 O O . LYS B 1 317 ? 100.134 38.029 111.949 1.00 58.23 338 LYS B O 1
ATOM 5003 N N . THR B 1 318 ? 98.849 39.832 111.597 1.00 46.08 339 THR B N 1
ATOM 5004 C CA . THR B 1 318 ? 97.976 39.536 112.730 1.00 50.78 339 THR B CA 1
ATOM 5005 C C . THR B 1 318 ? 96.752 38.700 112.346 1.00 43.34 339 THR B C 1
ATOM 5006 O O . THR B 1 318 ? 95.929 38.367 113.196 1.00 47.96 339 THR B O 1
ATOM 5010 N N . ALA B 1 319 ? 96.634 38.365 111.068 1.00 37.51 340 ALA B N 1
ATOM 5011 C CA . ALA B 1 319 ? 95.509 37.562 110.604 1.00 37.86 340 ALA B CA 1
ATOM 5012 C C . ALA B 1 319 ? 96.009 36.311 109.906 1.00 37.51 340 ALA B C 1
ATOM 5013 O O . ALA B 1 319 ? 97.094 36.316 109.347 1.00 37.60 340 ALA B O 1
ATOM 5015 N N . ASP B 1 320 ? 95.219 35.243 109.947 1.00 34.13 341 ASP B N 1
ATOM 5016 C CA . ASP B 1 320 ? 95.481 34.070 109.130 1.00 32.27 341 ASP B CA 1
ATOM 5017 C C . ASP B 1 320 ? 95.310 34.448 107.660 1.00 35.91 341 ASP B C 1
ATOM 5018 O O . ASP B 1 320 ? 94.374 35.168 107.301 1.00 32.55 341 ASP B O 1
ATOM 5023 N N . LEU B 1 321 ? 96.203 33.943 106.817 1.00 32.32 342 LEU B N 1
ATOM 5024 C CA . LEU B 1 321 ? 96.260 34.347 105.416 1.00 30.42 342 LEU B CA 1
ATOM 5025 C C . LEU B 1 321 ? 96.264 33.146 104.479 1.00 25.64 342 LEU B C 1
ATOM 5026 O O . LEU B 1 321 ? 97.008 32.176 104.689 1.00 27.65 342 LEU B O 1
ATOM 5031 N N . GLN B 1 322 ? 95.438 33.227 103.442 1.00 27.81 343 GLN B N 1
ATOM 5032 C CA . GLN B 1 322 ? 95.400 32.231 102.382 1.00 28.03 343 GLN B CA 1
ATOM 5033 C C . GLN B 1 322 ? 95.334 32.959 101.036 1.00 27.68 343 GLN B C 1
ATOM 5034 O O . GLN B 1 322 ? 94.497 33.832 100.835 1.00 29.97 343 GLN B O 1
ATOM 5040 N N . VAL B 1 323 ? 96.245 32.631 100.128 1.00 27.56 344 VAL B N 1
ATOM 5041 C CA . VAL B 1 323 ? 96.185 33.179 98.777 1.00 24.26 344 VAL B CA 1
ATOM 5042 C C . VAL B 1 323 ? 95.949 31.998 97.850 1.00 27.23 344 VAL B C 1
ATOM 5043 O O . VAL B 1 323 ? 96.816 31.131 97.710 1.00 26.40 344 VAL B O 1
ATOM 5047 N N . ASN B 1 324 ? 94.763 31.953 97.253 1.00 28.57 345 ASN B N 1
ATOM 5048 C CA . ASN B 1 324 ? 94.413 30.907 96.301 1.00 27.05 345 ASN B CA 1
ATOM 5049 C C . ASN B 1 324 ? 94.662 31.371 94.870 1.00 27.11 345 ASN B C 1
ATOM 5050 O O . ASN B 1 324 ? 93.858 32.113 94.300 1.00 27.72 345 ASN B O 1
ATOM 5055 N N . ILE B 1 325 ? 95.780 30.947 94.288 1.00 25.55 346 ILE B N 1
ATOM 5056 C CA . ILE B 1 325 ? 96.056 31.223 92.882 1.00 22.45 346 ILE B CA 1
ATOM 5057 C C . ILE B 1 325 ? 95.572 30.031 92.048 1.00 27.96 346 ILE B C 1
ATOM 5058 O O . ILE B 1 325 ? 96.039 28.901 92.207 1.00 25.99 346 ILE B O 1
ATOM 5063 N N . SER B 1 326 ? 94.609 30.271 91.173 1.00 25.74 347 SER B N 1
ATOM 5064 C CA . SER B 1 326 ? 93.986 29.155 90.474 1.00 32.58 347 SER B CA 1
ATOM 5065 C C . SER B 1 326 ? 93.621 29.483 89.034 1.00 34.96 347 SER B C 1
ATOM 5066 O O . SER B 1 326 ? 93.563 30.648 88.642 1.00 37.99 347 SER B O 1
ATOM 5069 N N . THR B 1 327 ? 93.416 28.433 88.246 1.00 32.89 348 THR B N 1
ATOM 5070 C CA . THR B 1 327 ? 92.953 28.564 86.868 1.00 33.24 348 THR B CA 1
ATOM 5071 C C . THR B 1 327 ? 91.633 27.826 86.765 1.00 46.67 348 THR B C 1
ATOM 5072 O O . THR B 1 327 ? 91.132 27.312 87.767 1.00 38.95 348 THR B O 1
ATOM 5076 N N . SER B 1 328 ? 91.046 27.796 85.570 1.00 59.39 349 SER B N 1
ATOM 5077 C CA . SER B 1 328 ? 89.767 27.114 85.381 1.00 59.74 349 SER B CA 1
ATOM 5078 C C . SER B 1 328 ? 89.898 25.608 85.627 1.00 53.42 349 SER B C 1
ATOM 5079 O O . SER B 1 328 ? 88.972 24.974 86.124 1.00 62.69 349 SER B O 1
ATOM 5082 N N . ASP B 1 329 ? 91.059 25.054 85.283 1.00 48.15 350 ASP B N 1
ATOM 5083 C CA . ASP B 1 329 ? 91.352 23.632 85.474 1.00 55.82 350 ASP B CA 1
ATOM 5084 C C . ASP B 1 329 ? 91.688 23.247 86.927 1.00 58.94 350 ASP B C 1
ATOM 5085 O O . ASP B 1 329 ? 91.916 22.074 87.221 1.00 58.84 350 ASP B O 1
ATOM 5087 N N . GLY B 1 330 ? 91.741 24.227 87.824 1.00 48.14 351 GLY B N 1
ATOM 5088 C CA . GLY B 1 330 ? 91.998 23.943 89.228 1.00 46.45 351 GLY B CA 1
ATOM 5089 C C . GLY B 1 330 ? 93.092 24.790 89.861 1.00 38.31 351 GLY B C 1
ATOM 5090 O O . GLY B 1 330 ? 93.578 25.746 89.263 1.00 32.08 351 GLY B O 1
ATOM 5091 N N . PRO B 1 331 ? 93.481 24.445 91.093 1.00 40.87 352 PRO B N 1
ATOM 5092 C CA . PRO B 1 331 ? 94.449 25.252 91.841 1.00 34.86 352 PRO B CA 1
ATOM 5093 C C . PRO B 1 331 ? 95.801 25.256 91.153 1.00 30.07 352 PRO B C 1
ATOM 5094 O O . PRO B 1 331 ? 96.228 24.230 90.619 1.00 32.86 352 PRO B O 1
ATOM 5098 N N . ALA B 1 332 ? 96.453 26.414 91.154 1.00 26.46 353 ALA B N 1
ATOM 5099 C CA . ALA B 1 332 ? 97.782 26.566 90.580 1.00 28.01 353 ALA B CA 1
ATOM 5100 C C . ALA B 1 332 ? 98.840 26.717 91.683 1.00 27.07 353 ALA B C 1
ATOM 5101 O O . ALA B 1 332 ? 99.942 26.160 91.608 1.00 25.87 353 ALA B O 1
ATOM 5103 N N . ALA B 1 333 ? 98.503 27.465 92.725 1.00 24.66 354 ALA B N 1
ATOM 5104 C CA . ALA B 1 333 ? 99.441 27.654 93.819 1.00 28.30 354 ALA B CA 1
ATOM 5105 C C . ALA B 1 333 ? 98.683 28.091 95.062 1.00 31.48 354 ALA B C 1
ATOM 5106 O O . ALA B 1 333 ? 97.596 28.674 94.959 1.00 26.65 354 ALA B O 1
ATOM 5108 N N . LEU B 1 334 ? 99.258 27.799 96.225 1.00 24.60 355 LEU B N 1
ATOM 5109 C CA . LEU B 1 334 ? 98.681 28.203 97.504 1.00 27.05 355 LEU B CA 1
ATOM 5110 C C . LEU B 1 334 ? 99.777 28.908 98.281 1.00 29.90 355 LEU B C 1
ATOM 5111 O O . LEU B 1 334 ? 100.906 28.418 98.360 1.00 30.62 355 LEU B O 1
ATOM 5116 N N . ILE B 1 335 ? 99.439 30.057 98.851 1.00 23.04 356 ILE B N 1
ATOM 5117 C CA . ILE B 1 335 ? 100.311 30.714 99.811 1.00 24.98 356 ILE B CA 1
ATOM 5118 C C . ILE B 1 335 ? 99.565 30.852 101.143 1.00 23.96 356 ILE B C 1
ATOM 5119 O O . ILE B 1 335 ? 98.418 31.297 101.168 1.00 25.43 356 ILE B O 1
ATOM 5124 N N . THR B 1 336 ? 100.192 30.437 102.240 1.00 24.12 357 THR B N 1
ATOM 5125 C CA . THR B 1 336 ? 99.565 30.578 103.549 1.00 27.85 357 THR B CA 1
ATOM 5126 C C . THR B 1 336 ? 100.504 31.182 104.572 1.00 32.56 357 THR B C 1
ATOM 5127 O O . THR B 1 336 ? 101.719 31.014 104.500 1.00 33.85 357 THR B O 1
ATOM 5131 N N . ARG B 1 337 ? 99.921 31.875 105.539 1.00 33.84 358 ARG B N 1
ATOM 5132 C CA . ARG B 1 337 ? 100.669 32.384 106.679 1.00 37.48 358 ARG B CA 1
ATOM 5133 C C . ARG B 1 337 ? 99.703 32.466 107.856 1.00 34.90 358 ARG B C 1
ATOM 5134 O O . ARG B 1 337 ? 98.614 33.029 107.729 1.00 32.23 358 ARG B O 1
ATOM 5142 N N . LYS B 1 338 ? 100.079 31.878 108.983 1.00 38.57 359 LYS B N 1
ATOM 5143 C CA . LYS B 1 338 ? 99.214 31.900 110.160 1.00 43.07 359 LYS B CA 1
ATOM 5144 C C . LYS B 1 338 ? 99.358 33.232 110.876 1.00 42.44 359 LYS B C 1
ATOM 5145 O O . LYS B 1 338 ? 100.394 33.892 110.757 1.00 41.52 359 LYS B O 1
ATOM 5151 N N . ALA B 1 339 ? 98.320 33.620 111.618 1.00 38.67 360 ALA B N 1
ATOM 5152 C CA . ALA B 1 339 ? 98.376 34.807 112.457 1.00 45.58 360 ALA B CA 1
ATOM 5153 C C . ALA B 1 339 ? 99.617 34.750 113.335 1.00 49.38 360 ALA B C 1
ATOM 5154 O O . ALA B 1 339 ? 99.929 33.699 113.900 1.00 49.28 360 ALA B O 1
ATOM 5156 N N . ASN B 1 340 ? 100.320 35.875 113.442 1.00 50.77 361 ASN B N 1
ATOM 5157 C CA . ASN B 1 340 ? 101.477 35.989 114.330 1.00 54.52 361 ASN B CA 1
ATOM 5158 C C . ASN B 1 340 ? 102.671 35.163 113.864 1.00 65.18 361 ASN B C 1
ATOM 5159 O O . ASN B 1 340 ? 103.525 34.799 114.667 1.00 68.57 361 ASN B O 1
ATOM 5164 N N . GLU B 1 341 ? 102.716 34.854 112.573 1.00 60.03 362 GLU B N 1
ATOM 5165 C CA . GLU B 1 341 ? 103.810 34.081 112.009 1.00 57.56 362 GLU B CA 1
ATOM 5166 C C . GLU B 1 341 ? 104.547 34.989 111.023 1.00 59.00 362 GLU B C 1
ATOM 5167 O O . GLU B 1 341 ? 103.917 35.685 110.227 1.00 58.51 362 GLU B O 1
ATOM 5173 N N . ASP B 1 342 ? 105.877 35.004 111.084 1.00 60.59 363 ASP B N 1
ATOM 5174 C CA . ASP B 1 342 ? 106.657 35.901 110.234 1.00 61.00 363 ASP B CA 1
ATOM 5175 C C . ASP B 1 342 ? 106.652 35.481 108.774 1.00 57.07 363 ASP B C 1
ATOM 5176 O O . ASP B 1 342 ? 106.491 36.313 107.880 1.00 64.15 363 ASP B O 1
ATOM 5181 N N . ALA B 1 343 ? 106.827 34.190 108.528 1.00 48.94 364 ALA B N 1
ATOM 5182 C CA . ALA B 1 343 ? 107.087 33.724 107.175 1.00 47.47 364 ALA B CA 1
ATOM 5183 C C . ALA B 1 343 ? 105.881 33.061 106.525 1.00 40.21 364 ALA B C 1
ATOM 5184 O O . ALA B 1 343 ? 105.238 32.209 107.124 1.00 47.84 364 ALA B O 1
ATOM 5186 N N . ALA B 1 344 ? 105.577 33.465 105.299 1.00 42.17 365 ALA B N 1
ATOM 5187 C CA . ALA B 1 344 ? 104.532 32.808 104.510 1.00 43.76 365 ALA B CA 1
ATOM 5188 C C . ALA B 1 344 ? 105.110 31.535 103.915 1.00 45.55 365 ALA B C 1
ATOM 5189 O O . ALA B 1 344 ? 106.318 31.444 103.721 1.00 43.88 365 ALA B O 1
ATOM 5191 N N . THR B 1 345 ? 104.259 30.551 103.631 1.00 34.94 366 THR B N 1
ATOM 5192 C CA . THR B 1 345 ? 104.726 29.345 102.963 1.00 37.18 366 THR B CA 1
ATOM 5193 C C . THR B 1 345 ? 103.908 29.151 101.693 1.00 36.19 366 THR B C 1
ATOM 5194 O O . THR B 1 345 ? 102.689 29.299 101.699 1.00 34.15 366 THR B O 1
ATOM 5198 N N . ALA B 1 346 ? 104.592 28.825 100.607 1.00 33.17 367 ALA B N 1
ATOM 5199 C CA . ALA B 1 346 ? 103.955 28.745 99.314 1.00 32.52 367 ALA B CA 1
ATOM 5200 C C . ALA B 1 346 ? 104.091 27.334 98.768 1.00 31.30 367 ALA B C 1
ATOM 5201 O O . ALA B 1 346 ? 105.082 26.657 99.024 1.00 28.87 367 ALA B O 1
ATOM 5203 N N . HIS B 1 347 ? 103.085 26.893 98.026 1.00 27.82 368 HIS B N 1
ATOM 5204 C CA . HIS B 1 347 ? 103.157 25.610 97.332 1.00 33.96 368 HIS B CA 1
ATOM 5205 C C . HIS B 1 347 ? 102.672 25.745 95.887 1.00 26.03 368 HIS B C 1
ATOM 5206 O O . HIS B 1 347 ? 101.609 26.321 95.630 1.00 25.34 368 HIS B O 1
ATOM 5213 N N . ILE B 1 348 ? 103.446 25.203 94.952 1.00 26.18 369 ILE B N 1
ATOM 5214 C CA . ILE B 1 348 ? 103.050 25.168 93.534 1.00 21.66 369 ILE B CA 1
ATOM 5215 C C . ILE B 1 348 ? 102.406 23.810 93.275 1.00 28.14 369 ILE B C 1
ATOM 5216 O O . ILE B 1 348 ? 103.005 22.783 93.581 1.00 32.18 369 ILE B O 1
ATOM 5221 N N . TYR B 1 349 ? 101.200 23.780 92.717 1.00 24.11 370 TYR B N 1
ATOM 5222 C CA . TYR B 1 349 ? 100.534 22.500 92.495 1.00 30.66 370 TYR B CA 1
ATOM 5223 C C . TYR B 1 349 ? 101.150 21.754 91.325 1.00 34.51 370 TYR B C 1
ATOM 5224 O O . TYR B 1 349 ? 101.402 22.334 90.280 1.00 27.53 370 TYR B O 1
ATOM 5233 N N . ASP B 1 350 ? 101.368 20.461 91.512 1.00 29.00 371 ASP B N 1
ATOM 5234 C CA . ASP B 1 350 ? 101.944 19.619 90.478 1.00 33.60 371 ASP B CA 1
ATOM 5235 C C . ASP B 1 350 ? 100.986 18.515 90.090 1.00 34.18 371 ASP B C 1
ATOM 5236 O O . ASP B 1 350 ? 99.932 18.357 90.716 1.00 31.30 371 ASP B O 1
ATOM 5250 N N . THR C 1 21 ? 40.859 41.702 64.654 1.00 58.18 42 THR C N 1
ATOM 5251 C CA . THR C 1 21 ? 41.674 41.135 63.578 1.00 50.29 42 THR C CA 1
ATOM 5252 C C . THR C 1 21 ? 40.767 40.775 62.413 1.00 57.25 42 THR C C 1
ATOM 5253 O O . THR C 1 21 ? 39.615 40.402 62.618 1.00 59.48 42 THR C O 1
ATOM 5257 N N . LYS C 1 22 ? 41.283 40.885 61.192 1.00 58.64 43 LYS C N 1
ATOM 5258 C CA . LYS C 1 22 ? 40.474 40.664 59.998 1.00 58.33 43 LYS C CA 1
ATOM 5259 C C . LYS C 1 22 ? 40.717 39.291 59.372 1.00 65.21 43 LYS C C 1
ATOM 5260 O O . LYS C 1 22 ? 39.964 38.850 58.499 1.00 67.80 43 LYS C O 1
ATOM 5262 N N . ASN C 1 23 ? 41.781 38.629 59.815 1.00 65.44 44 ASN C N 1
ATOM 5263 C CA . ASN C 1 23 ? 42.119 37.290 59.345 1.00 65.50 44 ASN C CA 1
ATOM 5264 C C . ASN C 1 23 ? 41.801 36.234 60.394 1.00 58.88 44 ASN C C 1
ATOM 5265 O O . ASN C 1 23 ? 42.315 36.282 61.508 1.00 60.49 44 ASN C O 1
ATOM 5270 N N . GLN C 1 24 ? 40.962 35.275 60.028 1.00 54.56 45 GLN C N 1
ATOM 5271 C CA . GLN C 1 24 ? 40.508 34.260 60.968 1.00 54.86 45 GLN C CA 1
ATOM 5272 C C . GLN C 1 24 ? 41.414 33.029 60.945 1.00 45.09 45 GLN C C 1
ATOM 5273 O O . GLN C 1 24 ? 41.466 32.277 61.916 1.00 38.34 45 GLN C O 1
ATOM 5279 N N . ILE C 1 25 ? 42.117 32.832 59.830 1.00 49.90 46 ILE C N 1
ATOM 5280 C CA . ILE C 1 25 ? 43.055 31.714 59.656 1.00 50.37 46 ILE C CA 1
ATOM 5281 C C . ILE C 1 25 ? 42.384 30.353 59.481 1.00 50.86 46 ILE C C 1
ATOM 5282 O O . ILE C 1 25 ? 42.683 29.624 58.538 1.00 57.01 46 ILE C O 1
ATOM 5287 N N . SER C 1 26 ? 41.492 30.001 60.395 1.00 51.62 47 SER C N 1
ATOM 5288 C CA . SER C 1 26 ? 40.791 28.726 60.298 1.00 55.91 47 SER C CA 1
ATOM 5289 C C . SER C 1 26 ? 39.408 28.798 60.935 1.00 60.09 47 SER C C 1
ATOM 5290 O O . SER C 1 26 ? 39.209 29.488 61.934 1.00 59.65 47 SER C O 1
ATOM 5293 N N . SER C 1 27 ? 38.450 28.092 60.348 1.00 56.41 48 SER C N 1
ATOM 5294 C CA . SER C 1 27 ? 37.086 28.139 60.840 1.00 53.85 48 SER C CA 1
ATOM 5295 C C . SER C 1 27 ? 36.976 27.601 62.262 1.00 45.83 48 SER C C 1
ATOM 5296 O O . SER C 1 27 ? 35.987 27.854 62.943 1.00 56.08 48 SER C O 1
ATOM 5299 N N . ASN C 1 28 ? 37.986 26.854 62.704 1.00 44.83 49 ASN C N 1
ATOM 5300 C CA . ASN C 1 28 ? 38.054 26.427 64.097 1.00 49.36 49 ASN C CA 1
ATOM 5301 C C . ASN C 1 28 ? 38.445 27.560 65.052 1.00 45.17 49 ASN C C 1
ATOM 5302 O O . ASN C 1 28 ? 38.377 27.389 66.270 1.00 41.82 49 ASN C O 1
ATOM 5307 N N . TYR C 1 29 ? 38.826 28.716 64.503 1.00 39.95 50 TYR C N 1
ATOM 5308 C CA . TYR C 1 29 ? 39.183 29.872 65.329 1.00 45.84 50 TYR C CA 1
ATOM 5309 C C . TYR C 1 29 ? 38.167 31.006 65.192 1.00 49.18 50 TYR C C 1
ATOM 5310 O O . TYR C 1 29 ? 37.372 31.030 64.268 1.00 48.28 50 TYR C O 1
ATOM 5319 N N . TYR C 1 30 ? 38.234 31.956 66.116 1.00 39.66 51 TYR C N 1
ATOM 5320 C CA . TYR C 1 30 ? 37.455 33.182 66.056 1.00 39.77 51 TYR C CA 1
ATOM 5321 C C . TYR C 1 30 ? 38.376 34.340 65.678 1.00 41.31 51 TYR C C 1
ATOM 5322 O O . TYR C 1 30 ? 39.562 34.310 65.982 1.00 41.14 51 TYR C O 1
ATOM 5331 N N . LYS C 1 31 ? 37.838 35.376 65.051 1.00 40.29 52 LYS C N 1
ATOM 5332 C CA . LYS C 1 31 ? 38.593 36.621 64.938 1.00 41.99 52 LYS C CA 1
ATOM 5333 C C . LYS C 1 31 ? 38.786 37.170 66.361 1.00 45.48 52 LYS C C 1
ATOM 5334 O O . LYS C 1 31 ? 37.969 36.925 67.254 1.00 40.02 52 LYS C O 1
ATOM 5340 N N . THR C 1 32 ? 39.871 37.899 66.572 1.00 40.71 53 THR C N 1
ATOM 5341 C CA . THR C 1 32 ? 40.239 38.326 67.908 1.00 38.97 53 THR C CA 1
ATOM 5342 C C . THR C 1 32 ? 40.093 39.833 68.062 1.00 47.62 53 THR C C 1
ATOM 5343 O O . THR C 1 32 ? 40.271 40.590 67.100 1.00 55.96 53 THR C O 1
ATOM 5347 N N . VAL C 1 33 ? 39.761 40.271 69.270 1.00 50.03 54 VAL C N 1
ATOM 5348 C CA . VAL C 1 33 ? 39.455 41.681 69.485 1.00 61.30 54 VAL C CA 1
ATOM 5349 C C . VAL C 1 33 ? 40.692 42.573 69.506 1.00 65.71 54 VAL C C 1
ATOM 5350 O O . VAL C 1 33 ? 41.660 42.289 70.218 1.00 67.47 54 VAL C O 1
ATOM 5354 N N . LEU C 1 34 ? 40.644 43.632 68.695 1.00 64.11 55 LEU C N 1
ATOM 5355 C CA . LEU C 1 34 ? 41.588 44.743 68.759 1.00 68.36 55 LEU C CA 1
ATOM 5356 C C . LEU C 1 34 ? 40.822 45.979 69.210 1.00 81.70 55 LEU C C 1
ATOM 5357 O O . LEU C 1 34 ? 39.663 46.159 68.833 1.00 84.50 55 LEU C O 1
ATOM 5362 N N . PRO C 1 35 ? 41.461 46.845 70.011 1.00 91.09 56 PRO C N 1
ATOM 5363 C CA . PRO C 1 35 ? 42.840 46.711 70.487 1.00 89.58 56 PRO C CA 1
ATOM 5364 C C . PRO C 1 35 ? 43.015 45.500 71.395 1.00 82.18 56 PRO C C 1
ATOM 5365 O O . PRO C 1 35 ? 42.406 45.417 72.463 1.00 87.13 56 PRO C O 1
ATOM 5369 N N . TYR C 1 36 ? 43.849 44.569 70.952 1.00 68.74 57 TYR C N 1
ATOM 5370 C CA . TYR C 1 36 ? 44.137 43.356 71.698 1.00 65.08 57 TYR C CA 1
ATOM 5371 C C . TYR C 1 36 ? 44.356 43.622 73.190 1.00 58.63 57 TYR C C 1
ATOM 5372 O O . TYR C 1 36 ? 45.025 44.581 73.585 1.00 60.49 57 TYR C O 1
ATOM 5381 N N . LYS C 1 37 ? 43.756 42.773 74.012 1.00 53.86 58 LYS C N 1
ATOM 5382 C CA . LYS C 1 37 ? 43.960 42.810 75.454 1.00 57.81 58 LYS C CA 1
ATOM 5383 C C . LYS C 1 37 ? 44.456 41.450 75.914 1.00 60.49 58 LYS C C 1
ATOM 5384 O O . LYS C 1 37 ? 43.824 40.426 75.641 1.00 63.44 58 LYS C O 1
ATOM 5390 N N . ALA C 1 38 ? 45.592 41.442 76.604 1.00 59.81 59 ALA C N 1
ATOM 5391 C CA . ALA C 1 38 ? 46.178 40.200 77.100 1.00 61.38 59 ALA C CA 1
ATOM 5392 C C . ALA C 1 38 ? 45.364 39.633 78.261 1.00 54.33 59 ALA C C 1
ATOM 5393 O O . ALA C 1 38 ? 44.743 40.376 79.025 1.00 53.04 59 ALA C O 1
ATOM 5395 N N . SER C 1 39 ? 45.371 38.313 78.386 1.00 50.67 60 SER C N 1
ATOM 5396 C CA . SER C 1 39 ? 44.713 37.654 79.503 1.00 58.46 60 SER C CA 1
ATOM 5397 C C . SER C 1 39 ? 45.062 38.354 80.820 1.00 65.89 60 SER C C 1
ATOM 5398 O O . SER C 1 39 ? 46.208 38.756 81.035 1.00 69.49 60 SER C O 1
ATOM 5401 N N . LYS C 1 40 ? 44.074 38.512 81.696 1.00 68.31 61 LYS C N 1
ATOM 5402 C CA . LYS C 1 40 ? 44.338 39.035 83.035 1.00 68.42 61 LYS C CA 1
ATOM 5403 C C . LYS C 1 40 ? 45.051 37.974 83.878 1.00 64.59 61 LYS C C 1
ATOM 5404 O O . LYS C 1 40 ? 45.431 38.212 85.023 1.00 69.40 61 LYS C O 1
ATOM 5407 N N . SER C 1 41 ? 45.230 36.799 83.291 1.00 51.68 62 SER C N 1
ATOM 5408 C CA . SER C 1 41 ? 45.977 35.733 83.931 1.00 49.05 62 SER C CA 1
ATOM 5409 C C . SER C 1 41 ? 47.113 35.283 83.005 1.00 49.09 62 SER C C 1
ATOM 5410 O O . SER C 1 41 ? 47.460 34.103 82.952 1.00 44.36 62 SER C O 1
ATOM 5413 N N . ARG C 1 42 ? 47.690 36.232 82.276 1.00 44.07 63 ARG C N 1
ATOM 5414 C CA . ARG C 1 42 ? 48.625 35.897 81.205 1.00 46.51 63 ARG C CA 1
ATOM 5415 C C . ARG C 1 42 ? 49.768 34.994 81.669 1.00 43.03 63 ARG C C 1
ATOM 5416 O O . ARG C 1 42 ? 50.506 35.336 82.594 1.00 38.10 63 ARG C O 1
ATOM 5424 N N . GLY C 1 43 ? 49.913 33.843 81.015 1.00 38.36 64 GLY C N 1
ATOM 5425 C CA . GLY C 1 43 ? 51.031 32.951 81.289 1.00 33.25 64 GLY C CA 1
ATOM 5426 C C . GLY C 1 43 ? 50.719 31.900 82.339 1.00 37.23 64 GLY C C 1
ATOM 5427 O O . GLY C 1 43 ? 51.476 30.942 82.510 1.00 35.39 64 GLY C O 1
ATOM 5428 N N . LEU C 1 44 ? 49.595 32.053 83.034 1.00 31.78 65 LEU C N 1
ATOM 5429 C CA . LEU C 1 44 ? 49.302 31.147 84.137 1.00 33.48 65 LEU C CA 1
ATOM 5430 C C . LEU C 1 44 ? 49.095 29.737 83.623 1.00 31.56 65 LEU C C 1
ATOM 5431 O O . LEU C 1 44 ? 49.403 28.765 84.312 1.00 32.51 65 LEU C O 1
ATOM 5436 N N . VAL C 1 45 ? 48.565 29.620 82.408 1.00 33.74 66 VAL C N 1
ATOM 5437 C CA . VAL C 1 45 ? 48.334 28.300 81.839 1.00 25.64 66 VAL C CA 1
ATOM 5438 C C . VAL C 1 45 ? 49.660 27.553 81.692 1.00 27.01 66 VAL C C 1
ATOM 5439 O O . VAL C 1 45 ? 49.731 26.341 81.905 1.00 29.94 66 VAL C O 1
ATOM 5443 N N . VAL C 1 46 ? 50.719 28.283 81.359 1.00 24.12 67 VAL C N 1
ATOM 5444 C CA . VAL C 1 46 ? 52.040 27.668 81.256 1.00 28.45 67 VAL C CA 1
ATOM 5445 C C . VAL C 1 46 ? 52.555 27.237 82.628 1.00 33.18 67 VAL C C 1
ATOM 5446 O O . VAL C 1 46 ? 53.289 26.251 82.745 1.00 30.10 67 VAL C O 1
ATOM 5450 N N . SER C 1 47 ? 52.188 27.985 83.666 1.00 31.72 68 SER C N 1
ATOM 5451 C CA . SER C 1 47 ? 52.631 27.645 85.016 1.00 38.41 68 SER C CA 1
ATOM 5452 C C . SER C 1 47 ? 51.917 26.393 85.503 1.00 32.24 68 SER C C 1
ATOM 5453 O O . SER C 1 47 ? 52.477 25.601 86.252 1.00 31.56 68 SER C O 1
ATOM 5456 N N . ASN C 1 48 ? 50.679 26.223 85.059 1.00 23.70 69 ASN C N 1
ATOM 5457 C CA . ASN C 1 48 ? 49.810 25.213 85.631 1.00 25.21 69 ASN C CA 1
ATOM 5458 C C . ASN C 1 48 ? 49.651 23.942 84.819 1.00 29.05 69 ASN C C 1
ATOM 5459 O O . ASN C 1 48 ? 49.184 22.936 85.337 1.00 27.32 69 ASN C O 1
ATOM 5464 N N . ILE C 1 49 ? 50.030 23.976 83.545 1.00 25.56 70 ILE C N 1
ATOM 5465 C CA . ILE C 1 49 ? 49.793 22.815 82.677 1.00 28.18 70 ILE C CA 1
ATOM 5466 C C . ILE C 1 49 ? 51.125 22.345 82.148 1.00 31.44 70 ILE C C 1
ATOM 5467 O O . ILE C 1 49 ? 51.794 23.069 81.418 1.00 25.83 70 ILE C O 1
ATOM 5472 N N . TYR C 1 50 ? 51.499 21.124 82.511 1.00 28.03 71 TYR C N 1
ATOM 5473 C CA . TYR C 1 50 ? 52.831 20.625 82.247 1.00 27.13 71 TYR C CA 1
ATOM 5474 C C . TYR C 1 50 ? 53.166 20.508 80.762 1.00 25.33 71 TYR C C 1
ATOM 5475 O O . TYR C 1 50 ? 54.242 20.922 80.326 1.00 25.78 71 TYR C O 1
ATOM 5484 N N . SER C 1 51 ? 52.268 19.905 79.997 1.00 25.02 72 SER C N 1
ATOM 5485 C CA . SER C 1 51 ? 52.580 19.552 78.613 1.00 25.87 72 SER C CA 1
ATOM 5486 C C . SER C 1 51 ? 52.008 20.580 77.664 1.00 29.88 72 SER C C 1
ATOM 5487 O O . SER C 1 51 ? 50.828 20.925 77.756 1.00 27.77 72 SER C O 1
ATOM 5490 N N . ARG C 1 52 ? 52.834 21.059 76.739 1.00 26.50 73 ARG C N 1
ATOM 5491 C CA A ARG C 1 52 ? 52.372 22.014 75.737 0.56 26.64 73 ARG C CA 1
ATOM 5492 C CA B ARG C 1 52 ? 52.359 22.017 75.753 0.44 26.74 73 ARG C CA 1
ATOM 5493 C C . ARG C 1 52 ? 51.252 21.411 74.892 1.00 24.65 73 ARG C C 1
ATOM 5494 O O . ARG C 1 52 ? 50.348 22.117 74.461 1.00 29.03 73 ARG C O 1
ATOM 5509 N N . TYR C 1 53 ? 51.311 20.096 74.658 1.00 22.30 74 TYR C N 1
ATOM 5510 C CA . TYR C 1 53 ? 50.221 19.419 73.930 1.00 26.15 74 TYR C CA 1
ATOM 5511 C C . TYR C 1 53 ? 48.871 19.498 74.670 1.00 29.96 74 TYR C C 1
ATOM 5512 O O . TYR C 1 53 ? 47.818 19.644 74.053 1.00 25.91 74 TYR C O 1
ATOM 5521 N N . ASP C 1 54 ? 48.901 19.389 75.997 1.00 26.90 75 ASP C N 1
ATOM 5522 C CA . ASP C 1 54 ? 47.699 19.612 76.791 1.00 24.95 75 ASP C CA 1
ATOM 5523 C C . ASP C 1 54 ? 47.266 21.091 76.726 1.00 22.19 75 ASP C C 1
ATOM 5524 O O . ASP C 1 54 ? 46.079 21.391 76.686 1.00 26.49 75 ASP C O 1
ATOM 5529 N N . ILE C 1 55 ? 48.225 22.014 76.732 1.00 24.48 76 ILE C N 1
ATOM 5530 C CA . ILE C 1 55 ? 47.858 23.432 76.631 1.00 26.72 76 ILE C CA 1
ATOM 5531 C C . ILE C 1 55 ? 47.091 23.704 75.331 1.00 21.32 76 ILE C C 1
ATOM 5532 O O . ILE C 1 55 ? 46.029 24.322 75.331 1.00 25.75 76 ILE C O 1
ATOM 5537 N N . ASN C 1 56 ? 47.640 23.230 74.223 1.00 26.33 77 ASN C N 1
ATOM 5538 C CA . ASN C 1 56 ? 46.997 23.363 72.917 1.00 24.61 77 ASN C CA 1
ATOM 5539 C C . ASN C 1 56 ? 45.600 22.754 72.876 1.00 29.12 77 ASN C C 1
ATOM 5540 O O . ASN C 1 56 ? 44.662 23.392 72.380 1.00 29.21 77 ASN C O 1
ATOM 5545 N N . GLU C 1 57 ? 45.461 21.529 73.403 1.00 27.73 78 GLU C N 1
ATOM 5546 C CA . GLU C 1 57 ? 44.158 20.847 73.492 1.00 24.76 78 GLU C CA 1
ATOM 5547 C C . GLU C 1 57 ? 43.211 21.710 74.300 1.00 30.79 78 GLU C C 1
ATOM 5548 O O . GLU C 1 57 ? 42.069 21.943 73.906 1.00 30.14 78 GLU C O 1
ATOM 5554 N N . LEU C 1 58 ? 43.682 22.149 75.462 1.00 22.53 79 LEU C N 1
ATOM 5555 C CA . LEU C 1 58 ? 42.852 22.929 76.380 1.00 24.55 79 LEU C CA 1
ATOM 5556 C C . LEU C 1 58 ? 42.309 24.170 75.702 1.00 24.39 79 LEU C C 1
ATOM 5557 O O . LEU C 1 58 ? 41.112 24.403 75.682 1.00 27.96 79 LEU C O 1
ATOM 5562 N N . GLU C 1 59 ? 43.196 24.982 75.138 1.00 25.38 80 GLU C N 1
ATOM 5563 C CA . GLU C 1 59 ? 42.738 26.243 74.566 1.00 26.23 80 GLU C CA 1
ATOM 5564 C C . GLU C 1 59 ? 41.978 26.089 73.233 1.00 29.33 80 GLU C C 1
ATOM 5565 O O . GLU C 1 59 ? 40.925 26.707 73.039 1.00 26.68 80 GLU C O 1
ATOM 5571 N N . SER C 1 60 ? 42.520 25.284 72.318 1.00 28.36 81 SER C N 1
ATOM 5572 C CA . SER C 1 60 ? 41.875 25.049 71.016 1.00 28.79 81 SER C CA 1
ATOM 5573 C C . SER C 1 60 ? 40.564 24.329 71.190 1.00 32.68 81 SER C C 1
ATOM 5574 O O . SER C 1 60 ? 39.585 24.606 70.490 1.00 29.32 81 SER C O 1
ATOM 5577 N N . GLY C 1 61 ? 40.562 23.377 72.117 1.00 26.37 82 GLY C N 1
ATOM 5578 C CA . GLY C 1 61 ? 39.389 22.585 72.391 1.00 22.94 82 GLY C CA 1
ATOM 5579 C C . GLY C 1 61 ? 38.277 23.412 73.003 1.00 29.26 82 GLY C C 1
ATOM 5580 O O . GLY C 1 61 ? 37.112 23.171 72.721 1.00 33.50 82 GLY C O 1
ATOM 5581 N N . LEU C 1 62 ? 38.615 24.375 73.860 1.00 28.42 83 LEU C N 1
ATOM 5582 C CA . LEU C 1 62 ? 37.558 25.210 74.447 1.00 27.12 83 LEU C CA 1
ATOM 5583 C C . LEU C 1 62 ? 36.938 26.088 73.363 1.00 27.43 83 LEU C C 1
ATOM 5584 O O . LEU C 1 62 ? 35.744 26.359 73.395 1.00 30.91 83 LEU C O 1
ATOM 5597 N N . ARG C 1 64 ? 36.656 25.131 70.184 1.00 34.83 85 ARG C N 1
ATOM 5598 C CA . ARG C 1 64 ? 35.775 24.206 69.469 1.00 34.50 85 ARG C CA 1
ATOM 5599 C C . ARG C 1 64 ? 34.453 24.108 70.214 1.00 37.57 85 ARG C C 1
ATOM 5600 O O . ARG C 1 64 ? 33.389 24.182 69.614 1.00 37.33 85 ARG C O 1
ATOM 5608 N N . VAL C 1 65 ? 34.529 23.945 71.529 1.00 35.24 86 VAL C N 1
ATOM 5609 C CA . VAL C 1 65 ? 33.321 23.842 72.355 1.00 37.70 86 VAL C CA 1
ATOM 5610 C C . VAL C 1 65 ? 32.497 25.115 72.276 1.00 39.56 86 VAL C C 1
ATOM 5611 O O . VAL C 1 65 ? 31.275 25.070 72.210 1.00 37.55 86 VAL C O 1
ATOM 5615 N N . SER C 1 66 ? 33.175 26.254 72.275 1.00 35.21 87 SER C N 1
ATOM 5616 C CA . SER C 1 66 ? 32.489 27.532 72.246 1.00 38.95 87 SER C CA 1
ATOM 5617 C C . SER C 1 66 ? 31.639 27.700 70.986 1.00 42.16 87 SER C C 1
ATOM 5618 O O . SER C 1 66 ? 30.646 28.424 70.997 1.00 46.76 87 SER C O 1
ATOM 5621 N N . GLN C 1 67 ? 32.010 27.017 69.908 1.00 43.05 88 GLN C N 1
ATOM 5622 C CA . GLN C 1 67 ? 31.274 27.161 68.654 1.00 47.22 88 GLN C CA 1
ATOM 5623 C C . GLN C 1 67 ? 29.923 26.453 68.670 1.00 51.03 88 GLN C C 1
ATOM 5624 O O . GLN C 1 67 ? 29.160 26.547 67.706 1.00 53.53 88 GLN C O 1
ATOM 5630 N N . ASN C 1 68 ? 29.631 25.740 69.753 1.00 51.81 89 ASN C N 1
ATOM 5631 C CA . ASN C 1 68 ? 28.311 25.140 69.926 1.00 57.53 89 ASN C CA 1
ATOM 5632 C C . ASN C 1 68 ? 27.302 26.224 70.298 1.00 57.66 89 ASN C C 1
ATOM 5633 O O . ASN C 1 68 ? 26.106 26.080 70.075 1.00 57.68 89 ASN C O 1
ATOM 5638 N N . LYS C 1 69 ? 27.804 27.320 70.862 1.00 57.92 90 LYS C N 1
ATOM 5639 C CA . LYS C 1 69 ? 26.944 28.379 71.375 1.00 51.05 90 LYS C CA 1
ATOM 5640 C C . LYS C 1 69 ? 27.214 29.743 70.737 1.00 46.39 90 LYS C C 1
ATOM 5641 O O . LYS C 1 69 ? 26.287 30.521 70.522 1.00 44.31 90 LYS C O 1
ATOM 5647 N N . TYR C 1 70 ? 28.478 30.028 70.430 1.00 37.42 91 TYR C N 1
ATOM 5648 C CA . TYR C 1 70 ? 28.851 31.333 69.890 1.00 42.26 91 TYR C CA 1
ATOM 5649 C C . TYR C 1 70 ? 29.487 31.184 68.506 1.00 46.06 91 TYR C C 1
ATOM 5650 O O . TYR C 1 70 ? 30.600 30.680 68.375 1.00 44.45 91 TYR C O 1
ATOM 5659 N N . SER C 1 71 ? 28.795 31.638 67.472 1.00 43.37 92 SER C N 1
ATOM 5660 C CA . SER C 1 71 ? 29.337 31.505 66.116 1.00 45.13 92 SER C CA 1
ATOM 5661 C C . SER C 1 71 ? 30.446 32.519 65.876 1.00 47.40 92 SER C C 1
ATOM 5662 O O . SER C 1 71 ? 30.313 33.692 66.225 1.00 49.90 92 SER C O 1
ATOM 5665 N N . PRO C 1 72 ? 31.558 32.069 65.290 1.00 51.97 93 PRO C N 1
ATOM 5666 C CA . PRO C 1 72 ? 32.620 33.025 64.983 1.00 45.80 93 PRO C CA 1
ATOM 5667 C C . PRO C 1 72 ? 32.202 34.035 63.929 1.00 55.07 93 PRO C C 1
ATOM 5668 O O . PRO C 1 72 ? 32.988 34.905 63.564 1.00 58.07 93 PRO C O 1
ATOM 5672 N N . ASP C 1 73 ? 30.971 33.928 63.446 1.00 58.59 94 ASP C N 1
ATOM 5673 C CA . ASP C 1 73 ? 30.446 34.932 62.536 1.00 62.86 94 ASP C CA 1
ATOM 5674 C C . ASP C 1 73 ? 29.748 36.063 63.291 1.00 60.54 94 ASP C C 1
ATOM 5675 O O . ASP C 1 73 ? 29.585 37.157 62.757 1.00 67.50 94 ASP C O 1
ATOM 5680 N N . ASN C 1 74 ? 29.349 35.796 64.535 1.00 52.64 95 ASN C N 1
ATOM 5681 C CA . ASN C 1 74 ? 28.654 36.787 65.356 1.00 57.95 95 ASN C CA 1
ATOM 5682 C C . ASN C 1 74 ? 29.550 37.336 66.464 1.00 55.80 95 ASN C C 1
ATOM 5683 O O . ASN C 1 74 ? 29.337 38.449 66.965 1.00 55.69 95 ASN C O 1
ATOM 5688 N N . TYR C 1 75 ? 30.536 36.533 66.853 1.00 43.13 96 TYR C N 1
ATOM 5689 C CA . TYR C 1 75 ? 31.317 36.784 68.064 1.00 46.56 96 TYR C CA 1
ATOM 5690 C C . TYR C 1 75 ? 32.802 36.908 67.813 1.00 43.34 96 TYR C C 1
ATOM 5691 O O . TYR C 1 75 ? 33.361 36.180 67.007 1.00 43.26 96 TYR C O 1
ATOM 5700 N N . LEU C 1 76 ? 33.433 37.815 68.550 1.00 47.47 97 LEU C N 1
ATOM 5701 C CA . LEU C 1 76 ? 34.881 37.941 68.569 1.00 42.82 97 LEU C CA 1
ATOM 5702 C C . LEU C 1 76 ? 35.409 37.342 69.872 1.00 40.20 97 LEU C C 1
ATOM 5703 O O . LEU C 1 76 ? 34.711 37.330 70.884 1.00 44.04 97 LEU C O 1
ATOM 5708 N N . PHE C 1 77 ? 36.641 36.840 69.826 1.00 34.77 98 PHE C N 1
ATOM 5709 C CA . PHE C 1 77 ? 37.284 36.170 70.949 1.00 32.31 98 PHE C CA 1
ATOM 5710 C C . PHE C 1 77 ? 38.172 37.152 71.693 1.00 33.06 98 PHE C C 1
ATOM 5711 O O . PHE C 1 77 ? 38.878 37.942 71.076 1.00 34.22 98 PHE C O 1
ATOM 5719 N N . GLN C 1 78 ? 38.144 37.099 73.019 1.00 34.43 99 GLN C N 1
ATOM 5720 C CA . GLN C 1 78 ? 39.165 37.779 73.811 1.00 36.33 99 GLN C CA 1
ATOM 5721 C C . GLN C 1 78 ? 39.613 36.859 74.941 1.00 30.01 99 GLN C C 1
ATOM 5722 O O . GLN C 1 78 ? 38.786 36.188 75.554 1.00 34.43 99 GLN C O 1
ATOM 5728 N N . GLU C 1 79 ? 40.920 36.791 75.193 1.00 27.66 100 GLU C N 1
ATOM 5729 C CA . GLU C 1 79 ? 41.420 36.008 76.320 1.00 32.99 100 GLU C CA 1
ATOM 5730 C C . GLU C 1 79 ? 40.788 36.549 77.608 1.00 32.04 100 GLU C C 1
ATOM 5731 O O . GLU C 1 79 ? 40.499 37.743 77.707 1.00 32.07 100 GLU C O 1
ATOM 5737 N N . GLY C 1 80 ? 40.566 35.659 78.568 1.00 32.66 101 GLY C N 1
ATOM 5738 C CA . GLY C 1 80 ? 39.832 35.973 79.788 1.00 37.02 101 GLY C CA 1
ATOM 5739 C C . GLY C 1 80 ? 40.229 37.254 80.494 1.00 38.84 101 GLY C C 1
ATOM 5740 O O . GLY C 1 80 ? 41.398 37.450 80.850 1.00 42.27 101 GLY C O 1
ATOM 5741 N N . GLN C 1 81 ? 39.249 38.130 80.702 1.00 36.80 102 GLN C N 1
ATOM 5742 C CA . GLN C 1 81 ? 39.491 39.402 81.369 1.00 39.31 102 GLN C CA 1
ATOM 5743 C C . GLN C 1 81 ? 38.889 39.484 82.769 1.00 43.22 102 GLN C C 1
ATOM 5744 O O . GLN C 1 81 ? 39.302 40.326 83.573 1.00 46.44 102 GLN C O 1
ATOM 5750 N N . TYR C 1 82 ? 37.904 38.638 83.054 1.00 38.71 103 TYR C N 1
ATOM 5751 C CA . TYR C 1 82 ? 37.056 38.840 84.235 1.00 47.67 103 TYR C CA 1
ATOM 5752 C C . TYR C 1 82 ? 37.517 38.105 85.493 1.00 49.92 103 TYR C C 1
ATOM 5753 O O . TYR C 1 82 ? 37.238 38.547 86.605 1.00 49.46 103 TYR C O 1
ATOM 5762 N N . LEU C 1 83 ? 38.218 36.990 85.306 1.00 42.37 104 LEU C N 1
ATOM 5763 C CA . LEU C 1 83 ? 38.797 36.245 86.411 1.00 42.16 104 LEU C CA 1
ATOM 5764 C C . LEU C 1 83 ? 40.288 36.515 86.412 1.00 47.20 104 LEU C C 1
ATOM 5765 O O . LEU C 1 83 ? 41.018 35.942 85.619 1.00 48.53 104 LEU C O 1
ATOM 5770 N N . ASP C 1 84 ? 40.751 37.390 87.291 1.00 52.32 105 ASP C N 1
ATOM 5771 C CA . ASP C 1 84 ? 42.160 37.768 87.265 1.00 52.46 105 ASP C CA 1
ATOM 5772 C C . ASP C 1 84 ? 43.055 36.700 87.893 1.00 49.40 105 ASP C C 1
ATOM 5773 O O . ASP C 1 84 ? 42.572 35.740 88.489 1.00 47.99 105 ASP C O 1
ATOM 5778 N N . LYS C 1 85 ? 44.364 36.882 87.761 1.00 51.01 106 LYS C N 1
ATOM 5779 C CA . LYS C 1 85 ? 45.339 35.912 88.248 1.00 50.36 106 LYS C CA 1
ATOM 5780 C C . LYS C 1 85 ? 45.196 35.600 89.745 1.00 51.11 106 LYS C C 1
ATOM 5781 O O . LYS C 1 85 ? 45.266 34.445 90.171 1.00 50.74 106 LYS C O 1
ATOM 5787 N N . GLU C 1 86 ? 44.997 36.637 90.543 1.00 46.71 107 GLU C N 1
ATOM 5788 C CA . GLU C 1 86 ? 44.933 36.477 91.990 1.00 43.79 107 GLU C CA 1
ATOM 5789 C C . GLU C 1 86 ? 43.719 35.630 92.371 1.00 44.28 107 GLU C C 1
ATOM 5790 O O . GLU C 1 86 ? 43.783 34.791 93.269 1.00 44.46 107 GLU C O 1
ATOM 5796 N N . THR C 1 87 ? 42.616 35.836 91.666 1.00 44.43 108 THR C N 1
ATOM 5797 C CA . THR C 1 87 ? 41.402 35.085 91.944 1.00 46.29 108 THR C CA 1
ATOM 5798 C C . THR C 1 87 ? 41.582 33.606 91.590 1.00 42.42 108 THR C C 1
ATOM 5799 O O . THR C 1 87 ? 41.257 32.718 92.388 1.00 37.32 108 THR C O 1
ATOM 5803 N N . LEU C 1 88 ? 42.115 33.342 90.399 1.00 35.21 109 LEU C N 1
ATOM 5804 C CA . LEU C 1 88 ? 42.309 31.969 89.951 1.00 38.51 109 LEU C CA 1
ATOM 5805 C C . LEU C 1 88 ? 43.224 31.188 90.896 1.00 35.20 109 LEU C C 1
ATOM 5806 O O . LEU C 1 88 ? 42.940 30.037 91.231 1.00 39.70 109 LEU C O 1
ATOM 5811 N N . GLU C 1 89 ? 44.312 31.815 91.329 1.00 30.73 110 GLU C N 1
ATOM 5812 C CA . GLU C 1 89 ? 45.263 31.160 92.218 1.00 41.83 110 GLU C CA 1
ATOM 5813 C C . GLU C 1 89 ? 44.612 30.838 93.564 1.00 45.88 110 GLU C C 1
ATOM 5814 O O . GLU C 1 89 ? 44.921 29.827 94.189 1.00 38.12 110 GLU C O 1
ATOM 5820 N N . LYS C 1 90 ? 43.702 31.703 93.991 1.00 44.20 111 LYS C N 1
ATOM 5821 C CA . LYS C 1 90 ? 42.924 31.466 95.196 1.00 44.77 111 LYS C CA 1
ATOM 5822 C C . LYS C 1 90 ? 42.089 30.200 95.031 1.00 37.16 111 LYS C C 1
ATOM 5823 O O . LYS C 1 90 ? 42.146 29.302 95.872 1.00 40.74 111 LYS C O 1
ATOM 5829 N N . TRP C 1 91 ? 41.329 30.127 93.938 1.00 32.89 112 TRP C N 1
ATOM 5830 C CA . TRP C 1 91 ? 40.460 28.973 93.686 1.00 33.77 112 TRP C CA 1
ATOM 5831 C C . TRP C 1 91 ? 41.225 27.693 93.442 1.00 36.25 112 TRP C C 1
ATOM 5832 O O . TRP C 1 91 ? 40.747 26.608 93.780 1.00 37.22 112 TRP C O 1
ATOM 5843 N N . LEU C 1 92 ? 42.410 27.809 92.852 1.00 33.86 113 LEU C N 1
ATOM 5844 C CA . LEU C 1 92 ? 43.180 26.620 92.491 1.00 33.34 113 LEU C CA 1
ATOM 5845 C C . LEU C 1 92 ? 43.832 25.954 93.692 1.00 38.05 113 LEU C C 1
ATOM 5846 O O . LEU C 1 92 ? 44.186 24.777 93.644 1.00 32.71 113 LEU C O 1
ATOM 5851 N N . ASP C 1 93 ? 43.998 26.709 94.771 1.00 36.46 114 ASP C N 1
ATOM 5852 C CA . ASP C 1 93 ? 44.606 26.165 95.976 1.00 37.81 114 ASP C CA 1
ATOM 5853 C C . ASP C 1 93 ? 43.671 25.209 96.700 1.00 36.74 114 ASP C C 1
ATOM 5854 O O . ASP C 1 93 ? 42.484 25.122 96.385 1.00 36.59 114 ASP C O 1
ATOM 5859 N N . ARG C 1 94 ? 44.219 24.473 97.655 1.00 33.81 115 ARG C N 1
ATOM 5860 C CA . ARG C 1 94 ? 43.409 23.631 98.506 1.00 37.82 115 ARG C CA 1
ATOM 5861 C C . ARG C 1 94 ? 42.544 24.517 99.399 1.00 44.03 115 ARG C C 1
ATOM 5862 O O . ARG C 1 94 ? 42.925 25.642 99.713 1.00 43.25 115 ARG C O 1
ATOM 5870 N N . LYS C 1 95 ? 41.384 23.998 99.796 1.00 39.49 116 LYS C N 1
ATOM 5871 C CA . LYS C 1 95 ? 40.527 24.630 100.789 1.00 41.36 116 LYS C CA 1
ATOM 5872 C C . LYS C 1 95 ? 41.251 24.578 102.132 1.00 50.85 116 LYS C C 1
ATOM 5873 O O . LYS C 1 95 ? 41.789 23.538 102.507 1.00 49.44 116 LYS C O 1
ATOM 5879 N N . SER C 1 96 ? 41.264 25.697 102.855 1.00 48.44 117 SER C N 1
ATOM 5880 C CA . SER C 1 96 ? 41.811 25.740 104.208 1.00 50.92 117 SER C CA 1
ATOM 5881 C C . SER C 1 96 ? 41.206 26.923 104.956 1.00 55.25 117 SER C C 1
ATOM 5882 O O . SER C 1 96 ? 40.658 27.842 104.343 1.00 43.91 117 SER C O 1
ATOM 5885 N N . ASP C 1 97 ? 41.308 26.914 106.278 1.00 57.74 118 ASP C N 1
ATOM 5886 C CA . ASP C 1 97 ? 40.841 28.063 107.033 1.00 59.17 118 ASP C CA 1
ATOM 5887 C C . ASP C 1 97 ? 41.663 29.292 106.656 1.00 51.27 118 ASP C C 1
ATOM 5888 O O . ASP C 1 97 ? 41.194 30.417 106.773 1.00 54.34 118 ASP C O 1
ATOM 5893 N N . LYS C 1 98 ? 42.876 29.074 106.157 1.00 54.24 119 LYS C N 1
ATOM 5894 C CA . LYS C 1 98 ? 43.697 30.183 105.674 1.00 52.70 119 LYS C CA 1
ATOM 5895 C C . LYS C 1 98 ? 43.222 30.651 104.291 1.00 52.97 119 LYS C C 1
ATOM 5896 O O . LYS C 1 98 ? 43.357 31.823 103.922 1.00 54.25 119 LYS C O 1
ATOM 5899 N N . ASN C 1 99 ? 42.679 29.725 103.516 1.00 44.55 120 ASN C N 1
ATOM 5900 C CA . ASN C 1 99 ? 42.122 30.081 102.219 1.00 44.18 120 ASN C CA 1
ATOM 5901 C C . ASN C 1 99 ? 40.820 29.337 101.984 1.00 37.04 120 ASN C C 1
ATOM 5902 O O . ASN C 1 99 ? 40.804 28.294 101.332 1.00 33.23 120 ASN C O 1
ATOM 5907 N N . PRO C 1 100 ? 39.719 29.868 102.530 1.00 37.44 121 PRO C N 1
ATOM 5908 C CA . PRO C 1 100 ? 38.476 29.103 102.488 1.00 39.38 121 PRO C CA 1
ATOM 5909 C C . PRO C 1 100 ? 37.867 29.090 101.089 1.00 42.60 121 PRO C C 1
ATOM 5910 O O . PRO C 1 100 ? 36.866 28.411 100.875 1.00 39.04 121 PRO C O 1
ATOM 5914 N N . ASN C 1 101 ? 38.486 29.798 100.148 1.00 32.09 122 ASN C N 1
ATOM 5915 C CA . ASN C 1 101 ? 37.999 29.840 98.777 1.00 40.23 122 ASN C CA 1
ATOM 5916 C C . ASN C 1 101 ? 38.601 28.771 97.859 1.00 40.18 122 ASN C C 1
ATOM 5917 O O . ASN C 1 101 ? 38.166 28.609 96.728 1.00 37.02 122 ASN C O 1
ATOM 5922 N N . GLY C 1 102 ? 39.581 28.018 98.346 1.00 40.19 123 GLY C N 1
ATOM 5923 C CA . GLY C 1 102 ? 40.199 26.996 97.509 1.00 31.77 123 GLY C CA 1
ATOM 5924 C C . GLY C 1 102 ? 39.188 25.968 97.038 1.00 35.04 123 GLY C C 1
ATOM 5925 O O . GLY C 1 102 ? 38.331 25.556 97.814 1.00 37.12 123 GLY C O 1
ATOM 5926 N N . LEU C 1 103 ? 39.272 25.557 95.771 1.00 28.78 124 LEU C N 1
ATOM 5927 C CA . LEU C 1 103 ? 38.371 24.539 95.250 1.00 32.22 124 LEU C CA 1
ATOM 5928 C C . LEU C 1 103 ? 38.899 23.133 95.510 1.00 36.48 124 LEU C C 1
ATOM 5929 O O . LEU C 1 103 ? 38.129 22.183 95.623 1.00 37.09 124 LEU C O 1
ATOM 5934 N N . ASN C 1 104 ? 40.217 22.994 95.586 1.00 29.84 125 ASN C N 1
ATOM 5935 C CA . ASN C 1 104 ? 40.806 21.677 95.822 1.00 23.66 125 ASN C CA 1
ATOM 5936 C C . ASN C 1 104 ? 40.601 21.218 97.264 1.00 28.54 125 ASN C C 1
ATOM 5937 O O . ASN C 1 104 ? 40.449 22.042 98.160 1.00 38.67 125 ASN C O 1
ATOM 5942 N N . PRO C 1 105 ? 40.570 19.895 97.485 1.00 35.76 126 PRO C N 1
ATOM 5943 C CA . PRO C 1 105 ? 40.266 19.336 98.808 1.00 40.17 126 PRO C CA 1
ATOM 5944 C C . PRO C 1 105 ? 41.299 19.725 99.859 1.00 41.93 126 PRO C C 1
ATOM 5945 O O . PRO C 1 105 ? 42.484 19.826 99.537 1.00 36.86 126 PRO C O 1
ATOM 5949 N N . ALA C 1 106 ? 40.846 19.967 101.089 1.00 41.65 127 ALA C N 1
ATOM 5950 C CA . ALA C 1 106 ? 41.750 20.289 102.191 1.00 50.49 127 ALA C CA 1
ATOM 5951 C C . ALA C 1 106 ? 42.781 19.183 102.398 1.00 53.92 127 ALA C C 1
ATOM 5952 O O . ALA C 1 106 ? 42.461 18.000 102.315 1.00 56.86 127 ALA C O 1
ATOM 5954 N N . SER C 1 107 ? 44.018 19.576 102.678 1.00 63.36 128 SER C N 1
ATOM 5955 C CA . SER C 1 107 ? 45.091 18.617 102.897 1.00 69.07 128 SER C CA 1
ATOM 5956 C C . SER C 1 107 ? 44.842 17.786 104.152 1.00 73.14 128 SER C C 1
ATOM 5957 O O . SER C 1 107 ? 44.402 18.303 105.181 1.00 68.97 128 SER C O 1
ATOM 5960 N N . ASN C 1 108 ? 45.115 16.491 104.052 1.00 78.48 129 ASN C N 1
ATOM 5961 C CA . ASN C 1 108 ? 45.051 15.602 105.201 1.00 83.92 129 ASN C CA 1
ATOM 5962 C C . ASN C 1 108 ? 46.279 14.708 105.244 1.00 88.86 129 ASN C C 1
ATOM 5963 O O . ASN C 1 108 ? 46.213 13.570 105.706 1.00 97.51 129 ASN C O 1
ATOM 5968 N N . GLY C 1 109 ? 47.397 15.234 104.750 1.00 86.72 130 GLY C N 1
ATOM 5969 C CA . GLY C 1 109 ? 48.655 14.508 104.751 1.00 86.79 130 GLY C CA 1
ATOM 5970 C C . GLY C 1 109 ? 49.204 14.271 103.357 1.00 77.77 130 GLY C C 1
ATOM 5971 O O . GLY C 1 109 ? 48.446 14.200 102.390 1.00 70.85 130 GLY C O 1
ATOM 5972 N N . ASN C 1 113 ? 45.823 7.839 102.202 1.00 75.58 134 ASN C N 1
ATOM 5973 C CA . ASN C 1 113 ? 44.717 8.659 102.687 1.00 79.23 134 ASN C CA 1
ATOM 5974 C C . ASN C 1 113 ? 44.754 10.100 102.156 1.00 70.30 134 ASN C C 1
ATOM 5975 O O . ASN C 1 113 ? 43.813 10.876 102.357 1.00 64.22 134 ASN C O 1
ATOM 5980 N N . ARG C 1 114 ? 45.848 10.447 101.486 1.00 62.11 135 ARG C N 1
ATOM 5981 C CA . ARG C 1 114 ? 46.004 11.753 100.846 1.00 54.09 135 ARG C CA 1
ATOM 5982 C C . ARG C 1 114 ? 44.882 12.033 99.849 1.00 46.16 135 ARG C C 1
ATOM 5983 O O . ARG C 1 114 ? 44.570 11.188 99.011 1.00 48.52 135 ARG C O 1
ATOM 5991 N N . LYS C 1 115 ? 44.287 13.220 99.940 1.00 40.53 136 LYS C N 1
ATOM 5992 C CA . LYS C 1 115 ? 43.357 13.720 98.923 1.00 41.95 136 LYS C CA 1
ATOM 5993 C C . LYS C 1 115 ? 44.162 14.477 97.873 1.00 44.16 136 LYS C C 1
ATOM 5994 O O . LYS C 1 115 ? 44.985 15.322 98.216 1.00 45.44 136 LYS C O 1
ATOM 5998 N N . PRO C 1 116 ? 43.935 14.187 96.583 1.00 36.25 137 PRO C N 1
ATOM 5999 C CA . PRO C 1 116 ? 44.833 14.802 95.612 1.00 35.94 137 PRO C CA 1
ATOM 6000 C C . PRO C 1 116 ? 44.371 16.188 95.205 1.00 35.25 137 PRO C C 1
ATOM 6001 O O . PRO C 1 116 ? 43.246 16.602 95.522 1.00 37.77 137 PRO C O 1
ATOM 6005 N N . ILE C 1 117 ? 45.251 16.893 94.504 1.00 29.12 138 ILE C N 1
ATOM 6006 C CA . ILE C 1 117 ? 44.863 18.065 93.742 1.00 29.78 138 ILE C CA 1
ATOM 6007 C C . ILE C 1 117 ? 44.107 17.567 92.513 1.00 33.89 138 ILE C C 1
ATOM 6008 O O . ILE C 1 117 ? 44.716 17.002 91.611 1.00 34.12 138 ILE C O 1
ATOM 6013 N N . TYR C 1 118 ? 42.786 17.754 92.497 1.00 29.93 139 TYR C N 1
ATOM 6014 C CA . TYR C 1 118 ? 41.960 17.393 91.341 1.00 28.26 139 TYR C CA 1
ATOM 6015 C C . TYR C 1 118 ? 42.050 18.413 90.204 1.00 30.47 139 TYR C C 1
ATOM 6016 O O . TYR C 1 118 ? 42.061 18.045 89.024 1.00 26.13 139 TYR C O 1
ATOM 6025 N N . LEU C 1 119 ? 42.113 19.690 90.566 1.00 27.29 140 LEU C N 1
ATOM 6026 C CA . LEU C 1 119 ? 41.981 20.777 89.599 1.00 27.35 140 LEU C CA 1
ATOM 6027 C C . LEU C 1 119 ? 43.310 21.516 89.426 1.00 30.04 140 LEU C C 1
ATOM 6028 O O . LEU C 1 119 ? 43.819 22.107 90.378 1.00 26.67 140 LEU C O 1
ATOM 6033 N N . ALA C 1 120 ? 43.860 21.497 88.212 1.00 25.81 141 ALA C N 1
ATOM 6034 C CA . ALA C 1 120 ? 45.149 22.117 87.947 1.00 27.28 141 ALA C CA 1
ATOM 6035 C C . ALA C 1 120 ? 45.022 23.540 87.444 1.00 27.97 141 ALA C C 1
ATOM 6036 O O . ALA C 1 120 ? 45.915 24.360 87.644 1.00 25.48 141 ALA C O 1
ATOM 6038 N N . HIS C 1 121 ? 43.939 23.841 86.745 1.00 26.14 142 HIS C N 1
ATOM 6039 C CA . HIS C 1 121 ? 43.870 25.144 86.107 1.00 26.22 142 HIS C CA 1
ATOM 6040 C C . HIS C 1 121 ? 42.457 25.500 85.708 1.00 33.87 142 HIS C C 1
ATOM 6041 O O . HIS C 1 121 ? 41.639 24.626 85.427 1.00 28.74 142 HIS C O 1
ATOM 6048 N N . ILE C 1 122 ? 42.176 26.799 85.690 1.00 29.65 143 ILE C N 1
ATOM 6049 C CA . ILE C 1 122 ? 40.920 27.283 85.145 1.00 28.40 143 ILE C CA 1
ATOM 6050 C C . ILE C 1 122 ? 41.197 28.249 83.998 1.00 31.43 143 ILE C C 1
ATOM 6051 O O . ILE C 1 122 ? 41.944 29.205 84.159 1.00 29.81 143 ILE C O 1
ATOM 6056 N N . LEU C 1 123 ? 40.595 27.979 82.842 1.00 30.16 144 LEU C N 1
ATOM 6057 C CA . LEU C 1 123 ? 40.789 28.785 81.647 1.00 30.97 144 LEU C CA 1
ATOM 6058 C C . LEU C 1 123 ? 39.502 29.541 81.284 1.00 32.71 144 LEU C C 1
ATOM 6059 O O . LEU C 1 123 ? 38.447 28.942 81.188 1.00 30.43 144 LEU C O 1
ATOM 6064 N N . GLU C 1 124 ? 39.602 30.847 81.060 1.00 26.59 145 GLU C N 1
ATOM 6065 C CA . GLU C 1 124 ? 38.449 31.665 80.673 1.00 30.41 145 GLU C CA 1
ATOM 6066 C C . GLU C 1 124 ? 38.655 32.227 79.275 1.00 33.91 145 GLU C C 1
ATOM 6067 O O . GLU C 1 124 ? 39.704 32.798 78.985 1.00 31.52 145 GLU C O 1
ATOM 6073 N N . GLN C 1 125 ? 37.647 32.079 78.422 1.00 28.37 146 GLN C N 1
ATOM 6074 C CA . GLN C 1 125 ? 37.629 32.732 77.125 1.00 33.78 146 GLN C CA 1
ATOM 6075 C C . GLN C 1 125 ? 36.391 33.617 77.032 1.00 34.18 146 GLN C C 1
ATOM 6076 O O . GLN C 1 125 ? 35.302 33.179 77.398 1.00 33.22 146 GLN C O 1
ATOM 6082 N N . ASP C 1 126 ? 36.561 34.859 76.568 1.00 28.62 147 ASP C N 1
ATOM 6083 C CA . ASP C 1 126 ? 35.448 35.798 76.478 1.00 35.94 147 ASP C CA 1
ATOM 6084 C C . ASP C 1 126 ? 34.977 35.916 75.038 1.00 38.46 147 ASP C C 1
ATOM 6085 O O . ASP C 1 126 ? 35.784 35.963 74.107 1.00 33.24 147 ASP C O 1
ATOM 6090 N N . TYR C 1 127 ? 33.666 35.974 74.853 1.00 36.16 148 TYR C N 1
ATOM 6091 C CA . TYR C 1 127 ? 33.123 36.119 73.513 1.00 37.87 148 TYR C CA 1
ATOM 6092 C C . TYR C 1 127 ? 32.274 37.372 73.393 1.00 39.81 148 TYR C C 1
ATOM 6093 O O . TYR C 1 127 ? 31.296 37.552 74.118 1.00 41.89 148 TYR C O 1
ATOM 6102 N N . LEU C 1 128 ? 32.681 38.243 72.480 1.00 38.33 149 LEU C N 1
ATOM 6103 C CA . LEU C 1 128 ? 32.091 39.567 72.360 1.00 43.48 149 LEU C CA 1
ATOM 6104 C C . LEU C 1 128 ? 31.266 39.760 71.096 1.00 53.59 149 LEU C C 1
ATOM 6105 O O . LEU C 1 128 ? 31.672 39.348 70.008 1.00 48.30 149 LEU C O 1
ATOM 6110 N N . LYS C 1 129 ? 30.100 40.386 71.256 1.00 52.05 150 LYS C N 1
ATOM 6111 C CA . LYS C 1 129 ? 29.274 40.784 70.123 1.00 55.34 150 LYS C CA 1
ATOM 6112 C C . LYS C 1 129 ? 29.596 42.218 69.739 1.00 62.06 150 LYS C C 1
ATOM 6113 O O . LYS C 1 129 ? 29.619 43.109 70.588 1.00 64.61 150 LYS C O 1
ATOM 6119 N N . GLN C 1 130 ? 29.853 42.439 68.456 1.00 66.83 151 GLN C N 1
ATOM 6120 C CA . GLN C 1 130 ? 30.108 43.788 67.967 1.00 75.69 151 GLN C CA 1
ATOM 6121 C C . GLN C 1 130 ? 28.812 44.593 67.914 1.00 76.92 151 GLN C C 1
ATOM 6122 O O . GLN C 1 130 ? 27.825 44.167 67.309 1.00 72.42 151 GLN C O 1
ATOM 6128 N N . THR C 1 131 ? 28.821 45.750 68.568 1.00 83.93 152 THR C N 1
ATOM 6129 C CA . THR C 1 131 ? 27.676 46.656 68.575 1.00 91.67 152 THR C CA 1
ATOM 6130 C C . THR C 1 131 ? 28.153 48.089 68.366 1.00 105.03 152 THR C C 1
ATOM 6131 O O . THR C 1 131 ? 29.187 48.487 68.900 1.00 108.99 152 THR C O 1
ATOM 6135 N N . ASP C 1 132 ? 27.402 48.861 67.589 1.00 115.45 153 ASP C N 1
ATOM 6136 C CA . ASP C 1 132 ? 27.756 50.255 67.330 1.00 126.70 153 ASP C CA 1
ATOM 6137 C C . ASP C 1 132 ? 28.983 50.367 66.421 1.00 129.78 153 ASP C C 1
ATOM 6138 O O . ASP C 1 132 ? 29.499 51.460 66.187 1.00 136.50 153 ASP C O 1
ATOM 6143 N N . LYS C 1 133 ? 29.445 49.228 65.912 1.00 124.88 154 LYS C N 1
ATOM 6144 C CA . LYS C 1 133 ? 30.537 49.195 64.939 1.00 121.41 154 LYS C CA 1
ATOM 6145 C C . LYS C 1 133 ? 31.869 49.701 65.495 1.00 116.31 154 LYS C C 1
ATOM 6146 O O . LYS C 1 133 ? 32.927 49.421 64.932 1.00 113.81 154 LYS C O 1
ATOM 6148 N N . ASP C 1 134 ? 31.813 50.451 66.591 1.00 112.33 155 ASP C N 1
ATOM 6149 C CA . ASP C 1 134 ? 33.021 50.976 67.218 1.00 104.04 155 ASP C CA 1
ATOM 6150 C C . ASP C 1 134 ? 33.252 50.331 68.580 1.00 97.78 155 ASP C C 1
ATOM 6151 O O . ASP C 1 134 ? 34.363 50.369 69.116 1.00 91.76 155 ASP C O 1
ATOM 6153 N N . THR C 1 135 ? 32.198 49.738 69.135 1.00 96.79 156 THR C N 1
ATOM 6154 C CA . THR C 1 135 ? 32.270 49.137 70.464 1.00 92.57 156 THR C CA 1
ATOM 6155 C C . THR C 1 135 ? 32.002 47.636 70.434 1.00 83.53 156 THR C C 1
ATOM 6156 O O . THR C 1 135 ? 31.474 47.099 69.458 1.00 81.24 156 THR C O 1
ATOM 6160 N N . VAL C 1 136 ? 32.369 46.968 71.518 1.00 80.09 157 VAL C N 1
ATOM 6161 C CA . VAL C 1 136 ? 32.118 45.544 71.661 1.00 79.14 157 VAL C CA 1
ATOM 6162 C C . VAL C 1 136 ? 31.539 45.268 73.038 1.00 78.53 157 VAL C C 1
ATOM 6163 O O . VAL C 1 136 ? 31.980 45.848 74.031 1.00 83.56 157 VAL C O 1
ATOM 6167 N N . ALA C 1 137 ? 30.553 44.382 73.098 1.00 71.18 158 ALA C N 1
ATOM 6168 C CA . ALA C 1 137 ? 29.977 43.989 74.376 1.00 66.91 158 ALA C CA 1
ATOM 6169 C C . ALA C 1 137 ? 30.168 42.498 74.640 1.00 57.93 158 ALA C C 1
ATOM 6170 O O . ALA C 1 137 ? 30.071 41.677 73.724 1.00 53.34 158 ALA C O 1
ATOM 6172 N N . LEU C 1 138 ? 30.451 42.158 75.895 1.00 49.02 159 LEU C N 1
ATOM 6173 C CA . LEU C 1 138 ? 30.529 40.764 76.311 1.00 50.81 159 LEU C CA 1
ATOM 6174 C C . LEU C 1 138 ? 29.220 40.064 75.961 1.00 54.07 159 LEU C C 1
ATOM 6175 O O . LEU C 1 138 ? 28.146 40.515 76.358 1.00 55.26 159 LEU C O 1
ATOM 6180 N N . GLY C 1 139 ? 29.305 38.967 75.217 1.00 48.80 160 GLY C N 1
ATOM 6181 C CA . GLY C 1 139 ? 28.104 38.269 74.794 1.00 53.95 160 GLY C CA 1
ATOM 6182 C C . GLY C 1 139 ? 28.002 36.885 75.400 1.00 50.68 160 GLY C C 1
ATOM 6183 O O . GLY C 1 139 ? 26.948 36.258 75.374 1.00 47.58 160 GLY C O 1
ATOM 6184 N N . GLY C 1 140 ? 29.113 36.402 75.939 1.00 52.03 161 GLY C N 1
ATOM 6185 C CA . GLY C 1 140 ? 29.141 35.094 76.558 1.00 46.57 161 GLY C CA 1
ATOM 6186 C C . GLY C 1 140 ? 30.548 34.731 76.963 1.00 46.49 161 GLY C C 1
ATOM 6187 O O . GLY C 1 140 ? 31.515 35.297 76.447 1.00 44.91 161 GLY C O 1
ATOM 6188 N N . ILE C 1 141 ? 30.670 33.794 77.895 1.00 43.15 162 ILE C N 1
ATOM 6189 C CA . ILE C 1 141 ? 31.982 33.299 78.271 1.00 50.83 162 ILE C CA 1
ATOM 6190 C C . ILE C 1 141 ? 32.038 31.780 78.223 1.00 48.69 162 ILE C C 1
ATOM 6191 O O . ILE C 1 141 ? 31.014 31.092 78.284 1.00 37.85 162 ILE C O 1
ATOM 6196 N N . SER C 1 142 ? 33.254 31.270 78.096 1.00 27.25 163 SER C N 1
ATOM 6197 C CA . SER C 1 142 ? 33.486 29.846 78.184 1.00 28.04 163 SER C CA 1
ATOM 6198 C C . SER C 1 142 ? 34.547 29.620 79.233 1.00 32.19 163 SER C C 1
ATOM 6199 O O . SER C 1 142 ? 35.495 30.406 79.364 1.00 33.94 163 SER C O 1
ATOM 6202 N N . ILE C 1 143 ? 34.386 28.543 79.985 1.00 33.91 164 ILE C N 1
ATOM 6203 C CA . ILE C 1 143 ? 35.316 28.207 81.053 1.00 32.88 164 ILE C CA 1
ATOM 6204 C C . ILE C 1 143 ? 35.713 26.762 80.891 1.00 30.93 164 ILE C C 1
ATOM 6205 O O . ILE C 1 143 ? 34.867 25.922 80.621 1.00 31.98 164 ILE C O 1
ATOM 6210 N N . ALA C 1 144 ? 36.997 26.462 81.045 1.00 27.69 165 ALA C N 1
ATOM 6211 C CA . ALA C 1 144 ? 37.419 25.072 81.131 1.00 25.38 165 ALA C CA 1
ATOM 6212 C C . ALA C 1 144 ? 38.044 24.823 82.499 1.00 23.97 165 ALA C C 1
ATOM 6213 O O . ALA C 1 144 ? 38.830 25.639 82.978 1.00 27.41 165 ALA C O 1
ATOM 6215 N N . LEU C 1 145 ? 37.675 23.704 83.116 1.00 25.69 166 LEU C N 1
ATOM 6216 C CA . LEU C 1 145 ? 38.365 23.203 84.289 1.00 31.46 166 LEU C CA 1
ATOM 6217 C C . LEU C 1 145 ? 39.332 22.100 83.849 1.00 28.78 166 LEU C C 1
ATOM 6218 O O . LEU C 1 145 ? 38.910 21.042 83.378 1.00 26.08 166 LEU C O 1
ATOM 6223 N N . ALA C 1 146 ? 40.626 22.342 84.019 1.00 27.77 167 ALA C N 1
ATOM 6224 C CA . ALA C 1 146 ? 41.622 21.354 83.639 1.00 28.89 167 ALA C CA 1
ATOM 6225 C C . ALA C 1 146 ? 41.914 20.437 84.824 1.00 24.05 167 ALA C C 1
ATOM 6226 O O . ALA C 1 146 ? 42.558 20.852 85.794 1.00 28.60 167 ALA C O 1
ATOM 6236 N N . ASN C 1 148 ? 43.558 17.079 86.735 1.00 29.43 169 ASN C N 1
ATOM 6237 C CA . ASN C 1 148 ? 44.647 16.119 86.725 1.00 27.18 169 ASN C CA 1
ATOM 6238 C C . ASN C 1 148 ? 44.157 14.674 86.554 1.00 32.43 169 ASN C C 1
ATOM 6239 O O . ASN C 1 148 ? 43.250 14.241 87.261 1.00 32.25 169 ASN C O 1
ATOM 6244 N N . SER C 1 149 ? 44.750 13.923 85.625 1.00 28.15 170 SER C N 1
ATOM 6245 C CA . SER C 1 149 ? 44.539 12.469 85.621 1.00 26.98 170 SER C CA 1
ATOM 6246 C C . SER C 1 149 ? 45.615 11.777 86.463 1.00 25.05 170 SER C C 1
ATOM 6247 O O . SER C 1 149 ? 45.432 10.645 86.928 1.00 28.68 170 SER C O 1
ATOM 6250 N N . VAL C 1 150 ? 46.746 12.457 86.648 1.00 28.12 171 VAL C N 1
ATOM 6251 C CA . VAL C 1 150 ? 47.753 12.012 87.607 1.00 29.31 171 VAL C CA 1
ATOM 6252 C C . VAL C 1 150 ? 48.180 13.228 88.395 1.00 29.57 171 VAL C C 1
ATOM 6253 O O . VAL C 1 150 ? 48.543 14.258 87.819 1.00 28.07 171 VAL C O 1
ATOM 6257 N N . ASP C 1 151 ? 48.133 13.130 89.716 1.00 30.60 172 ASP C N 1
ATOM 6258 C CA . ASP C 1 151 ? 48.588 14.247 90.536 1.00 30.28 172 ASP C CA 1
ATOM 6259 C C . ASP C 1 151 ? 50.018 13.965 90.972 1.00 31.79 172 ASP C C 1
ATOM 6260 O O . ASP C 1 151 ? 50.322 12.884 91.486 1.00 33.17 172 ASP C O 1
ATOM 6265 N N . TYR C 1 152 ? 50.910 14.921 90.738 1.00 33.67 173 TYR C N 1
ATOM 6266 C CA . TYR C 1 152 ? 52.319 14.760 91.119 1.00 33.54 173 TYR C CA 1
ATOM 6267 C C . TYR C 1 152 ? 52.639 15.607 92.342 1.00 34.97 173 TYR C C 1
ATOM 6268 O O . TYR C 1 152 ? 52.169 16.744 92.463 1.00 37.06 173 TYR C O 1
ATOM 6277 N N . TYR C 1 153 ? 53.429 15.057 93.255 1.00 34.32 174 TYR C N 1
ATOM 6278 C CA . TYR C 1 153 ? 53.772 15.783 94.471 1.00 38.51 174 TYR C CA 1
ATOM 6279 C C . TYR C 1 153 ? 55.049 15.247 95.091 1.00 37.50 174 TYR C C 1
ATOM 6280 O O . TYR C 1 153 ? 55.462 14.124 94.813 1.00 41.39 174 TYR C O 1
ATOM 6289 N N . GLN C 1 154 ? 55.655 16.040 95.966 1.00 40.18 175 GLN C N 1
ATOM 6290 C CA . GLN C 1 154 ? 56.839 15.609 96.689 1.00 44.52 175 GLN C CA 1
ATOM 6291 C C . GLN C 1 154 ? 56.534 15.561 98.178 1.00 57.75 175 GLN C C 1
ATOM 6292 O O . GLN C 1 154 ? 55.678 16.304 98.665 1.00 56.23 175 GLN C O 1
ATOM 6298 N N . LYS C 1 155 ? 57.227 14.685 98.901 1.00 58.76 176 LYS C N 1
ATOM 6299 C CA . LYS C 1 155 ? 57.045 14.590 100.343 1.00 58.48 176 LYS C CA 1
ATOM 6300 C C . LYS C 1 155 ? 58.074 15.465 101.047 1.00 62.13 176 LYS C C 1
ATOM 6301 O O . LYS C 1 155 ? 57.905 15.841 102.213 1.00 63.34 176 LYS C O 1
ATOM 6307 N N . GLU C 1 156 ? 59.149 15.784 100.336 1.00 54.74 177 GLU C N 1
ATOM 6308 C CA . GLU C 1 156 ? 60.216 16.603 100.901 1.00 61.96 177 GLU C CA 1
ATOM 6309 C C . GLU C 1 156 ? 60.786 17.511 99.822 1.00 68.18 177 GLU C C 1
ATOM 6310 O O . GLU C 1 156 ? 60.727 17.188 98.633 1.00 60.84 177 GLU C O 1
ATOM 6316 N N . LYS C 1 157 ? 61.331 18.650 100.233 1.00 77.06 178 LYS C N 1
ATOM 6317 C CA . LYS C 1 157 ? 61.925 19.581 99.283 1.00 81.64 178 LYS C CA 1
ATOM 6318 C C . LYS C 1 157 ? 63.037 18.878 98.503 1.00 76.53 178 LYS C C 1
ATOM 6319 O O . LYS C 1 157 ? 63.858 18.158 99.081 1.00 67.08 178 LYS C O 1
ATOM 6325 N N . TYR C 1 158 ? 63.043 19.073 97.187 1.00 79.13 179 TYR C N 1
ATOM 6326 C CA . TYR C 1 158 ? 64.041 18.458 96.313 1.00 82.49 179 TYR C CA 1
ATOM 6327 C C . TYR C 1 158 ? 64.014 16.925 96.380 1.00 78.48 179 TYR C C 1
ATOM 6328 O O . TYR C 1 158 ? 64.959 16.260 95.958 1.00 75.49 179 TYR C O 1
ATOM 6337 N N . GLY C 1 159 ? 62.925 16.371 96.905 1.00 76.33 180 GLY C N 1
ATOM 6338 C CA . GLY C 1 159 ? 62.782 14.930 97.018 1.00 71.79 180 GLY C CA 1
ATOM 6339 C C . GLY C 1 159 ? 62.121 14.296 95.808 1.00 68.74 180 GLY C C 1
ATOM 6340 O O . GLY C 1 159 ? 61.790 14.977 94.828 1.00 64.03 180 GLY C O 1
ATOM 6341 N N . ASP C 1 160 ? 61.932 12.981 95.870 1.00 65.61 181 ASP C N 1
ATOM 6342 C CA . ASP C 1 160 ? 61.316 12.246 94.767 1.00 60.30 181 ASP C CA 1
ATOM 6343 C C . ASP C 1 160 ? 59.908 12.739 94.486 1.00 50.69 181 ASP C C 1
ATOM 6344 O O . ASP C 1 160 ? 59.195 13.172 95.387 1.00 51.80 181 ASP C O 1
ATOM 6349 N N . THR C 1 161 ? 59.510 12.668 93.226 1.00 45.23 182 THR C N 1
ATOM 6350 C CA . THR C 1 161 ? 58.165 13.054 92.845 1.00 49.99 182 THR C CA 1
ATOM 6351 C C . THR C 1 161 ? 57.271 11.825 92.768 1.00 50.15 182 THR C C 1
ATOM 6352 O O . THR C 1 161 ? 57.466 10.952 91.926 1.00 51.73 182 THR C O 1
ATOM 6356 N N . TYR C 1 162 ? 56.308 11.756 93.679 1.00 43.23 183 TYR C N 1
ATOM 6357 C CA . TYR C 1 162 ? 55.358 10.657 93.706 1.00 41.72 183 TYR C CA 1
ATOM 6358 C C . TYR C 1 162 ? 54.156 10.967 92.845 1.00 38.33 183 TYR C C 1
ATOM 6359 O O . TYR C 1 162 ? 53.888 12.127 92.541 1.00 38.84 183 TYR C O 1
ATOM 6368 N N . GLU C 1 163 ? 53.440 9.920 92.453 1.00 36.21 184 GLU C N 1
ATOM 6369 C CA . GLU C 1 163 ? 52.297 10.055 91.554 1.00 37.56 184 GLU C CA 1
ATOM 6370 C C . GLU C 1 163 ? 51.041 9.485 92.197 1.00 38.43 184 GLU C C 1
ATOM 6371 O O . GLU C 1 163 ? 51.088 8.456 92.872 1.00 40.35 184 GLU C O 1
ATOM 6377 N N . GLN C 1 164 ? 49.921 10.171 92.003 1.00 35.14 185 GLN C N 1
ATOM 6378 C CA . GLN C 1 164 ? 48.629 9.688 92.496 1.00 40.10 185 GLN C CA 1
ATOM 6379 C C . GLN C 1 164 ? 47.621 9.756 91.348 1.00 40.10 185 GLN C C 1
ATOM 6380 O O . GLN C 1 164 ? 47.075 10.823 91.049 1.00 32.90 185 GLN C O 1
ATOM 6386 N N . PRO C 1 165 ? 47.413 8.621 90.659 1.00 35.38 186 PRO C N 1
ATOM 6387 C CA . PRO C 1 165 ? 46.475 8.604 89.534 1.00 32.24 186 PRO C CA 1
ATOM 6388 C C . PRO C 1 165 ? 45.032 8.838 89.992 1.00 35.51 186 PRO C C 1
ATOM 6389 O O . PRO C 1 165 ? 44.708 8.525 91.123 1.00 30.35 186 PRO C O 1
ATOM 6393 N N . ILE C 1 166 ? 44.193 9.377 89.108 1.00 35.67 187 ILE C N 1
ATOM 6394 C CA . ILE C 1 166 ? 42.793 9.652 89.410 1.00 43.00 187 ILE C CA 1
ATOM 6395 C C . ILE C 1 166 ? 41.922 9.097 88.268 1.00 29.41 187 ILE C C 1
ATOM 6396 O O . ILE C 1 166 ? 42.211 9.338 87.103 1.00 29.40 187 ILE C O 1
ATOM 6401 N N . SER C 1 167 ? 40.878 8.341 88.595 1.00 35.81 188 SER C N 1
ATOM 6402 C CA . SER C 1 167 ? 40.043 7.733 87.548 1.00 40.12 188 SER C CA 1
ATOM 6403 C C . SER C 1 167 ? 39.253 8.747 86.711 1.00 41.36 188 SER C C 1
ATOM 6404 O O . SER C 1 167 ? 38.981 9.868 87.143 1.00 41.32 188 SER C O 1
ATOM 6407 N N . ASP C 1 168 ? 38.873 8.328 85.514 1.00 34.57 189 ASP C N 1
ATOM 6408 C CA . ASP C 1 168 ? 38.012 9.147 84.672 1.00 40.41 189 ASP C CA 1
ATOM 6409 C C . ASP C 1 168 ? 36.708 9.499 85.411 1.00 38.21 189 ASP C C 1
ATOM 6410 O O . ASP C 1 168 ? 36.219 10.627 85.319 1.00 34.00 189 ASP C O 1
ATOM 6415 N N . SER C 1 169 ? 36.164 8.539 86.156 1.00 32.85 190 SER C N 1
ATOM 6416 C CA . SER C 1 169 ? 34.896 8.732 86.855 1.00 42.75 190 SER C CA 1
ATOM 6417 C C . SER C 1 169 ? 35.018 9.732 87.999 1.00 46.87 190 SER C C 1
ATOM 6418 O O . SER C 1 169 ? 34.101 10.520 88.243 1.00 48.59 190 SER C O 1
ATOM 6421 N N . GLU C 1 170 ? 36.137 9.686 88.716 1.00 40.53 191 GLU C N 1
ATOM 6422 C CA . GLU C 1 170 ? 36.323 10.554 89.876 1.00 39.33 191 GLU C CA 1
ATOM 6423 C C . GLU C 1 170 ? 36.586 11.968 89.393 1.00 36.14 191 GLU C C 1
ATOM 6424 O O . GLU C 1 170 ? 36.070 12.940 89.936 1.00 36.51 191 GLU C O 1
ATOM 6430 N N . LEU C 1 171 ? 37.403 12.054 88.352 1.00 32.53 192 LEU C N 1
ATOM 6431 C CA . LEU C 1 171 ? 37.756 13.299 87.708 1.00 37.86 192 LEU C CA 1
ATOM 6432 C C . LEU C 1 171 ? 36.514 13.999 87.125 1.00 37.32 192 LEU C C 1
ATOM 6433 O O . LEU C 1 171 ? 36.328 15.205 87.302 1.00 35.64 192 LEU C O 1
ATOM 6438 N N . LEU C 1 172 ? 35.667 13.240 86.439 1.00 31.96 193 LEU C N 1
ATOM 6439 C CA . LEU C 1 172 ? 34.401 13.768 85.934 1.00 39.91 193 LEU C CA 1
ATOM 6440 C C . LEU C 1 172 ? 33.482 14.265 87.069 1.00 43.52 193 LEU C C 1
ATOM 6441 O O . LEU C 1 172 ? 32.925 15.369 86.998 1.00 39.38 193 LEU C O 1
ATOM 6446 N N . ALA C 1 173 ? 33.336 13.456 88.117 1.00 40.42 194 ALA C N 1
ATOM 6447 C CA . ALA C 1 173 ? 32.477 13.818 89.241 1.00 37.98 194 ALA C CA 1
ATOM 6448 C C . ALA C 1 173 ? 32.953 15.097 89.931 1.00 45.42 194 ALA C C 1
ATOM 6449 O O . ALA C 1 173 ? 32.158 16.008 90.174 1.00 45.01 194 ALA C O 1
ATOM 6451 N N . GLN C 1 174 ? 34.243 15.161 90.256 1.00 41.53 195 GLN C N 1
ATOM 6452 C CA . GLN C 1 174 ? 34.819 16.379 90.830 1.00 40.82 195 GLN C CA 1
ATOM 6453 C C . GLN C 1 174 ? 34.617 17.575 89.893 1.00 38.26 195 GLN C C 1
ATOM 6454 O O . GLN C 1 174 ? 34.275 18.671 90.331 1.00 38.78 195 GLN C O 1
ATOM 6460 N N . GLY C 1 175 ? 34.831 17.353 88.601 1.00 35.93 196 GLY C N 1
ATOM 6461 C CA . GLY C 1 175 ? 34.734 18.418 87.607 1.00 33.36 196 GLY C CA 1
ATOM 6462 C C . GLY C 1 175 ? 33.333 19.014 87.550 1.00 38.09 196 GLY C C 1
ATOM 6463 O O . GLY C 1 175 ? 33.164 20.234 87.531 1.00 34.87 196 GLY C O 1
ATOM 6464 N N . LYS C 1 176 ? 32.328 18.144 87.539 1.00 37.91 197 LYS C N 1
ATOM 6465 C CA . LYS C 1 176 ? 30.930 18.578 87.545 1.00 42.67 197 LYS C CA 1
ATOM 6466 C C . LYS C 1 176 ? 30.606 19.371 88.807 1.00 43.03 197 LYS C C 1
ATOM 6467 O O . LYS C 1 176 ? 29.977 20.427 88.754 1.00 42.54 197 LYS C O 1
ATOM 6473 N N . GLU C 1 177 ? 31.050 18.861 89.948 1.00 42.78 198 GLU C N 1
ATOM 6474 C CA . GLU C 1 177 ? 30.807 19.522 91.219 1.00 43.39 198 GLU C CA 1
ATOM 6475 C C . GLU C 1 177 ? 31.510 20.875 91.291 1.00 40.30 198 GLU C C 1
ATOM 6476 O O . GLU C 1 177 ? 30.924 21.879 91.713 1.00 40.11 198 GLU C O 1
ATOM 6490 N N . SER C 1 179 ? 32.471 22.632 88.804 1.00 34.26 200 SER C N 1
ATOM 6491 C CA . SER C 1 179 ? 31.892 23.493 87.775 1.00 38.27 200 SER C CA 1
ATOM 6492 C C . SER C 1 179 ? 30.669 24.255 88.296 1.00 41.58 200 SER C C 1
ATOM 6493 O O . SER C 1 179 ? 30.479 25.435 87.983 1.00 40.98 200 SER C O 1
ATOM 6496 N N . ALA C 1 180 ? 29.856 23.592 89.110 1.00 38.84 201 ALA C N 1
ATOM 6497 C CA . ALA C 1 180 ? 28.693 24.249 89.691 1.00 46.02 201 ALA C CA 1
ATOM 6498 C C . ALA C 1 180 ? 29.134 25.373 90.623 1.00 46.76 201 ALA C C 1
ATOM 6499 O O . ALA C 1 180 ? 28.583 26.478 90.584 1.00 42.39 201 ALA C O 1
ATOM 6501 N N . THR C 1 181 ? 30.141 25.097 91.448 1.00 39.43 202 THR C N 1
ATOM 6502 C CA . THR C 1 181 ? 30.652 26.108 92.364 1.00 41.49 202 THR C CA 1
ATOM 6503 C C . THR C 1 181 ? 31.183 27.318 91.601 1.00 38.96 202 THR C C 1
ATOM 6504 O O . THR C 1 181 ? 30.865 28.463 91.938 1.00 45.72 202 THR C O 1
ATOM 6508 N N . VAL C 1 182 ? 31.984 27.049 90.572 1.00 34.70 203 VAL C N 1
ATOM 6509 C CA . VAL C 1 182 ? 32.588 28.090 89.750 1.00 35.52 203 VAL C CA 1
ATOM 6510 C C . VAL C 1 182 ? 31.523 28.949 89.066 1.00 42.35 203 VAL C C 1
ATOM 6511 O O . VAL C 1 182 ? 31.643 30.173 89.013 1.00 37.90 203 VAL C O 1
ATOM 6515 N N . LEU C 1 183 ? 30.465 28.316 88.568 1.00 39.09 204 LEU C N 1
ATOM 6516 C CA . LEU C 1 183 ? 29.379 29.080 87.972 1.00 34.44 204 LEU C CA 1
ATOM 6517 C C . LEU C 1 183 ? 28.753 30.001 89.029 1.00 39.72 204 LEU C C 1
ATOM 6518 O O . LEU C 1 183 ? 28.484 31.174 88.763 1.00 42.71 204 LEU C O 1
ATOM 6523 N N . ASN C 1 184 ? 28.519 29.466 90.223 1.00 39.14 205 ASN C N 1
ATOM 6524 C CA . ASN C 1 184 ? 27.961 30.279 91.312 1.00 47.29 205 ASN C CA 1
ATOM 6525 C C . ASN C 1 184 ? 28.807 31.519 91.584 1.00 47.93 205 ASN C C 1
ATOM 6526 O O . ASN C 1 184 ? 28.276 32.600 91.814 1.00 47.44 205 ASN C O 1
ATOM 6531 N N . ARG C 1 185 ? 30.127 31.347 91.557 1.00 45.51 206 ARG C N 1
ATOM 6532 C CA . ARG C 1 185 ? 31.058 32.443 91.789 1.00 44.21 206 ARG C CA 1
ATOM 6533 C C . ARG C 1 185 ? 31.090 33.392 90.590 1.00 37.24 206 ARG C C 1
ATOM 6534 O O . ARG C 1 185 ? 31.175 34.608 90.746 1.00 46.68 206 ARG C O 1
ATOM 6542 N N . ILE C 1 186 ? 30.999 32.840 89.392 1.00 39.24 207 ILE C N 1
ATOM 6543 C CA . ILE C 1 186 ? 30.940 33.674 88.201 1.00 36.26 207 ILE C CA 1
ATOM 6544 C C . ILE C 1 186 ? 29.744 34.607 88.273 1.00 44.87 207 ILE C C 1
ATOM 6545 O O . ILE C 1 186 ? 29.830 35.774 87.875 1.00 42.07 207 ILE C O 1
ATOM 6550 N N . ARG C 1 187 ? 28.634 34.097 88.807 1.00 47.38 208 ARG C N 1
ATOM 6551 C CA . ARG C 1 187 ? 27.415 34.890 88.923 1.00 52.46 208 ARG C CA 1
ATOM 6552 C C . ARG C 1 187 ? 27.560 36.019 89.931 1.00 56.07 208 ARG C C 1
ATOM 6553 O O . ARG C 1 187 ? 26.734 36.924 89.964 1.00 60.84 208 ARG C O 1
ATOM 6561 N N . GLN C 1 188 ? 28.598 35.971 90.757 1.00 52.94 209 GLN C N 1
ATOM 6562 C CA . GLN C 1 188 ? 28.810 37.050 91.714 1.00 62.88 209 GLN C CA 1
ATOM 6563 C C . GLN C 1 188 ? 29.978 37.913 91.257 1.00 62.12 209 GLN C C 1
ATOM 6564 O O . GLN C 1 188 ? 30.440 38.784 91.987 1.00 63.46 209 GLN C O 1
ATOM 6570 N N . THR C 1 189 ? 30.457 37.669 90.041 1.00 59.10 210 THR C N 1
ATOM 6571 C CA . THR C 1 189 ? 31.561 38.456 89.510 1.00 56.32 210 THR C CA 1
ATOM 6572 C C . THR C 1 189 ? 31.044 39.648 88.709 1.00 57.69 210 THR C C 1
ATOM 6573 O O . THR C 1 189 ? 30.267 39.486 87.769 1.00 57.34 210 THR C O 1
ATOM 6577 N N . LYS C 1 190 ? 31.474 40.846 89.090 1.00 66.12 211 LYS C N 1
ATOM 6578 C CA . LYS C 1 190 ? 31.013 42.064 88.430 1.00 72.61 211 LYS C CA 1
ATOM 6579 C C . LYS C 1 190 ? 31.168 41.941 86.913 1.00 64.79 211 LYS C C 1
ATOM 6580 O O . LYS C 1 190 ? 32.268 41.710 86.402 1.00 62.49 211 LYS C O 1
ATOM 6584 N N . GLY C 1 191 ? 30.054 42.072 86.201 1.00 59.54 212 GLY C N 1
ATOM 6585 C CA . GLY C 1 191 ? 30.072 42.009 84.752 1.00 62.54 212 GLY C CA 1
ATOM 6586 C C . GLY C 1 191 ? 29.633 40.673 84.178 1.00 64.36 212 GLY C C 1
ATOM 6587 O O . GLY C 1 191 ? 29.322 40.584 82.993 1.00 69.03 212 GLY C O 1
ATOM 6588 N N . LEU C 1 192 ? 29.603 39.634 85.008 1.00 60.33 213 LEU C N 1
ATOM 6589 C CA . LEU C 1 192 ? 29.236 38.302 84.531 1.00 53.57 213 LEU C CA 1
ATOM 6590 C C . LEU C 1 192 ? 27.898 37.821 85.096 1.00 48.66 213 LEU C C 1
ATOM 6591 O O . LEU C 1 192 ? 27.579 36.635 85.029 1.00 52.51 213 LEU C O 1
ATOM 6596 N N . GLU C 1 193 ? 27.111 38.743 85.637 1.00 56.07 214 GLU C N 1
ATOM 6597 C CA . GLU C 1 193 ? 25.824 38.378 86.228 1.00 61.18 214 GLU C CA 1
ATOM 6598 C C . GLU C 1 193 ? 24.844 37.803 85.200 1.00 61.09 214 GLU C C 1
ATOM 6599 O O . GLU C 1 193 ? 23.992 36.969 85.526 1.00 56.11 214 GLU C O 1
ATOM 6605 N N . ASN C 1 194 ? 24.963 38.243 83.953 1.00 64.82 215 ASN C N 1
ATOM 6606 C CA . ASN C 1 194 ? 23.893 38.001 82.992 1.00 65.61 215 ASN C CA 1
ATOM 6607 C C . ASN C 1 194 ? 24.239 37.130 81.793 1.00 58.92 215 ASN C C 1
ATOM 6608 O O . ASN C 1 194 ? 23.362 36.481 81.230 1.00 63.69 215 ASN C O 1
ATOM 6613 N N . VAL C 1 195 ? 25.505 37.117 81.399 1.00 55.56 216 VAL C N 1
ATOM 6614 C CA . VAL C 1 195 ? 25.889 36.476 80.148 1.00 53.25 216 VAL C CA 1
ATOM 6615 C C . VAL C 1 195 ? 25.747 34.963 80.182 1.00 45.88 216 VAL C C 1
ATOM 6616 O O . VAL C 1 195 ? 25.947 34.339 81.213 1.00 46.07 216 VAL C O 1
ATOM 6620 N N . PRO C 1 196 ? 25.419 34.363 79.034 1.00 47.18 217 PRO C N 1
ATOM 6621 C CA . PRO C 1 196 ? 25.469 32.904 78.930 1.00 40.70 217 PRO C CA 1
ATOM 6622 C C . PRO C 1 196 ? 26.854 32.387 79.285 1.00 43.48 217 PRO C C 1
ATOM 6623 O O . PRO C 1 196 ? 27.856 33.002 78.917 1.00 42.68 217 PRO C O 1
ATOM 6627 N N . VAL C 1 197 ? 26.903 31.264 79.995 1.00 46.89 218 VAL C N 1
ATOM 6628 C CA . VAL C 1 197 ? 28.160 30.639 80.374 1.00 46.42 218 VAL C CA 1
ATOM 6629 C C . VAL C 1 197 ? 28.195 29.207 79.861 1.00 46.65 218 VAL C C 1
ATOM 6630 O O . VAL C 1 197 ? 27.209 28.467 79.982 1.00 45.17 218 VAL C O 1
ATOM 6634 N N . THR C 1 198 ? 29.325 28.839 79.270 1.00 36.37 219 THR C N 1
ATOM 6635 C CA . THR C 1 198 ? 29.599 27.467 78.885 1.00 41.77 219 THR C CA 1
ATOM 6636 C C . THR C 1 198 ? 30.792 26.964 79.693 1.00 40.95 219 THR C C 1
ATOM 6637 O O . THR C 1 198 ? 31.831 27.622 79.742 1.00 41.25 219 THR C O 1
ATOM 6641 N N . ILE C 1 199 ? 30.650 25.811 80.336 1.00 39.43 220 ILE C N 1
ATOM 6642 C CA . ILE C 1 199 ? 31.747 25.235 81.119 1.00 33.70 220 ILE C CA 1
ATOM 6643 C C . ILE C 1 199 ? 32.069 23.832 80.636 1.00 33.81 220 ILE C C 1
ATOM 6644 O O . ILE C 1 199 ? 31.169 23.001 80.489 1.00 35.82 220 ILE C O 1
ATOM 6649 N N . ALA C 1 200 ? 33.352 23.558 80.410 1.00 27.91 221 ALA C N 1
ATOM 6650 C CA . ALA C 1 200 ? 33.768 22.244 79.904 1.00 30.68 221 ALA C CA 1
ATOM 6651 C C . ALA C 1 200 ? 34.819 21.631 80.810 1.00 31.63 221 ALA C C 1
ATOM 6652 O O . ALA C 1 200 ? 35.648 22.345 81.373 1.00 36.96 221 ALA C O 1
ATOM 6654 N N . ILE C 1 201 ? 34.798 20.308 80.933 1.00 33.42 222 ILE C N 1
ATOM 6655 C CA . ILE C 1 201 ? 35.768 19.600 81.773 1.00 26.58 222 ILE C CA 1
ATOM 6656 C C . ILE C 1 201 ? 36.842 18.948 80.901 1.00 25.13 222 ILE C C 1
ATOM 6657 O O . ILE C 1 201 ? 36.537 18.156 79.999 1.00 30.09 222 ILE C O 1
ATOM 6662 N N . TYR C 1 202 ? 38.093 19.289 81.174 1.00 24.79 223 TYR C N 1
ATOM 6663 C CA . TYR C 1 202 ? 39.231 18.766 80.421 1.00 25.00 223 TYR C CA 1
ATOM 6664 C C . TYR C 1 202 ? 40.096 17.835 81.257 1.00 30.25 223 TYR C C 1
ATOM 6665 O O . TYR C 1 202 ? 40.440 18.149 82.397 1.00 29.82 223 TYR C O 1
ATOM 6674 N N . LYS C 1 203 ? 40.446 16.688 80.682 1.00 28.66 224 LYS C N 1
ATOM 6675 C CA . LYS C 1 203 ? 41.317 15.724 81.347 1.00 26.47 224 LYS C CA 1
ATOM 6676 C C . LYS C 1 203 ? 42.749 15.874 80.816 1.00 26.35 224 LYS C C 1
ATOM 6677 O O . LYS C 1 203 ? 43.015 15.589 79.650 1.00 26.95 224 LYS C O 1
ATOM 6683 N N . GLN C 1 204 ? 43.666 16.325 81.663 1.00 24.08 225 GLN C N 1
ATOM 6684 C CA . GLN C 1 204 ? 45.083 16.402 81.297 1.00 27.07 225 GLN C CA 1
ATOM 6685 C C . GLN C 1 204 ? 45.645 14.989 81.200 1.00 28.77 225 GLN C C 1
ATOM 6686 O O . GLN C 1 204 ? 45.250 14.108 81.969 1.00 27.81 225 GLN C O 1
ATOM 6692 N N . GLY C 1 205 ? 46.579 14.754 80.287 1.00 28.22 226 GLY C N 1
ATOM 6693 C CA . GLY C 1 205 ? 47.238 13.452 80.278 1.00 24.92 226 GLY C CA 1
ATOM 6694 C C . GLY C 1 205 ? 48.356 13.460 81.316 1.00 28.96 226 GLY C C 1
ATOM 6695 O O . GLY C 1 205 ? 48.604 14.496 81.953 1.00 26.48 226 GLY C O 1
ATOM 6696 N N . ALA C 1 206 ? 49.035 12.324 81.474 1.00 29.54 227 ALA C N 1
ATOM 6697 C CA . ALA C 1 206 ? 50.200 12.222 82.353 1.00 33.02 227 ALA C CA 1
ATOM 6698 C C . ALA C 1 206 ? 51.376 12.993 81.759 1.00 33.27 227 ALA C C 1
ATOM 6699 O O . ALA C 1 206 ? 51.363 13.328 80.587 1.00 32.28 227 ALA C O 1
ATOM 6701 N N . ARG C 1 207 ? 52.379 13.287 82.580 1.00 30.30 228 ARG C N 1
ATOM 6702 C CA . ARG C 1 207 ? 53.519 14.084 82.154 1.00 31.49 228 ARG C CA 1
ATOM 6703 C C . ARG C 1 207 ? 54.413 13.360 81.142 1.00 37.96 228 ARG C C 1
ATOM 6704 O O . ARG C 1 207 ? 55.051 13.987 80.305 1.00 40.12 228 ARG C O 1
ATOM 6712 N N . ASP C 1 208 ? 54.457 12.039 81.234 1.00 34.05 229 ASP C N 1
ATOM 6713 C CA . ASP C 1 208 ? 55.251 11.234 80.322 1.00 48.47 229 ASP C CA 1
ATOM 6714 C C . ASP C 1 208 ? 54.348 10.505 79.330 1.00 46.76 229 ASP C C 1
ATOM 6715 O O . ASP C 1 208 ? 54.738 9.487 78.764 1.00 46.16 229 ASP C O 1
ATOM 6720 N N . ALA C 1 209 ? 53.137 11.019 79.140 1.00 41.47 230 ALA C N 1
ATOM 6721 C CA . ALA C 1 209 ? 52.179 10.398 78.229 1.00 33.82 230 ALA C CA 1
ATOM 6722 C C . ALA C 1 209 ? 52.649 10.495 76.776 1.00 34.96 230 ALA C C 1
ATOM 6723 O O . ALA C 1 209 ? 53.262 11.486 76.370 1.00 32.50 230 ALA C O 1
ATOM 6725 N N . VAL C 1 210 ? 52.339 9.467 75.991 1.00 37.41 231 VAL C N 1
ATOM 6726 C CA . VAL C 1 210 ? 52.686 9.456 74.572 1.00 38.97 231 VAL C CA 1
ATOM 6727 C C . VAL C 1 210 ? 51.746 10.349 73.740 1.00 43.21 231 VAL C C 1
ATOM 6728 O O . VAL C 1 210 ? 52.049 10.685 72.594 1.00 38.89 231 VAL C O 1
ATOM 6732 N N . ALA C 1 211 ? 50.611 10.723 74.330 1.00 33.93 232 ALA C N 1
ATOM 6733 C CA . ALA C 1 211 ? 49.632 11.604 73.689 1.00 30.54 232 ALA C CA 1
ATOM 6734 C C . ALA C 1 211 ? 48.956 12.433 74.774 1.00 31.43 232 ALA C C 1
ATOM 6735 O O . ALA C 1 211 ? 48.882 11.998 75.914 1.00 27.93 232 ALA C O 1
ATOM 6737 N N . PRO C 1 212 ? 48.440 13.617 74.419 1.00 27.52 233 PRO C N 1
ATOM 6738 C CA . PRO C 1 212 ? 47.809 14.475 75.426 1.00 25.50 233 PRO C CA 1
ATOM 6739 C C . PRO C 1 212 ? 46.412 13.994 75.825 1.00 30.37 233 PRO C C 1
ATOM 6740 O O . PRO C 1 212 ? 45.870 13.041 75.238 1.00 27.14 233 PRO C O 1
ATOM 6744 N N . GLY C 1 213 ? 45.835 14.666 76.818 1.00 27.28 234 GLY C N 1
ATOM 6745 C CA . GLY C 1 213 ? 44.518 14.310 77.328 1.00 24.76 234 GLY C CA 1
ATOM 6746 C C . GLY C 1 213 ? 43.438 14.843 76.395 1.00 29.27 234 GLY C C 1
ATOM 6747 O O . GLY C 1 213 ? 43.671 15.004 75.195 1.00 28.39 234 GLY C O 1
ATOM 6748 N N . ASN C 1 214 ? 42.262 15.126 76.943 1.00 25.93 235 ASN C N 1
ATOM 6749 C CA . ASN C 1 214 ? 41.112 15.469 76.114 1.00 29.22 235 ASN C CA 1
ATOM 6750 C C . ASN C 1 214 ? 39.941 15.998 76.916 1.00 29.78 235 ASN C C 1
ATOM 6751 O O . ASN C 1 214 ? 39.824 15.720 78.104 1.00 28.66 235 ASN C O 1
ATOM 6756 N N . TYR C 1 215 ? 39.070 16.750 76.248 1.00 28.57 236 TYR C N 1
ATOM 6757 C CA . TYR C 1 215 ? 37.799 17.168 76.826 1.00 30.26 236 TYR C CA 1
ATOM 6758 C C . TYR C 1 215 ? 36.897 15.970 77.076 1.00 35.53 236 TYR C C 1
ATOM 6759 O O . TYR C 1 215 ? 36.950 14.992 76.337 1.00 29.38 236 TYR C O 1
ATOM 6768 N N . ILE C 1 216 ? 36.075 16.027 78.124 1.00 28.98 237 ILE C N 1
ATOM 6769 C CA . ILE C 1 216 ? 35.194 14.892 78.402 1.00 32.57 237 ILE C CA 1
ATOM 6770 C C . ILE C 1 216 ? 33.713 15.254 78.549 1.00 30.77 237 ILE C C 1
ATOM 6771 O O . ILE C 1 216 ? 32.857 14.405 78.362 1.00 35.23 237 ILE C O 1
ATOM 6776 N N . ALA C 1 217 ? 33.407 16.511 78.862 1.00 31.67 238 ALA C N 1
ATOM 6777 C CA . ALA C 1 217 ? 32.009 16.929 79.005 1.00 35.58 238 ALA C CA 1
ATOM 6778 C C . ALA C 1 217 ? 31.863 18.450 79.004 1.00 35.73 238 ALA C C 1
ATOM 6779 O O . ALA C 1 217 ? 32.825 19.172 79.271 1.00 38.06 238 ALA C O 1
ATOM 6781 N N . TYR C 1 218 ? 30.665 18.938 78.692 1.00 38.50 239 TYR C N 1
ATOM 6782 C CA . TYR C 1 218 ? 30.394 20.366 78.833 1.00 39.22 239 TYR C CA 1
ATOM 6783 C C . TYR C 1 218 ? 28.931 20.645 79.170 1.00 40.81 239 TYR C C 1
ATOM 6784 O O . TYR C 1 218 ? 28.044 19.837 78.888 1.00 41.70 239 TYR C O 1
ATOM 6793 N N . ALA C 1 219 ? 28.695 21.785 79.806 1.00 41.36 240 ALA C N 1
ATOM 6794 C CA . ALA C 1 219 ? 27.352 22.210 80.161 1.00 45.53 240 ALA C CA 1
ATOM 6795 C C . ALA C 1 219 ? 27.221 23.701 79.874 1.00 45.81 240 ALA C C 1
ATOM 6796 O O . ALA C 1 219 ? 28.220 24.390 79.713 1.00 44.20 240 ALA C O 1
ATOM 6798 N N . THR C 1 220 ? 25.993 24.195 79.805 1.00 42.61 241 THR C N 1
ATOM 6799 C CA . THR C 1 220 ? 25.773 25.615 79.570 1.00 46.45 241 THR C CA 1
ATOM 6800 C C . THR C 1 220 ? 24.715 26.137 80.539 1.00 47.37 241 THR C C 1
ATOM 6801 O O . THR C 1 220 ? 23.851 25.390 80.977 1.00 56.42 241 THR C O 1
ATOM 6805 N N . ALA C 1 221 ? 24.802 27.417 80.880 1.00 45.44 242 ALA C N 1
ATOM 6806 C CA . ALA C 1 221 ? 23.880 28.039 81.815 1.00 49.97 242 ALA C CA 1
ATOM 6807 C C . ALA C 1 221 ? 23.563 29.456 81.364 1.00 48.14 242 ALA C C 1
ATOM 6808 O O . ALA C 1 221 ? 24.455 30.203 80.967 1.00 51.18 242 ALA C O 1
ATOM 6810 N N . ASN C 1 222 ? 22.289 29.818 81.400 1.00 47.88 243 ASN C N 1
ATOM 6811 C CA . ASN C 1 222 ? 21.890 31.208 81.220 1.00 52.70 243 ASN C CA 1
ATOM 6812 C C . ASN C 1 222 ? 21.574 31.823 82.574 1.00 55.48 243 ASN C C 1
ATOM 6813 O O . ASN C 1 222 ? 21.443 33.039 82.712 1.00 60.52 243 ASN C O 1
ATOM 6818 N N . GLY C 1 223 ? 21.459 30.961 83.577 1.00 52.20 244 GLY C N 1
ATOM 6819 C CA . GLY C 1 223 ? 21.226 31.403 84.935 1.00 60.83 244 GLY C CA 1
ATOM 6820 C C . GLY C 1 223 ? 22.267 30.817 85.862 1.00 63.28 244 GLY C C 1
ATOM 6821 O O . GLY C 1 223 ? 23.443 30.699 85.494 1.00 58.22 244 GLY C O 1
ATOM 6822 N N . ASP C 1 224 ? 21.831 30.436 87.058 1.00 63.21 245 ASP C N 1
ATOM 6823 C CA . ASP C 1 224 ? 22.736 29.923 88.078 1.00 65.71 245 ASP C CA 1
ATOM 6824 C C . ASP C 1 224 ? 22.663 28.401 88.204 1.00 61.48 245 ASP C C 1
ATOM 6825 O O . ASP C 1 224 ? 23.077 27.824 89.213 1.00 56.24 245 ASP C O 1
ATOM 6830 N N . SER C 1 225 ? 22.152 27.747 87.170 1.00 56.92 246 SER C N 1
ATOM 6831 C CA . SER C 1 225 ? 21.981 26.306 87.216 1.00 59.64 246 SER C CA 1
ATOM 6832 C C . SER C 1 225 ? 22.434 25.660 85.917 1.00 65.33 246 SER C C 1
ATOM 6833 O O . SER C 1 225 ? 21.830 25.868 84.862 1.00 71.53 246 SER C O 1
ATOM 6836 N N . LEU C 1 226 ? 23.496 24.869 85.997 1.00 52.86 247 LEU C N 1
ATOM 6837 C CA . LEU C 1 226 ? 24.047 24.232 84.810 1.00 58.85 247 LEU C CA 1
ATOM 6838 C C . LEU C 1 226 ? 23.070 23.251 84.163 1.00 58.90 247 LEU C C 1
ATOM 6839 O O . LEU C 1 226 ? 22.440 22.450 84.842 1.00 55.54 247 LEU C O 1
ATOM 6844 N N . SER C 1 227 ? 22.952 23.340 82.839 1.00 65.06 248 SER C N 1
ATOM 6845 C CA . SER C 1 227 ? 22.195 22.375 82.042 1.00 65.61 248 SER C CA 1
ATOM 6846 C C . SER C 1 227 ? 22.635 20.951 82.346 1.00 61.28 248 SER C C 1
ATOM 6847 O O . SER C 1 227 ? 23.555 20.720 83.127 1.00 59.72 248 SER C O 1
ATOM 6850 N N . ASN C 1 228 ? 21.991 19.991 81.700 1.00 61.30 249 ASN C N 1
ATOM 6851 C CA . ASN C 1 228 ? 22.530 18.647 81.698 1.00 63.09 249 ASN C CA 1
ATOM 6852 C C . ASN C 1 228 ? 23.884 18.633 80.977 1.00 50.26 249 ASN C C 1
ATOM 6853 O O . ASN C 1 228 ? 24.092 19.319 79.972 1.00 52.05 249 ASN C O 1
ATOM 6858 N N . TRP C 1 229 ? 24.813 17.868 81.525 1.00 43.49 250 TRP C N 1
ATOM 6859 C CA . TRP C 1 229 ? 26.111 17.702 80.926 1.00 51.32 250 TRP C CA 1
ATOM 6860 C C . TRP C 1 229 ? 26.008 16.882 79.648 1.00 53.82 250 TRP C C 1
ATOM 6861 O O . TRP C 1 229 ? 25.254 15.917 79.584 1.00 60.23 250 TRP C O 1
ATOM 6872 N N . LYS C 1 230 ? 26.757 17.287 78.628 1.00 46.90 251 LYS C N 1
ATOM 6873 C CA . LYS C 1 230 ? 26.837 16.525 77.389 1.00 48.34 251 LYS C CA 1
ATOM 6874 C C . LYS C 1 230 ? 28.227 15.927 77.280 1.00 46.31 251 LYS C C 1
ATOM 6875 O O . LYS C 1 230 ? 29.227 16.616 77.482 1.00 40.87 251 LYS C O 1
ATOM 6881 N N . ASP C 1 231 ? 28.297 14.639 76.978 1.00 40.47 252 ASP C N 1
ATOM 6882 C CA . ASP C 1 231 ? 29.594 13.999 76.850 1.00 47.35 252 ASP C CA 1
ATOM 6883 C C . ASP C 1 231 ? 30.338 14.499 75.617 1.00 35.82 252 ASP C C 1
ATOM 6884 O O . ASP C 1 231 ? 29.735 14.793 74.579 1.00 35.13 252 ASP C O 1
ATOM 6889 N N . ILE C 1 232 ? 31.652 14.613 75.746 1.00 35.85 253 ILE C N 1
ATOM 6890 C CA . ILE C 1 232 ? 32.503 14.889 74.611 1.00 37.65 253 ILE C CA 1
ATOM 6891 C C . ILE C 1 232 ? 33.322 13.626 74.385 1.00 38.75 253 ILE C C 1
ATOM 6892 O O . ILE C 1 232 ? 33.940 13.099 75.305 1.00 36.89 253 ILE C O 1
ATOM 6897 N N . ASP C 1 233 ? 33.267 13.102 73.171 1.00 37.90 254 ASP C N 1
ATOM 6898 C CA . ASP C 1 233 ? 34.057 11.930 72.816 1.00 35.09 254 ASP C CA 1
ATOM 6899 C C . ASP C 1 233 ? 35.257 12.436 72.018 1.00 33.45 254 ASP C C 1
ATOM 6900 O O . ASP C 1 233 ? 35.179 12.626 70.809 1.00 35.61 254 ASP C O 1
ATOM 6905 N N . GLU C 1 234 ? 36.354 12.693 72.712 1.00 33.46 255 GLU C N 1
ATOM 6906 C CA . GLU C 1 234 ? 37.551 13.206 72.078 1.00 31.36 255 GLU C CA 1
ATOM 6907 C C . GLU C 1 234 ? 38.733 12.440 72.609 1.00 31.99 255 GLU C C 1
ATOM 6908 O O . GLU C 1 234 ? 38.810 12.152 73.806 1.00 29.57 255 GLU C O 1
ATOM 6914 N N . LYS C 1 235 ? 39.663 12.100 71.720 1.00 28.46 256 LYS C N 1
ATOM 6915 C CA . LYS C 1 235 ? 40.791 11.262 72.119 1.00 26.77 256 LYS C CA 1
ATOM 6916 C C . LYS C 1 235 ? 41.971 11.447 71.174 1.00 30.53 256 LYS C C 1
ATOM 6917 O O . LYS C 1 235 ? 41.783 11.589 69.957 1.00 28.98 256 LYS C O 1
ATOM 6923 N N . ASN C 1 236 ? 43.174 11.463 71.743 1.00 27.30 257 ASN C N 1
ATOM 6924 C CA . ASN C 1 236 ? 44.411 11.601 70.971 1.00 23.50 257 ASN C CA 1
ATOM 6925 C C . ASN C 1 236 ? 45.193 10.314 70.966 1.00 24.28 257 ASN C C 1
ATOM 6926 O O . ASN C 1 236 ? 45.302 9.644 71.992 1.00 24.59 257 ASN C O 1
ATOM 6931 N N . TYR C 1 237 ? 45.705 9.949 69.798 1.00 26.47 258 TYR C N 1
ATOM 6932 C CA . TYR C 1 237 ? 46.443 8.713 69.608 1.00 21.44 258 TYR C CA 1
ATOM 6933 C C . TYR C 1 237 ? 47.794 9.023 68.998 1.00 27.87 258 TYR C C 1
ATOM 6934 O O . TYR C 1 237 ? 47.986 10.062 68.351 1.00 25.28 258 TYR C O 1
ATOM 6943 N N . VAL C 1 238 ? 48.713 8.085 69.164 1.00 27.46 259 VAL C N 1
ATOM 6944 C CA . VAL C 1 238 ? 49.992 8.108 68.467 1.00 29.26 259 VAL C CA 1
ATOM 6945 C C . VAL C 1 238 ? 49.938 7.101 67.326 1.00 33.47 259 VAL C C 1
ATOM 6946 O O . VAL C 1 238 ? 49.444 5.982 67.490 1.00 35.17 259 VAL C O 1
ATOM 6950 N N . LEU C 1 239 ? 50.428 7.501 66.161 1.00 32.46 260 LEU C N 1
ATOM 6951 C CA . LEU C 1 239 ? 50.507 6.589 65.017 1.00 29.45 260 LEU C CA 1
ATOM 6952 C C . LEU C 1 239 ? 51.943 6.422 64.541 1.00 33.65 260 LEU C C 1
ATOM 6953 O O . LEU C 1 239 ? 52.668 7.404 64.377 1.00 37.70 260 LEU C O 1
ATOM 6958 N N . PRO C 1 240 ? 52.363 5.171 64.324 1.00 36.36 261 PRO C N 1
ATOM 6959 C CA . PRO C 1 240 ? 51.517 4.001 64.541 1.00 36.48 261 PRO C CA 1
ATOM 6960 C C . PRO C 1 240 ? 51.607 3.577 65.996 1.00 35.25 261 PRO C C 1
ATOM 6961 O O . PRO C 1 240 ? 52.533 3.990 66.685 1.00 37.00 261 PRO C O 1
ATOM 6965 N N . SER C 1 241 ? 50.646 2.787 66.459 1.00 34.81 262 SER C N 1
ATOM 6966 C CA . SER C 1 241 ? 50.700 2.229 67.809 1.00 37.73 262 SER C CA 1
ATOM 6967 C C . SER C 1 241 ? 49.704 1.095 67.943 1.00 37.91 262 SER C C 1
ATOM 6968 O O . SER C 1 241 ? 48.803 0.937 67.118 1.00 34.30 262 SER C O 1
ATOM 6971 N N . THR C 1 242 ? 49.871 0.304 68.991 1.00 37.16 263 THR C N 1
ATOM 6972 C CA . THR C 1 242 ? 48.946 -0.780 69.265 1.00 36.67 263 THR C CA 1
ATOM 6973 C C . THR C 1 242 ? 47.529 -0.258 69.415 1.00 30.44 263 THR C C 1
ATOM 6974 O O . THR C 1 242 ? 46.595 -0.799 68.822 1.00 34.33 263 THR C O 1
ATOM 6978 N N . GLU C 1 243 ? 47.384 0.805 70.200 1.00 34.08 264 GLU C N 1
ATOM 6979 C CA . GLU C 1 243 ? 46.083 1.391 70.483 1.00 38.35 264 GLU C CA 1
ATOM 6980 C C . GLU C 1 243 ? 45.405 1.903 69.199 1.00 40.02 264 GLU C C 1
ATOM 6981 O O . GLU C 1 243 ? 44.202 1.754 69.020 1.00 32.49 264 GLU C O 1
ATOM 6987 N N . SER C 1 244 ? 46.165 2.524 68.306 1.00 34.11 265 SER C N 1
ATOM 6988 C CA . SER C 1 244 ? 45.553 2.988 67.061 1.00 32.70 265 SER C CA 1
ATOM 6989 C C . SER C 1 244 ? 45.259 1.816 66.104 1.00 31.90 265 SER C C 1
ATOM 6990 O O . SER C 1 244 ? 44.214 1.787 65.452 1.00 34.34 265 SER C O 1
ATOM 6993 N N . ALA C 1 245 ? 46.160 0.838 66.038 1.00 34.11 266 ALA C N 1
ATOM 6994 C CA . ALA C 1 245 ? 45.901 -0.376 65.268 1.00 39.09 266 ALA C CA 1
ATOM 6995 C C . ALA C 1 245 ? 44.602 -1.055 65.699 1.00 40.62 266 ALA C C 1
ATOM 6996 O O . ALA C 1 245 ? 43.891 -1.622 64.866 1.00 40.18 266 ALA C O 1
ATOM 6998 N N . LYS C 1 246 ? 44.302 -1.010 66.997 1.00 41.29 267 LYS C N 1
ATOM 6999 C CA . LYS C 1 246 ? 43.058 -1.576 67.528 1.00 40.76 267 LYS C CA 1
ATOM 7000 C C . LYS C 1 246 ? 41.819 -0.744 67.206 1.00 40.03 267 LYS C C 1
ATOM 7001 O O . LYS C 1 246 ? 40.826 -1.266 66.721 1.00 40.27 267 LYS C O 1
ATOM 7007 N N . ASP C 1 247 ? 41.875 0.546 67.518 1.00 34.46 268 ASP C N 1
ATOM 7008 C CA . ASP C 1 247 ? 40.688 1.394 67.492 1.00 38.21 268 ASP C CA 1
ATOM 7009 C C . ASP C 1 247 ? 40.474 2.055 66.129 1.00 40.59 268 ASP C C 1
ATOM 7010 O O . ASP C 1 247 ? 39.353 2.423 65.778 1.00 38.37 268 ASP C O 1
ATOM 7015 N N . HIS C 1 248 ? 41.554 2.220 65.374 1.00 33.04 269 HIS C N 1
ATOM 7016 C CA . HIS C 1 248 ? 41.486 2.957 64.111 1.00 35.68 269 HIS C CA 1
ATOM 7017 C C . HIS C 1 248 ? 42.397 2.297 63.098 1.00 37.46 269 HIS C C 1
ATOM 7018 O O . HIS C 1 248 ? 43.345 2.908 62.596 1.00 34.12 269 HIS C O 1
ATOM 7025 N N . LYS C 1 249 ? 42.103 1.038 62.803 1.00 32.18 270 LYS C N 1
ATOM 7026 C CA . LYS C 1 249 ? 43.035 0.204 62.064 1.00 33.67 270 LYS C CA 1
ATOM 7027 C C . LYS C 1 249 ? 43.394 0.841 60.728 1.00 38.43 270 LYS C C 1
ATOM 7028 O O . LYS C 1 249 ? 44.571 0.970 60.383 1.00 37.23 270 LYS C O 1
ATOM 7034 N N . THR C 1 250 ? 42.384 1.254 59.975 1.00 41.25 271 THR C N 1
ATOM 7035 C CA . THR C 1 250 ? 42.658 1.774 58.642 1.00 39.59 271 THR C CA 1
ATOM 7036 C C . THR C 1 250 ? 43.565 3.026 58.662 1.00 32.19 271 THR C C 1
ATOM 7037 O O . THR C 1 250 ? 44.473 3.144 57.831 1.00 34.76 271 THR C O 1
ATOM 7041 N N . ASP C 1 251 ? 43.339 3.933 59.607 1.00 30.81 272 ASP C N 1
ATOM 7042 C CA . ASP C 1 251 ? 44.244 5.073 59.812 1.00 33.38 272 ASP C CA 1
ATOM 7043 C C . ASP C 1 251 ? 45.660 4.607 60.147 1.00 32.84 272 ASP C C 1
ATOM 7044 O O . ASP C 1 251 ? 46.646 5.100 59.592 1.00 30.43 272 ASP C O 1
ATOM 7049 N N . ASN C 1 252 ? 45.758 3.637 61.040 1.00 32.07 273 ASN C N 1
ATOM 7050 C CA . ASN C 1 252 ? 47.045 3.036 61.369 1.00 31.51 273 ASN C CA 1
ATOM 7051 C C . ASN C 1 252 ? 47.715 2.389 60.168 1.00 34.72 273 ASN C C 1
ATOM 7052 O O . ASN C 1 252 ? 48.902 2.599 59.930 1.00 36.94 273 ASN C O 1
ATOM 7057 N N . ASP C 1 253 ? 46.960 1.589 59.420 1.00 34.64 274 ASP C N 1
ATOM 7058 C CA . ASP C 1 253 ? 47.483 0.962 58.216 1.00 35.83 274 ASP C CA 1
ATOM 7059 C C . ASP C 1 253 ? 48.021 2.001 57.237 1.00 39.74 274 ASP C C 1
ATOM 7060 O O . ASP C 1 253 ? 49.128 1.858 56.710 1.00 37.23 274 ASP C O 1
ATOM 7065 N N . ASN C 1 254 ? 47.227 3.035 56.972 1.00 36.48 275 ASN C N 1
ATOM 7066 C CA . ASN C 1 254 ? 47.648 4.074 56.043 1.00 35.87 275 ASN C CA 1
ATOM 7067 C C . ASN C 1 254 ? 48.930 4.766 56.528 1.00 40.99 275 ASN C C 1
ATOM 7068 O O . ASN C 1 254 ? 49.851 5.019 55.741 1.00 37.98 275 ASN C O 1
ATOM 7073 N N . PHE C 1 255 ? 49.000 5.043 57.826 1.00 34.71 276 PHE C N 1
ATOM 7074 C CA . PHE C 1 255 ? 50.189 5.682 58.384 1.00 30.61 276 PHE C CA 1
ATOM 7075 C C . PHE C 1 255 ? 51.412 4.769 58.251 1.00 29.68 276 PHE C C 1
ATOM 7076 O O . PHE C 1 255 ? 52.510 5.218 57.894 1.00 31.85 276 PHE C O 1
ATOM 7084 N N . LEU C 1 256 ? 51.220 3.480 58.503 1.00 34.31 277 LEU C N 1
ATOM 7085 C CA . LEU C 1 256 ? 52.294 2.507 58.303 1.00 38.85 277 LEU C CA 1
ATOM 7086 C C . LEU C 1 256 ? 52.780 2.483 56.863 1.00 38.44 277 LEU C C 1
ATOM 7087 O O . LEU C 1 256 ? 53.981 2.421 56.604 1.00 43.84 277 LEU C O 1
ATOM 7092 N N . ASN C 1 257 ? 51.854 2.533 55.915 1.00 38.36 278 ASN C N 1
ATOM 7093 C CA . ASN C 1 257 ? 52.250 2.547 54.511 1.00 39.83 278 ASN C CA 1
ATOM 7094 C C . ASN C 1 257 ? 53.038 3.814 54.183 1.00 37.31 278 ASN C C 1
ATOM 7095 O O . ASN C 1 257 ? 54.002 3.788 53.415 1.00 40.50 278 ASN C O 1
ATOM 7100 N N . PHE C 1 258 ? 52.615 4.917 54.780 1.00 33.92 279 PHE C N 1
ATOM 7101 C CA . PHE C 1 258 ? 53.263 6.208 54.589 1.00 38.21 279 PHE C CA 1
ATOM 7102 C C . PHE C 1 258 ? 54.700 6.161 55.139 1.00 36.80 279 PHE C C 1
ATOM 7103 O O . PHE C 1 258 ? 55.660 6.537 54.457 1.00 35.20 279 PHE C O 1
ATOM 7111 N N . LYS C 1 259 ? 54.837 5.653 56.354 1.00 35.61 280 LYS C N 1
ATOM 7112 C CA . LYS C 1 259 ? 56.140 5.487 56.988 1.00 43.45 280 LYS C CA 1
ATOM 7113 C C . LYS C 1 259 ? 57.026 4.532 56.183 1.00 46.49 280 LYS C C 1
ATOM 7114 O O . LYS C 1 259 ? 58.217 4.784 55.978 1.00 50.78 280 LYS C O 1
ATOM 7120 N N . LYS C 1 260 ? 56.432 3.455 55.684 1.00 48.60 281 LYS C N 1
ATOM 7121 C CA . LYS C 1 260 ? 57.157 2.499 54.860 1.00 53.24 281 LYS C CA 1
ATOM 7122 C C . LYS C 1 260 ? 57.630 3.090 53.524 1.00 56.53 281 LYS C C 1
ATOM 7123 O O . LYS C 1 260 ? 58.728 2.771 53.051 1.00 53.34 281 LYS C O 1
ATOM 7129 N N . ALA C 1 261 ? 56.807 3.930 52.899 1.00 49.92 282 ALA C N 1
ATOM 7130 C CA . ALA C 1 261 ? 57.209 4.546 51.634 1.00 49.06 282 ALA C CA 1
ATOM 7131 C C . ALA C 1 261 ? 58.304 5.583 51.862 1.00 47.25 282 ALA C C 1
ATOM 7132 O O . ALA C 1 261 ? 59.080 5.887 50.958 1.00 56.24 282 ALA C O 1
ATOM 7134 N N . ILE C 1 262 ? 58.358 6.132 53.070 1.00 46.20 283 ILE C N 1
ATOM 7135 C CA . ILE C 1 262 ? 59.420 7.065 53.415 1.00 49.15 283 ILE C CA 1
ATOM 7136 C C . ILE C 1 262 ? 60.762 6.340 53.506 1.00 63.00 283 ILE C C 1
ATOM 7137 O O . ILE C 1 262 ? 61.740 6.746 52.876 1.00 61.97 283 ILE C O 1
ATOM 7142 N N . GLU C 1 263 ? 60.805 5.248 54.262 1.00 65.17 284 GLU C N 1
ATOM 7143 C CA . GLU C 1 263 ? 62.047 4.492 54.384 1.00 64.36 284 GLU C CA 1
ATOM 7144 C C . GLU C 1 263 ? 62.453 3.718 53.123 1.00 64.50 284 GLU C C 1
ATOM 7145 O O . GLU C 1 263 ? 63.604 3.320 52.994 1.00 65.63 284 GLU C O 1
ATOM 7151 N N . ASP C 1 264 ? 61.527 3.527 52.186 1.00 66.10 285 ASP C N 1
ATOM 7152 C CA . ASP C 1 264 ? 61.851 2.842 50.929 1.00 69.04 285 ASP C CA 1
ATOM 7153 C C . ASP C 1 264 ? 62.854 3.615 50.069 1.00 71.40 285 ASP C C 1
ATOM 7154 O O . ASP C 1 264 ? 63.598 3.025 49.279 1.00 73.16 285 ASP C O 1
ATOM 7159 N N . TYR C 1 265 ? 62.854 4.935 50.209 1.00 67.22 286 TYR C N 1
ATOM 7160 C CA . TYR C 1 265 ? 63.775 5.787 49.466 1.00 71.51 286 TYR C CA 1
ATOM 7161 C C . TYR C 1 265 ? 64.693 6.550 50.418 1.00 69.06 286 TYR C C 1
ATOM 7162 O O . TYR C 1 265 ? 65.767 7.006 50.025 1.00 69.12 286 TYR C O 1
ATOM 7171 N N . TYR C 1 266 ? 64.262 6.705 51.666 1.00 51.79 287 TYR C N 1
ATOM 7172 C CA . TYR C 1 266 ? 65.066 7.413 52.656 1.00 51.23 287 TYR C CA 1
ATOM 7173 C C . TYR C 1 266 ? 65.228 6.607 53.940 1.00 50.52 287 TYR C C 1
ATOM 7174 O O . TYR C 1 266 ? 64.706 6.991 54.982 1.00 58.98 287 TYR C O 1
ATOM 7183 N N . PRO C 1 267 ? 65.960 5.485 53.877 1.0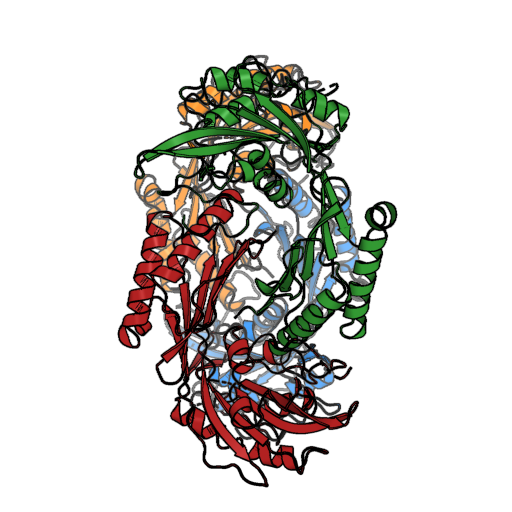0 59.85 288 PRO C N 1
ATOM 7184 C CA . PRO C 1 267 ? 66.154 4.697 55.100 1.00 67.58 288 PRO C CA 1
ATOM 7185 C C . PRO C 1 267 ? 66.931 5.506 56.136 1.00 77.67 288 PRO C C 1
ATOM 7186 O O . PRO C 1 267 ? 67.649 6.433 55.762 1.00 82.66 288 PRO C O 1
ATOM 7190 N N . ASN C 1 268 ? 66.772 5.167 57.413 1.00 84.89 289 ASN C N 1
ATOM 7191 C CA . ASN C 1 268 ? 67.407 5.902 58.511 1.00 90.76 289 ASN C CA 1
ATOM 7192 C C . ASN C 1 268 ? 66.560 7.067 59.039 1.00 91.95 289 ASN C C 1
ATOM 7193 O O . ASN C 1 268 ? 66.620 7.395 60.224 1.00 93.44 289 ASN C O 1
ATOM 7195 N N . PHE C 1 269 ? 65.779 7.692 58.161 1.00 91.36 290 PHE C N 1
ATOM 7196 C CA . PHE C 1 269 ? 64.861 8.755 58.571 1.00 82.97 290 PHE C CA 1
ATOM 7197 C C . PHE C 1 269 ? 63.619 8.141 59.203 1.00 80.66 290 PHE C C 1
ATOM 7198 O O . PHE C 1 269 ? 62.505 8.336 58.718 1.00 79.38 290 PHE C O 1
ATOM 7206 N N . THR C 1 270 ? 63.818 7.409 60.296 1.00 82.13 291 THR C N 1
ATOM 7207 C CA . THR C 1 270 ? 62.780 6.547 60.856 1.00 82.79 291 THR C CA 1
ATOM 7208 C C . THR C 1 270 ? 61.983 7.169 62.003 1.00 79.82 291 THR C C 1
ATOM 7209 O O . THR C 1 270 ? 61.131 6.506 62.596 1.00 86.45 291 THR C O 1
ATOM 7213 N N . GLY C 1 271 ? 62.256 8.432 62.315 1.00 64.39 292 GLY C N 1
ATOM 7214 C CA . GLY C 1 271 ? 61.591 9.091 63.426 1.00 59.67 292 GLY C CA 1
ATOM 7215 C C . GLY C 1 271 ? 60.194 9.595 63.102 1.00 50.26 292 GLY C C 1
ATOM 7216 O O . GLY C 1 271 ? 59.605 10.354 63.875 1.00 53.95 292 GLY C O 1
ATOM 7217 N N . VAL C 1 272 ? 59.662 9.177 61.961 1.00 34.55 293 VAL C N 1
ATOM 7218 C CA . VAL C 1 272 ? 58.326 9.608 61.527 1.00 38.30 293 VAL C CA 1
ATOM 7219 C C . VAL C 1 272 ? 57.276 9.170 62.530 1.00 37.42 293 VAL C C 1
ATOM 7220 O O . VAL C 1 272 ? 57.173 7.989 62.859 1.00 36.80 293 VAL C O 1
ATOM 7224 N N . VAL C 1 273 ? 56.513 10.125 63.041 1.00 32.98 294 VAL C N 1
ATOM 7225 C CA . VAL C 1 273 ? 55.512 9.810 64.046 1.00 34.63 294 VAL C CA 1
ATOM 7226 C C . VAL C 1 273 ? 54.270 10.663 63.824 1.00 34.15 294 VAL C C 1
ATOM 7227 O O . VAL C 1 273 ? 54.374 11.809 63.393 1.00 30.61 294 VAL C O 1
ATOM 7231 N N . GLY C 1 274 ? 53.102 10.086 64.089 1.00 26.84 295 GLY C N 1
ATOM 7232 C CA . GLY C 1 274 ? 51.835 10.771 63.871 1.00 26.56 295 GLY C CA 1
ATOM 7233 C C . GLY C 1 274 ? 51.127 11.055 65.196 1.00 31.41 295 GLY C C 1
ATOM 7234 O O . GLY C 1 274 ? 51.183 10.254 66.127 1.00 27.58 295 GLY C O 1
ATOM 7235 N N . ARG C 1 275 ? 50.487 12.214 65.290 1.00 26.01 296 ARG C N 1
ATOM 7236 C CA . ARG C 1 275 ? 49.655 12.553 66.446 1.00 26.83 296 ARG C CA 1
ATOM 7237 C C . ARG C 1 275 ? 48.256 12.814 65.919 1.00 30.16 296 ARG C C 1
ATOM 7238 O O . ARG C 1 275 ? 48.036 13.784 65.189 1.00 27.51 296 ARG C O 1
ATOM 7246 N N . GLY C 1 276 ? 47.334 11.914 66.244 1.00 25.92 297 GLY C N 1
ATOM 7247 C CA . GLY C 1 276 ? 45.990 11.923 65.683 1.00 23.94 297 GLY C CA 1
ATOM 7248 C C . GLY C 1 276 ? 44.945 12.316 66.713 1.00 29.06 297 GLY C C 1
ATOM 7249 O O . GLY C 1 276 ? 44.827 11.670 67.767 1.00 26.95 297 GLY C O 1
ATOM 7250 N N . ARG C 1 277 ? 44.202 13.386 66.430 1.00 24.54 298 ARG C N 1
ATOM 7251 C CA . ARG C 1 277 ? 43.108 13.819 67.311 1.00 27.57 298 ARG C CA 1
ATOM 7252 C C . ARG C 1 277 ? 41.800 13.313 66.721 1.00 28.36 298 ARG C C 1
ATOM 7253 O O . ARG C 1 277 ? 41.501 13.588 65.555 1.00 28.11 298 ARG C O 1
ATOM 7261 N N . TYR C 1 278 ? 41.052 12.563 67.526 1.00 26.54 299 TYR C N 1
ATOM 7262 C CA . TYR C 1 278 ? 39.806 11.929 67.106 1.00 31.50 299 TYR C CA 1
ATOM 7263 C C . TYR C 1 278 ? 38.602 12.582 67.800 1.00 34.36 299 TYR C C 1
ATOM 7264 O O . TYR C 1 278 ? 38.632 12.849 68.991 1.00 29.25 299 TYR C O 1
ATOM 7273 N N . GLU C 1 279 ? 37.550 12.865 67.043 1.00 35.92 300 GLU C N 1
ATOM 7274 C CA . GLU C 1 279 ? 36.318 13.386 67.625 1.00 31.43 300 GLU C CA 1
ATOM 7275 C C . GLU C 1 279 ? 35.195 12.457 67.212 1.00 33.15 300 GLU C C 1
ATOM 7276 O O . GLU C 1 279 ? 35.040 12.151 66.020 1.00 35.03 300 GLU C O 1
ATOM 7282 N N . ASP C 1 280 ? 34.403 12.028 68.184 1.00 31.81 301 ASP C N 1
ATOM 7283 C CA . ASP C 1 280 ? 33.364 11.044 67.940 1.00 42.94 301 ASP C CA 1
ATOM 7284 C C . ASP C 1 280 ? 33.890 9.887 67.102 1.00 45.31 301 ASP C C 1
ATOM 7285 O O . ASP C 1 280 ? 33.187 9.376 66.239 1.00 39.22 301 ASP C O 1
ATOM 7290 N N . GLY C 1 281 ? 35.134 9.491 67.346 1.00 39.16 302 GLY C N 1
ATOM 7291 C CA . GLY C 1 281 ? 35.676 8.296 66.729 1.00 35.57 302 GLY C CA 1
ATOM 7292 C C . GLY C 1 281 ? 36.227 8.470 65.333 1.00 36.64 302 GLY C C 1
ATOM 7293 O O . GLY C 1 281 ? 36.605 7.486 64.693 1.00 36.86 302 GLY C O 1
ATOM 7294 N N . GLN C 1 282 ? 36.284 9.712 64.858 1.00 30.73 303 GLN C N 1
ATOM 7295 C CA . GLN C 1 282 ? 36.792 10.003 63.517 1.00 32.13 303 GLN C CA 1
ATOM 7296 C C . GLN C 1 282 ? 38.018 10.891 63.575 1.00 33.26 303 GLN C C 1
ATOM 7297 O O . GLN C 1 282 ? 38.077 11.804 64.393 1.00 33.19 303 GLN C O 1
ATOM 7303 N N . LEU C 1 283 ? 38.992 10.632 62.705 1.00 30.18 304 LEU C N 1
ATOM 7304 C CA . LEU C 1 283 ? 40.206 11.426 62.707 1.00 31.40 304 LEU C CA 1
ATOM 7305 C C . LEU C 1 283 ? 39.854 12.847 62.293 1.00 34.97 304 LEU C C 1
ATOM 7306 O O . LEU C 1 283 ? 39.310 13.073 61.209 1.00 30.76 304 LEU C O 1
ATOM 7311 N N . ALA C 1 284 ? 40.137 13.812 63.154 1.00 27.00 305 ALA C N 1
ATOM 7312 C CA . ALA C 1 284 ? 39.845 15.201 62.804 1.00 29.94 305 ALA C CA 1
ATOM 7313 C C . ALA C 1 284 ? 41.114 15.942 62.401 1.00 36.47 305 ALA C C 1
ATOM 7314 O O . ALA C 1 284 ? 41.093 16.834 61.544 1.00 31.85 305 ALA C O 1
ATOM 7316 N N . GLU C 1 285 ? 42.226 15.575 63.025 1.00 27.24 306 GLU C N 1
ATOM 7317 C CA . GLU C 1 285 ? 43.459 16.302 62.816 1.00 20.93 306 GLU C CA 1
ATOM 7318 C C . GLU C 1 285 ? 44.650 15.363 63.002 1.00 26.99 306 GLU C C 1
ATOM 7319 O O . GLU C 1 285 ? 44.770 14.669 64.019 1.00 26.61 306 GLU C O 1
ATOM 7325 N N . LEU C 1 286 ? 45.532 15.354 62.005 1.00 24.28 307 LEU C N 1
ATOM 7326 C CA . LEU C 1 286 ? 46.697 14.496 62.025 1.00 22.80 307 LEU C CA 1
ATOM 7327 C C . LEU C 1 286 ? 47.949 15.366 61.896 1.00 26.83 307 LEU C C 1
ATOM 7328 O O . LEU C 1 286 ? 48.156 16.066 60.895 1.00 28.49 307 LEU C O 1
ATOM 7333 N N . ASN C 1 287 ? 48.763 15.351 62.940 1.00 23.35 308 ASN C N 1
ATOM 7334 C CA . ASN C 1 287 ? 50.009 16.078 62.921 1.00 21.65 308 ASN C CA 1
ATOM 7335 C C . ASN C 1 287 ? 51.159 15.094 62.809 1.00 29.12 308 ASN C C 1
ATOM 7336 O O . ASN C 1 287 ? 51.369 14.274 63.696 1.00 29.11 308 ASN C O 1
ATOM 7341 N N . ILE C 1 288 ? 51.902 15.185 61.712 1.00 25.91 309 ILE C N 1
ATOM 7342 C CA . ILE C 1 288 ? 53.021 14.280 61.461 1.00 26.16 309 ILE C CA 1
ATOM 7343 C C . ILE C 1 288 ? 54.334 15.006 61.724 1.00 23.43 309 ILE C C 1
ATOM 7344 O O . ILE C 1 288 ? 54.587 16.070 61.166 1.00 25.82 309 ILE C O 1
ATOM 7349 N N . ASP C 1 289 ? 55.156 14.443 62.601 1.00 24.38 310 ASP C N 1
ATOM 7350 C CA . ASP C 1 289 ? 56.438 15.034 62.934 1.00 27.25 310 ASP C CA 1
ATOM 7351 C C . ASP C 1 289 ? 57.526 14.226 62.281 1.00 27.21 310 ASP C C 1
ATOM 7352 O O . ASP C 1 289 ? 57.579 13.004 62.436 1.00 27.36 310 ASP C O 1
ATOM 7357 N N . ILE C 1 290 ? 58.397 14.912 61.559 1.00 26.29 311 ILE C N 1
ATOM 7358 C CA . ILE C 1 290 ? 59.554 14.272 60.963 1.00 26.97 311 ILE C CA 1
ATOM 7359 C C . ILE C 1 290 ? 60.815 15.037 61.351 1.00 24.60 311 ILE C C 1
ATOM 7360 O O . ILE C 1 290 ? 61.196 16.007 60.687 1.00 32.46 311 ILE C O 1
ATOM 7365 N N . PRO C 1 291 ? 61.448 14.634 62.457 1.00 28.12 312 PRO C N 1
ATOM 7366 C CA . PRO C 1 291 ? 62.691 15.303 62.839 1.00 31.10 312 PRO C CA 1
ATOM 7367 C C . PRO C 1 291 ? 63.859 14.730 62.050 1.00 40.67 312 PRO C C 1
ATOM 7368 O O . PRO C 1 291 ? 64.006 13.511 62.002 1.00 44.80 312 PRO C O 1
ATOM 7372 N N . LEU C 1 292 ? 64.667 15.603 61.450 1.00 34.11 313 LEU C N 1
ATOM 7373 C CA . LEU C 1 292 ? 65.834 15.202 60.661 1.00 39.19 313 LEU C CA 1
ATOM 7374 C C . LEU C 1 292 ? 67.102 15.890 61.131 1.00 41.47 313 LEU C C 1
ATOM 7375 O O . LEU C 1 292 ? 67.047 16.899 61.839 1.00 40.07 313 LEU C O 1
ATOM 7380 N N . GLN C 1 293 ? 68.244 15.355 60.706 1.00 35.70 314 GLN C N 1
ATOM 7381 C CA . GLN C 1 293 ? 69.516 16.033 60.889 1.00 47.84 314 GLN C CA 1
ATOM 7382 C C . GLN C 1 293 ? 69.850 16.763 59.588 1.00 48.63 314 GLN C C 1
ATOM 7383 O O . GLN C 1 293 ? 69.539 16.272 58.506 1.00 39.68 314 GLN C O 1
ATOM 7389 N N . PHE C 1 294 ? 70.451 17.943 59.702 1.00 52.45 315 PHE C N 1
ATOM 7390 C CA . PHE C 1 294 ? 70.711 18.773 58.534 1.00 51.75 315 PHE C CA 1
ATOM 7391 C C . PHE C 1 294 ? 72.022 18.391 57.861 1.00 47.98 315 PHE C C 1
ATOM 7392 O O . PHE C 1 294 ? 73.089 18.440 58.482 1.00 39.92 315 PHE C O 1
ATOM 7400 N N . TYR C 1 295 ? 71.921 17.999 56.597 1.00 35.59 316 TYR C N 1
ATOM 7401 C CA . TYR C 1 295 ? 73.083 17.683 55.768 1.00 42.53 316 TYR C CA 1
ATOM 7402 C C . TYR C 1 295 ? 73.233 18.630 54.578 1.00 37.38 316 TYR C C 1
ATOM 7403 O O . TYR C 1 295 ? 74.317 18.730 54.011 1.00 41.41 316 TYR C O 1
ATOM 7412 N N . GLY C 1 296 ? 72.157 19.322 54.216 1.00 45.74 317 GLY C N 1
ATOM 7413 C CA . GLY C 1 296 ? 72.165 20.220 53.070 1.00 46.01 317 GLY C CA 1
ATOM 7414 C C . GLY C 1 296 ? 70.756 20.650 52.688 1.00 36.85 317 GLY C C 1
ATOM 7415 O O . GLY C 1 296 ? 69.780 19.976 53.028 1.00 32.80 317 GLY C O 1
ATOM 7416 N N . GLU C 1 297 ? 70.630 21.764 51.966 1.00 35.75 318 GLU C N 1
ATOM 7417 C CA . GLU C 1 297 ? 69.300 22.329 51.716 1.00 32.57 318 GLU C CA 1
ATOM 7418 C C . GLU C 1 297 ? 68.574 21.609 50.567 1.00 35.52 318 GLU C C 1
ATOM 7419 O O . GLU C 1 297 ? 67.362 21.480 50.587 1.00 32.50 318 GLU C O 1
ATOM 7425 N N . ALA C 1 298 ? 69.319 21.147 49.569 1.00 34.16 319 ALA C N 1
ATOM 7426 C CA . ALA C 1 298 ? 68.699 20.464 48.429 1.00 38.03 319 ALA C CA 1
ATOM 7427 C C . ALA C 1 298 ? 68.101 19.133 48.866 1.00 36.74 319 ALA C C 1
ATOM 7428 O O . ALA C 1 298 ? 67.054 18.722 48.365 1.00 34.06 319 ALA C O 1
ATOM 7430 N N . GLU C 1 299 ? 68.791 18.453 49.779 1.00 31.41 320 GLU C N 1
ATOM 7431 C CA . GLU C 1 299 ? 68.278 17.216 50.370 1.00 34.32 320 GLU C CA 1
ATOM 7432 C C . GLU C 1 299 ? 66.897 17.452 50.982 1.00 35.27 320 GLU C C 1
ATOM 7433 O O . GLU C 1 299 ? 65.971 16.662 50.790 1.00 34.51 320 GLU C O 1
ATOM 7439 N N . ILE C 1 300 ? 66.745 18.554 51.706 1.00 32.12 321 ILE C N 1
ATOM 7440 C CA . ILE C 1 300 ? 65.460 18.867 52.317 1.00 27.29 321 ILE C CA 1
ATOM 7441 C C . ILE C 1 300 ? 64.403 19.118 51.248 1.00 31.70 321 ILE C C 1
ATOM 7442 O O . ILE C 1 300 ? 63.241 18.742 51.398 1.00 28.50 321 ILE C O 1
ATOM 7447 N N . ILE C 1 301 ? 64.803 19.775 50.168 1.00 28.88 322 ILE C N 1
ATOM 7448 C CA . ILE C 1 301 ? 63.841 20.134 49.139 1.00 32.95 322 ILE C CA 1
ATOM 7449 C C . ILE C 1 301 ? 63.270 18.881 48.480 1.00 32.64 322 ILE C C 1
ATOM 7450 O O . ILE C 1 301 ? 62.047 18.721 48.377 1.00 33.65 322 ILE C O 1
ATOM 7455 N N . GLY C 1 302 ? 64.161 17.995 48.048 1.00 28.66 323 GLY C N 1
ATOM 7456 C CA . GLY C 1 302 ? 63.752 16.747 47.430 1.00 34.95 323 GLY C CA 1
ATOM 7457 C C . GLY C 1 302 ? 62.892 15.910 48.359 1.00 35.37 323 GLY C C 1
ATOM 7458 O O . GLY C 1 302 ? 61.880 15.319 47.953 1.00 27.04 323 GLY C O 1
ATOM 7459 N N . PHE C 1 303 ? 63.298 15.844 49.620 1.00 33.45 324 PHE C N 1
ATOM 7460 C CA . PHE C 1 303 ? 62.575 15.023 50.579 1.00 32.89 324 PHE C CA 1
ATOM 7461 C C . PHE C 1 303 ? 61.172 15.563 50.775 1.00 30.08 324 PHE C C 1
ATOM 7462 O O . PHE C 1 303 ? 60.203 14.803 50.869 1.00 28.25 324 PHE C O 1
ATOM 7470 N N . THR C 1 304 ? 61.066 16.886 50.840 1.00 23.14 325 THR C N 1
ATOM 7471 C CA . THR C 1 304 ? 59.784 17.512 51.075 1.00 23.78 325 THR C CA 1
ATOM 7472 C C . THR C 1 304 ? 58.850 17.302 49.872 1.00 24.61 325 THR C C 1
ATOM 7473 O O . THR C 1 304 ? 57.649 17.114 50.049 1.00 25.97 325 THR C O 1
ATOM 7477 N N . GLN C 1 305 ? 59.411 17.324 48.663 1.00 25.81 326 GLN C N 1
ATOM 7478 C CA . GLN C 1 305 ? 58.620 17.050 47.463 1.00 29.91 326 GLN C CA 1
ATOM 7479 C C . GLN C 1 305 ? 58.087 15.624 47.520 1.00 29.08 326 GLN C C 1
ATOM 7480 O O . GLN C 1 305 ? 56.910 15.377 47.261 1.00 30.54 326 GLN C O 1
ATOM 7486 N N . TYR C 1 306 ? 58.970 14.694 47.863 1.00 27.25 327 TYR C N 1
ATOM 7487 C CA . TYR C 1 306 ? 58.608 13.289 48.000 1.00 28.17 327 TYR C CA 1
ATOM 7488 C C . TYR C 1 306 ? 57.479 13.075 49.019 1.00 30.50 327 TYR C C 1
ATOM 7489 O O . TYR C 1 306 ? 56.479 12.421 48.707 1.00 31.40 327 TYR C O 1
ATOM 7498 N N . VAL C 1 307 ? 57.644 13.625 50.222 1.00 23.55 328 VAL C N 1
ATOM 7499 C CA . VAL C 1 307 ? 56.645 13.492 51.292 1.00 21.60 328 VAL C CA 1
ATOM 7500 C C . VAL C 1 307 ? 55.322 14.129 50.864 1.00 26.47 328 VAL C C 1
ATOM 7501 O O . VAL C 1 307 ? 54.244 13.605 51.137 1.00 29.04 328 VAL C O 1
ATOM 7505 N N . THR C 1 308 ? 55.404 15.237 50.140 1.00 25.37 329 THR C N 1
ATOM 7506 C CA . THR C 1 308 ? 54.188 15.852 49.629 1.00 26.01 329 THR C CA 1
ATOM 7507 C C . THR C 1 308 ? 53.455 14.880 48.673 1.00 30.05 329 THR C C 1
ATOM 7508 O O . THR C 1 308 ? 52.233 14.739 48.754 1.00 30.29 329 THR C O 1
ATOM 7512 N N . ASP C 1 309 ? 54.199 14.177 47.817 1.00 25.26 330 ASP C N 1
ATOM 7513 C CA . ASP C 1 309 ? 53.594 13.155 46.956 1.00 29.57 330 ASP C CA 1
ATOM 7514 C C . ASP C 1 309 ? 52.922 12.114 47.830 1.00 31.20 330 ASP C C 1
ATOM 7515 O O . ASP C 1 309 ? 51.769 11.732 47.596 1.00 30.98 330 ASP C O 1
ATOM 7520 N N . LEU C 1 310 ? 53.657 11.655 48.841 1.00 30.32 331 LEU C N 1
ATOM 7521 C CA . LEU C 1 310 ? 53.209 10.562 49.709 1.00 31.23 331 LEU C CA 1
ATOM 7522 C C . LEU C 1 310 ? 51.943 10.859 50.516 1.00 33.23 331 LEU C C 1
ATOM 7523 O O . LEU C 1 310 ? 51.116 9.965 50.703 1.00 33.95 331 LEU C O 1
ATOM 7528 N N . VAL C 1 311 ? 51.776 12.087 51.003 1.00 26.23 332 VAL C N 1
ATOM 7529 C CA . VAL C 1 311 ? 50.544 12.381 51.733 1.00 26.46 332 VAL C CA 1
ATOM 7530 C C . VAL C 1 311 ? 49.335 12.267 50.820 1.00 24.64 332 VAL C C 1
ATOM 7531 O O . VAL C 1 311 ? 48.243 11.902 51.271 1.00 29.10 332 VAL C O 1
ATOM 7535 N N . GLY C 1 312 ? 49.527 12.575 49.540 1.00 29.88 333 GLY C N 1
ATOM 7536 C CA . GLY C 1 312 ? 48.478 12.395 48.550 1.00 38.46 333 GLY C CA 1
ATOM 7537 C C . GLY C 1 312 ? 48.165 10.924 48.310 1.00 43.47 333 GLY C C 1
ATOM 7538 O O . GLY C 1 312 ? 47.001 10.538 48.160 1.00 38.67 333 GLY C O 1
ATOM 7539 N N . GLN C 1 313 ? 49.203 10.092 48.281 1.00 34.21 334 GLN C N 1
ATOM 7540 C CA . GLN C 1 313 ? 49.015 8.672 47.993 1.00 42.05 334 GLN C CA 1
ATOM 7541 C C . GLN C 1 313 ? 48.489 7.880 49.195 1.00 36.76 334 GLN C C 1
ATOM 7542 O O . GLN C 1 313 ? 47.742 6.924 49.021 1.00 40.96 334 GLN C O 1
ATOM 7548 N N . HIS C 1 314 ? 48.855 8.280 50.406 1.00 27.51 335 HIS C N 1
ATOM 7549 C CA . HIS C 1 314 ? 48.635 7.412 51.571 1.00 32.46 335 HIS C CA 1
ATOM 7550 C C . HIS C 1 314 ? 47.736 7.943 52.694 1.00 35.74 335 HIS C C 1
ATOM 7551 O O . HIS C 1 314 ? 47.200 7.162 53.480 1.00 42.29 335 HIS C O 1
ATOM 7558 N N . ILE C 1 315 ? 47.607 9.259 52.803 1.00 32.24 336 ILE C N 1
ATOM 7559 C CA . ILE C 1 315 ? 46.921 9.853 53.946 1.00 30.83 336 ILE C CA 1
ATOM 7560 C C . ILE C 1 315 ? 45.512 10.309 53.555 1.00 44.69 336 ILE C C 1
ATOM 7561 O O . ILE C 1 315 ? 45.347 11.103 52.623 1.00 35.05 336 ILE C O 1
ATOM 7566 N N . PRO C 1 316 ? 44.493 9.823 54.283 1.00 58.52 337 PRO C N 1
ATOM 7567 C CA . PRO C 1 316 ? 43.092 10.078 53.928 1.00 56.12 337 PRO C CA 1
ATOM 7568 C C . PRO C 1 316 ? 42.816 11.569 53.993 1.00 39.50 337 PRO C C 1
ATOM 7569 O O . PRO C 1 316 ? 43.279 12.224 54.921 1.00 38.24 337 PRO C O 1
ATOM 7573 N N . LYS C 1 317 ? 42.074 12.108 53.030 1.00 39.96 338 LYS C N 1
ATOM 7574 C CA . LYS C 1 317 ? 41.819 13.544 53.029 1.00 39.08 338 LYS C CA 1
ATOM 7575 C C . LYS C 1 317 ? 40.625 13.962 53.909 1.00 37.11 338 LYS C C 1
ATOM 7576 O O . LYS C 1 317 ? 40.062 15.042 53.723 1.00 44.68 338 LYS C O 1
ATOM 7582 N N . THR C 1 318 ? 40.238 13.122 54.864 1.00 40.35 339 THR C N 1
ATOM 7583 C CA . THR C 1 318 ? 39.116 13.477 55.744 1.00 44.09 339 THR C CA 1
ATOM 7584 C C . THR C 1 318 ? 39.517 14.286 56.976 1.00 38.83 339 THR C C 1
ATOM 7585 O O . THR C 1 318 ? 38.660 14.788 57.702 1.00 39.63 339 THR C O 1
ATOM 7589 N N . ALA C 1 319 ? 40.818 14.430 57.196 1.00 32.28 340 ALA C N 1
ATOM 7590 C CA . ALA C 1 319 ? 41.303 15.170 58.361 1.00 32.72 340 ALA C CA 1
ATOM 7591 C C . ALA C 1 319 ? 42.227 16.318 57.972 1.00 34.06 340 ALA C C 1
ATOM 7592 O O . ALA C 1 319 ? 42.913 16.250 56.942 1.00 30.12 340 ALA C O 1
ATOM 7594 N N . ASP C 1 320 ? 42.244 17.372 58.789 1.00 28.00 341 ASP C N 1
ATOM 7595 C CA . ASP C 1 320 ? 43.247 18.418 58.635 1.00 29.47 341 ASP C CA 1
ATOM 7596 C C . ASP C 1 320 ? 44.618 17.795 58.838 1.00 34.58 341 ASP C C 1
ATOM 7597 O O . ASP C 1 320 ? 44.806 16.941 59.712 1.00 30.12 341 ASP C O 1
ATOM 7602 N N . LEU C 1 321 ? 45.579 18.228 58.033 1.00 26.22 342 LEU C N 1
ATOM 7603 C CA . LEU C 1 321 ? 46.895 17.603 58.036 1.00 25.41 342 LEU C CA 1
ATOM 7604 C C . LEU C 1 321 ? 48.005 18.632 58.145 1.00 28.02 342 LEU C C 1
ATOM 7605 O O . LEU C 1 321 ? 47.981 19.648 57.463 1.00 27.75 342 LEU C O 1
ATOM 7610 N N . GLN C 1 322 ? 48.975 18.345 59.010 1.00 24.01 343 GLN C N 1
ATOM 7611 C CA . GLN C 1 322 ? 50.160 19.164 59.183 1.00 27.95 343 GLN C CA 1
ATOM 7612 C C . GLN C 1 322 ? 51.371 18.235 59.231 1.00 31.24 343 GLN C C 1
ATOM 7613 O O . GLN C 1 322 ? 51.423 17.316 60.043 1.00 31.11 343 GLN C O 1
ATOM 7619 N N . VAL C 1 323 ? 52.350 18.470 58.370 1.00 21.51 344 VAL C N 1
ATOM 7620 C CA . VAL C 1 323 ? 53.588 17.700 58.428 1.00 18.41 344 VAL C CA 1
ATOM 7621 C C . VAL C 1 323 ? 54.683 18.672 58.824 1.00 26.79 344 VAL C C 1
ATOM 7622 O O . VAL C 1 323 ? 54.984 19.629 58.093 1.00 25.42 344 VAL C O 1
ATOM 7626 N N . ASN C 1 324 ? 55.257 18.448 60.000 1.00 25.92 345 ASN C N 1
ATOM 7627 C CA . ASN C 1 324 ? 56.318 19.311 60.505 1.00 25.30 345 ASN C CA 1
ATOM 7628 C C . ASN C 1 324 ? 57.664 18.652 60.294 1.00 23.52 345 ASN C C 1
ATOM 7629 O O . ASN C 1 324 ? 58.040 17.750 61.059 1.00 27.24 345 ASN C O 1
ATOM 7634 N N . ILE C 1 325 ? 58.371 19.068 59.243 1.00 27.30 346 ILE C N 1
ATOM 7635 C CA . ILE C 1 325 ? 59.719 18.575 58.984 1.00 22.26 346 ILE C CA 1
ATOM 7636 C C . ILE C 1 325 ? 60.717 19.574 59.589 1.00 26.31 346 ILE C C 1
ATOM 7637 O O . ILE C 1 325 ? 60.762 20.745 59.192 1.00 27.43 346 ILE C O 1
ATOM 7642 N N . SER C 1 326 ? 61.508 19.125 60.558 1.00 26.07 347 SER C N 1
ATOM 7643 C CA . SER C 1 326 ? 62.392 20.050 61.263 1.00 31.84 347 SER C CA 1
ATOM 7644 C C . SER C 1 326 ? 63.747 19.451 61.566 1.00 38.82 347 SER C C 1
ATOM 7645 O O . SER C 1 326 ? 63.930 18.245 61.465 1.00 42.90 347 SER C O 1
ATOM 7648 N N . THR C 1 327 ? 64.689 20.321 61.931 1.00 38.79 348 THR C N 1
ATOM 7649 C CA . THR C 1 327 ? 65.999 19.920 62.430 1.00 45.74 348 THR C CA 1
ATOM 7650 C C . THR C 1 327 ? 66.194 20.554 63.804 1.00 52.49 348 THR C C 1
ATOM 7651 O O . THR C 1 327 ? 65.319 21.280 64.292 1.00 51.48 348 THR C O 1
ATOM 7655 N N . SER C 1 328 ? 67.330 20.279 64.438 1.00 57.87 349 SER C N 1
ATOM 7656 C CA . SER C 1 328 ? 67.592 20.811 65.773 1.00 62.34 349 SER C CA 1
ATOM 7657 C C . SER C 1 328 ? 67.582 22.343 65.785 1.00 59.73 349 SER C C 1
ATOM 7658 O O . SER C 1 328 ? 67.089 22.965 66.728 1.00 61.96 349 SER C O 1
ATOM 7661 N N . ASP C 1 329 ? 68.117 22.942 64.728 1.00 58.66 350 ASP C N 1
ATOM 7662 C CA . ASP C 1 329 ? 68.165 24.395 64.610 1.00 63.89 350 ASP C CA 1
ATOM 7663 C C . ASP C 1 329 ? 66.809 25.067 64.355 1.00 62.39 350 ASP C C 1
ATOM 7664 O O . ASP C 1 329 ? 66.631 26.244 64.670 1.00 65.02 350 ASP C O 1
ATOM 7669 N N . GLY C 1 330 ? 65.860 24.328 63.788 1.00 51.64 351 GLY C N 1
ATOM 7670 C CA . GLY C 1 330 ? 64.519 24.849 63.609 1.00 45.41 351 GLY C CA 1
ATOM 7671 C C . GLY C 1 330 ? 63.729 24.147 62.516 1.00 42.36 351 GLY C C 1
ATOM 7672 O O . GLY C 1 330 ? 64.118 23.074 62.054 1.00 39.46 351 GLY C O 1
ATOM 7673 N N . PRO C 1 331 ? 62.615 24.757 62.095 1.00 38.01 352 PRO C N 1
ATOM 7674 C CA . PRO C 1 331 ? 61.762 24.189 61.046 1.00 37.04 352 PRO C CA 1
ATOM 7675 C C . PRO C 1 331 ? 62.505 24.105 59.721 1.00 34.19 352 PRO C C 1
ATOM 7676 O O . PRO C 1 331 ? 63.306 24.984 59.403 1.00 34.29 352 PRO C O 1
ATOM 7680 N N . ALA C 1 332 ? 62.255 23.042 58.963 1.00 31.23 353 ALA C N 1
ATOM 7681 C CA . ALA C 1 332 ? 62.884 22.872 57.654 1.00 31.36 353 ALA C CA 1
ATOM 7682 C C . ALA C 1 332 ? 61.829 22.997 56.541 1.00 26.23 353 ALA C C 1
ATOM 7683 O O . ALA C 1 332 ? 62.039 23.660 55.517 1.00 26.88 353 ALA C O 1
ATOM 7685 N N . ALA C 1 333 ? 60.688 22.365 56.766 1.00 26.96 354 ALA C N 1
ATOM 7686 C CA . ALA C 1 333 ? 59.565 22.451 55.846 1.00 28.68 354 ALA C CA 1
ATOM 7687 C C . ALA C 1 333 ? 58.252 22.192 56.574 1.00 28.56 354 ALA C C 1
ATOM 7688 O O . ALA C 1 333 ? 58.212 21.524 57.616 1.00 28.85 354 ALA C O 1
ATOM 7690 N N . LEU C 1 334 ? 57.179 22.719 55.990 1.00 26.57 355 LEU C N 1
ATOM 7691 C CA . LEU C 1 334 ? 55.822 22.463 56.440 1.00 26.89 355 LEU C CA 1
ATOM 7692 C C . LEU C 1 334 ? 54.992 21.995 55.243 1.00 32.06 355 LEU C C 1
ATOM 7693 O O . LEU C 1 334 ? 55.060 22.581 54.153 1.00 29.20 355 LEU C O 1
ATOM 7698 N N . ILE C 1 335 ? 54.218 20.939 55.439 1.00 25.89 356 ILE C N 1
ATOM 7699 C CA . ILE C 1 335 ? 53.216 20.536 54.453 1.00 24.20 356 ILE C CA 1
ATOM 7700 C C . ILE C 1 335 ? 51.854 20.562 55.140 1.00 27.02 356 ILE C C 1
ATOM 7701 O O . ILE C 1 335 ? 51.702 20.016 56.231 1.00 29.06 356 ILE C O 1
ATOM 7706 N N . THR C 1 336 ? 50.870 21.209 54.535 1.00 27.18 357 THR C N 1
ATOM 7707 C CA . THR C 1 336 ? 49.532 21.207 55.118 1.00 29.12 357 THR C CA 1
ATOM 7708 C C . THR C 1 336 ? 48.473 20.863 54.095 1.00 30.89 357 THR C C 1
ATOM 7709 O O . THR C 1 336 ? 48.670 21.049 52.891 1.00 26.94 357 THR C O 1
ATOM 7713 N N . ARG C 1 337 ? 47.330 20.398 54.589 1.00 20.65 358 ARG C N 1
ATOM 7714 C CA . ARG C 1 337 ? 46.189 20.099 53.740 1.00 24.90 358 ARG C CA 1
ATOM 7715 C C . ARG C 1 337 ? 44.959 20.091 54.637 1.00 26.41 358 ARG C C 1
ATOM 7716 O O . ARG C 1 337 ? 44.937 19.367 55.644 1.00 28.32 358 ARG C O 1
ATOM 7724 N N . LYS C 1 338 ? 43.955 20.894 54.315 1.00 25.88 359 LYS C N 1
ATOM 7725 C CA . LYS C 1 338 ? 42.724 20.861 55.111 1.00 28.24 359 LYS C CA 1
ATOM 7726 C C . LYS C 1 338 ? 41.906 19.601 54.842 1.00 37.13 359 LYS C C 1
ATOM 7727 O O . LYS C 1 338 ? 42.072 18.938 53.807 1.00 31.85 359 LYS C O 1
ATOM 7733 N N . ALA C 1 339 ? 41.002 19.273 55.764 1.00 35.01 360 ALA C N 1
ATOM 7734 C CA . ALA C 1 339 ? 40.101 18.160 55.530 1.00 30.80 360 ALA C CA 1
ATOM 7735 C C . ALA C 1 339 ? 39.347 18.460 54.239 1.00 28.09 360 ALA C C 1
ATOM 7736 O O . ALA C 1 339 ? 38.943 19.607 54.003 1.00 32.09 360 ALA C O 1
ATOM 7738 N N . ASN C 1 340 ? 39.166 17.432 53.410 1.00 28.77 361 ASN C N 1
ATOM 7739 C CA . ASN C 1 340 ? 38.412 17.538 52.150 1.00 29.44 361 ASN C CA 1
ATOM 7740 C C . ASN C 1 340 ? 39.164 18.266 51.040 1.00 37.09 361 ASN C C 1
ATOM 7741 O O . ASN C 1 340 ? 38.658 18.406 49.926 1.00 35.35 361 ASN C O 1
ATOM 7746 N N . GLU C 1 341 ? 40.369 18.737 51.354 1.00 34.01 362 GLU C N 1
ATOM 7747 C CA . GLU C 1 341 ? 41.178 19.430 50.374 1.00 34.02 362 GLU C CA 1
ATOM 7748 C C . GLU C 1 341 ? 41.999 18.405 49.593 1.00 35.37 362 GLU C C 1
ATOM 7749 O O . GLU C 1 341 ? 42.623 17.522 50.177 1.00 29.80 362 GLU C O 1
ATOM 7755 N N . ASP C 1 342 ? 42.000 18.522 48.271 1.00 35.53 363 ASP C N 1
ATOM 7756 C CA . ASP C 1 342 ? 42.711 17.553 47.442 1.00 33.20 363 ASP C CA 1
ATOM 7757 C C . ASP C 1 342 ? 44.221 17.764 47.455 1.00 30.85 363 ASP C C 1
ATOM 7758 O O . ASP C 1 342 ? 44.986 16.830 47.672 1.00 36.36 363 ASP C O 1
ATOM 7763 N N . ALA C 1 343 ? 44.648 19.001 47.242 1.00 33.52 364 ALA C N 1
ATOM 7764 C CA . ALA C 1 343 ? 46.067 19.304 47.108 1.00 34.45 364 ALA C CA 1
ATOM 7765 C C . ALA C 1 343 ? 46.724 19.672 48.436 1.00 35.70 364 ALA C C 1
ATOM 7766 O O . ALA C 1 343 ? 46.196 20.492 49.183 1.00 34.40 364 ALA C O 1
ATOM 7768 N N . ALA C 1 344 ? 47.873 19.061 48.722 1.00 32.02 365 ALA C N 1
ATOM 7769 C CA . ALA C 1 344 ? 48.690 19.447 49.864 1.00 30.62 365 ALA C CA 1
ATOM 7770 C C . ALA C 1 344 ? 49.586 20.607 49.464 1.00 38.05 365 ALA C C 1
ATOM 7771 O O . ALA C 1 344 ? 50.091 20.646 48.344 1.00 41.19 365 ALA C O 1
ATOM 7773 N N . THR C 1 345 ? 49.770 21.559 50.372 1.00 33.69 366 THR C N 1
ATOM 7774 C CA . THR C 1 345 ? 50.623 22.723 50.110 1.00 36.35 366 THR C CA 1
ATOM 7775 C C . THR C 1 345 ? 51.894 22.628 50.948 1.00 29.92 366 THR C C 1
ATOM 7776 O O . THR C 1 345 ? 51.818 22.429 52.158 1.00 33.31 366 THR C O 1
ATOM 7780 N N . ALA C 1 346 ? 53.048 22.751 50.300 1.00 30.37 367 ALA C N 1
ATOM 7781 C CA . ALA C 1 346 ? 54.335 22.652 50.978 1.00 25.08 367 ALA C CA 1
ATOM 7782 C C . ALA C 1 346 ? 55.057 23.997 51.022 1.00 30.57 367 ALA C C 1
ATOM 7783 O O . ALA C 1 346 ? 54.974 24.777 50.078 1.00 26.62 367 ALA C O 1
ATOM 7785 N N . HIS C 1 347 ? 55.757 24.278 52.120 1.00 27.01 368 HIS C N 1
ATOM 7786 C CA . HIS C 1 347 ? 56.638 25.438 52.161 1.00 28.55 368 HIS C CA 1
ATOM 7787 C C . HIS C 1 347 ? 58.006 25.009 52.680 1.00 28.93 368 HIS C C 1
ATOM 7788 O O . HIS C 1 347 ? 58.089 24.303 53.675 1.00 29.74 368 HIS C O 1
ATOM 7795 N N . ILE C 1 348 ? 59.067 25.437 52.004 1.00 28.38 369 ILE C N 1
ATOM 7796 C CA . ILE C 1 348 ? 60.428 25.192 52.476 1.00 26.60 369 ILE C CA 1
ATOM 7797 C C . ILE C 1 348 ? 60.877 26.421 53.238 1.00 22.84 369 ILE C C 1
ATOM 7798 O O . ILE C 1 348 ? 60.763 27.537 52.727 1.00 32.06 369 ILE C O 1
ATOM 7803 N N . TYR C 1 349 ? 61.390 26.244 54.447 1.00 26.48 370 TYR C N 1
ATOM 7804 C CA . TYR C 1 349 ? 61.850 27.395 55.215 1.00 29.96 370 TYR C CA 1
ATOM 7805 C C . TYR C 1 349 ? 63.185 27.937 54.721 1.00 32.81 370 TYR C C 1
ATOM 7806 O O . TYR C 1 349 ? 64.148 27.189 54.594 1.00 35.41 370 TYR C O 1
ATOM 7815 N N . ASP C 1 350 ? 63.238 29.247 54.486 1.00 35.49 371 ASP C N 1
ATOM 7816 C CA . ASP C 1 350 ? 64.475 29.939 54.092 1.00 38.42 371 ASP C CA 1
ATOM 7817 C C . ASP C 1 350 ? 64.993 30.884 55.168 1.00 38.29 371 ASP C C 1
ATOM 7818 O O . ASP C 1 350 ? 64.361 31.114 56.201 1.00 38.71 371 ASP C O 1
ATOM 7824 N N . GLY D 1 18 ? 57.276 7.067 39.840 1.00 63.24 39 GLY D N 1
ATOM 7825 C CA . GLY D 1 18 ? 58.033 6.508 38.733 1.00 66.12 39 GLY D CA 1
ATOM 7826 C C . GLY D 1 18 ? 59.504 6.898 38.753 1.00 72.63 39 GLY D C 1
ATOM 7827 O O . GLY D 1 18 ? 60.339 6.177 39.305 1.00 74.56 39 GLY D O 1
ATOM 7828 N N . ILE D 1 19 ? 59.818 8.046 38.154 1.00 72.78 40 ILE D N 1
ATOM 7829 C CA . ILE D 1 19 ? 61.204 8.492 38.003 1.00 73.75 40 ILE D CA 1
ATOM 7830 C C . ILE D 1 19 ? 61.410 9.954 38.428 1.00 65.00 40 ILE D C 1
ATOM 7831 O O . ILE D 1 19 ? 62.485 10.519 38.235 1.00 63.01 40 ILE D O 1
ATOM 7844 N N . THR D 1 21 ? 59.814 13.093 41.512 1.00 41.45 42 THR D N 1
ATOM 7845 C CA . THR D 1 21 ? 58.802 13.589 42.439 1.00 44.30 42 THR D CA 1
ATOM 7846 C C . THR D 1 21 ? 57.742 14.328 41.625 1.00 39.65 42 THR D C 1
ATOM 7847 O O . THR D 1 21 ? 58.028 14.867 40.551 1.00 49.75 42 THR D O 1
ATOM 7851 N N . LYS D 1 22 ? 56.515 14.363 42.123 1.00 36.62 43 LYS D N 1
ATOM 7852 C CA . LYS D 1 22 ? 55.407 14.906 41.332 1.00 38.75 43 LYS D CA 1
ATOM 7853 C C . LYS D 1 22 ? 55.138 16.362 41.685 1.00 46.10 43 LYS D C 1
ATOM 7854 O O . LYS D 1 22 ? 54.617 17.131 40.873 1.00 41.68 43 LYS D O 1
ATOM 7860 N N . ASN D 1 23 ? 55.508 16.730 42.904 1.00 45.00 44 ASN D N 1
ATOM 7861 C CA . ASN D 1 23 ? 55.270 18.066 43.430 1.00 46.11 44 ASN D CA 1
ATOM 7862 C C . ASN D 1 23 ? 56.533 18.910 43.390 1.00 46.52 44 ASN D C 1
ATOM 7863 O O . ASN D 1 23 ? 57.538 18.580 44.024 1.00 45.24 44 ASN D O 1
ATOM 7868 N N . GLN D 1 24 ? 56.480 20.011 42.657 1.00 34.11 45 GLN D N 1
ATOM 7869 C CA . GLN D 1 24 ? 57.666 20.846 42.447 1.00 32.92 45 GLN D CA 1
ATOM 7870 C C . GLN D 1 24 ? 57.806 21.848 43.579 1.00 35.32 45 GLN D C 1
ATOM 7871 O O . GLN D 1 24 ? 58.913 22.279 43.914 1.00 34.45 45 GLN D O 1
ATOM 7877 N N . ILE D 1 25 ? 56.674 22.185 44.189 1.00 44.49 46 ILE D N 1
ATOM 7878 C CA . ILE D 1 25 ? 56.626 23.076 45.350 1.00 51.26 46 ILE D CA 1
ATOM 7879 C C . ILE D 1 25 ? 56.826 24.554 45.007 1.00 62.71 46 ILE D C 1
ATOM 7880 O O . ILE D 1 25 ? 56.117 25.414 45.531 1.00 67.33 46 ILE D O 1
ATOM 7885 N N . SER D 1 26 ? 57.813 24.845 44.162 1.00 57.54 47 SER D N 1
ATOM 7886 C CA . SER D 1 26 ? 58.139 26.226 43.814 1.00 58.82 47 SER D CA 1
ATOM 7887 C C . SER D 1 26 ? 58.837 26.365 42.455 1.00 57.06 47 SER D C 1
ATOM 7888 O O . SER D 1 26 ? 59.748 25.597 42.117 1.00 46.19 47 SER D O 1
ATOM 7891 N N . SER D 1 27 ? 58.412 27.368 41.693 1.00 54.51 48 SER D N 1
ATOM 7892 C CA . SER D 1 27 ? 58.956 27.606 40.365 1.00 46.35 48 SER D CA 1
ATOM 7893 C C . SER D 1 27 ? 60.458 27.763 40.441 1.00 47.84 48 SER D C 1
ATOM 7894 O O . SER D 1 27 ? 61.166 27.428 39.496 1.00 46.68 48 SER D O 1
ATOM 7897 N N . ASN D 1 28 ? 60.946 28.290 41.562 1.00 43.29 49 ASN D N 1
ATOM 7898 C CA . ASN D 1 28 ? 62.384 28.408 41.778 1.00 54.33 49 ASN D CA 1
ATOM 7899 C C . ASN D 1 28 ? 63.053 27.050 41.994 1.00 50.54 49 ASN D C 1
ATOM 7900 O O . ASN D 1 28 ? 64.290 26.957 41.999 1.00 49.03 49 ASN D O 1
ATOM 7905 N N . TYR D 1 29 ? 62.237 26.006 42.158 1.00 43.33 50 TYR D N 1
ATOM 7906 C CA . TYR D 1 29 ? 62.754 24.645 42.385 1.00 47.15 50 TYR D CA 1
ATOM 7907 C C . TYR D 1 29 ? 62.595 23.719 41.160 1.00 43.19 50 TYR D C 1
ATOM 7908 O O . TYR D 1 29 ? 61.777 23.970 40.283 1.00 45.58 50 TYR D O 1
ATOM 7917 N N . TYR D 1 30 ? 63.376 22.643 41.129 1.00 35.21 51 TYR D N 1
ATOM 7918 C CA . TYR D 1 30 ? 63.221 21.579 40.137 1.00 32.15 51 TYR D CA 1
ATOM 7919 C C . TYR D 1 30 ? 62.576 20.378 40.812 1.00 31.41 51 TYR D C 1
ATOM 7920 O O . TYR D 1 30 ? 62.765 20.177 42.008 1.00 31.99 51 TYR D O 1
ATOM 7929 N N . LYS D 1 31 ? 61.824 19.580 40.054 1.00 29.94 52 LYS D N 1
ATOM 7930 C CA . LYS D 1 31 ? 61.425 18.263 40.533 1.00 29.49 52 LYS D CA 1
ATOM 7931 C C . LYS D 1 31 ? 62.695 17.428 40.667 1.00 32.35 52 LYS D C 1
ATOM 7932 O O . LYS D 1 31 ? 63.685 17.666 39.965 1.00 30.42 52 LYS D O 1
ATOM 7938 N N . THR D 1 32 ? 62.669 16.447 41.561 1.00 31.66 53 THR D N 1
ATOM 7939 C CA . THR D 1 32 ? 63.890 15.739 41.925 1.00 32.01 53 THR D CA 1
ATOM 7940 C C . THR D 1 32 ? 63.845 14.287 41.487 1.00 32.70 53 THR D C 1
ATOM 7941 O O . THR D 1 32 ? 62.822 13.617 41.612 1.00 40.83 53 THR D O 1
ATOM 7945 N N . VAL D 1 33 ? 64.961 13.812 40.953 1.00 32.94 54 VAL D N 1
ATOM 7946 C CA . VAL D 1 33 ? 65.024 12.454 40.442 1.00 45.63 54 VAL D CA 1
ATOM 7947 C C . VAL D 1 33 ? 64.817 11.410 41.526 1.00 45.62 54 VAL D C 1
ATOM 7948 O O . VAL D 1 33 ? 65.430 11.476 42.612 1.00 36.69 54 VAL D O 1
ATOM 7952 N N . LEU D 1 34 ? 63.937 10.460 41.207 1.00 45.28 55 LEU D N 1
ATOM 7953 C CA . LEU D 1 34 ? 63.715 9.242 41.981 1.00 43.73 55 LEU D CA 1
ATOM 7954 C C . LEU D 1 34 ? 64.112 8.039 41.122 1.00 55.20 55 LEU D C 1
ATOM 7955 O O . LEU D 1 34 ? 63.991 8.089 39.896 1.00 54.90 55 LEU D O 1
ATOM 7960 N N . PRO D 1 35 ? 64.593 6.957 41.754 1.00 55.17 56 PRO D N 1
ATOM 7961 C CA . PRO D 1 35 ? 64.785 6.855 43.202 1.00 58.03 56 PRO D CA 1
ATOM 7962 C C . PRO D 1 35 ? 65.843 7.842 43.688 1.00 55.94 56 PRO D C 1
ATOM 7963 O O . PRO D 1 35 ? 66.749 8.221 42.947 1.00 55.17 56 PRO D O 1
ATOM 7967 N N . TYR D 1 36 ? 65.719 8.254 44.939 1.00 51.81 57 TYR D N 1
ATOM 7968 C CA . TYR D 1 36 ? 66.606 9.259 45.486 1.00 48.20 57 TYR D CA 1
ATOM 7969 C C . TYR D 1 36 ? 68.050 8.770 45.520 1.00 49.96 57 TYR D C 1
ATOM 7970 O O . TYR D 1 36 ? 68.328 7.621 45.895 1.00 46.63 57 TYR D O 1
ATOM 7979 N N . LYS D 1 37 ? 68.964 9.647 45.111 1.00 37.79 58 LYS D N 1
ATOM 7980 C CA . LYS D 1 37 ? 70.394 9.390 45.284 1.00 41.21 58 LYS D CA 1
ATOM 7981 C C . LYS D 1 37 ? 71.018 10.478 46.145 1.00 47.06 58 LYS D C 1
ATOM 7982 O O . LYS D 1 37 ? 70.963 11.655 45.794 1.00 42.04 58 LYS D O 1
ATOM 7988 N N . ALA D 1 38 ? 71.608 10.089 47.274 1.00 49.43 59 ALA D N 1
ATOM 7989 C CA . ALA D 1 38 ? 72.251 11.060 48.152 1.00 51.84 59 ALA D CA 1
ATOM 7990 C C . ALA D 1 38 ? 73.453 11.685 47.455 1.00 51.21 59 ALA D C 1
ATOM 7991 O O . ALA D 1 38 ? 74.068 11.061 46.590 1.00 51.44 59 ALA D O 1
ATOM 7993 N N . SER D 1 39 ? 73.795 12.909 47.838 1.00 47.55 60 SER D N 1
ATOM 7994 C CA . SER D 1 39 ? 75.015 13.526 47.336 1.00 50.50 60 SER D CA 1
ATOM 7995 C C . SER D 1 39 ? 76.238 12.656 47.635 1.00 50.98 60 SER D C 1
ATOM 7996 O O . SER D 1 39 ? 76.396 12.150 48.754 1.00 45.23 60 SER D O 1
ATOM 7999 N N . LYS D 1 40 ? 77.103 12.485 46.636 1.00 41.32 61 LYS D N 1
ATOM 8000 C CA . LYS D 1 40 ? 78.355 11.756 46.841 1.00 49.14 61 LYS D CA 1
ATOM 8001 C C . LYS D 1 40 ? 79.342 12.499 47.750 1.00 53.55 61 LYS D C 1
ATOM 8002 O O . LYS D 1 40 ? 80.398 11.960 48.109 1.00 57.40 61 LYS D O 1
ATOM 8008 N N . SER D 1 41 ? 79.006 13.734 48.117 1.00 43.92 62 SER D N 1
ATOM 8009 C CA . SER D 1 41 ? 79.779 14.466 49.127 1.00 47.53 62 SER D CA 1
ATOM 8010 C C . SER D 1 41 ? 78.843 14.980 50.215 1.00 51.88 62 SER D C 1
ATOM 8011 O O . SER D 1 41 ? 79.011 16.088 50.730 1.00 47.77 62 SER D O 1
ATOM 8014 N N . ARG D 1 42 ? 77.854 14.160 50.554 1.00 55.46 63 ARG D N 1
ATOM 8015 C CA . ARG D 1 42 ? 76.800 14.550 51.484 1.00 55.87 63 ARG D CA 1
ATOM 8016 C C . ARG D 1 42 ? 77.334 15.158 52.785 1.00 54.82 63 ARG D C 1
ATOM 8017 O O . ARG D 1 42 ? 78.191 14.582 53.460 1.00 53.45 63 ARG D O 1
ATOM 8025 N N . GLY D 1 43 ? 76.808 16.328 53.131 1.00 48.53 64 GLY D N 1
ATOM 8026 C CA . GLY D 1 43 ? 77.125 16.964 54.394 1.00 43.88 64 GLY D CA 1
ATOM 8027 C C . GLY D 1 43 ? 78.458 17.686 54.378 1.00 47.08 64 GLY D C 1
ATOM 8028 O O . GLY D 1 43 ? 78.828 18.327 55.353 1.00 40.21 64 GLY D O 1
ATOM 8029 N N . LEU D 1 44 ? 79.189 17.598 53.272 1.00 44.32 65 LEU D N 1
ATOM 8030 C CA . LEU D 1 44 ? 80.467 18.296 53.210 1.00 48.90 65 LEU D CA 1
ATOM 8031 C C . LEU D 1 44 ? 80.266 19.813 53.280 1.00 42.83 65 LEU D C 1
ATOM 8032 O O . LEU D 1 44 ? 81.106 20.534 53.814 1.00 38.60 65 LEU D O 1
ATOM 8037 N N . VAL D 1 45 ? 79.141 20.287 52.748 1.00 37.44 66 VAL D N 1
ATOM 8038 C CA . VAL D 1 45 ? 78.848 21.718 52.733 1.00 39.60 66 VAL D CA 1
ATOM 8039 C C . VAL D 1 45 ? 78.640 22.271 54.138 1.00 40.10 66 VAL D C 1
ATOM 8040 O O . VAL D 1 45 ? 78.946 23.432 54.416 1.00 42.04 66 VAL D O 1
ATOM 8044 N N . VAL D 1 46 ? 78.117 21.434 55.027 1.00 40.53 67 VAL D N 1
ATOM 8045 C CA . VAL D 1 46 ? 77.883 21.854 56.397 1.00 36.29 67 VAL D CA 1
ATOM 8046 C C . VAL D 1 46 ? 79.223 22.035 57.093 1.00 39.80 67 VAL D C 1
ATOM 8047 O O . VAL D 1 46 ? 79.374 22.897 57.964 1.00 50.07 67 VAL D O 1
ATOM 8051 N N . SER D 1 47 ? 80.206 21.235 56.696 1.00 41.93 68 SER D N 1
ATOM 8052 C CA . SER D 1 47 ? 81.540 21.342 57.292 1.00 49.14 68 SER D CA 1
ATOM 8053 C C . SER D 1 47 ? 82.286 22.568 56.777 1.00 52.28 68 SER D C 1
ATOM 8054 O O . SER D 1 47 ? 83.126 23.133 57.480 1.00 50.99 68 SER D O 1
ATOM 8057 N N . ASN D 1 48 ? 81.993 22.971 55.543 1.00 41.64 69 ASN D N 1
ATOM 8058 C CA . ASN D 1 48 ? 82.800 24.002 54.892 1.00 40.92 69 ASN D CA 1
ATOM 8059 C C . ASN D 1 48 ? 82.214 25.404 54.932 1.00 46.23 69 ASN D C 1
ATOM 8060 O O . ASN D 1 48 ? 82.946 26.387 54.828 1.00 45.92 69 ASN D O 1
ATOM 8065 N N . ILE D 1 49 ? 80.892 25.490 55.061 1.00 39.64 70 ILE D N 1
ATOM 8066 C CA . ILE D 1 49 ? 80.205 26.775 55.041 1.00 37.17 70 ILE D CA 1
ATOM 8067 C C . ILE D 1 49 ? 79.646 27.092 56.415 1.00 40.50 70 ILE D C 1
ATOM 8068 O O . ILE D 1 49 ? 78.835 26.342 56.952 1.00 34.79 70 ILE D O 1
ATOM 8073 N N . TYR D 1 50 ? 80.073 28.217 56.973 1.00 48.45 71 TYR D N 1
ATOM 8074 C CA . TYR D 1 50 ? 79.775 28.529 58.360 1.00 48.04 71 TYR D CA 1
ATOM 8075 C C . TYR D 1 50 ? 78.282 28.751 58.598 1.00 47.37 71 TYR D C 1
ATOM 8076 O O . TYR D 1 50 ? 77.688 28.155 59.504 1.00 48.11 71 TYR D O 1
ATOM 8085 N N . SER D 1 51 ? 77.676 29.601 57.776 1.00 37.68 72 SER D N 1
ATOM 8086 C CA . SER D 1 51 ? 76.314 30.062 58.019 1.00 37.10 72 SER D CA 1
ATOM 8087 C C . SER D 1 51 ? 75.277 29.286 57.211 1.00 39.56 72 SER D C 1
ATOM 8088 O O . SER D 1 51 ? 75.409 29.135 55.997 1.00 41.94 72 SER D O 1
ATOM 8091 N N . ARG D 1 52 ? 74.239 28.803 57.886 1.00 35.93 73 ARG D N 1
ATOM 8092 C CA A ARG D 1 52 ? 73.194 28.083 57.172 0.51 34.88 73 ARG D CA 1
ATOM 8093 C CA B ARG D 1 52 ? 73.130 28.114 57.236 0.49 36.30 73 ARG D CA 1
ATOM 8094 C C . ARG D 1 52 ? 72.498 28.992 56.157 1.00 35.64 73 ARG D C 1
ATOM 8095 O O . ARG D 1 52 ? 72.002 28.508 55.148 1.00 40.17 73 ARG D O 1
ATOM 8110 N N . TYR D 1 53 ? 72.490 30.301 56.402 1.00 33.61 74 TYR D N 1
ATOM 8111 C CA . TYR D 1 53 ? 71.985 31.231 55.395 1.00 39.98 74 TYR D CA 1
ATOM 8112 C C . TYR D 1 53 ? 72.870 31.216 54.144 1.00 32.05 74 TYR D C 1
ATOM 8113 O O . TYR D 1 53 ? 72.367 31.294 53.024 1.00 35.92 74 TYR D O 1
ATOM 8122 N N . ASP D 1 54 ? 74.181 31.097 54.326 1.00 30.25 75 ASP D N 1
ATOM 8123 C CA . ASP D 1 54 ? 75.078 30.994 53.168 1.00 35.35 75 ASP D CA 1
ATOM 8124 C C . ASP D 1 54 ? 74.852 29.659 52.455 1.00 34.03 75 ASP D C 1
ATOM 8125 O O . ASP D 1 54 ? 74.868 29.596 51.229 1.00 35.94 75 ASP D O 1
ATOM 8130 N N . ILE D 1 55 ? 74.643 28.592 53.224 1.00 29.13 76 ILE D N 1
ATOM 8131 C CA . ILE D 1 55 ? 74.383 27.281 52.627 1.00 29.03 76 ILE D CA 1
ATOM 8132 C C . ILE D 1 55 ? 73.097 27.313 51.787 1.00 28.83 76 ILE D C 1
ATOM 8133 O O . ILE D 1 55 ? 73.077 26.840 50.646 1.00 29.88 76 ILE D O 1
ATOM 8138 N N . ASN D 1 56 ? 72.021 27.834 52.367 1.00 29.89 77 ASN D N 1
ATOM 8139 C CA . ASN D 1 56 ? 70.765 27.993 51.630 1.00 31.56 77 ASN D CA 1
ATOM 8140 C C . ASN D 1 56 ? 70.972 28.808 50.354 1.00 34.85 77 ASN D C 1
ATOM 8141 O O . ASN D 1 56 ? 70.513 28.412 49.284 1.00 31.75 77 ASN D O 1
ATOM 8146 N N . GLU D 1 57 ? 71.677 29.935 50.469 1.00 37.03 78 GLU D N 1
ATOM 8147 C CA . GLU D 1 57 ? 71.983 30.787 49.305 1.00 40.86 78 GLU D CA 1
ATOM 8148 C C . GLU D 1 57 ? 72.762 30.023 48.244 1.00 33.93 78 GLU D C 1
ATOM 8149 O O . GLU D 1 57 ? 72.398 30.007 47.063 1.00 33.93 78 GLU D O 1
ATOM 8155 N N . LEU D 1 58 ? 73.852 29.399 48.677 1.00 29.65 79 LEU D N 1
ATOM 8156 C CA . LEU D 1 58 ? 74.686 28.613 47.787 1.00 31.88 79 LEU D CA 1
ATOM 8157 C C . LEU D 1 58 ? 73.841 27.592 47.033 1.00 33.40 79 LEU D C 1
ATOM 8158 O O . LEU D 1 58 ? 73.884 27.523 45.808 1.00 35.93 79 LEU D O 1
ATOM 8163 N N . GLU D 1 59 ? 73.053 26.806 47.756 1.00 29.43 80 GLU D N 1
ATOM 8164 C CA . GLU D 1 59 ? 72.329 25.735 47.085 1.00 33.25 80 GLU D CA 1
ATOM 8165 C C . GLU D 1 59 ? 71.165 26.214 46.230 1.00 33.36 80 GLU D C 1
ATOM 8166 O O . GLU D 1 59 ? 71.085 25.855 45.059 1.00 30.67 80 GLU D O 1
ATOM 8172 N N . SER D 1 60 ? 70.257 27.002 46.798 1.00 31.83 81 SER D N 1
ATOM 8173 C CA A SER D 1 60 ? 69.107 27.491 46.041 0.54 33.19 81 SER D CA 1
ATOM 8174 C CA B SER D 1 60 ? 69.110 27.468 46.025 0.46 33.02 81 SER D CA 1
ATOM 8175 C C . SER D 1 60 ? 69.544 28.470 44.961 1.00 31.39 81 SER D C 1
ATOM 8176 O O . SER D 1 60 ? 68.891 28.607 43.919 1.00 36.30 81 SER D O 1
ATOM 8181 N N . GLY D 1 61 ? 70.652 29.160 45.224 1.00 35.13 82 GLY D N 1
ATOM 8182 C CA . GLY D 1 61 ? 71.223 30.081 44.257 1.00 31.13 82 GLY D CA 1
ATOM 8183 C C . GLY D 1 61 ? 71.706 29.350 43.024 1.00 36.59 82 GLY D C 1
ATOM 8184 O O . GLY D 1 61 ? 71.502 29.817 41.905 1.00 34.87 82 GLY D O 1
ATOM 8185 N N . LEU D 1 62 ? 72.356 28.203 43.208 1.00 28.31 83 LEU D N 1
ATOM 8186 C CA . LEU D 1 62 ? 72.868 27.483 42.048 1.00 30.88 83 LEU D CA 1
ATOM 8187 C C . LEU D 1 62 ? 71.703 26.940 41.211 1.00 36.89 83 LEU D C 1
ATOM 8188 O O . LEU D 1 62 ? 71.829 26.778 39.999 1.00 35.48 83 LEU D O 1
ATOM 8201 N N . ARG D 1 64 ? 68.754 28.599 40.875 1.00 35.49 85 ARG D N 1
ATOM 8202 C CA . ARG D 1 64 ? 68.315 29.781 40.143 1.00 37.08 85 ARG D CA 1
ATOM 8203 C C . ARG D 1 64 ? 69.213 29.995 38.928 1.00 39.38 85 ARG D C 1
ATOM 8204 O O . ARG D 1 64 ? 68.730 30.190 37.814 1.00 41.69 85 ARG D O 1
ATOM 8212 N N . VAL D 1 65 ? 70.522 29.931 39.135 1.00 35.91 86 VAL D N 1
ATOM 8213 C CA . VAL D 1 65 ? 71.469 30.072 38.023 1.00 33.36 86 VAL D CA 1
ATOM 8214 C C . VAL D 1 65 ? 71.210 29.027 36.935 1.00 43.72 86 VAL D C 1
ATOM 8215 O O . VAL D 1 65 ? 71.214 29.340 35.734 1.00 41.13 86 VAL D O 1
ATOM 8219 N N . SER D 1 66 ? 70.987 27.786 37.358 1.00 34.81 87 SER D N 1
ATOM 8220 C CA . SER D 1 66 ? 70.813 26.678 36.419 1.00 34.14 87 SER D CA 1
ATOM 8221 C C . SER D 1 66 ? 69.573 26.874 35.551 1.00 33.19 87 SER D C 1
ATOM 8222 O O . SER D 1 66 ? 69.515 26.400 34.414 1.00 32.18 87 SER D O 1
ATOM 8225 N N . GLN D 1 67 ? 68.586 27.584 36.086 1.00 32.14 88 GLN D N 1
ATOM 8226 C CA . GLN D 1 67 ? 67.353 27.832 35.343 1.00 37.10 88 GLN D CA 1
ATOM 8227 C C . GLN D 1 67 ? 67.553 28.709 34.101 1.00 43.12 88 GLN D C 1
ATOM 8228 O O . GLN D 1 67 ? 66.723 28.709 33.188 1.00 46.44 88 GLN D O 1
ATOM 8234 N N . ASN D 1 68 ? 68.657 29.449 34.059 1.00 40.92 89 ASN D N 1
ATOM 8235 C CA . ASN D 1 68 ? 68.993 30.212 32.863 1.00 43.22 89 ASN D CA 1
ATOM 8236 C C . ASN D 1 68 ? 69.249 29.295 31.672 1.00 47.80 89 ASN D C 1
ATOM 8237 O O . ASN D 1 68 ? 69.113 29.709 30.513 1.00 49.26 89 ASN D O 1
ATOM 8242 N N . LYS D 1 69 ? 69.615 28.044 31.940 1.00 36.73 90 LYS D N 1
ATOM 8243 C CA . LYS D 1 69 ? 69.988 27.155 30.837 1.00 44.52 90 LYS D CA 1
ATOM 8244 C C . LYS D 1 69 ? 69.152 25.893 30.769 1.00 41.02 90 LYS D C 1
ATOM 8245 O O . LYS D 1 69 ? 68.846 25.420 29.682 1.00 37.50 90 LYS D O 1
ATOM 8251 N N . TYR D 1 70 ? 68.801 25.352 31.934 1.00 32.50 91 TYR D N 1
ATOM 8252 C CA . TYR D 1 70 ? 68.061 24.101 32.023 1.00 39.66 91 TYR D CA 1
ATOM 8253 C C . TYR D 1 70 ? 66.713 24.357 32.703 1.00 38.81 91 TYR D C 1
ATOM 8254 O O . TYR D 1 70 ? 66.642 24.452 33.920 1.00 31.70 91 TYR D O 1
ATOM 8263 N N . SER D 1 71 ? 65.646 24.458 31.925 1.00 29.09 92 SER D N 1
ATOM 8264 C CA . SER D 1 71 ? 64.343 24.781 32.497 1.00 32.07 92 SER D CA 1
ATOM 8265 C C . SER D 1 71 ? 63.837 23.695 33.452 1.00 27.16 92 SER D C 1
ATOM 8266 O O . SER D 1 71 ? 63.944 22.505 33.159 1.00 31.45 92 SER D O 1
ATOM 8269 N N . PRO D 1 72 ? 63.234 24.099 34.582 1.00 28.04 93 PRO D N 1
ATOM 8270 C CA . PRO D 1 72 ? 62.576 23.034 35.358 1.00 32.12 93 PRO D CA 1
ATOM 8271 C C . PRO D 1 72 ? 61.377 22.429 34.596 1.00 37.28 93 PRO D C 1
ATOM 8272 O O . PRO D 1 72 ? 60.867 21.388 35.009 1.00 37.12 93 PRO D O 1
ATOM 8276 N N . ASP D 1 73 ? 60.961 23.046 33.490 1.00 33.81 94 ASP D N 1
ATOM 8277 C CA . ASP D 1 73 ? 59.935 22.439 32.616 1.00 36.70 94 ASP D CA 1
ATOM 8278 C C . ASP D 1 73 ? 60.369 21.075 32.082 1.00 40.64 94 ASP D C 1
ATOM 8279 O O . ASP D 1 73 ? 59.546 20.181 31.913 1.00 42.98 94 ASP D O 1
ATOM 8284 N N . ASN D 1 74 ? 61.665 20.937 31.800 1.00 37.94 95 ASN D N 1
ATOM 8285 C CA . ASN D 1 74 ? 62.197 19.776 31.086 1.00 42.33 95 ASN D CA 1
ATOM 8286 C C . ASN D 1 74 ? 63.258 18.961 31.833 1.00 44.23 95 ASN D C 1
ATOM 8287 O O . ASN D 1 74 ? 63.549 17.824 31.455 1.00 46.36 95 ASN D O 1
ATOM 8292 N N . TYR D 1 75 ? 63.857 19.555 32.861 1.00 34.28 96 TYR D N 1
ATOM 8293 C CA . TYR D 1 75 ? 64.981 18.930 33.566 1.00 34.43 96 TYR D CA 1
ATOM 8294 C C . TYR D 1 75 ? 64.667 18.596 35.014 1.00 29.08 96 TYR D C 1
ATOM 8295 O O . TYR D 1 75 ? 63.948 19.328 35.674 1.00 33.70 96 TYR D O 1
ATOM 8304 N N . LEU D 1 76 ? 65.227 17.481 35.482 1.00 34.27 97 LEU D N 1
ATOM 8305 C CA . LEU D 1 76 ? 65.096 17.022 36.858 1.00 32.08 97 LEU D CA 1
ATOM 8306 C C . LEU D 1 76 ? 66.424 17.211 37.591 1.00 36.90 97 LEU D C 1
ATOM 8307 O O . LEU D 1 76 ? 67.503 17.107 36.996 1.00 35.27 97 LEU D O 1
ATOM 8312 N N . PHE D 1 77 ? 66.329 17.489 38.883 1.00 33.32 98 PHE D N 1
ATOM 8313 C CA . PHE D 1 77 ? 67.487 17.804 39.708 1.00 33.66 98 PHE D CA 1
ATOM 8314 C C . PHE D 1 77 ? 67.962 16.552 40.438 1.00 32.44 98 PHE D C 1
ATOM 8315 O O . PHE D 1 77 ? 67.149 15.758 40.908 1.00 33.32 98 PHE D O 1
ATOM 8323 N N . GLN D 1 78 ? 69.276 16.382 40.527 1.00 33.51 99 GLN D N 1
ATOM 8324 C CA . GLN D 1 78 ? 69.863 15.361 41.394 1.00 33.24 99 GLN D CA 1
ATOM 8325 C C . GLN D 1 78 ? 71.104 15.943 42.035 1.00 33.46 99 GLN D C 1
ATOM 8326 O O . GLN D 1 78 ? 71.890 16.613 41.364 1.00 31.15 99 GLN D O 1
ATOM 8332 N N . GLU D 1 79 ? 71.278 15.708 43.334 1.00 32.62 100 GLU D N 1
ATOM 8333 C CA . GLU D 1 79 ? 72.484 16.161 43.999 1.00 29.13 100 GLU D CA 1
ATOM 8334 C C . GLU D 1 79 ? 73.712 15.537 43.344 1.00 32.49 100 GLU D C 1
ATOM 8335 O O . GLU D 1 79 ? 73.629 14.452 42.769 1.00 35.51 100 GLU D O 1
ATOM 8341 N N . GLY D 1 80 ? 74.840 16.237 43.441 1.00 31.94 101 GLY D N 1
ATOM 8342 C CA . GLY D 1 80 ? 76.070 15.864 42.763 1.00 38.82 101 GLY D CA 1
ATOM 8343 C C . GLY D 1 80 ? 76.507 14.424 42.961 1.00 39.47 101 GLY D C 1
ATOM 8344 O O . GLY D 1 80 ? 76.793 14.000 44.080 1.00 41.13 101 GLY D O 1
ATOM 8345 N N . GLN D 1 81 ? 76.569 13.685 41.858 1.00 34.20 102 GLN D N 1
ATOM 8346 C CA . GLN D 1 81 ? 76.950 12.279 41.861 1.00 35.68 102 GLN D CA 1
ATOM 8347 C C . GLN D 1 81 ? 78.367 12.029 41.340 1.00 41.16 102 GLN D C 1
ATOM 8348 O O . GLN D 1 81 ? 78.936 10.975 41.593 1.00 45.72 102 GLN D O 1
ATOM 8354 N N . TYR D 1 82 ? 78.926 12.971 40.587 1.00 38.64 103 TYR D N 1
ATOM 8355 C CA . TYR D 1 82 ? 80.168 12.684 39.850 1.00 37.71 103 TYR D CA 1
ATOM 8356 C C . TYR D 1 82 ? 81.446 13.078 40.580 1.00 43.14 103 TYR D C 1
ATOM 8357 O O . TYR D 1 82 ? 82.477 12.431 40.427 1.00 50.61 103 TYR D O 1
ATOM 8366 N N . LEU D 1 83 ? 81.370 14.135 41.378 1.00 36.14 104 LEU D N 1
ATOM 8367 C CA . LEU D 1 83 ? 82.525 14.612 42.130 1.00 41.77 104 LEU D CA 1
ATOM 8368 C C . LEU D 1 83 ? 82.379 14.191 43.591 1.00 46.60 104 LEU D C 1
ATOM 8369 O O . LEU D 1 83 ? 81.633 14.816 44.344 1.00 49.36 104 LEU D O 1
ATOM 8374 N N . ASP D 1 84 ? 83.072 13.132 43.997 1.00 46.76 105 ASP D N 1
ATOM 8375 C CA . ASP D 1 84 ? 82.863 12.606 45.349 1.00 50.42 105 ASP D CA 1
ATOM 8376 C C . ASP D 1 84 ? 83.646 13.353 46.430 1.00 48.03 105 ASP D C 1
ATOM 8377 O O . ASP D 1 84 ? 84.516 14.173 46.135 1.00 55.14 105 ASP D O 1
ATOM 8382 N N . LYS D 1 85 ? 83.321 13.061 47.682 1.00 46.90 106 LYS D N 1
ATOM 8383 C CA . LYS D 1 85 ? 83.882 13.785 48.816 1.00 54.80 106 LYS D CA 1
ATOM 8384 C C . LYS D 1 85 ? 85.408 13.803 48.786 1.00 56.53 106 LYS D C 1
ATOM 8385 O O . LYS D 1 85 ? 86.036 14.854 48.924 1.00 48.92 106 LYS D O 1
ATOM 8391 N N . GLU D 1 86 ? 86.002 12.634 48.591 1.00 63.14 107 GLU D N 1
ATOM 8392 C CA . GLU D 1 86 ? 87.451 12.524 48.593 1.00 69.32 107 GLU D CA 1
ATOM 8393 C C . GLU D 1 86 ? 88.058 13.424 47.520 1.00 60.51 107 GLU D C 1
ATOM 8394 O O . GLU D 1 86 ? 89.104 14.041 47.733 1.00 54.45 107 GLU D O 1
ATOM 8400 N N . THR D 1 87 ? 87.398 13.508 46.368 1.00 55.71 108 THR D N 1
ATOM 8401 C CA . THR D 1 87 ? 87.932 14.292 45.259 1.00 50.38 108 THR D CA 1
ATOM 8402 C C . THR D 1 87 ? 87.824 15.787 45.514 1.00 48.68 108 THR D C 1
ATOM 8403 O O . THR D 1 87 ? 88.754 16.542 45.221 1.00 49.10 108 THR D O 1
ATOM 8407 N N . LEU D 1 88 ? 86.682 16.213 46.047 1.00 42.49 109 LEU D N 1
ATOM 8408 C CA . LEU D 1 88 ? 86.462 17.624 46.332 1.00 38.33 109 LEU D CA 1
ATOM 8409 C C . LEU D 1 88 ? 87.401 18.124 47.415 1.00 40.53 109 LEU D C 1
ATOM 8410 O O . LEU D 1 88 ? 87.880 19.254 47.345 1.00 43.42 109 LEU D O 1
ATOM 8415 N N . GLU D 1 89 ? 87.650 17.283 48.415 1.00 36.24 110 GLU D N 1
ATOM 8416 C CA . GLU D 1 89 ? 88.572 17.637 49.496 1.00 49.40 110 GLU D CA 1
ATOM 8417 C C . GLU D 1 89 ? 89.981 17.944 48.987 1.00 56.20 110 GLU D C 1
ATOM 8418 O O . GLU D 1 89 ? 90.630 18.880 49.463 1.00 55.14 110 GLU D O 1
ATOM 8424 N N . LYS D 1 90 ? 90.460 17.158 48.028 1.00 59.17 111 LYS D N 1
ATOM 8425 C CA . LYS D 1 90 ? 91.792 17.395 47.478 1.00 58.62 111 LYS D CA 1
ATOM 8426 C C . LYS D 1 90 ? 91.813 18.748 46.783 1.00 55.13 111 LYS D C 1
ATOM 8427 O O . LYS D 1 90 ? 92.746 19.531 46.953 1.00 52.14 111 LYS D O 1
ATOM 8433 N N . TRP D 1 91 ? 90.768 19.026 46.011 1.00 47.81 112 TRP D N 1
ATOM 8434 C CA . TRP D 1 91 ? 90.683 20.288 45.290 1.00 52.15 112 TRP D CA 1
ATOM 8435 C C . TRP D 1 91 ? 90.583 21.476 46.236 1.00 48.80 112 TRP D C 1
ATOM 8436 O O . TRP D 1 91 ? 91.081 22.569 45.931 1.00 47.18 112 TRP D O 1
ATOM 8447 N N . LEU D 1 92 ? 89.929 21.270 47.377 1.00 44.11 113 LEU D N 1
ATOM 8448 C CA . LEU D 1 92 ? 89.725 22.353 48.326 1.00 44.82 113 LEU D CA 1
ATOM 8449 C C . LEU D 1 92 ? 91.011 22.647 49.105 1.00 53.52 113 LEU D C 1
ATOM 8450 O O . LEU D 1 92 ? 91.234 23.778 49.562 1.00 45.92 113 LEU D O 1
ATOM 8455 N N . ASP D 1 93 ? 91.851 21.624 49.248 1.00 58.37 114 ASP D N 1
ATOM 8456 C CA . ASP D 1 93 ? 93.136 21.772 49.934 1.00 64.34 114 ASP D CA 1
ATOM 8457 C C . ASP D 1 93 ? 94.055 22.746 49.224 1.00 58.79 114 ASP D C 1
ATOM 8458 O O . ASP D 1 93 ? 93.913 23.012 48.029 1.00 56.26 114 ASP D O 1
ATOM 8463 N N . ARG D 1 94 ? 95.015 23.269 49.971 1.00 61.09 115 ARG D N 1
ATOM 8464 C CA . ARG D 1 94 ? 96.028 24.109 49.374 1.00 63.42 115 ARG D CA 1
ATOM 8465 C C . ARG D 1 94 ? 96.856 23.282 48.404 1.00 64.81 115 ARG D C 1
ATOM 8466 O O . ARG D 1 94 ? 97.180 22.122 48.672 1.00 62.40 115 ARG D O 1
ATOM 8474 N N . LYS D 1 95 ? 97.164 23.881 47.262 1.00 63.32 116 LYS D N 1
ATOM 8475 C CA . LYS D 1 95 ? 98.100 23.299 46.313 1.00 61.77 116 LYS D CA 1
ATOM 8476 C C . LYS D 1 95 ? 99.437 23.088 47.015 1.00 70.07 116 LYS D C 1
ATOM 8477 O O . LYS D 1 95 ? 99.836 23.891 47.865 1.00 61.86 116 LYS D O 1
ATOM 8483 N N . SER D 1 96 ? 100.109 21.992 46.682 1.00 75.66 117 SER D N 1
ATOM 8484 C CA . SER D 1 96 ? 101.417 21.695 47.252 1.00 84.13 117 SER D CA 1
ATOM 8485 C C . SER D 1 96 ? 102.094 20.595 46.448 1.00 90.48 117 SER D C 1
ATOM 8486 O O . SER D 1 96 ? 101.567 20.142 45.429 1.00 90.01 117 SER D O 1
ATOM 8489 N N . ASP D 1 97 ? 103.264 20.165 46.905 1.00 91.87 118 ASP D N 1
ATOM 8490 C CA . ASP D 1 97 ? 103.941 19.042 46.275 1.00 91.45 118 ASP D CA 1
ATOM 8491 C C . ASP D 1 97 ? 103.167 17.759 46.570 1.00 85.51 118 ASP D C 1
ATOM 8492 O O . ASP D 1 97 ? 102.974 16.921 45.693 1.00 85.78 118 ASP D O 1
ATOM 8497 N N . LYS D 1 98 ? 102.706 17.619 47.807 1.00 80.22 119 LYS D N 1
ATOM 8498 C CA . LYS D 1 98 ? 101.961 16.433 48.215 1.00 83.07 119 LYS D CA 1
ATOM 8499 C C . LYS D 1 98 ? 100.569 16.350 47.562 1.00 80.63 119 LYS D C 1
ATOM 8500 O O . LYS D 1 98 ? 99.909 15.309 47.627 1.00 78.28 119 LYS D O 1
ATOM 8503 N N . ASN D 1 99 ? 100.129 17.438 46.930 1.00 73.61 120 ASN D N 1
ATOM 8504 C CA . ASN D 1 99 ? 98.770 17.510 46.374 1.00 64.38 120 ASN D CA 1
ATOM 8505 C C . ASN D 1 99 ? 98.682 18.550 45.261 1.00 67.02 120 ASN D C 1
ATOM 8506 O O . ASN D 1 99 ? 98.296 19.696 45.500 1.00 65.65 120 ASN D O 1
ATOM 8511 N N . PRO D 1 100 ? 99.045 18.150 44.032 1.00 71.06 121 PRO D N 1
ATOM 8512 C CA . PRO D 1 100 ? 99.067 19.059 42.878 1.00 73.28 121 PRO D CA 1
ATOM 8513 C C . PRO D 1 100 ? 97.670 19.543 42.489 1.00 72.65 121 PRO D C 1
ATOM 8514 O O . PRO D 1 100 ? 97.529 20.612 41.892 1.00 73.10 121 PRO D O 1
ATOM 8518 N N . ASN D 1 101 ? 96.650 18.760 42.829 1.00 71.14 122 ASN D N 1
ATOM 8519 C CA . ASN D 1 101 ? 95.282 19.075 42.433 1.00 67.64 122 ASN D CA 1
ATOM 8520 C C . ASN D 1 101 ? 94.626 20.123 43.328 1.00 63.03 122 ASN D C 1
ATOM 8521 O O . ASN D 1 101 ? 93.557 20.664 43.000 1.00 53.41 122 ASN D O 1
ATOM 8526 N N . GLY D 1 102 ? 95.272 20.408 44.453 1.00 60.61 123 GLY D N 1
ATOM 8527 C CA . GLY D 1 102 ? 94.783 21.415 45.375 1.00 62.62 123 GLY D CA 1
ATOM 8528 C C . GLY D 1 102 ? 94.616 22.742 44.665 1.00 61.07 123 GLY D C 1
ATOM 8529 O O . GLY D 1 102 ? 95.531 23.213 43.983 1.00 56.95 123 GLY D O 1
ATOM 8530 N N . LEU D 1 103 ? 93.441 23.344 44.826 1.00 53.25 124 LEU D N 1
ATOM 8531 C CA . LEU D 1 103 ? 93.103 24.565 44.101 1.00 53.22 124 LEU D CA 1
ATOM 8532 C C . LEU D 1 103 ? 93.470 25.832 44.868 1.00 48.92 124 LEU D C 1
ATOM 8533 O O . LEU D 1 103 ? 93.690 26.884 44.269 1.00 56.03 124 LEU D O 1
ATOM 8538 N N . ASN D 1 104 ? 93.523 25.744 46.191 1.00 44.82 125 ASN D N 1
ATOM 8539 C CA . ASN D 1 104 ? 93.876 26.915 46.978 1.00 52.12 125 ASN D CA 1
ATOM 8540 C C . ASN D 1 104 ? 95.372 27.169 46.994 1.00 67.45 125 ASN D C 1
ATOM 8541 O O . ASN D 1 104 ? 96.163 26.225 47.000 1.00 66.56 125 ASN D O 1
ATOM 8546 N N . PRO D 1 105 ? 95.755 28.456 46.994 1.00 78.06 126 PRO D N 1
ATOM 8547 C CA . PRO D 1 105 ? 97.140 28.920 46.863 1.00 76.85 126 PRO D CA 1
ATOM 8548 C C . PRO D 1 105 ? 98.106 28.125 47.724 1.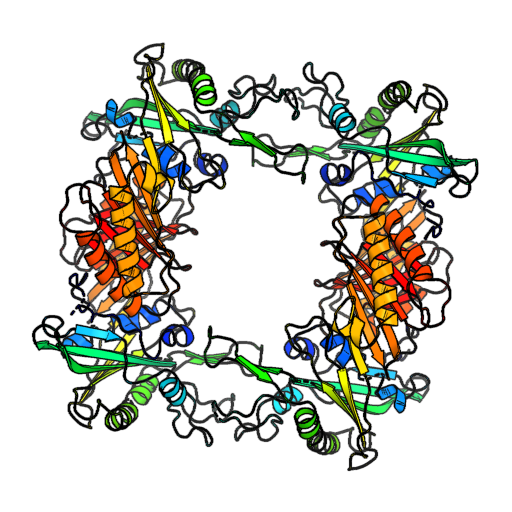00 76.28 126 PRO D C 1
ATOM 8549 O O . PRO D 1 105 ? 97.785 27.793 48.864 1.00 74.31 126 PRO D O 1
ATOM 8553 N N . ALA D 1 106 ? 99.279 27.824 47.180 1.00 87.38 127 ALA D N 1
ATOM 8554 C CA . ALA D 1 106 ? 100.363 27.273 47.980 1.00 89.38 127 ALA D CA 1
ATOM 8555 C C . ALA D 1 106 ? 100.723 28.287 49.062 1.00 82.31 127 ALA D C 1
ATOM 8556 O O . ALA D 1 106 ? 100.951 29.464 48.768 1.00 89.12 127 ALA D O 1
ATOM 8558 N N . SER D 1 107 ? 100.773 27.828 50.311 1.00 65.71 128 SER D N 1
ATOM 8559 C CA . SER D 1 107 ? 100.944 28.716 51.460 1.00 74.05 128 SER D CA 1
ATOM 8560 C C . SER D 1 107 ? 102.304 29.424 51.505 1.00 81.59 128 SER D C 1
ATOM 8561 O O . SER D 1 107 ? 103.200 29.120 50.716 1.00 79.23 128 SER D O 1
ATOM 8564 N N . ASN D 1 108 ? 102.448 30.372 52.431 1.00 81.02 129 ASN D N 1
ATOM 8565 C CA . ASN D 1 108 ? 103.709 31.086 52.618 1.00 84.16 129 ASN D CA 1
ATOM 8566 C C . ASN D 1 108 ? 103.977 31.409 54.085 1.00 89.30 129 ASN D C 1
ATOM 8567 O O . ASN D 1 108 ? 103.548 30.680 54.980 1.00 92.72 129 ASN D O 1
ATOM 8572 N N . GLY D 1 111 ? 101.719 35.726 57.641 1.00 102.69 132 GLY D N 1
ATOM 8573 C CA . GLY D 1 111 ? 102.441 36.986 57.661 1.00 107.21 132 GLY D CA 1
ATOM 8574 C C . GLY D 1 111 ? 101.970 37.929 56.570 1.00 106.85 132 GLY D C 1
ATOM 8575 O O . GLY D 1 111 ? 100.878 38.493 56.654 1.00 108.14 132 GLY D O 1
ATOM 8576 N N . GLU D 1 112 ? 102.797 38.096 55.543 1.00 103.14 133 GLU D N 1
ATOM 8577 C CA . GLU D 1 112 ? 102.456 38.943 54.405 1.00 96.67 133 GLU D CA 1
ATOM 8578 C C . GLU D 1 112 ? 103.523 38.846 53.320 1.00 94.28 133 GLU D C 1
ATOM 8579 O O . GLU D 1 112 ? 103.361 38.121 52.337 1.00 89.70 133 GLU D O 1
ATOM 8581 N N . ARG D 1 114 ? 100.881 37.005 52.930 1.00 89.99 135 ARG D N 1
ATOM 8582 C CA . ARG D 1 114 ? 100.083 35.806 53.171 1.00 89.99 135 ARG D CA 1
ATOM 8583 C C . ARG D 1 114 ? 99.050 35.569 52.079 1.00 80.43 135 ARG D C 1
ATOM 8584 O O . ARG D 1 114 ? 98.245 36.447 51.762 1.00 72.35 135 ARG D O 1
ATOM 8592 N N . LYS D 1 115 ? 99.085 34.372 51.507 1.00 79.52 136 LYS D N 1
ATOM 8593 C CA . LYS D 1 115 ? 98.083 33.950 50.545 1.00 71.80 136 LYS D CA 1
ATOM 8594 C C . LYS D 1 115 ? 97.025 33.161 51.305 1.00 73.49 136 LYS D C 1
ATOM 8595 O O . LYS D 1 115 ? 97.321 32.129 51.912 1.00 75.30 136 LYS D O 1
ATOM 8599 N N . PRO D 1 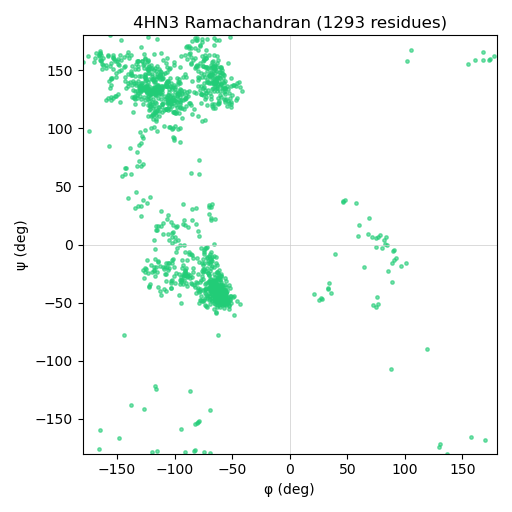116 ? 95.784 33.664 51.299 1.00 71.21 137 PRO D N 1
ATOM 8600 C CA . PRO D 1 116 ? 94.710 33.062 52.093 1.00 67.49 137 PRO D CA 1
ATOM 8601 C C . PRO D 1 116 ? 94.065 31.862 51.411 1.00 63.20 137 PRO D C 1
ATOM 8602 O O . PRO D 1 116 ? 94.491 31.435 50.334 1.00 59.95 137 PRO D O 1
ATOM 8606 N N . ILE D 1 117 ? 93.042 31.319 52.060 1.00 60.91 138 ILE D N 1
ATOM 8607 C CA . ILE D 1 117 ? 92.184 30.328 51.447 1.00 56.06 138 ILE D CA 1
ATOM 8608 C C . ILE D 1 117 ? 91.132 31.111 50.678 1.00 52.12 138 ILE D C 1
ATOM 8609 O O . ILE D 1 117 ? 90.312 31.811 51.279 1.00 56.08 138 ILE D O 1
ATOM 8614 N N . TYR D 1 118 ? 91.166 31.026 49.352 1.00 47.15 139 TYR D N 1
ATOM 8615 C CA . TYR D 1 118 ? 90.207 31.771 48.543 1.00 49.53 139 TYR D CA 1
ATOM 8616 C C . TYR D 1 118 ? 88.903 31.001 48.399 1.00 48.70 139 TYR D C 1
ATOM 8617 O O . TYR D 1 118 ? 87.838 31.599 48.340 1.00 46.77 139 TYR D O 1
ATOM 8626 N N . LEU D 1 119 ? 89.014 29.677 48.337 1.00 47.41 140 LEU D N 1
ATOM 8627 C CA . LEU D 1 119 ? 87.907 28.795 47.986 1.00 48.54 140 LEU D CA 1
ATOM 8628 C C . LEU D 1 119 ? 87.528 27.906 49.163 1.00 50.86 140 LEU D C 1
ATOM 8629 O O . LEU D 1 119 ? 88.332 27.070 49.595 1.00 42.18 140 LEU D O 1
ATOM 8634 N N . ALA D 1 120 ? 86.301 28.090 49.661 1.00 46.41 141 ALA D N 1
ATOM 8635 C CA . ALA D 1 120 ? 85.788 27.387 50.838 1.00 43.27 141 ALA D CA 1
ATOM 8636 C C . ALA D 1 120 ? 85.095 26.065 50.515 1.00 42.55 141 ALA D C 1
ATOM 8637 O O . ALA D 1 120 ? 85.152 25.111 51.292 1.00 42.66 141 ALA D O 1
ATOM 8639 N N . HIS D 1 121 ? 84.401 26.008 49.389 1.00 35.12 142 HIS D N 1
ATOM 8640 C CA . HIS D 1 121 ? 83.609 24.823 49.096 1.00 34.97 142 HIS D CA 1
ATOM 8641 C C . HIS D 1 121 ? 83.324 24.732 47.604 1.00 36.79 142 HIS D C 1
ATOM 8642 O O . HIS D 1 121 ? 83.309 25.744 46.896 1.00 39.60 142 HIS D O 1
ATOM 8649 N N . ILE D 1 122 ? 83.152 23.506 47.130 1.00 33.97 143 ILE D N 1
ATOM 8650 C CA . ILE D 1 122 ? 82.693 23.259 45.764 1.00 32.98 143 ILE D CA 1
ATOM 8651 C C . ILE D 1 122 ? 81.406 22.451 45.805 1.00 34.58 143 ILE D C 1
ATOM 8652 O O . ILE D 1 122 ? 81.337 21.427 46.482 1.00 34.01 143 ILE D O 1
ATOM 8657 N N . LEU D 1 123 ? 80.392 22.919 45.080 1.00 31.60 144 LEU D N 1
ATOM 8658 C CA . LEU D 1 123 ? 79.079 22.291 45.077 1.00 32.69 144 LEU D CA 1
ATOM 8659 C C . LEU D 1 123 ? 78.729 21.803 43.670 1.00 30.47 144 LEU D C 1
ATOM 8660 O O . LEU D 1 123 ? 78.892 22.533 42.685 1.00 33.18 144 LEU D O 1
ATOM 8665 N N . GLU D 1 124 ? 78.259 20.568 43.574 1.00 28.40 145 GLU D N 1
ATOM 8666 C CA . GLU D 1 124 ? 77.856 20.016 42.285 1.00 27.42 145 GLU D CA 1
ATOM 8667 C C . GLU D 1 124 ? 76.366 19.726 42.272 1.00 36.30 145 GLU D C 1
ATOM 8668 O O . GLU D 1 124 ? 75.838 19.117 43.207 1.00 34.10 145 GLU D O 1
ATOM 8674 N N . GLN D 1 125 ? 75.689 20.175 41.216 1.00 35.93 146 GLN D N 1
ATOM 8675 C CA . GLN D 1 125 ? 74.294 19.801 40.980 1.00 31.97 146 GLN D CA 1
ATOM 8676 C C . GLN D 1 125 ? 74.164 19.198 39.585 1.00 34.17 146 GLN D C 1
ATOM 8677 O O . GLN D 1 125 ? 74.747 19.724 38.615 1.00 29.56 146 GLN D O 1
ATOM 8683 N N . ASP D 1 126 ? 73.437 18.085 39.491 1.00 26.23 147 ASP D N 1
ATOM 8684 C CA . ASP D 1 126 ? 73.254 17.397 38.204 1.00 28.73 147 ASP D CA 1
ATOM 8685 C C . ASP D 1 126 ? 71.834 17.619 37.673 1.00 31.15 147 ASP D C 1
ATOM 8686 O O . ASP D 1 126 ? 70.864 17.584 38.439 1.00 33.32 147 ASP D O 1
ATOM 8691 N N . TYR D 1 127 ? 71.722 17.833 36.364 1.00 29.26 148 TYR D N 1
ATOM 8692 C CA . TYR D 1 127 ? 70.435 18.085 35.740 1.00 30.48 148 TYR D CA 1
ATOM 8693 C C . TYR D 1 127 ? 70.170 17.042 34.665 1.00 32.86 148 TYR D C 1
ATOM 8694 O O . TYR D 1 127 ? 70.930 16.905 33.714 1.00 34.71 148 TYR D O 1
ATOM 8703 N N . LEU D 1 128 ? 69.092 16.290 34.865 1.00 34.35 149 LEU D N 1
ATOM 8704 C CA . LEU D 1 128 ? 68.768 15.133 34.054 1.00 33.26 149 LEU D CA 1
ATOM 8705 C C . LEU D 1 128 ? 67.510 15.428 33.253 1.00 36.64 149 LEU D C 1
ATOM 8706 O O . LEU D 1 128 ? 66.629 16.160 33.689 1.00 38.49 149 LEU D O 1
ATOM 8711 N N . LYS D 1 129 ? 67.426 14.838 32.079 1.00 34.59 150 LYS D N 1
ATOM 8712 C CA . LYS D 1 129 ? 66.289 15.065 31.203 1.00 44.04 150 LYS D CA 1
ATOM 8713 C C . LYS D 1 129 ? 65.634 13.715 30.981 1.00 42.18 150 LYS D C 1
ATOM 8714 O O . LYS D 1 129 ? 66.319 12.728 30.720 1.00 47.79 150 LYS D O 1
ATOM 8720 N N . GLN D 1 130 ? 64.319 13.648 31.135 1.00 46.34 151 GLN D N 1
ATOM 8721 C CA . GLN D 1 130 ? 63.613 12.413 30.824 1.00 56.95 151 GLN D CA 1
ATOM 8722 C C . GLN D 1 130 ? 63.610 12.245 29.312 1.00 60.71 151 GLN D C 1
ATOM 8723 O O . GLN D 1 130 ? 63.114 13.106 28.585 1.00 60.91 151 GLN D O 1
ATOM 8729 N N . THR D 1 131 ? 64.188 11.146 28.844 1.00 59.61 152 THR D N 1
ATOM 8730 C CA . THR D 1 131 ? 64.263 10.872 27.419 1.00 59.83 152 THR D CA 1
ATOM 8731 C C . THR D 1 131 ? 63.305 9.746 27.025 1.00 75.82 152 THR D C 1
ATOM 8732 O O . THR D 1 131 ? 62.784 9.722 25.908 1.00 73.21 152 THR D O 1
ATOM 8736 N N . ASP D 1 132 ? 63.084 8.816 27.950 1.00 87.17 153 ASP D N 1
ATOM 8737 C CA . ASP D 1 132 ? 62.124 7.734 27.757 1.00 95.05 153 ASP D CA 1
ATOM 8738 C C . ASP D 1 132 ? 61.198 7.669 28.972 1.00 90.84 153 ASP D C 1
ATOM 8739 O O . ASP D 1 132 ? 61.442 8.330 29.981 1.00 87.58 153 ASP D O 1
ATOM 8744 N N . LYS D 1 133 ? 60.135 6.878 28.872 1.00 88.87 154 LYS D N 1
ATOM 8745 C CA . LYS D 1 133 ? 59.151 6.781 29.945 1.00 83.14 154 LYS D CA 1
ATOM 8746 C C . LYS D 1 133 ? 59.805 6.510 31.296 1.00 83.37 154 LYS D C 1
ATOM 8747 O O . LYS D 1 133 ? 59.530 7.202 32.279 1.00 84.89 154 LYS D O 1
ATOM 8749 N N . ASP D 1 134 ? 60.675 5.507 31.342 1.00 78.10 155 ASP D N 1
ATOM 8750 C CA . ASP D 1 134 ? 61.274 5.095 32.607 1.00 77.10 155 ASP D CA 1
ATOM 8751 C C . ASP D 1 134 ? 62.761 5.434 32.705 1.00 74.27 155 ASP D C 1
ATOM 8752 O O . ASP D 1 134 ? 63.443 5.016 33.647 1.00 71.62 155 ASP D O 1
ATOM 8754 N N . THR D 1 135 ? 63.262 6.197 31.739 1.00 70.50 156 THR D N 1
ATOM 8755 C CA . THR D 1 135 ? 64.687 6.507 31.698 1.00 69.69 156 THR D CA 1
ATOM 8756 C C . THR D 1 135 ? 64.975 8.000 31.790 1.00 63.78 156 THR D C 1
ATOM 8757 O O . THR D 1 135 ? 64.174 8.842 31.385 1.00 58.51 156 THR D O 1
ATOM 8761 N N . VAL D 1 136 ? 66.142 8.322 32.324 1.00 65.21 157 VAL D N 1
ATOM 8762 C CA . VAL D 1 136 ? 66.552 9.705 32.435 1.00 57.58 157 VAL D CA 1
ATOM 8763 C C . VAL D 1 136 ? 68.047 9.778 32.110 1.00 55.59 157 VAL D C 1
ATOM 8764 O O . VAL D 1 136 ? 68.813 8.901 32.507 1.00 62.84 157 VAL D O 1
ATOM 8768 N N . ALA D 1 137 ? 68.456 10.796 31.358 1.00 41.74 158 ALA D N 1
ATOM 8769 C CA . ALA D 1 137 ? 69.868 10.960 31.011 1.00 44.28 158 ALA D CA 1
ATOM 8770 C C . ALA D 1 137 ? 70.405 12.310 31.460 1.00 44.81 158 ALA D C 1
ATOM 8771 O O . ALA D 1 137 ? 69.654 13.280 31.546 1.00 43.07 158 ALA D O 1
ATOM 8773 N N . LEU D 1 138 ? 71.711 12.368 31.714 1.00 39.97 159 LEU D N 1
ATOM 8774 C CA . LEU D 1 138 ? 72.361 13.580 32.190 1.00 40.50 159 LEU D CA 1
ATOM 8775 C C . LEU D 1 138 ? 72.372 14.642 31.099 1.00 44.85 159 LEU D C 1
ATOM 8776 O O . LEU D 1 138 ? 72.842 14.399 29.981 1.00 40.82 159 LEU D O 1
ATOM 8781 N N . GLY D 1 139 ? 71.847 15.819 31.416 1.00 40.85 160 GLY D N 1
ATOM 8782 C CA . GLY D 1 139 ? 71.756 16.888 30.434 1.00 40.38 160 GLY D CA 1
ATOM 8783 C C . GLY D 1 139 ? 72.726 18.020 30.701 1.00 40.45 160 GLY D C 1
ATOM 8784 O O . GLY D 1 139 ? 73.119 18.751 29.800 1.00 41.24 160 GLY D O 1
ATOM 8785 N N . GLY D 1 140 ? 73.123 18.173 31.961 1.00 41.89 161 GLY D N 1
ATOM 8786 C CA . GLY D 1 140 ? 74.035 19.236 32.314 1.00 31.55 161 GLY D CA 1
ATOM 8787 C C . GLY D 1 140 ? 74.447 19.157 33.774 1.00 35.11 161 GLY D C 1
ATOM 8788 O O . GLY D 1 140 ? 73.804 18.507 34.594 1.00 32.28 161 GLY D O 1
ATOM 8789 N N . ILE D 1 141 ? 75.535 19.829 34.098 1.00 38.40 162 ILE D N 1
ATOM 8790 C CA . ILE D 1 141 ? 76.028 19.821 35.457 1.00 38.45 162 ILE D CA 1
ATOM 8791 C C . ILE D 1 141 ? 76.297 21.275 35.839 1.00 40.38 162 ILE D C 1
ATOM 8792 O O . ILE D 1 141 ? 76.835 22.044 35.038 1.00 38.99 162 ILE D O 1
ATOM 8797 N N . SER D 1 142 ? 75.869 21.681 37.030 1.00 32.82 163 SER D N 1
ATOM 8798 C CA . SER D 1 142 ? 76.226 23.012 37.509 1.00 31.06 163 SER D CA 1
ATOM 8799 C C . SER D 1 142 ? 77.187 22.896 38.685 1.00 35.09 163 SER D C 1
ATOM 8800 O O . SER D 1 142 ? 77.051 22.005 39.521 1.00 30.50 163 SER D O 1
ATOM 8803 N N . ILE D 1 143 ? 78.148 23.808 38.730 1.00 37.32 164 ILE D N 1
ATOM 8804 C CA . ILE D 1 143 ? 79.164 23.848 39.767 1.00 31.60 164 ILE D CA 1
ATOM 8805 C C . ILE D 1 143 ? 79.150 25.227 40.422 1.00 35.58 164 ILE D C 1
ATOM 8806 O O . ILE D 1 143 ? 79.122 26.245 39.742 1.00 37.52 164 ILE D O 1
ATOM 8811 N N . ALA D 1 144 ? 79.154 25.274 41.745 1.00 30.87 165 ALA D N 1
ATOM 8812 C CA . ALA D 1 144 ? 79.371 26.548 42.413 1.00 29.28 165 ALA D CA 1
ATOM 8813 C C . ALA D 1 144 ? 80.679 26.487 43.177 1.00 35.82 165 ALA D C 1
ATOM 8814 O O . ALA D 1 144 ? 80.930 25.528 43.905 1.00 38.37 165 ALA D O 1
ATOM 8816 N N . LEU D 1 145 ? 81.509 27.510 43.003 1.00 37.14 166 LEU D N 1
ATOM 8817 C CA . LEU D 1 145 ? 82.668 27.710 43.858 1.00 35.18 166 LEU D CA 1
ATOM 8818 C C . LEU D 1 145 ? 82.336 28.729 44.930 1.00 36.87 166 LEU D C 1
ATOM 8819 O O . LEU D 1 145 ? 82.045 29.886 44.624 1.00 36.22 166 LEU D O 1
ATOM 8824 N N . ALA D 1 146 ? 82.393 28.306 46.189 1.00 36.41 167 ALA D N 1
ATOM 8825 C CA . ALA D 1 146 ? 82.099 29.203 47.294 1.00 37.96 167 ALA D CA 1
ATOM 8826 C C . ALA D 1 146 ? 83.384 29.876 47.771 1.00 44.92 167 ALA D C 1
ATOM 8827 O O . ALA D 1 146 ? 84.210 29.252 48.438 1.00 42.91 167 ALA D O 1
ATOM 8837 N N . ASN D 1 148 ? 85.732 32.790 49.820 1.00 52.86 169 ASN D N 1
ATOM 8838 C CA . ASN D 1 148 ? 85.742 33.558 51.060 1.00 55.18 169 ASN D CA 1
ATOM 8839 C C . ASN D 1 148 ? 85.813 35.051 50.764 1.00 57.40 169 ASN D C 1
ATOM 8840 O O . ASN D 1 148 ? 86.568 35.481 49.889 1.00 54.72 169 ASN D O 1
ATOM 8845 N N . SER D 1 149 ? 85.021 35.838 51.484 1.00 54.26 170 SER D N 1
ATOM 8846 C CA . SER D 1 149 ? 85.152 37.287 51.435 1.00 53.23 170 SER D CA 1
ATOM 8847 C C . SER D 1 149 ? 86.063 37.703 52.582 1.00 54.06 170 SER D C 1
ATOM 8848 O O . SER D 1 149 ? 86.745 38.721 52.519 1.00 56.19 170 SER D O 1
ATOM 8851 N N . VAL D 1 150 ? 86.053 36.890 53.631 1.00 49.58 171 VAL D N 1
ATOM 8852 C CA . VAL D 1 150 ? 86.972 37.020 54.749 1.00 54.69 171 VAL D CA 1
ATOM 8853 C C . VAL D 1 150 ? 87.517 35.632 55.0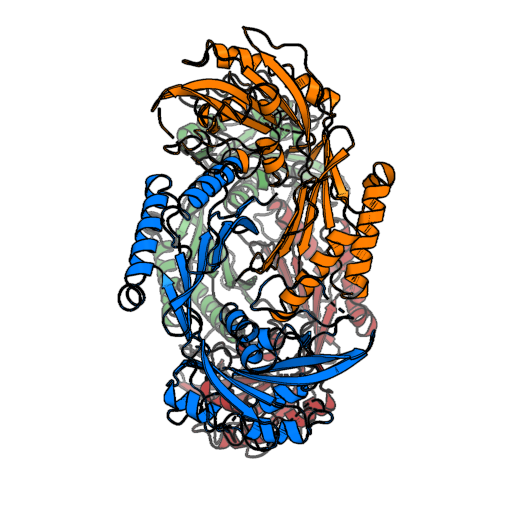29 1.00 49.60 171 VAL D C 1
ATOM 8854 O O . VAL D 1 150 ? 86.758 34.661 55.091 1.00 50.01 171 VAL D O 1
ATOM 8858 N N . ASP D 1 151 ? 88.830 35.530 55.169 1.00 57.07 172 ASP D N 1
ATOM 8859 C CA . ASP D 1 151 ? 89.463 34.257 55.483 1.00 60.21 172 ASP D CA 1
ATOM 8860 C C . ASP D 1 151 ? 89.943 34.266 56.928 1.00 59.74 172 ASP D C 1
ATOM 8861 O O . ASP D 1 151 ? 90.798 35.065 57.309 1.00 62.75 172 ASP D O 1
ATOM 8866 N N . TYR D 1 152 ? 89.371 33.372 57.727 1.00 64.88 173 TYR D N 1
ATOM 8867 C CA . TYR D 1 152 ? 89.653 33.299 59.153 1.00 62.29 173 TYR D CA 1
ATOM 8868 C C . TYR D 1 152 ? 90.696 32.227 59.436 1.00 64.50 173 TYR D C 1
ATOM 8869 O O . TYR D 1 152 ? 90.556 31.088 58.989 1.00 55.70 173 TYR D O 1
ATOM 8878 N N . TYR D 1 153 ? 91.729 32.591 60.195 1.00 61.68 174 TYR D N 1
ATOM 8879 C CA . TYR D 1 153 ? 92.783 31.651 60.557 1.00 59.16 174 TYR D CA 1
ATOM 8880 C C . TYR D 1 153 ? 93.348 31.933 61.942 1.00 64.80 174 TYR D C 1
ATOM 8881 O O . TYR D 1 153 ? 92.963 32.897 62.610 1.00 62.33 174 TYR D O 1
ATOM 8890 N N . GLN D 1 154 ? 94.254 31.061 62.363 1.00 64.46 175 GLN D N 1
ATOM 8891 C CA . GLN D 1 154 ? 94.967 31.218 63.620 1.00 73.53 175 GLN D CA 1
ATOM 8892 C C . GLN D 1 154 ? 96.403 30.794 63.405 1.00 68.15 175 GLN D C 1
ATOM 8893 O O . GLN D 1 154 ? 96.674 29.880 62.627 1.00 68.36 175 GLN D O 1
ATOM 8899 N N . LYS D 1 155 ? 97.314 31.457 64.106 1.00 69.08 176 LYS D N 1
ATOM 8900 C CA . LYS D 1 155 ? 98.733 31.170 63.991 1.00 67.32 176 LYS D CA 1
ATOM 8901 C C . LYS D 1 155 ? 99.109 30.010 64.901 1.00 70.91 176 LYS D C 1
ATOM 8902 O O . LYS D 1 155 ? 100.141 29.370 64.717 1.00 71.17 176 LYS D O 1
ATOM 8908 N N . GLU D 1 156 ? 98.263 29.753 65.892 1.00 72.60 177 GLU D N 1
ATOM 8909 C CA . GLU D 1 156 ? 98.487 28.674 66.843 1.00 69.84 177 GLU D CA 1
ATOM 8910 C C . GLU D 1 156 ? 97.138 28.224 67.394 1.00 74.82 177 GLU D C 1
ATOM 8911 O O . GLU D 1 156 ? 96.153 28.950 67.289 1.00 59.47 177 GLU D O 1
ATOM 8917 N N . LYS D 1 157 ? 97.098 27.026 67.972 1.00 86.65 178 LYS D N 1
ATOM 8918 C CA . LYS D 1 157 ? 95.901 26.527 68.649 1.00 94.71 178 LYS D CA 1
ATOM 8919 C C . LYS D 1 157 ? 95.583 27.408 69.857 1.00 91.89 178 LYS D C 1
ATOM 8920 O O . LYS D 1 157 ? 96.487 27.982 70.462 1.00 97.22 178 LYS D O 1
ATOM 8926 N N . TYR D 1 158 ? 94.301 27.523 70.196 1.00 89.39 179 TYR D N 1
ATOM 8927 C CA . TYR D 1 158 ? 93.864 28.367 71.313 1.00 90.94 179 TYR D CA 1
ATOM 8928 C C . TYR D 1 158 ? 94.262 29.829 71.107 1.00 90.68 179 TYR D C 1
ATOM 8929 O O . TYR D 1 158 ? 94.098 30.658 72.006 1.00 93.18 179 TYR D O 1
ATOM 8938 N N . GLY D 1 159 ? 94.793 30.143 69.929 1.00 81.90 180 GLY D N 1
ATOM 8939 C CA . GLY D 1 159 ? 95.219 31.499 69.635 1.00 79.03 180 GLY D CA 1
ATOM 8940 C C . GLY D 1 159 ? 94.075 32.361 69.135 1.00 73.69 180 GLY D C 1
ATOM 8941 O O . GLY D 1 159 ? 92.967 31.866 68.930 1.00 65.17 180 GLY D O 1
ATOM 8942 N N . ASP D 1 160 ? 94.347 33.649 68.941 1.00 73.89 181 ASP D N 1
ATOM 8943 C CA . ASP D 1 160 ? 93.354 34.578 68.411 1.00 75.07 181 ASP D CA 1
ATOM 8944 C C . ASP D 1 160 ? 93.008 34.264 66.957 1.00 69.28 181 ASP D C 1
ATOM 8945 O O . ASP D 1 160 ? 93.880 33.898 66.161 1.00 62.46 181 ASP D O 1
ATOM 8950 N N . THR D 1 161 ? 91.729 34.397 66.620 1.00 68.24 182 THR D N 1
ATOM 8951 C CA . THR D 1 161 ? 91.279 34.193 65.248 1.00 71.05 182 THR D CA 1
ATOM 8952 C C . THR D 1 161 ? 91.494 35.460 64.427 1.00 77.63 182 THR D C 1
ATOM 8953 O O . THR D 1 161 ? 90.906 36.503 64.712 1.00 86.61 182 THR D O 1
ATOM 8957 N N . TYR D 1 162 ? 92.348 35.366 63.413 1.00 68.52 183 TYR D N 1
ATOM 8958 C CA . TYR D 1 162 ? 92.666 36.515 62.571 1.00 69.88 183 TYR D CA 1
ATOM 8959 C C . TYR D 1 162 ? 91.764 36.512 61.339 1.00 69.97 183 TYR D C 1
ATOM 8960 O O . TYR D 1 162 ? 91.163 35.486 61.009 1.00 55.18 183 TYR D O 1
ATOM 8969 N N . GLU D 1 163 ? 91.675 37.658 60.668 1.00 74.98 184 GLU D N 1
ATOM 8970 C CA . GLU D 1 163 ? 90.779 37.821 59.527 1.00 75.63 184 GLU D CA 1
ATOM 8971 C C . GLU D 1 163 ? 91.465 38.507 58.355 1.00 75.72 184 GLU D C 1
ATOM 8972 O O . GLU D 1 163 ? 91.945 39.632 58.481 1.00 80.14 184 GLU D O 1
ATOM 8978 N N . GLN D 1 164 ? 91.508 37.831 57.213 1.00 70.30 185 GLN D N 1
ATOM 8979 C CA . GLN D 1 164 ? 92.076 38.429 56.014 1.00 73.67 185 GLN D CA 1
ATOM 8980 C C . GLN D 1 164 ? 90.993 38.646 54.968 1.00 76.34 185 GLN D C 1
ATOM 8981 O O . GLN D 1 164 ? 90.455 37.690 54.407 1.00 71.42 185 GLN D O 1
ATOM 8987 N N . PRO D 1 165 ? 90.662 39.917 54.712 1.00 81.94 186 PRO D N 1
ATOM 8988 C CA . PRO D 1 165 ? 89.624 40.316 53.757 1.00 83.81 186 PRO D CA 1
ATOM 8989 C C . PRO D 1 165 ? 90.051 40.123 52.303 1.00 83.77 186 PRO D C 1
ATOM 8990 O O . PRO D 1 165 ? 91.133 40.554 51.908 1.00 84.67 186 PRO D O 1
ATOM 8994 N N . ILE D 1 166 ? 89.196 39.479 51.518 1.00 80.97 187 ILE D N 1
ATOM 8995 C CA . ILE D 1 166 ? 89.436 39.326 50.091 1.00 80.76 187 ILE D CA 1
ATOM 8996 C C . ILE D 1 166 ? 88.528 40.264 49.301 1.00 84.61 187 ILE D C 1
ATOM 8997 O O . ILE D 1 166 ? 87.302 40.217 49.431 1.00 86.09 187 ILE D O 1
ATOM 9002 N N . SER D 1 167 ? 89.141 41.114 48.485 1.00 83.17 188 SER D N 1
ATOM 9003 C CA . SER D 1 167 ? 88.415 42.069 47.654 1.00 80.84 188 SER D CA 1
ATOM 9004 C C . SER D 1 167 ? 87.562 41.359 46.612 1.00 74.77 188 SER D C 1
ATOM 9005 O O . SER D 1 167 ? 87.987 40.353 46.043 1.00 77.00 188 SER D O 1
ATOM 9008 N N . ASP D 1 168 ? 86.362 41.884 46.366 1.00 71.13 189 ASP D N 1
ATOM 9009 C CA . ASP D 1 168 ? 85.471 41.341 45.337 1.00 73.69 189 ASP D CA 1
ATOM 9010 C C . ASP D 1 168 ? 86.195 41.062 44.021 1.00 67.48 189 ASP D C 1
ATOM 9011 O O . ASP D 1 168 ? 86.050 39.987 43.436 1.00 61.62 189 ASP D O 1
ATOM 9016 N N . SER D 1 169 ? 86.964 42.043 43.560 1.00 69.50 190 SER D N 1
ATOM 9017 C CA . SER D 1 169 ? 87.698 41.937 42.308 1.00 70.94 190 SER D CA 1
ATOM 9018 C C . SER D 1 169 ? 88.742 40.822 42.355 1.00 72.41 190 SER D C 1
ATOM 9019 O O . SER D 1 169 ? 88.990 40.150 41.350 1.00 76.32 190 SER D O 1
ATOM 9022 N N . GLU D 1 170 ? 89.363 40.642 43.518 1.00 69.37 191 GLU D N 1
ATOM 9023 C CA . GLU D 1 170 ? 90.365 39.595 43.706 1.00 74.71 191 GLU D CA 1
ATOM 9024 C C . GLU D 1 170 ? 89.673 38.236 43.788 1.00 71.32 191 GLU D C 1
ATOM 9025 O O . GLU D 1 170 ? 90.163 37.223 43.278 1.00 65.69 191 GLU D O 1
ATOM 9031 N N . LEU D 1 171 ? 88.518 38.239 44.441 1.00 69.28 192 LEU D N 1
ATOM 9032 C CA . LEU D 1 171 ? 87.711 37.048 44.632 1.00 66.49 192 LEU D CA 1
ATOM 9033 C C . LEU D 1 171 ? 87.227 36.513 43.287 1.00 59.24 192 LEU D C 1
ATOM 9034 O O . LEU D 1 171 ? 87.359 35.325 42.990 1.00 64.63 192 LEU D O 1
ATOM 9039 N N . LEU D 1 172 ? 86.684 37.406 42.469 1.00 52.90 193 LEU D N 1
ATOM 9040 C CA . LEU D 1 172 ? 86.287 37.076 41.107 1.00 53.40 193 LEU D CA 1
ATOM 9041 C C . LEU D 1 172 ? 87.481 36.576 40.288 1.00 60.26 193 LEU D C 1
ATOM 9042 O O . LEU D 1 172 ? 87.350 35.666 39.466 1.00 59.52 193 LEU D O 1
ATOM 9047 N N . ALA D 1 173 ? 88.648 37.169 40.516 1.00 60.80 194 ALA D N 1
ATOM 9048 C CA . ALA D 1 173 ? 89.838 36.801 39.756 1.00 62.89 194 ALA D CA 1
ATOM 9049 C C . ALA D 1 173 ? 90.225 35.348 39.994 1.00 55.03 194 ALA D C 1
ATOM 9050 O O . ALA D 1 173 ? 90.400 34.580 39.044 1.00 56.92 194 ALA D O 1
ATOM 9052 N N . GLN D 1 174 ? 90.376 34.981 41.263 1.00 58.99 195 GLN D N 1
ATOM 9053 C CA . GLN D 1 174 ? 90.707 33.607 41.621 1.00 59.81 195 GLN D CA 1
ATOM 9054 C C . GLN D 1 174 ? 89.602 32.656 41.166 1.00 59.36 195 GLN D C 1
ATOM 9055 O O . GLN D 1 174 ? 89.872 31.571 40.645 1.00 56.19 195 GLN D O 1
ATOM 9061 N N . GLY D 1 175 ? 88.356 33.064 41.368 1.00 59.71 196 GLY D N 1
ATOM 9062 C CA . GLY D 1 175 ? 87.234 32.235 40.971 1.00 53.63 196 GLY D CA 1
ATOM 9063 C C . GLY D 1 175 ? 87.359 31.882 39.502 1.00 60.11 196 GLY D C 1
ATOM 9064 O O . GLY D 1 175 ? 87.255 30.715 39.116 1.00 53.73 196 GLY D O 1
ATOM 9065 N N . LYS D 1 176 ? 87.602 32.901 38.681 1.00 62.84 197 LYS D N 1
ATOM 9066 C CA . LYS D 1 176 ? 87.689 32.723 37.237 1.00 61.90 197 LYS D CA 1
ATOM 9067 C C . LYS D 1 176 ? 88.783 31.736 36.839 1.00 61.10 197 LYS D C 1
ATOM 9068 O O . LYS D 1 176 ? 88.574 30.891 35.964 1.00 61.40 197 LYS D O 1
ATOM 9074 N N . GLU D 1 177 ? 89.943 31.838 37.485 1.00 62.39 198 GLU D N 1
ATOM 9075 C CA . GLU D 1 177 ? 91.056 30.934 37.196 1.00 67.23 198 GLU D CA 1
ATOM 9076 C C . GLU D 1 177 ? 90.800 29.503 37.666 1.00 63.62 198 GLU D C 1
ATOM 9077 O O . GLU D 1 177 ? 91.138 28.544 36.969 1.00 48.95 198 GLU D O 1
ATOM 9091 N N . SER D 1 179 ? 87.929 28.149 38.021 1.00 48.18 200 SER D N 1
ATOM 9092 C CA . SER D 1 179 ? 86.828 27.621 37.229 1.00 48.55 200 SER D CA 1
ATOM 9093 C C . SER D 1 179 ? 87.341 26.961 35.946 1.00 54.77 200 SER D C 1
ATOM 9094 O O . SER D 1 179 ? 86.750 25.995 35.453 1.00 53.66 200 SER D O 1
ATOM 9097 N N . ALA D 1 180 ? 88.433 27.487 35.397 1.00 54.57 201 ALA D N 1
ATOM 9098 C CA . ALA D 1 180 ? 89.008 26.898 34.193 1.00 48.27 201 ALA D CA 1
ATOM 9099 C C . ALA D 1 180 ? 89.655 25.568 34.545 1.00 43.84 201 ALA D C 1
ATOM 9100 O O . ALA D 1 180 ? 89.466 24.577 33.856 1.00 52.39 201 ALA D O 1
ATOM 9102 N N . THR D 1 181 ? 90.421 25.540 35.626 1.00 46.81 202 THR D N 1
ATOM 9103 C CA . THR D 1 181 ? 90.976 24.270 36.073 1.00 53.99 202 THR D CA 1
ATOM 9104 C C . THR D 1 181 ? 89.859 23.257 36.285 1.00 57.03 202 THR D C 1
ATOM 9105 O O . THR D 1 181 ? 89.929 22.135 35.786 1.00 56.07 202 THR D O 1
ATOM 9109 N N . VAL D 1 182 ? 88.823 23.655 37.021 1.00 57.58 203 VAL D N 1
ATOM 9110 C CA . VAL D 1 182 ? 87.730 22.734 37.312 1.00 50.49 203 VAL D CA 1
ATOM 9111 C C . VAL D 1 182 ? 87.132 22.158 36.033 1.00 45.04 203 VAL D C 1
ATOM 9112 O O . VAL D 1 182 ? 86.947 20.950 35.924 1.00 45.82 203 VAL D O 1
ATOM 9116 N N . LEU D 1 183 ? 86.833 23.027 35.071 1.00 48.43 204 LEU D N 1
ATOM 9117 C CA . LEU D 1 183 ? 86.306 22.590 33.780 1.00 51.27 204 LEU D CA 1
ATOM 9118 C C . LEU D 1 183 ? 87.214 21.568 33.106 1.00 55.44 204 LEU D C 1
ATOM 9119 O O . LEU D 1 183 ? 86.746 20.544 32.609 1.00 51.31 204 LEU D O 1
ATOM 9124 N N . ASN D 1 184 ? 88.512 21.848 33.073 1.00 55.40 205 ASN D N 1
ATOM 9125 C CA . ASN D 1 184 ? 89.433 20.921 32.432 1.00 57.03 205 ASN D CA 1
ATOM 9126 C C . ASN D 1 184 ? 89.399 19.573 33.137 1.00 58.18 205 ASN D C 1
ATOM 9127 O O . ASN D 1 184 ? 89.436 18.527 32.497 1.00 58.31 205 ASN D O 1
ATOM 9132 N N . ARG D 1 185 ? 89.291 19.606 34.460 1.00 56.36 206 ARG D N 1
ATOM 9133 C CA . ARG D 1 185 ? 89.243 18.381 35.242 1.00 53.78 206 ARG D CA 1
ATOM 9134 C C . ARG D 1 185 ? 87.946 17.609 34.999 1.00 53.85 206 ARG D C 1
ATOM 9135 O O . ARG D 1 185 ? 87.949 16.380 34.889 1.00 49.67 206 ARG D O 1
ATOM 9143 N N . ILE D 1 186 ? 86.834 18.331 34.922 1.00 45.81 207 ILE D N 1
ATOM 9144 C CA . ILE D 1 186 ? 85.555 17.692 34.661 1.00 50.56 207 ILE D CA 1
ATOM 9145 C C . ILE D 1 186 ? 85.587 16.995 33.302 1.00 56.51 207 ILE D C 1
ATOM 9146 O O . ILE D 1 186 ? 85.064 15.894 33.143 1.00 60.24 207 ILE D O 1
ATOM 9151 N N . ARG D 1 187 ? 86.224 17.635 32.329 1.00 55.30 208 ARG D N 1
ATOM 9152 C CA . ARG D 1 187 ? 86.256 17.101 30.978 1.00 53.56 208 ARG D CA 1
ATOM 9153 C C . ARG D 1 187 ? 86.997 15.771 30.885 1.00 60.42 208 ARG D C 1
ATOM 9154 O O . ARG D 1 187 ? 86.869 15.053 29.894 1.00 66.49 208 ARG D O 1
ATOM 9162 N N . GLN D 1 188 ? 87.776 15.449 31.914 1.00 62.23 209 GLN D N 1
ATOM 9163 C CA . GLN D 1 188 ? 88.497 14.181 31.960 1.00 67.40 209 GLN D CA 1
ATOM 9164 C C . GLN D 1 188 ? 87.811 13.183 32.883 1.00 64.83 209 GLN D C 1
ATOM 9165 O O . GLN D 1 188 ? 88.335 12.099 33.138 1.00 68.67 209 GLN D O 1
ATOM 9171 N N . THR D 1 189 ? 86.637 13.557 33.380 1.00 70.12 210 THR D N 1
ATOM 9172 C CA . THR D 1 189 ? 85.884 12.716 34.300 1.00 59.07 210 THR D CA 1
ATOM 9173 C C . THR D 1 189 ? 84.879 11.880 33.525 1.00 58.34 210 THR D C 1
ATOM 9174 O O . THR D 1 189 ? 84.059 12.418 32.784 1.00 55.43 210 THR D O 1
ATOM 9178 N N . LYS D 1 190 ? 84.948 10.563 33.694 1.00 67.03 211 LYS D N 1
ATOM 9179 C CA . LYS D 1 190 ? 84.094 9.648 32.937 1.00 72.62 211 LYS D CA 1
ATOM 9180 C C . LYS D 1 190 ? 82.625 10.037 33.031 1.00 70.48 211 LYS D C 1
ATOM 9181 O O . LYS D 1 190 ? 82.080 10.187 34.124 1.00 64.42 211 LYS D O 1
ATOM 9184 N N . GLY D 1 191 ? 81.994 10.202 31.874 1.00 73.38 212 GLY D N 1
ATOM 9185 C CA . GLY D 1 191 ? 80.575 10.502 31.815 1.00 71.24 212 GLY D CA 1
ATOM 9186 C C . GLY D 1 191 ? 80.306 11.990 31.821 1.00 61.78 212 GLY D C 1
ATOM 9187 O O . GLY D 1 191 ? 79.166 12.423 31.690 1.00 54.13 212 GLY D O 1
ATOM 9188 N N . LEU D 1 192 ? 81.364 12.778 31.974 1.00 59.65 213 LEU D N 1
ATOM 9189 C CA . LEU D 1 192 ? 81.225 14.224 31.950 1.00 50.44 213 LEU D CA 1
ATOM 9190 C C . LEU D 1 192 ? 81.955 14.869 30.765 1.00 47.53 213 LEU D C 1
ATOM 9191 O O . LEU D 1 192 ? 82.121 16.087 30.727 1.00 48.19 213 LEU D O 1
ATOM 9196 N N . GLU D 1 193 ? 82.382 14.059 29.800 1.00 48.26 214 GLU D N 1
ATOM 9197 C CA . GLU D 1 193 ? 83.180 14.573 28.688 1.00 55.67 214 GLU D CA 1
ATOM 9198 C C . GLU D 1 193 ? 82.373 15.458 27.728 1.00 54.59 214 GLU D C 1
ATOM 9199 O O . GLU D 1 193 ? 82.886 16.443 27.192 1.00 54.58 214 GLU D O 1
ATOM 9205 N N . ASN D 1 194 ? 81.119 15.086 27.494 1.00 51.66 215 ASN D N 1
ATOM 9206 C CA . ASN D 1 194 ? 80.285 15.766 26.503 1.00 60.17 215 ASN D CA 1
ATOM 9207 C C . ASN D 1 194 ? 79.100 16.496 27.116 1.00 57.97 215 ASN D C 1
ATOM 9208 O O . ASN D 1 194 ? 78.154 16.858 26.423 1.00 69.17 215 ASN D O 1
ATOM 9213 N N . VAL D 1 195 ? 79.150 16.696 28.422 1.00 46.14 216 VAL D N 1
ATOM 9214 C CA . VAL D 1 195 ? 78.070 17.366 29.126 1.00 50.63 216 VAL D CA 1
ATOM 9215 C C . VAL D 1 195 ? 78.348 18.861 29.279 1.00 42.18 216 VAL D C 1
ATOM 9216 O O . VAL D 1 195 ? 79.440 19.254 29.668 1.00 47.79 216 VAL D O 1
ATOM 9220 N N . PRO D 1 196 ? 77.347 19.694 28.974 1.00 47.80 217 PRO D N 1
ATOM 9221 C CA . PRO D 1 196 ? 77.414 21.136 29.226 1.00 50.24 217 PRO D CA 1
ATOM 9222 C C . PRO D 1 196 ? 77.740 21.369 30.698 1.00 53.53 217 PRO D C 1
ATOM 9223 O O . PRO D 1 196 ? 77.165 20.690 31.541 1.00 53.90 217 PRO D O 1
ATOM 9227 N N . VAL D 1 197 ? 78.647 22.291 31.002 1.00 54.76 218 VAL D N 1
ATOM 9228 C CA . VAL D 1 197 ? 78.954 22.632 32.385 1.00 50.44 218 VAL D CA 1
ATOM 9229 C C . VAL D 1 197 ? 78.664 24.100 32.633 1.00 52.92 218 VAL D C 1
ATOM 9230 O O . VAL D 1 197 ? 79.029 24.963 31.839 1.00 57.37 218 VAL D O 1
ATOM 9234 N N . THR D 1 198 ? 77.999 24.376 33.744 1.00 46.07 219 THR D N 1
ATOM 9235 C CA . THR D 1 198 ? 77.775 25.741 34.180 1.00 42.05 219 THR D CA 1
ATOM 9236 C C . THR D 1 198 ? 78.503 25.948 35.511 1.00 39.47 219 THR D C 1
ATOM 9237 O O . THR D 1 198 ? 78.256 25.222 36.477 1.00 42.25 219 THR D O 1
ATOM 9241 N N . ILE D 1 199 ? 79.418 26.914 35.554 1.00 36.76 220 ILE D N 1
ATOM 9242 C CA . ILE D 1 199 ? 80.123 27.232 36.792 1.00 39.15 220 IL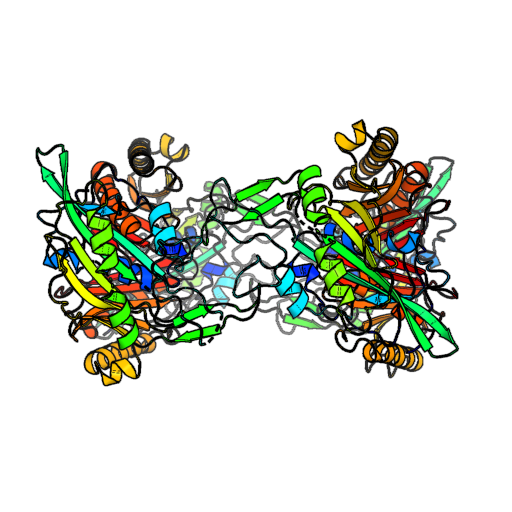E D CA 1
ATOM 9243 C C . ILE D 1 199 ? 79.764 28.637 37.266 1.00 44.30 220 ILE D C 1
ATOM 9244 O O . ILE D 1 199 ? 79.698 29.574 36.471 1.00 47.68 220 ILE D O 1
ATOM 9249 N N . ALA D 1 200 ? 79.513 28.766 38.565 1.00 35.44 221 ALA D N 1
ATOM 9250 C CA . ALA D 1 200 ? 79.091 30.028 39.157 1.00 37.14 221 ALA D CA 1
ATOM 9251 C C . ALA D 1 200 ? 79.960 30.358 40.356 1.00 40.05 221 ALA D C 1
ATOM 9252 O O . ALA D 1 200 ? 80.381 29.468 41.108 1.00 35.71 221 ALA D O 1
ATOM 9254 N N . ILE D 1 201 ? 80.213 31.644 40.541 1.00 43.90 222 ILE D N 1
ATOM 9255 C CA . ILE D 1 201 ? 81.044 32.092 41.641 1.00 40.17 222 ILE D CA 1
ATOM 9256 C C . ILE D 1 201 ? 80.177 32.698 42.736 1.00 40.48 222 ILE D C 1
ATOM 9257 O O . ILE D 1 201 ? 79.452 33.675 42.519 1.00 41.14 222 ILE D O 1
ATOM 9262 N N . TYR D 1 202 ? 80.243 32.088 43.911 1.00 39.32 223 TYR D N 1
ATOM 9263 C CA . TYR D 1 202 ? 79.468 32.540 45.048 1.00 34.73 223 TYR D CA 1
ATOM 9264 C C . TYR D 1 202 ? 80.407 33.202 46.037 1.00 46.50 223 TYR D C 1
ATOM 9265 O O . TYR D 1 202 ? 81.510 32.714 46.269 1.00 43.36 223 TYR D O 1
ATOM 9274 N N . LYS D 1 203 ? 79.965 34.316 46.609 1.00 46.32 224 LYS D N 1
ATOM 9275 C CA . LYS D 1 203 ? 80.721 35.020 47.627 1.00 40.02 224 LYS D CA 1
ATOM 9276 C C . LYS D 1 203 ? 80.071 34.764 48.974 1.00 45.28 224 LYS D C 1
ATOM 9277 O O . LYS D 1 203 ? 78.916 35.129 49.203 1.00 42.66 224 LYS D O 1
ATOM 9283 N N . GLN D 1 204 ? 80.804 34.096 49.852 1.00 43.52 225 GLN D N 1
ATOM 9284 C CA . GLN D 1 204 ? 80.297 33.797 51.178 1.00 43.96 225 GLN D CA 1
ATOM 9285 C C . GLN D 1 204 ? 80.423 35.052 52.045 1.00 39.40 225 GLN D C 1
ATOM 9286 O O . GLN D 1 204 ? 81.375 35.813 51.899 1.00 39.16 225 GLN D O 1
ATOM 9292 N N . GLY D 1 205 ? 79.455 35.284 52.923 1.00 41.23 226 GLY D N 1
ATOM 9293 C CA . GLY D 1 205 ? 79.487 36.471 53.759 1.00 43.30 226 GLY D CA 1
ATOM 9294 C C . GLY D 1 205 ? 80.396 36.320 54.964 1.00 45.72 226 GLY D C 1
ATOM 9295 O O . GLY D 1 205 ? 80.964 35.246 55.192 1.00 46.03 226 GLY D O 1
ATOM 9296 N N . ALA D 1 206 ? 80.539 37.398 55.736 1.00 44.37 227 ALA D N 1
ATOM 9297 C CA . ALA D 1 206 ? 81.306 37.364 56.976 1.00 55.03 227 ALA D CA 1
ATOM 9298 C C . ALA D 1 206 ? 80.544 36.617 58.074 1.00 59.99 227 ALA D C 1
ATOM 9299 O O . ALA D 1 206 ? 79.312 36.564 58.063 1.00 55.45 227 ALA D O 1
ATOM 9301 N N . ARG D 1 207 ? 81.280 36.039 59.018 1.00 63.44 228 ARG D N 1
ATOM 9302 C CA . ARG D 1 207 ? 80.668 35.306 60.123 1.00 64.48 228 ARG D CA 1
ATOM 9303 C C . ARG D 1 207 ? 79.923 36.233 61.077 1.00 64.40 228 ARG D C 1
ATOM 9304 O O . ARG D 1 207 ? 78.947 35.826 61.702 1.00 69.62 228 ARG D O 1
ATOM 9312 N N . ASP D 1 208 ? 80.382 37.478 61.185 1.00 61.75 229 ASP D N 1
ATOM 9313 C CA . ASP D 1 208 ? 79.773 38.438 62.105 1.00 67.72 229 ASP D CA 1
ATOM 9314 C C . ASP D 1 208 ? 78.671 39.294 61.468 1.00 69.30 229 ASP D C 1
ATOM 9315 O O . ASP D 1 208 ? 78.349 40.377 61.961 1.00 66.96 229 ASP D O 1
ATOM 9320 N N . ALA D 1 209 ? 78.105 38.809 60.368 1.00 70.01 230 ALA D N 1
ATOM 9321 C CA . ALA D 1 209 ? 76.999 39.493 59.713 1.00 65.09 230 ALA D CA 1
ATOM 9322 C C . ALA D 1 209 ? 75.809 38.557 59.705 1.00 59.46 230 ALA D C 1
ATOM 9323 O O . ALA D 1 209 ? 75.984 37.346 59.585 1.00 68.67 230 ALA D O 1
ATOM 9325 N N . VAL D 1 210 ? 74.600 39.094 59.846 1.00 51.11 231 VAL D N 1
ATOM 9326 C CA . VAL D 1 210 ? 73.417 38.242 59.772 1.00 53.92 231 VAL D CA 1
ATOM 9327 C C . VAL D 1 210 ? 73.098 37.894 58.321 1.00 54.88 231 VAL D C 1
ATOM 9328 O O . VAL D 1 210 ? 72.827 36.739 57.992 1.00 55.44 231 VAL D O 1
ATOM 9332 N N . ALA D 1 211 ? 73.153 38.890 57.445 1.00 50.34 232 ALA D N 1
ATOM 9333 C CA . ALA D 1 211 ? 72.871 38.649 56.036 1.00 42.44 232 ALA D CA 1
ATOM 9334 C C . ALA D 1 211 ? 73.992 37.817 55.407 1.00 41.88 232 ALA D C 1
ATOM 9335 O O . ALA D 1 211 ? 75.171 38.134 55.561 1.00 41.78 232 ALA D O 1
ATOM 9337 N N . PRO D 1 212 ? 73.621 36.742 54.706 1.00 38.54 233 PRO D N 1
ATOM 9338 C CA . PRO D 1 212 ? 74.583 35.875 54.018 1.00 37.98 233 PRO D CA 1
ATOM 9339 C C . PRO D 1 212 ? 75.211 36.591 52.832 1.00 40.06 233 PRO D C 1
ATOM 9340 O O . PRO D 1 212 ? 74.884 37.751 52.571 1.00 35.85 233 PRO D O 1
ATOM 9344 N N . GLY D 1 213 ? 76.095 35.896 52.121 1.00 42.82 234 GLY D N 1
ATOM 9345 C CA . GLY D 1 213 ? 76.740 36.436 50.940 1.00 39.46 234 GLY D CA 1
ATOM 9346 C C . GLY D 1 213 ? 75.808 36.325 49.745 1.00 39.03 234 GLY D C 1
ATOM 9347 O O . GLY D 1 213 ? 74.592 36.297 49.915 1.00 32.83 234 GLY D O 1
ATOM 9348 N N . ASN D 1 214 ? 76.380 36.253 48.543 1.00 35.98 235 ASN D N 1
ATOM 9349 C CA . ASN D 1 214 ? 75.596 36.234 47.313 1.00 41.43 235 ASN D CA 1
ATOM 9350 C C . ASN D 1 214 ? 76.420 35.720 46.131 1.00 42.38 235 ASN D C 1
ATOM 9351 O O . ASN D 1 214 ? 77.650 35.699 46.188 1.00 42.75 235 ASN D O 1
ATOM 9356 N N . TYR D 1 215 ? 75.743 35.279 45.075 1.00 37.50 236 TYR D N 1
ATOM 9357 C CA . TYR D 1 215 ? 76.434 34.909 43.840 1.00 36.73 236 TYR D CA 1
ATOM 9358 C C . TYR D 1 215 ? 76.922 36.174 43.175 1.00 42.81 236 TYR D C 1
ATOM 9359 O O . TYR D 1 215 ? 76.341 37.237 43.379 1.00 40.64 236 TYR D O 1
ATOM 9368 N N . ILE D 1 216 ? 78.004 36.077 42.402 1.00 46.74 237 ILE D N 1
ATOM 9369 C CA . ILE D 1 216 ? 78.557 37.262 41.753 1.00 48.75 237 ILE D CA 1
ATOM 9370 C C . ILE D 1 216 ? 78.727 37.143 40.235 1.00 47.73 237 ILE D C 1
ATOM 9371 O O . ILE D 1 216 ? 78.751 38.155 39.537 1.00 47.30 237 ILE D O 1
ATOM 9376 N N . ALA D 1 217 ? 78.844 35.921 39.725 1.00 42.74 238 ALA D N 1
ATOM 9377 C CA . ALA D 1 217 ? 79.014 35.723 38.283 1.00 43.48 238 ALA D CA 1
ATOM 9378 C C . ALA D 1 217 ? 78.874 34.259 37.871 1.00 43.54 238 ALA D C 1
ATOM 9379 O O . ALA D 1 217 ? 79.000 33.358 38.690 1.00 38.91 238 ALA D O 1
ATOM 9381 N N . TYR D 1 218 ? 78.613 34.020 36.593 1.00 48.52 239 TYR D N 1
ATOM 9382 C CA . TYR D 1 218 ? 78.581 32.651 36.105 1.00 41.24 239 TYR D CA 1
ATOM 9383 C C . TYR D 1 218 ? 79.013 32.577 34.650 1.00 42.36 239 TYR D C 1
ATOM 9384 O O . TYR D 1 218 ? 78.994 33.576 33.935 1.00 48.72 239 TYR D O 1
ATOM 9393 N N . ALA D 1 219 ? 79.412 31.385 34.233 1.00 45.03 240 ALA D N 1
ATOM 9394 C CA . ALA D 1 219 ? 79.829 31.132 32.857 1.00 42.52 240 ALA D CA 1
ATOM 9395 C C . ALA D 1 219 ? 79.498 29.689 32.526 1.00 49.09 240 ALA D C 1
ATOM 9396 O O . ALA D 1 219 ? 79.354 28.851 33.422 1.00 45.98 240 ALA D O 1
ATOM 9398 N N . THR D 1 220 ? 79.381 29.410 31.235 1.00 52.78 241 THR D N 1
ATOM 9399 C CA . THR D 1 220 ? 78.938 28.117 30.753 1.00 57.33 241 THR D CA 1
ATOM 9400 C C . THR D 1 220 ? 79.921 27.594 29.714 1.00 55.12 241 THR D C 1
ATOM 9401 O O . THR D 1 220 ? 80.412 28.357 28.885 1.00 49.10 241 THR D O 1
ATOM 9405 N N . ALA D 1 221 ? 80.218 26.300 29.776 1.00 48.04 242 ALA D N 1
ATOM 9406 C CA . ALA D 1 221 ? 81.068 25.659 28.787 1.00 59.82 242 ALA D CA 1
ATOM 9407 C C . ALA D 1 221 ? 80.295 24.584 28.039 1.00 66.74 242 ALA D C 1
ATOM 9408 O O . ALA D 1 221 ? 79.900 23.573 28.622 1.00 70.59 242 ALA D O 1
ATOM 9410 N N . ASN D 1 222 ? 80.062 24.815 26.753 1.00 68.90 243 ASN D N 1
ATOM 9411 C CA . ASN D 1 222 ? 79.464 23.804 25.892 1.00 77.00 243 ASN D CA 1
ATOM 9412 C C . ASN D 1 222 ? 80.516 22.783 25.510 1.00 74.21 243 ASN D C 1
ATOM 9413 O O . ASN D 1 222 ? 80.248 21.583 25.457 1.00 75.98 243 ASN D O 1
ATOM 9418 N N . GLY D 1 223 ? 81.721 23.278 25.242 1.00 66.78 244 GLY D N 1
ATOM 9419 C CA . GLY D 1 223 ? 82.830 22.430 24.855 1.00 66.77 244 GLY D CA 1
ATOM 9420 C C . GLY D 1 223 ? 83.968 22.481 25.854 1.00 66.32 244 GLY D C 1
ATOM 9421 O O . GLY D 1 223 ? 83.794 22.179 27.040 1.00 63.75 244 GLY D O 1
ATOM 9422 N N . ASP D 1 224 ? 85.140 22.877 25.374 1.00 70.23 245 ASP D N 1
ATOM 9423 C CA . ASP D 1 224 ? 86.345 22.841 26.188 1.00 65.26 245 ASP D CA 1
ATOM 9424 C C . ASP D 1 224 ? 86.636 24.153 26.912 1.00 65.53 245 ASP D C 1
ATOM 9425 O O . ASP D 1 224 ? 87.469 24.196 27.821 1.00 60.30 245 ASP D O 1
ATOM 9430 N N . SER D 1 225 ? 85.945 25.218 26.522 1.00 67.40 246 SER D N 1
ATOM 9431 C CA . SER D 1 225 ? 86.231 26.535 27.087 1.00 66.86 246 SER D CA 1
ATOM 9432 C C . SER D 1 225 ? 85.019 27.182 27.748 1.00 61.57 246 SER D C 1
ATOM 9433 O O . SER D 1 225 ? 83.878 26.934 27.365 1.00 63.24 246 SER D O 1
ATOM 9436 N N . LEU D 1 226 ? 85.281 28.010 28.754 1.00 62.30 247 LEU D N 1
ATOM 9437 C CA . LEU D 1 226 ? 84.226 28.766 29.413 1.00 57.40 247 LEU D CA 1
ATOM 9438 C C . LEU D 1 226 ? 83.839 29.985 28.591 1.00 59.52 247 LEU D C 1
ATOM 9439 O O . LEU D 1 226 ? 84.694 30.638 27.992 1.00 63.50 247 LEU D O 1
ATOM 9444 N N . SER D 1 227 ? 82.545 30.285 28.558 1.00 61.19 248 SER D N 1
ATOM 9445 C CA . SER D 1 227 ? 82.063 31.503 27.924 1.00 59.11 248 SER D CA 1
ATOM 9446 C C . SER D 1 227 ? 82.609 32.699 28.683 1.00 62.83 248 SER D C 1
ATOM 9447 O O . SER D 1 227 ? 83.292 32.546 29.698 1.00 66.59 248 SER D O 1
ATOM 9450 N N . ASN D 1 228 ? 82.318 33.892 28.182 1.00 66.63 249 ASN D N 1
ATOM 9451 C CA . ASN D 1 228 ? 82.546 35.095 28.959 1.00 70.68 249 ASN D CA 1
ATOM 9452 C C . ASN D 1 228 ? 81.678 34.999 30.202 1.00 63.77 249 ASN D C 1
ATOM 9453 O O . ASN D 1 228 ? 80.602 34.411 30.164 1.00 54.31 249 ASN D O 1
ATOM 9458 N N . TRP D 1 229 ? 82.157 35.572 31.298 1.00 64.49 250 TRP D N 1
ATOM 9459 C CA . TRP D 1 229 ? 81.423 35.578 32.550 1.00 62.28 250 TRP D CA 1
ATOM 9460 C C . TRP D 1 229 ? 80.314 36.622 32.542 1.00 66.30 250 TRP D C 1
ATOM 9461 O O . TRP D 1 229 ? 80.523 37.762 32.132 1.00 72.42 250 TRP D O 1
ATOM 9472 N N . LYS D 1 230 ? 79.125 36.220 32.978 1.00 59.88 251 LYS D N 1
ATOM 9473 C CA . LYS D 1 230 ? 78.023 37.155 33.153 1.00 58.51 251 LYS D CA 1
ATOM 9474 C C . LYS D 1 230 ? 77.904 37.542 34.624 1.00 62.64 251 LYS D C 1
ATOM 9475 O O . LYS D 1 230 ? 77.970 36.681 35.508 1.00 58.77 251 LYS D O 1
ATOM 9481 N N . ASP D 1 231 ? 77.722 38.831 34.890 1.00 61.86 252 ASP D N 1
ATOM 9482 C CA . ASP D 1 231 ? 77.553 39.287 36.265 1.00 66.29 252 ASP D CA 1
ATOM 9483 C C . ASP D 1 231 ? 76.173 38.952 36.819 1.00 60.37 252 ASP D C 1
ATOM 9484 O O . ASP D 1 231 ? 75.183 38.932 36.091 1.00 63.55 252 ASP D O 1
ATOM 9489 N N . ILE D 1 232 ? 76.128 38.682 38.117 1.00 53.08 253 ILE D N 1
ATOM 9490 C CA . ILE D 1 232 ? 74.881 38.398 38.820 1.00 48.12 253 ILE D CA 1
ATOM 9491 C C . ILE D 1 232 ? 74.701 39.483 39.866 1.00 51.21 253 ILE D C 1
ATOM 9492 O O . ILE D 1 232 ? 75.555 39.654 40.737 1.00 54.47 253 ILE D O 1
ATOM 9497 N N . ASP D 1 233 ? 73.615 40.243 39.765 1.00 50.46 254 ASP D N 1
ATOM 9498 C CA . ASP D 1 233 ? 73.334 41.277 40.757 1.00 46.78 254 ASP D CA 1
ATOM 9499 C C . ASP D 1 233 ? 72.387 40.732 41.824 1.00 49.24 254 ASP D C 1
ATOM 9500 O O . ASP D 1 233 ? 71.173 40.857 41.704 1.00 52.68 254 ASP D O 1
ATOM 9505 N N . GLU D 1 234 ? 72.953 40.128 42.861 1.00 46.92 255 GLU D N 1
ATOM 9506 C CA . GLU D 1 234 ? 72.166 39.566 43.958 1.00 44.04 255 GLU D CA 1
ATOM 9507 C C . GLU D 1 234 ? 72.765 40.047 45.269 1.00 44.78 255 GLU D C 1
ATOM 9508 O O . GLU D 1 234 ? 73.983 40.130 45.398 1.00 35.25 255 GLU D O 1
ATOM 9514 N N . LYS D 1 235 ? 71.913 40.374 46.235 1.00 42.80 256 LYS D N 1
ATOM 9515 C CA . LYS D 1 235 ? 72.383 40.895 47.514 1.00 42.30 256 LYS D CA 1
ATOM 9516 C C . LYS D 1 235 ? 71.359 40.624 48.599 1.00 44.88 256 LYS D C 1
ATOM 9517 O O . LYS D 1 235 ? 70.154 40.687 48.348 1.00 41.94 256 LYS D O 1
ATOM 9523 N N . ASN D 1 236 ? 71.852 40.317 49.798 1.00 42.11 257 ASN D N 1
ATOM 9524 C CA . ASN D 1 236 ? 71.008 40.034 50.954 1.00 37.71 257 ASN D CA 1
ATOM 9525 C C . ASN D 1 236 ? 71.136 41.108 52.017 1.00 37.80 257 ASN D C 1
ATOM 9526 O O . ASN D 1 236 ? 72.240 41.531 52.342 1.00 36.37 257 ASN D O 1
ATOM 9531 N N . TYR D 1 237 ? 70.001 41.556 52.547 1.00 35.89 258 TYR D N 1
ATOM 9532 C CA . TYR D 1 237 ? 69.986 42.637 53.532 1.00 38.00 258 TYR D CA 1
ATOM 9533 C C . TYR D 1 237 ? 69.221 42.223 54.788 1.00 37.77 258 TYR D C 1
ATOM 9534 O O . TYR D 1 237 ? 68.297 41.408 54.736 1.00 37.44 258 TYR D O 1
ATOM 9543 N N . VAL D 1 238 ? 69.597 42.808 55.915 1.00 38.13 259 VAL D N 1
ATOM 9544 C CA . VAL D 1 238 ? 68.806 42.694 57.124 1.00 45.05 259 VAL D CA 1
ATOM 9545 C C . VAL D 1 238 ? 67.910 43.914 57.252 1.00 43.15 259 VAL D C 1
ATOM 9546 O O . VAL D 1 238 ? 68.307 45.031 56.908 1.00 43.60 259 VAL D O 1
ATOM 9550 N N . LEU D 1 239 ? 66.695 43.698 57.740 1.00 42.95 260 LEU D N 1
ATOM 9551 C CA . LEU D 1 239 ? 65.754 44.783 57.952 1.00 43.92 260 LEU D CA 1
ATOM 9552 C C . LEU D 1 239 ? 65.192 44.700 59.362 1.00 44.44 260 LEU D C 1
ATOM 9553 O O . LEU D 1 239 ? 64.895 43.612 59.847 1.00 48.07 260 LEU D O 1
ATOM 9558 N N . PRO D 1 240 ? 65.084 45.848 60.037 1.00 46.21 261 PRO D N 1
ATOM 9559 C CA . PRO D 1 240 ? 65.572 47.124 59.506 1.00 49.26 261 PRO D CA 1
ATOM 9560 C C . PRO D 1 240 ? 67.069 47.258 59.753 1.00 53.80 261 PRO D C 1
ATOM 9561 O O . PRO D 1 240 ? 67.612 46.562 60.610 1.00 52.59 261 PRO D O 1
ATOM 9565 N N . SER D 1 241 ? 67.728 48.135 59.003 1.00 53.14 262 SER D N 1
ATOM 9566 C CA . SER D 1 241 ? 69.139 48.420 59.227 1.00 56.27 262 SER D CA 1
ATOM 9567 C C . SER D 1 241 ? 69.521 49.673 58.475 1.00 53.67 262 SER D C 1
ATOM 9568 O O . SER D 1 241 ? 68.813 50.102 57.566 1.00 55.02 262 SER D O 1
ATOM 9571 N N . THR D 1 242 ? 70.652 50.252 58.849 1.00 47.46 263 THR D N 1
ATOM 9572 C CA . THR D 1 242 ? 71.133 51.453 58.178 1.00 47.78 263 THR D CA 1
ATOM 9573 C C . THR D 1 242 ? 71.425 51.141 56.710 1.00 59.85 263 THR D C 1
ATOM 9574 O O . THR D 1 242 ? 71.121 51.938 55.819 1.00 62.42 263 THR D O 1
ATOM 9578 N N . GLU D 1 243 ? 72.006 49.971 56.468 1.00 54.22 264 GLU D N 1
ATOM 9579 C CA . GLU D 1 243 ? 72.298 49.514 55.112 1.00 61.39 264 GLU D CA 1
ATOM 9580 C C . GLU D 1 243 ? 71.020 49.468 54.281 1.00 58.53 264 GLU D C 1
ATOM 9581 O O . GLU D 1 243 ? 70.999 49.906 53.132 1.00 63.11 264 GLU D O 1
ATOM 9587 N N . SER D 1 244 ? 69.956 48.933 54.872 1.00 44.73 265 SER D N 1
ATOM 9588 C CA . SER D 1 244 ? 68.671 48.837 54.188 1.00 46.64 265 SER D CA 1
ATOM 9589 C C . SER D 1 244 ? 68.070 50.214 53.965 1.00 47.96 265 SER D C 1
ATOM 9590 O O . SER D 1 244 ? 67.592 50.527 52.874 1.00 57.63 265 SER D O 1
ATOM 9593 N N . ALA D 1 245 ? 68.096 51.033 55.005 1.00 50.29 266 ALA D N 1
ATOM 9594 C CA . ALA D 1 245 ? 67.580 52.388 54.912 1.00 58.37 266 ALA D CA 1
ATOM 9595 C C . ALA D 1 245 ? 68.210 53.136 53.739 1.00 67.80 266 ALA D C 1
ATOM 9596 O O . ALA D 1 245 ? 67.548 53.940 53.081 1.00 66.93 266 ALA D O 1
ATOM 9598 N N . LYS D 1 246 ? 69.484 52.854 53.470 1.00 65.71 267 LYS D N 1
ATOM 9599 C CA . LYS D 1 246 ? 70.244 53.619 52.489 1.00 63.77 267 LYS D CA 1
ATOM 9600 C C . LYS D 1 246 ? 70.166 53.076 51.065 1.00 66.58 267 LYS D C 1
ATOM 9601 O O . LYS D 1 246 ? 70.213 53.841 50.104 1.00 65.59 267 LYS D O 1
ATOM 9607 N N . ASP D 1 247 ? 70.055 51.760 50.926 1.00 60.94 268 ASP D N 1
ATOM 9608 C CA . ASP D 1 247 ? 70.085 51.150 49.604 1.00 62.42 268 ASP D CA 1
ATOM 9609 C C . ASP D 1 247 ? 68.691 50.797 49.105 1.00 65.54 268 ASP D C 1
ATOM 9610 O O . ASP D 1 247 ? 68.446 50.755 47.898 1.00 67.26 268 ASP D O 1
ATOM 9615 N N . HIS D 1 248 ? 67.782 50.553 50.040 1.00 64.71 269 HIS D N 1
ATOM 9616 C CA . HIS D 1 248 ? 66.414 50.187 49.702 1.00 63.14 269 HIS D CA 1
ATOM 9617 C C . HIS D 1 248 ? 65.459 50.835 50.698 1.00 58.35 269 HIS D C 1
ATOM 9618 O O . HIS D 1 248 ? 64.789 50.156 51.468 1.00 53.36 269 HIS D O 1
ATOM 9625 N N . LYS D 1 249 ? 65.406 52.160 50.656 1.00 54.52 270 LYS D N 1
ATOM 9626 C CA . LYS D 1 249 ? 64.667 52.958 51.627 1.00 54.67 270 LYS D CA 1
ATOM 9627 C C . LYS D 1 249 ? 63.173 52.635 51.712 1.00 59.09 270 LYS D C 1
ATOM 9628 O O . LYS D 1 249 ? 62.595 52.636 52.800 1.00 65.31 270 LYS D O 1
ATOM 9634 N N . THR D 1 250 ? 62.548 52.370 50.569 1.00 58.09 271 THR D N 1
ATOM 9635 C CA . THR D 1 250 ? 61.122 52.064 50.545 1.00 68.19 271 THR D CA 1
ATOM 9636 C C . THR D 1 250 ? 60.843 50.773 51.312 1.00 65.00 271 THR D C 1
ATOM 9637 O O . THR D 1 250 ? 60.068 50.763 52.270 1.00 65.02 271 THR D O 1
ATOM 9641 N N . ASP D 1 251 ? 61.482 49.686 50.895 1.00 62.62 272 ASP D N 1
ATOM 9642 C CA . ASP D 1 251 ? 61.348 48.431 51.621 1.00 58.61 272 ASP D CA 1
ATOM 9643 C C . ASP D 1 251 ? 61.656 48.652 53.097 1.00 54.13 272 ASP D C 1
ATOM 9644 O O . ASP D 1 251 ? 60.921 48.184 53.962 1.00 55.94 272 ASP D O 1
ATOM 9649 N N . ASN D 1 252 ? 62.722 49.392 53.393 1.00 57.36 273 ASN D N 1
ATOM 9650 C CA . ASN D 1 252 ? 63.081 49.617 54.792 1.00 57.82 273 ASN D CA 1
ATOM 9651 C C . ASN D 1 252 ? 61.996 50.381 55.535 1.00 63.93 273 ASN D C 1
ATOM 9652 O O . ASN D 1 252 ? 61.656 50.046 56.673 1.00 63.02 273 ASN D O 1
ATOM 9657 N N . ASP D 1 253 ? 61.462 51.410 54.882 1.00 68.21 274 ASP D N 1
ATOM 9658 C CA . ASP D 1 253 ? 60.359 52.193 55.432 1.00 66.08 274 ASP D CA 1
ATOM 9659 C C . ASP D 1 253 ? 59.143 51.315 55.675 1.00 61.68 274 ASP D C 1
ATOM 9660 O O . ASP D 1 253 ? 58.587 51.283 56.776 1.00 59.16 274 ASP D O 1
ATOM 9665 N N . ASN D 1 254 ? 58.720 50.612 54.635 1.00 56.66 275 ASN D N 1
ATOM 9666 C CA . ASN D 1 254 ? 57.609 49.688 54.780 1.00 65.30 275 ASN D CA 1
ATOM 9667 C C . ASN D 1 254 ? 57.812 48.719 55.934 1.00 64.96 275 ASN D C 1
ATOM 9668 O O . ASN D 1 254 ? 56.860 48.374 56.636 1.00 71.73 275 ASN D O 1
ATOM 9673 N N . PHE D 1 255 ? 59.049 48.277 56.137 1.00 62.10 276 PHE D N 1
ATOM 9674 C CA . PHE D 1 255 ? 59.309 47.280 57.174 1.00 60.10 276 PHE D CA 1
ATOM 9675 C C . PHE D 1 255 ? 59.271 47.903 58.567 1.00 54.16 276 PHE D C 1
ATOM 9676 O O . PHE D 1 255 ? 58.766 47.310 59.514 1.00 53.19 276 PHE D O 1
ATOM 9684 N N . LEU D 1 256 ? 59.809 49.107 58.677 1.00 60.20 277 LEU D N 1
ATOM 9685 C CA . LEU D 1 256 ? 59.871 49.805 59.952 1.00 61.82 277 LEU D CA 1
ATOM 9686 C C . LEU D 1 256 ? 58.464 50.060 60.507 1.00 62.82 277 LEU D C 1
ATOM 9687 O O . LEU D 1 256 ? 58.254 50.020 61.718 1.00 62.54 277 LEU D O 1
ATOM 9692 N N . ASN D 1 257 ? 57.507 50.321 59.618 1.00 59.57 278 ASN D N 1
ATOM 9693 C CA . ASN D 1 257 ? 56.112 50.475 60.019 1.00 68.65 278 ASN D CA 1
ATOM 9694 C C . ASN D 1 257 ? 55.582 49.151 60.553 1.00 68.13 278 ASN D C 1
ATOM 9695 O O . ASN D 1 257 ? 55.065 49.070 61.671 1.00 63.11 278 ASN D O 1
ATOM 9700 N N . PHE D 1 258 ? 55.707 48.119 59.725 1.00 60.29 279 PHE D N 1
ATOM 9701 C CA . PHE D 1 258 ? 55.304 46.774 60.098 1.00 56.50 279 PHE D CA 1
ATOM 9702 C C . PHE D 1 258 ? 55.761 46.494 61.519 1.00 57.89 279 PHE D C 1
ATOM 9703 O O . PHE D 1 258 ? 54.969 46.098 62.364 1.00 63.70 279 PHE D O 1
ATOM 9711 N N . LYS D 1 259 ? 57.038 46.739 61.786 1.00 62.89 280 LYS D N 1
ATOM 9712 C CA . LYS D 1 259 ? 57.617 46.433 63.088 1.00 68.61 280 LYS D CA 1
ATOM 9713 C C . LYS D 1 259 ? 56.977 47.280 64.180 1.00 76.79 280 LYS D C 1
ATOM 9714 O O . LYS D 1 259 ? 56.759 46.815 65.303 1.00 75.43 280 LYS D O 1
ATOM 9720 N N . LYS D 1 260 ? 56.671 48.528 63.840 1.00 76.33 281 LYS D N 1
ATOM 9721 C CA . LYS D 1 260 ? 56.052 49.438 64.782 1.00 75.16 281 LYS D CA 1
ATOM 9722 C C . LYS D 1 260 ? 54.665 48.940 65.166 1.00 77.25 281 LYS D C 1
ATOM 9723 O O . LYS D 1 260 ? 54.308 48.911 66.345 1.00 69.37 281 LYS D O 1
ATOM 9729 N N . ALA D 1 261 ? 53.887 48.544 64.161 1.00 78.96 282 ALA D N 1
ATOM 9730 C CA . ALA D 1 261 ? 52.529 48.062 64.386 1.00 75.35 282 ALA D CA 1
ATOM 9731 C C . ALA D 1 261 ? 52.524 46.843 65.300 1.00 74.60 282 ALA D C 1
ATOM 9732 O O . ALA D 1 261 ? 51.547 46.583 66.000 1.00 71.76 282 ALA D O 1
ATOM 9734 N N . ILE D 1 262 ? 53.622 46.095 65.297 1.00 75.67 283 ILE D N 1
ATOM 9735 C CA . ILE D 1 262 ? 53.736 44.944 66.182 1.00 79.05 283 ILE D CA 1
ATOM 9736 C C . ILE D 1 262 ? 54.080 45.365 67.606 1.00 84.67 283 ILE D C 1
ATOM 9737 O O . ILE D 1 262 ? 53.533 44.826 68.566 1.00 85.81 283 ILE D O 1
ATOM 9742 N N . GLU D 1 263 ? 54.980 46.332 67.739 1.00 86.60 284 GLU D N 1
ATOM 9743 C CA . GLU D 1 263 ? 55.307 46.893 69.044 1.00 94.89 284 GLU D CA 1
ATOM 9744 C C . GLU D 1 263 ? 54.114 47.677 69.595 1.00 95.57 284 GLU D C 1
ATOM 9745 O O . GLU D 1 263 ? 54.010 47.913 70.799 1.00 87.09 284 GLU D O 1
ATOM 9751 N N . ASP D 1 264 ? 53.213 48.072 68.698 1.00 102.78 285 ASP D N 1
ATOM 9752 C CA . ASP D 1 264 ? 52.019 48.825 69.070 1.00 111.01 285 ASP D CA 1
ATOM 9753 C C . ASP D 1 264 ? 51.111 48.035 70.004 1.00 115.71 285 ASP D C 1
ATOM 9754 O O . ASP D 1 264 ? 51.086 48.282 71.210 1.00 121.19 285 ASP D O 1
ATOM 9759 N N . TYR D 1 265 ? 50.359 47.093 69.442 1.00 112.37 286 TYR D N 1
ATOM 9760 C CA . TYR D 1 265 ? 49.443 46.275 70.233 1.00 114.03 286 TYR D CA 1
ATOM 9761 C C . TYR D 1 265 ? 50.182 45.223 71.050 1.00 112.54 286 TYR D C 1
ATOM 9762 O O . TYR D 1 265 ? 49.661 44.725 72.048 1.00 111.55 286 TYR D O 1
ATOM 9771 N N . TYR D 1 266 ? 51.391 44.878 70.619 1.00 89.99 287 TYR D N 1
ATOM 9772 C CA . TYR D 1 266 ? 52.186 43.869 71.314 1.00 89.97 287 TYR D CA 1
ATOM 9773 C C . TYR D 1 266 ? 53.595 44.370 71.655 1.00 94.45 287 TYR D C 1
ATOM 9774 O O . TYR D 1 266 ? 54.578 43.903 71.074 1.00 91.84 287 TYR D O 1
ATOM 9783 N N . PRO D 1 267 ? 53.702 45.327 72.594 1.00 98.19 288 PRO D N 1
ATOM 9784 C CA . PRO D 1 267 ? 55.027 45.764 73.056 1.00 95.92 288 PRO D CA 1
ATOM 9785 C C . PRO D 1 267 ? 55.761 44.610 73.740 1.00 89.36 288 PRO D C 1
ATOM 9786 O O . PRO D 1 267 ? 55.117 43.631 74.115 1.00 91.80 288 PRO D O 1
ATOM 9790 N N . ASN D 1 268 ? 57.079 44.724 73.891 1.00 82.88 289 ASN D N 1
ATOM 9791 C CA . ASN D 1 268 ? 57.900 43.660 74.480 1.00 87.60 289 ASN D CA 1
ATOM 9792 C C . ASN D 1 268 ? 58.357 42.591 73.478 1.00 93.49 289 ASN D C 1
ATOM 9793 O O . ASN D 1 268 ? 59.350 41.898 73.713 1.00 94.90 289 ASN D O 1
ATOM 9795 N N . PHE D 1 269 ? 57.630 42.455 72.371 1.00 91.21 290 PHE D N 1
ATOM 9796 C CA . PHE D 1 269 ? 58.011 41.532 71.303 1.00 93.27 290 PHE D CA 1
ATOM 9797 C C . PHE D 1 269 ? 58.999 42.203 70.349 1.00 98.95 290 PHE D C 1
ATOM 9798 O O . PHE D 1 269 ? 58.731 42.350 69.157 1.00 97.64 290 PHE D O 1
ATOM 9806 N N . THR D 1 270 ? 60.150 42.594 70.883 1.00 106.08 291 THR D N 1
ATOM 9807 C CA . THR D 1 270 ? 61.075 43.465 70.169 1.00 107.57 291 THR D CA 1
ATOM 9808 C C . THR D 1 270 ? 62.140 42.716 69.378 1.00 100.22 291 THR D C 1
ATOM 9809 O O . THR D 1 270 ? 63.273 43.182 69.265 1.00 108.97 291 THR D O 1
ATOM 9813 N N . GLY D 1 271 ? 61.787 41.565 68.823 1.00 81.58 292 GLY D N 1
ATOM 9814 C CA . GLY D 1 271 ? 62.769 40.771 68.113 1.00 69.59 292 GLY D CA 1
ATOM 9815 C C . GLY D 1 271 ? 62.486 40.592 66.636 1.00 59.56 292 GLY D C 1
ATOM 9816 O O . GLY D 1 271 ? 63.121 39.760 65.991 1.00 59.16 292 GLY D O 1
ATOM 9817 N N . VAL D 1 272 ? 61.540 41.361 66.099 1.00 53.23 293 VAL D N 1
ATOM 9818 C CA . VAL D 1 272 ? 61.149 41.215 64.700 1.00 48.58 293 VAL D CA 1
ATOM 9819 C C . VAL D 1 272 ? 62.257 41.642 63.738 1.00 45.58 293 VAL D C 1
ATOM 9820 O O . VAL D 1 272 ? 62.689 42.794 63.737 1.00 44.60 293 VAL D O 1
ATOM 9824 N N . VAL D 1 273 ? 62.717 40.706 62.913 1.00 43.56 294 VAL D N 1
ATOM 9825 C CA . VAL D 1 273 ? 63.764 41.019 61.941 1.00 49.58 294 VAL D CA 1
ATOM 9826 C C . VAL D 1 273 ? 63.430 40.450 60.579 1.00 46.80 294 VAL D C 1
ATOM 9827 O O . VAL D 1 273 ? 62.833 39.377 60.476 1.00 40.22 294 VAL D O 1
ATOM 9831 N N . GLY D 1 274 ? 63.817 41.173 59.536 1.00 40.10 295 GLY D N 1
ATOM 9832 C CA . GLY D 1 274 ? 63.635 40.700 58.178 1.00 39.04 295 GLY D CA 1
ATOM 9833 C C . GLY D 1 274 ? 64.961 40.400 57.497 1.00 36.85 295 GLY D C 1
ATOM 9834 O O . GLY D 1 274 ? 65.959 41.072 57.742 1.00 38.53 295 GLY D O 1
ATOM 9835 N N . ARG D 1 275 ? 64.961 39.376 56.651 1.00 34.37 296 ARG D N 1
ATOM 9836 C CA . ARG D 1 275 ? 66.099 39.041 55.811 1.00 38.26 296 ARG D CA 1
ATOM 9837 C C . ARG D 1 275 ? 65.619 39.152 54.366 1.00 37.13 296 ARG D C 1
ATOM 9838 O O . ARG D 1 275 ? 64.750 38.396 53.931 1.00 35.35 296 ARG D O 1
ATOM 9846 N N . GLY D 1 276 ? 66.154 40.120 53.636 1.00 32.11 297 GLY D N 1
ATOM 9847 C CA . GLY D 1 276 ? 65.678 40.390 52.288 1.00 34.17 297 GLY D CA 1
ATOM 9848 C C . GLY D 1 276 ? 66.680 40.026 51.205 1.00 31.69 297 GLY D C 1
ATOM 9849 O O . GLY D 1 276 ? 67.792 40.541 51.192 1.00 36.22 297 GLY D O 1
ATOM 9850 N N . ARG D 1 277 ? 66.281 39.133 50.301 1.00 32.58 298 ARG D N 1
ATOM 9851 C CA . ARG D 1 277 ? 67.087 38.821 49.131 1.00 33.96 298 ARG D CA 1
ATOM 9852 C C . ARG D 1 277 ? 66.705 39.723 47.961 1.00 40.99 298 ARG D C 1
ATOM 9853 O O . ARG D 1 277 ? 65.527 39.789 47.581 1.00 41.20 298 ARG D O 1
ATOM 9861 N N . TYR D 1 278 ? 67.703 40.416 47.403 1.00 34.05 299 TYR D N 1
ATOM 9862 C CA . TYR D 1 278 ? 67.502 41.346 46.295 1.00 43.74 299 TYR D CA 1
ATOM 9863 C C . TYR D 1 278 ? 68.162 40.832 45.025 1.00 50.03 299 TYR D C 1
ATOM 9864 O O . TYR D 1 278 ? 69.307 40.369 45.047 1.00 47.45 299 TYR D O 1
ATOM 9873 N N . GLU D 1 279 ? 67.425 40.905 43.921 1.00 50.62 300 GLU D N 1
ATOM 9874 C CA . GLU D 1 279 ? 67.943 40.514 42.617 1.00 51.63 300 GLU D CA 1
ATOM 9875 C C . GLU D 1 279 ? 67.718 41.660 41.655 1.00 54.81 300 GLU D C 1
ATOM 9876 O O . GLU D 1 279 ? 66.578 42.090 41.443 1.00 51.44 300 GLU D O 1
ATOM 9882 N N . ASP D 1 280 ? 68.815 42.149 41.087 1.00 56.04 301 ASP D N 1
ATOM 9883 C CA . ASP D 1 280 ? 68.790 43.277 40.175 1.00 66.17 301 ASP D CA 1
ATOM 9884 C C . ASP D 1 280 ? 68.169 44.498 40.840 1.00 61.63 301 ASP D C 1
ATOM 9885 O O . ASP D 1 280 ? 67.477 45.291 40.198 1.00 58.22 301 ASP D O 1
ATOM 9890 N N . GLY D 1 281 ? 68.434 44.638 42.137 1.00 58.03 302 GLY D N 1
ATOM 9891 C CA . GLY D 1 281 ? 68.032 45.815 42.887 1.00 57.34 302 GLY D CA 1
ATOM 9892 C C . GLY D 1 281 ? 66.611 45.743 43.406 1.00 60.97 302 GLY D C 1
ATOM 9893 O O . GLY D 1 281 ? 66.132 46.661 44.075 1.00 63.10 302 GLY D O 1
ATOM 9894 N N . GLN D 1 282 ? 65.933 44.642 43.109 1.00 56.34 303 GLN D N 1
ATOM 9895 C CA . GLN D 1 282 ? 64.540 44.505 43.492 1.00 51.86 303 GLN D CA 1
ATOM 9896 C C . GLN D 1 282 ? 64.355 43.377 44.498 1.00 49.85 303 GLN D C 1
ATOM 9897 O O . GLN D 1 282 ? 64.937 42.298 44.364 1.00 48.36 303 GLN D O 1
ATOM 9903 N N . LEU D 1 283 ? 63.540 43.640 45.508 1.00 44.75 304 LEU D N 1
ATOM 9904 C CA . LEU D 1 283 ? 63.263 42.656 46.533 1.00 47.25 304 LEU D CA 1
ATOM 9905 C C . LEU D 1 283 ? 62.582 41.426 45.924 1.00 49.42 304 LEU D C 1
ATOM 9906 O O . LEU D 1 283 ? 61.501 41.528 45.334 1.00 50.35 304 LEU D O 1
ATOM 9911 N N . ALA D 1 284 ? 63.214 40.268 46.076 1.00 41.08 305 ALA D N 1
ATOM 9912 C CA . ALA D 1 284 ? 62.698 39.027 45.504 1.00 43.19 305 ALA D CA 1
ATOM 9913 C C . ALA D 1 284 ? 62.044 38.139 46.547 1.00 43.07 305 ALA D C 1
ATOM 9914 O O . ALA D 1 284 ? 61.039 37.480 46.271 1.00 42.37 305 ALA D O 1
ATOM 9916 N N . GLU D 1 285 ? 62.628 38.118 47.744 1.00 33.71 306 GLU D N 1
ATOM 9917 C CA . GLU D 1 285 ? 62.188 37.237 48.821 1.00 32.99 306 GLU D CA 1
ATOM 9918 C C . GLU D 1 285 ? 62.452 37.888 50.173 1.00 37.23 306 GLU D C 1
ATOM 9919 O O . GLU D 1 285 ? 63.557 38.356 50.445 1.00 36.07 306 GLU D O 1
ATOM 9925 N N . LEU D 1 286 ? 61.433 37.928 51.017 1.00 38.85 307 LEU D N 1
ATOM 9926 C CA . LEU D 1 286 ? 61.597 38.477 52.351 1.00 38.19 307 LEU D CA 1
ATOM 9927 C C . LEU D 1 286 ? 61.224 37.422 53.385 1.00 40.02 307 LEU D C 1
ATOM 9928 O O . LEU D 1 286 ? 60.120 36.872 53.353 1.00 37.23 307 LEU D O 1
ATOM 9933 N N . ASN D 1 287 ? 62.161 37.123 54.285 1.00 35.94 308 ASN D N 1
ATOM 9934 C CA . ASN D 1 287 ? 61.896 36.205 55.388 1.00 33.87 308 ASN D CA 1
ATOM 9935 C C . ASN D 1 287 ? 61.836 36.953 56.714 1.00 36.95 308 ASN D C 1
ATOM 9936 O O . ASN D 1 287 ? 62.824 37.538 57.147 1.00 41.22 308 ASN D O 1
ATOM 9941 N N . ILE D 1 288 ? 60.671 36.940 57.348 1.00 38.39 309 ILE D N 1
ATOM 9942 C CA . ILE D 1 288 ? 60.506 37.666 58.597 1.00 36.39 309 ILE D CA 1
ATOM 9943 C C . ILE D 1 288 ? 60.571 36.700 59.774 1.00 32.19 309 ILE D C 1
ATOM 9944 O O . ILE D 1 288 ? 59.847 35.706 59.825 1.00 30.50 309 ILE D O 1
ATOM 9949 N N . ASP D 1 289 ? 61.475 36.971 60.706 1.00 34.86 310 ASP D N 1
ATOM 9950 C CA . ASP D 1 289 ? 61.607 36.105 61.867 1.00 33.98 310 ASP D CA 1
ATOM 9951 C C . ASP D 1 289 ? 61.022 36.784 63.103 1.00 37.32 310 ASP D C 1
ATOM 9952 O O . ASP D 1 289 ? 61.338 37.929 63.410 1.00 35.84 310 ASP D O 1
ATOM 9957 N N . ILE D 1 290 ? 60.155 36.074 63.804 1.00 32.48 311 ILE D N 1
ATOM 9958 C CA . ILE D 1 290 ? 59.559 36.626 65.008 1.00 37.34 311 ILE D CA 1
ATOM 9959 C C . ILE D 1 290 ? 59.712 35.618 66.133 1.00 33.14 311 ILE D C 1
ATOM 9960 O O . ILE D 1 290 ? 58.838 34.776 66.348 1.00 32.47 311 ILE D O 1
ATOM 9965 N N . PRO D 1 291 ? 60.845 35.670 66.838 1.00 41.17 312 PRO D N 1
ATOM 9966 C CA . PRO D 1 291 ? 61.012 34.776 67.991 1.00 46.64 312 PRO D CA 1
ATOM 9967 C C . PRO D 1 291 ? 60.219 35.289 69.193 1.00 45.41 312 PRO D C 1
ATOM 9968 O O . PRO D 1 291 ? 60.334 36.459 69.533 1.00 49.45 312 PRO D O 1
ATOM 9972 N N . LEU D 1 292 ? 59.417 34.419 69.807 1.00 42.83 313 LEU D N 1
ATOM 9973 C CA . LEU D 1 292 ? 58.542 34.789 70.924 1.00 43.53 313 LEU D CA 1
ATOM 9974 C C . LEU D 1 292 ? 58.767 33.895 72.144 1.00 41.51 313 LEU D C 1
ATOM 9975 O O . LEU D 1 292 ? 59.293 32.789 72.037 1.00 44.83 313 LEU D O 1
ATOM 9980 N N . GLN D 1 293 ? 58.341 34.376 73.300 1.00 37.77 314 GLN D N 1
ATOM 9981 C CA . GLN D 1 293 ? 58.188 33.531 74.470 1.00 44.61 314 GLN D CA 1
ATOM 9982 C C . GLN D 1 293 ? 56.769 32.981 74.441 1.00 42.58 314 GLN D C 1
ATOM 9983 O O . GLN D 1 293 ? 55.846 33.686 74.028 1.00 39.04 314 GLN D O 1
ATOM 9989 N N . PHE D 1 294 ? 56.588 31.738 74.883 1.00 32.03 315 PHE D N 1
ATOM 9990 C CA . PHE D 1 294 ? 55.255 31.127 74.873 1.00 31.28 315 PHE D CA 1
ATOM 9991 C C . PHE D 1 294 ? 54.538 31.399 76.178 1.00 35.57 315 PHE D C 1
ATOM 9992 O O . PHE D 1 294 ? 55.024 31.025 77.250 1.00 36.62 315 PHE D O 1
ATOM 10000 N N . TYR D 1 295 ? 53.396 32.077 76.094 1.00 34.52 316 TYR D N 1
ATOM 10001 C CA . TYR D 1 295 ? 52.570 32.334 77.270 1.00 32.49 316 TYR D CA 1
ATOM 10002 C C . TYR D 1 295 ? 51.201 31.688 77.179 1.00 31.17 316 TYR D C 1
ATOM 10003 O O . TYR D 1 295 ? 50.427 31.756 78.120 1.00 36.47 316 TYR D O 1
ATOM 10012 N N . GLY D 1 296 ? 50.899 31.060 76.053 1.00 30.80 317 GLY D N 1
ATOM 10013 C CA . GLY D 1 296 ? 49.580 30.479 75.853 1.00 33.95 317 GLY D CA 1
ATOM 10014 C C . GLY D 1 296 ? 49.251 30.385 74.372 1.00 36.24 317 GLY D C 1
ATOM 10015 O O . GLY D 1 296 ? 49.794 31.134 73.560 1.00 30.84 317 GLY D O 1
ATOM 10016 N N . GLU D 1 297 ? 48.369 29.464 74.001 1.00 30.45 318 GLU D N 1
ATOM 10017 C CA . GLU D 1 297 ? 48.122 29.233 72.572 1.00 30.14 318 GLU D CA 1
ATOM 10018 C C . GLU D 1 297 ? 47.168 30.277 71.951 1.00 29.99 318 GLU D C 1
ATOM 10019 O O . GLU D 1 297 ? 47.373 30.721 70.824 1.00 33.07 318 GLU D O 1
ATOM 10025 N N . ALA D 1 298 ? 46.135 30.672 72.690 1.00 30.04 319 ALA D N 1
ATOM 10026 C CA . ALA D 1 298 ? 45.221 31.700 72.205 1.00 34.73 319 ALA D CA 1
ATOM 10027 C C . ALA D 1 298 ? 46.005 32.944 71.823 1.00 33.56 319 ALA D C 1
ATOM 10028 O O . ALA D 1 298 ? 45.715 33.599 70.826 1.00 36.31 319 ALA D O 1
ATOM 10030 N N . GLU D 1 299 ? 47.004 33.277 72.629 1.00 36.75 320 GLU D N 1
ATOM 10031 C CA . GLU D 1 299 ? 47.823 34.458 72.370 1.00 35.99 320 GLU D CA 1
ATOM 10032 C C . GLU D 1 299 ? 48.563 34.330 71.047 1.00 33.67 320 GLU D C 1
ATOM 10033 O O . GLU D 1 299 ? 48.608 35.276 70.252 1.00 32.41 320 GLU D O 1
ATOM 10039 N N . ILE D 1 300 ? 49.135 33.155 70.811 1.00 32.26 321 ILE D N 1
ATOM 10040 C CA . ILE D 1 300 ? 49.777 32.859 69.530 1.00 35.11 321 ILE D CA 1
ATOM 10041 C C . ILE D 1 300 ? 48.793 33.035 68.349 1.00 34.77 321 ILE D C 1
ATOM 10042 O O . ILE D 1 300 ? 49.133 33.636 67.322 1.00 31.17 321 ILE D O 1
ATOM 10047 N N . ILE D 1 301 ? 47.582 32.494 68.498 1.00 32.05 322 ILE D N 1
ATOM 10048 C CA . ILE D 1 301 ? 46.577 32.544 67.426 1.00 31.43 322 ILE D CA 1
ATOM 10049 C C . ILE D 1 301 ? 46.177 33.982 67.114 1.00 34.31 322 ILE D C 1
ATOM 10050 O O . ILE D 1 301 ? 46.190 34.407 65.957 1.00 40.08 322 ILE D O 1
ATOM 10055 N N . GLY D 1 302 ? 45.847 34.745 68.151 1.00 31.86 323 GLY D N 1
ATOM 10056 C CA . GLY D 1 302 ? 45.502 36.142 67.958 1.00 38.40 323 GLY D CA 1
ATOM 10057 C C . GLY D 1 302 ? 46.640 36.931 67.332 1.00 35.84 323 GLY D C 1
ATOM 10058 O O . GLY D 1 302 ? 46.436 37.761 66.439 1.00 36.61 323 GLY D O 1
ATOM 10059 N N . PHE D 1 303 ? 47.850 36.690 67.815 1.00 35.06 324 PHE D N 1
ATOM 10060 C CA . PHE D 1 303 ? 49.005 37.410 67.305 1.00 34.86 324 PHE D CA 1
ATOM 10061 C C . PHE D 1 303 ? 49.210 37.121 65.817 1.00 33.48 324 PHE D C 1
ATOM 10062 O O . PHE D 1 303 ? 49.513 38.022 65.030 1.00 34.22 324 PHE D O 1
ATOM 10070 N N . THR D 1 304 ? 49.041 35.864 65.427 1.00 33.37 325 THR D N 1
ATOM 10071 C CA . THR D 1 304 ? 49.278 35.490 64.039 1.00 32.44 325 THR D CA 1
ATOM 10072 C C . THR D 1 304 ? 48.226 36.113 63.119 1.00 35.28 325 THR D C 1
ATOM 10073 O O . THR D 1 304 ? 48.524 36.487 61.985 1.00 35.78 325 THR D O 1
ATOM 10077 N N . GLN D 1 305 ? 46.996 36.229 63.610 1.00 39.82 326 GLN D N 1
ATOM 10078 C CA . GLN D 1 305 ? 45.925 36.827 62.814 1.00 38.78 326 GLN D CA 1
ATOM 10079 C C . GLN D 1 305 ? 46.268 38.287 62.547 1.00 41.70 326 GLN D C 1
ATOM 10080 O O . GLN D 1 305 ? 46.151 38.777 61.423 1.00 41.36 326 GLN D O 1
ATOM 10086 N N . TYR D 1 306 ? 46.678 38.979 63.603 1.00 47.69 327 TYR D N 1
ATOM 10087 C CA . TYR D 1 306 ? 47.076 40.375 63.509 1.00 45.64 327 TYR D CA 1
ATOM 10088 C C . TYR D 1 306 ? 48.244 40.537 62.542 1.00 47.15 327 TYR D C 1
ATOM 10089 O O . TYR D 1 306 ? 48.199 41.364 61.634 1.00 51.32 327 TYR D O 1
ATOM 10098 N N . VAL D 1 307 ? 49.291 39.741 62.734 1.00 51.20 328 VAL D N 1
ATOM 10099 C CA . VAL D 1 307 ? 50.462 39.835 61.866 1.00 44.24 328 VAL D CA 1
ATOM 10100 C C . VAL D 1 307 ? 50.076 39.546 60.424 1.00 46.13 328 VAL D C 1
ATOM 10101 O O . VAL D 1 307 ? 50.626 40.146 59.505 1.00 45.32 328 VAL D O 1
ATOM 10105 N N . THR D 1 308 ? 49.128 38.629 60.228 1.00 44.31 329 THR D N 1
ATOM 10106 C CA . THR D 1 308 ? 48.647 38.327 58.884 1.00 45.99 329 THR D CA 1
ATOM 10107 C C . THR D 1 308 ? 47.966 39.551 58.261 1.00 50.58 329 THR D C 1
ATOM 10108 O O . THR D 1 308 ? 48.161 39.847 57.082 1.00 54.91 329 THR D O 1
ATOM 10112 N N . ASP D 1 309 ? 47.174 40.258 59.062 1.00 46.89 330 ASP D N 1
ATOM 10113 C CA . ASP D 1 309 ? 46.590 41.520 58.633 1.00 53.98 330 ASP D CA 1
ATOM 10114 C C . ASP D 1 309 ? 47.714 42.467 58.203 1.00 54.98 330 ASP D C 1
ATOM 10115 O O . ASP D 1 309 ? 47.644 43.095 57.146 1.00 54.46 330 ASP D O 1
ATOM 10120 N N . LEU D 1 310 ? 48.755 42.548 59.028 1.00 56.50 331 LEU D N 1
ATOM 10121 C CA . LEU D 1 310 ? 49.857 43.488 58.811 1.00 56.27 331 LEU D CA 1
ATOM 10122 C C . LEU D 1 310 ? 50.656 43.287 57.517 1.00 58.37 331 LEU D C 1
ATOM 10123 O O . LEU D 1 310 ? 51.014 44.261 56.851 1.00 59.26 331 LEU D O 1
ATOM 10128 N N . VAL D 1 311 ? 50.942 42.045 57.148 1.00 49.81 332 VAL D N 1
ATOM 10129 C CA . VAL D 1 311 ? 51.699 41.822 55.918 1.00 50.97 332 VAL D CA 1
ATOM 10130 C C . VAL D 1 311 ? 50.931 42.334 54.693 1.00 53.43 332 VAL D C 1
ATOM 10131 O O . VAL D 1 311 ? 51.533 42.769 53.713 1.00 50.92 332 VAL D O 1
ATOM 10135 N N . GLY D 1 312 ? 49.604 42.294 54.759 1.00 49.98 333 GLY D N 1
ATOM 10136 C CA . GLY D 1 312 ? 48.781 42.842 53.698 1.00 51.44 333 GLY D CA 1
ATOM 10137 C C . GLY D 1 312 ? 48.835 44.362 53.652 1.00 60.75 333 GLY D C 1
ATOM 10138 O O . GLY D 1 312 ? 48.823 44.965 52.575 1.00 66.62 333 GLY D O 1
ATOM 10139 N N . GLN D 1 313 ? 48.902 44.989 54.823 1.00 66.44 334 GLN D N 1
ATOM 10140 C CA . GLN D 1 313 ? 48.996 46.446 54.904 1.00 74.25 334 GLN D CA 1
ATOM 10141 C C . GLN D 1 313 ? 50.384 46.985 54.552 1.00 75.94 334 GLN D C 1
ATOM 10142 O O . GLN D 1 313 ? 50.507 47.915 53.758 1.00 87.01 334 GLN D O 1
ATOM 10148 N N . HIS D 1 314 ? 51.423 46.403 55.148 1.00 68.87 335 HIS D N 1
ATOM 10149 C CA . HIS D 1 314 ? 52.756 47.008 55.128 1.00 69.84 335 HIS D CA 1
ATOM 10150 C C . HIS D 1 314 ? 53.764 46.406 54.138 1.00 70.30 335 HIS D C 1
ATOM 10151 O O . HIS D 1 314 ? 54.651 47.109 53.658 1.00 72.75 335 HIS D O 1
ATOM 10158 N N . ILE D 1 315 ? 53.647 45.115 53.847 1.00 66.44 336 ILE D N 1
ATOM 10159 C CA . ILE D 1 315 ? 54.628 44.439 52.997 1.00 58.37 336 ILE D CA 1
ATOM 10160 C C . ILE D 1 315 ? 54.173 44.356 51.548 1.00 64.66 336 ILE D C 1
ATOM 10161 O O . ILE D 1 315 ? 53.052 43.942 51.265 1.00 64.87 336 ILE D O 1
ATOM 10166 N N . PRO D 1 316 ? 55.053 44.756 50.621 1.00 72.74 337 PRO D N 1
ATOM 10167 C CA . PRO D 1 316 ? 54.749 44.763 49.186 1.00 70.73 337 PRO D CA 1
ATOM 10168 C C . PRO D 1 316 ? 54.539 43.346 48.661 1.00 63.28 337 PRO D C 1
ATOM 10169 O O . PRO D 1 316 ? 55.237 42.432 49.096 1.00 62.16 337 PRO D O 1
ATOM 10173 N N . LYS D 1 317 ? 53.595 43.170 47.742 1.00 66.70 338 LYS D N 1
ATOM 10174 C CA . LYS D 1 317 ? 53.272 41.843 47.218 1.00 72.24 338 LYS D CA 1
ATOM 10175 C C . LYS D 1 317 ? 54.086 41.466 45.975 1.00 70.80 338 LYS D C 1
ATOM 10176 O O . LYS D 1 317 ? 53.724 40.542 45.242 1.00 74.10 338 LYS D O 1
ATOM 10182 N N . THR D 1 318 ? 55.178 42.179 45.732 1.00 58.09 339 THR D N 1
ATOM 10183 C CA . THR D 1 318 ? 56.042 41.859 44.603 1.00 57.68 339 THR D CA 1
ATOM 10184 C C . THR D 1 318 ? 57.093 40.804 44.972 1.00 54.24 339 THR D C 1
ATOM 10185 O O . THR D 1 318 ? 57.815 40.317 44.105 1.00 57.82 339 THR D O 1
ATOM 10189 N N . ALA D 1 319 ? 57.160 40.451 46.252 1.00 49.91 340 ALA D N 1
ATOM 10190 C CA . ALA D 1 319 ? 58.163 39.509 46.738 1.00 51.28 340 ALA D CA 1
ATOM 10191 C C . ALA D 1 319 ? 57.537 38.275 47.378 1.00 53.49 340 ALA D C 1
ATOM 10192 O O . ALA D 1 319 ? 56.443 38.350 47.935 1.00 51.85 340 ALA D O 1
ATOM 10194 N N . ASP D 1 320 ? 58.247 37.147 47.311 1.00 47.82 341 ASP D N 1
ATOM 10195 C CA . ASP D 1 320 ? 57.861 35.952 48.055 1.00 46.18 341 ASP D CA 1
ATOM 10196 C C . ASP D 1 320 ? 58.042 36.276 49.530 1.00 46.59 341 ASP D C 1
ATOM 10197 O O . ASP D 1 320 ? 59.030 36.905 49.913 1.00 42.83 341 ASP D O 1
ATOM 10202 N N . LEU D 1 321 ? 57.102 35.842 50.360 1.00 40.38 342 LEU D N 1
ATOM 10203 C CA . LEU D 1 321 ? 57.110 36.218 51.766 1.00 36.08 342 LEU D CA 1
ATOM 10204 C C . LEU D 1 321 ? 56.958 35.002 52.666 1.00 36.93 342 LEU D C 1
ATOM 10205 O O . LEU D 1 321 ? 56.097 34.162 52.437 1.00 36.45 342 LEU D O 1
ATOM 10210 N N . GLN D 1 322 ? 57.798 34.930 53.692 1.00 31.18 343 GLN D N 1
ATOM 10211 C CA . GLN D 1 322 ? 57.701 33.902 54.722 1.00 33.59 343 GLN D CA 1
ATOM 10212 C C . GLN D 1 322 ? 57.803 34.571 56.095 1.00 36.97 343 GLN D C 1
ATOM 10213 O O . GLN D 1 322 ? 58.720 35.358 56.331 1.00 32.31 343 GLN D O 1
ATOM 10219 N N . VAL D 1 323 ? 56.851 34.290 56.989 1.00 35.67 344 VAL D N 1
ATOM 10220 C CA . VAL D 1 323 ? 56.938 34.799 58.355 1.00 32.49 344 VAL D CA 1
ATOM 10221 C C . VAL D 1 323 ? 57.007 33.617 59.321 1.00 30.72 344 VAL D C 1
ATOM 10222 O O . VAL D 1 323 ? 56.032 32.878 59.474 1.00 34.66 344 VAL D O 1
ATOM 10226 N N . ASN D 1 324 ? 58.159 33.445 59.961 1.00 25.55 345 ASN D N 1
ATOM 10227 C CA . ASN D 1 324 ? 58.368 32.352 60.898 1.00 32.21 345 ASN D CA 1
ATOM 10228 C C . ASN D 1 324 ? 58.213 32.840 62.334 1.00 35.05 345 ASN D C 1
ATOM 10229 O O . ASN D 1 324 ? 59.110 33.491 62.882 1.00 31.44 345 ASN D O 1
ATOM 10234 N N . ILE D 1 325 ? 57.066 32.542 62.933 1.00 33.54 346 ILE D N 1
ATOM 10235 C CA . ILE D 1 325 ? 56.842 32.875 64.336 1.00 33.30 346 ILE D CA 1
ATOM 10236 C C . ILE D 1 325 ? 57.186 31.622 65.135 1.00 32.77 346 ILE D C 1
ATOM 10237 O O . ILE D 1 325 ? 56.641 30.551 64.884 1.00 32.09 346 ILE D O 1
ATOM 10242 N N . SER D 1 326 ? 58.137 31.731 66.049 1.00 32.59 347 SER D N 1
ATOM 10243 C CA . SER D 1 326 ? 58.575 30.543 66.766 1.00 35.37 347 SER D CA 1
ATOM 10244 C C . SER D 1 326 ? 58.873 30.818 68.234 1.00 37.54 347 SER D C 1
ATOM 10245 O O . SER D 1 326 ? 59.027 31.969 68.651 1.00 37.07 347 SER D O 1
ATOM 10248 N N . THR D 1 327 ? 58.931 29.741 69.007 1.00 32.00 348 THR D N 1
ATOM 10249 C CA . THR D 1 327 ? 59.401 29.776 70.385 1.00 42.13 348 THR D CA 1
ATOM 10250 C C . THR D 1 327 ? 60.680 28.943 70.450 1.00 48.17 348 THR D C 1
ATOM 10251 O O . THR D 1 327 ? 61.143 28.427 69.431 1.00 45.59 348 THR D O 1
ATOM 10255 N N . SER D 1 328 ? 61.261 28.807 71.634 1.00 56.31 349 SER D N 1
ATOM 10256 C CA . SER D 1 328 ? 62.476 28.011 71.775 1.00 59.45 349 SER D CA 1
ATOM 10257 C C . SER D 1 328 ? 62.200 26.518 71.566 1.00 52.83 349 SER D C 1
ATOM 10258 O O . SER D 1 328 ? 63.124 25.726 71.381 1.00 49.01 349 SER D O 1
ATOM 10261 N N . ASP D 1 329 ? 60.930 26.137 71.606 1.00 50.67 350 ASP D N 1
ATOM 10262 C CA . ASP D 1 329 ? 60.565 24.731 71.464 1.00 57.04 350 ASP D CA 1
ATOM 10263 C C . ASP D 1 329 ? 60.108 24.406 70.047 1.00 55.81 350 ASP D C 1
ATOM 10264 O O . ASP D 1 329 ? 59.712 23.281 69.745 1.00 52.23 350 ASP D O 1
ATOM 10269 N N . GLY D 1 330 ? 60.170 25.403 69.177 1.00 51.68 351 GLY D N 1
ATOM 10270 C CA . GLY D 1 330 ? 59.881 25.173 67.782 1.00 51.44 351 GLY D CA 1
ATOM 10271 C C . GLY D 1 330 ? 58.887 26.144 67.184 1.00 42.41 351 GLY D C 1
ATOM 10272 O O . GLY D 1 330 ? 58.464 27.105 67.827 1.00 35.85 351 GLY D O 1
ATOM 10273 N N . PRO D 1 331 ? 58.500 25.884 65.937 1.00 32.87 352 PRO D N 1
ATOM 10274 C CA . PRO D 1 331 ? 57.641 26.815 65.208 1.00 33.83 352 PRO D CA 1
ATOM 10275 C C . PRO D 1 331 ? 56.299 26.914 65.888 1.00 33.34 352 PRO D C 1
ATOM 10276 O O . PRO D 1 331 ? 55.780 25.929 66.409 1.00 34.64 352 PRO D O 1
ATOM 10280 N N . ALA D 1 332 ? 55.765 28.125 65.923 1.00 29.51 353 ALA D N 1
ATOM 10281 C CA . ALA D 1 332 ? 54.457 28.370 66.489 1.00 26.51 353 ALA D CA 1
ATOM 10282 C C . ALA D 1 332 ? 53.463 28.700 65.367 1.00 25.86 353 ALA D C 1
ATOM 10283 O O . ALA D 1 332 ? 52.316 28.275 65.397 1.00 27.56 353 ALA D O 1
ATOM 10285 N N . ALA D 1 333 ? 53.909 29.452 64.368 1.00 25.53 354 ALA D N 1
ATOM 10286 C CA . ALA D 1 333 ? 53.043 29.783 63.236 1.00 29.32 354 ALA D CA 1
ATOM 10287 C C . ALA D 1 333 ? 53.849 30.125 61.987 1.00 31.30 354 ALA D C 1
ATOM 10288 O O . ALA D 1 333 ? 54.978 30.570 62.075 1.00 30.29 354 ALA D O 1
ATOM 10290 N N . LEU D 1 334 ? 53.250 29.908 60.824 1.00 25.76 355 LEU D N 1
ATOM 10291 C CA . LEU D 1 334 ? 53.887 30.263 59.565 1.00 25.37 355 LEU D CA 1
ATOM 10292 C C . LEU D 1 334 ? 52.897 31.083 58.762 1.00 27.99 355 LEU D C 1
ATOM 10293 O O . LEU D 1 334 ? 51.721 30.723 58.660 1.00 30.35 355 LEU D O 1
ATOM 10298 N N . ILE D 1 335 ? 53.363 32.198 58.224 1.00 28.29 356 ILE D N 1
ATOM 10299 C CA . ILE D 1 335 ? 52.560 32.992 57.308 1.00 29.21 356 ILE D CA 1
ATOM 10300 C C . ILE D 1 335 ? 53.356 33.099 56.019 1.00 35.99 356 ILE D C 1
ATOM 10301 O O . ILE D 1 335 ? 54.540 33.415 56.063 1.00 31.16 356 ILE D O 1
ATOM 10306 N N . THR D 1 336 ? 52.726 32.804 54.885 1.00 34.18 357 THR D N 1
ATOM 10307 C CA . THR D 1 336 ? 53.405 32.916 53.592 1.00 38.64 357 THR D CA 1
ATOM 10308 C C . THR D 1 336 ? 52.555 33.642 52.579 1.00 39.55 357 THR D C 1
ATOM 10309 O O . THR D 1 336 ? 51.326 33.713 52.706 1.00 39.65 357 THR D O 1
ATOM 10313 N N . ARG D 1 337 ? 53.224 34.181 51.566 1.00 38.39 358 ARG D N 1
ATOM 10314 C CA . ARG D 1 337 ? 52.534 34.762 50.424 1.00 41.49 358 ARG D CA 1
ATOM 10315 C C . ARG D 1 337 ? 53.448 34.764 49.210 1.00 44.88 358 ARG D C 1
ATOM 10316 O O . ARG D 1 337 ? 54.619 35.110 49.316 1.00 39.51 358 ARG D O 1
ATOM 10324 N N . LYS D 1 338 ? 52.907 34.359 48.065 1.00 44.11 359 LYS D N 1
ATOM 10325 C CA . LYS D 1 338 ? 53.672 34.310 46.836 1.00 51.70 359 LYS D CA 1
ATOM 10326 C C . LYS D 1 338 ? 53.850 35.713 46.296 1.00 49.74 359 LYS D C 1
ATOM 10327 O O . LYS D 1 338 ? 53.045 36.606 46.567 1.00 54.31 359 LYS D O 1
ATOM 10333 N N . ALA D 1 339 ? 54.919 35.913 45.540 1.00 46.19 360 ALA D N 1
ATOM 10334 C CA . ALA D 1 339 ? 55.054 37.141 44.796 1.00 50.26 360 ALA D CA 1
ATOM 10335 C C . ALA D 1 339 ? 53.816 37.244 43.904 1.00 57.85 360 ALA D C 1
ATOM 10336 O O . ALA D 1 339 ? 53.389 36.250 43.299 1.00 52.75 360 ALA D O 1
ATOM 10338 N N . ASN D 1 340 ? 53.220 38.434 43.866 1.00 58.27 361 ASN D N 1
ATOM 10339 C CA . ASN D 1 340 ? 52.054 38.705 43.030 1.00 69.21 361 ASN D CA 1
ATOM 10340 C C . ASN D 1 340 ? 50.767 37.983 43.446 1.00 72.99 361 ASN D C 1
ATOM 10341 O O . ASN D 1 340 ? 49.771 38.005 42.718 1.00 75.29 361 ASN D O 1
ATOM 10346 N N . GLU D 1 341 ? 50.789 37.339 44.611 1.00 69.94 362 GLU D N 1
ATOM 10347 C CA . GLU D 1 341 ? 49.567 36.823 45.212 1.00 63.71 362 GLU D CA 1
ATOM 10348 C C . GLU D 1 341 ? 48.950 37.960 46.018 1.00 67.04 362 GLU D C 1
ATOM 10349 O O . GLU D 1 341 ? 49.649 38.887 46.426 1.00 66.08 362 GLU D O 1
ATOM 10355 N N . ASP D 1 342 ? 47.643 37.900 46.244 1.00 75.84 363 ASP D N 1
ATOM 10356 C CA . ASP D 1 342 ? 46.963 38.973 46.962 1.00 80.07 363 ASP D CA 1
ATOM 10357 C C . ASP D 1 342 ? 46.806 38.665 48.445 1.00 74.86 363 ASP D C 1
ATOM 10358 O O . ASP D 1 342 ? 47.020 39.528 49.300 1.00 74.00 363 ASP D O 1
ATOM 10363 N N . ALA D 1 343 ? 46.419 37.431 48.745 1.00 68.30 364 ALA D N 1
ATOM 10364 C CA . ALA D 1 343 ? 46.178 37.033 50.122 1.00 62.77 364 ALA D CA 1
ATOM 10365 C C . ALA D 1 343 ? 47.296 36.156 50.660 1.00 48.03 364 ALA D C 1
ATOM 10366 O O . ALA D 1 343 ? 47.741 35.218 50.000 1.00 52.51 364 ALA D O 1
ATOM 10368 N N . ALA D 1 344 ? 47.745 36.472 51.865 1.00 36.77 365 ALA D N 1
ATOM 10369 C CA . ALA D 1 344 ? 48.697 35.629 52.569 1.00 37.90 365 ALA D CA 1
ATOM 10370 C C . ALA D 1 344 ? 47.951 34.474 53.231 1.00 46.53 365 ALA D C 1
ATOM 10371 O O . ALA D 1 344 ? 46.775 34.606 53.560 1.00 53.34 365 ALA D O 1
ATOM 10373 N N . THR D 1 345 ? 48.622 33.345 53.436 1.00 40.75 366 THR D N 1
ATOM 10374 C CA . THR D 1 345 ? 47.980 32.242 54.141 1.00 42.67 366 THR D CA 1
ATOM 10375 C C . THR D 1 345 ? 48.770 31.912 55.398 1.00 37.19 366 THR D C 1
ATOM 10376 O O . THR D 1 345 ? 49.997 31.949 55.390 1.00 37.24 366 THR D O 1
ATOM 10380 N N . ALA D 1 346 ? 48.075 31.578 56.478 1.00 31.50 367 ALA D N 1
ATOM 10381 C CA . ALA D 1 346 ? 48.758 31.362 57.744 1.00 34.02 367 ALA D CA 1
ATOM 10382 C C . ALA D 1 346 ? 48.464 29.965 58.242 1.00 32.88 367 ALA D C 1
ATOM 10383 O O . ALA D 1 346 ? 47.392 29.430 57.992 1.00 30.23 367 ALA D O 1
ATOM 10385 N N . HIS D 1 347 ? 49.421 29.370 58.935 1.00 28.66 368 HIS D N 1
ATOM 10386 C CA . HIS D 1 347 ? 49.160 28.101 59.592 1.00 34.54 368 HIS D CA 1
ATOM 10387 C C . HIS D 1 347 ? 49.606 28.179 61.049 1.00 35.03 368 HIS D C 1
ATOM 10388 O O . HIS D 1 347 ? 50.712 28.629 61.347 1.00 30.64 368 HIS D O 1
ATOM 10395 N N . ILE D 1 348 ? 48.733 27.758 61.957 1.00 29.86 369 ILE D N 1
ATOM 10396 C CA . ILE D 1 348 ? 49.114 27.627 63.366 1.00 28.71 369 ILE D CA 1
ATOM 10397 C C . ILE D 1 348 ? 49.666 26.211 63.633 1.00 27.45 369 ILE D C 1
ATOM 10398 O O . ILE D 1 348 ? 48.999 25.234 63.328 1.00 31.74 369 ILE D O 1
ATOM 10403 N N . TYR D 1 349 ? 50.862 26.078 64.198 1.00 23.23 370 TYR D N 1
ATOM 10404 C CA . TYR D 1 349 ? 51.388 24.733 64.456 1.00 27.72 370 TYR D CA 1
ATOM 10405 C C . TYR D 1 349 ? 50.675 24.042 65.630 1.00 35.67 370 TYR D C 1
ATOM 10406 O O . TYR D 1 349 ? 50.535 24.611 66.719 1.00 28.79 370 TYR D O 1
ATOM 10415 N N . ASP D 1 350 ? 50.234 22.812 65.402 1.00 30.78 371 ASP D N 1
ATOM 10416 C CA . ASP D 1 350 ? 49.629 22.005 66.457 1.00 35.08 371 ASP D CA 1
ATOM 10417 C C . ASP D 1 350 ? 50.500 20.810 66.852 1.00 33.61 371 ASP D C 1
ATOM 10418 O O . ASP D 1 350 ? 51.533 20.536 66.245 1.00 34.02 371 ASP D O 1
#

B-factor: mean 47.47, std 18.56, range [18.11, 142.52]

Secondary structure (DSSP, 8-state):
------STTS--B-SS----TTTTHHHHH-S-HHHHHHHHHH---GGGTS-TTT-EEEE--SS-HHHHHHHHSBP-SS-TT--BPPP--SSTTPPP-----EEEEEEEEEEETTEEEEEEEEEEE---EEEE-SSTT-PPEEEE--HHHHHHHHH--HHHHHHHTTSTT-SSS-EEEEEEE---TT-SS--EEEEEEEESSSS----EE--EEEEEES-HHHHHH-HHHHHHHHHHHHHHHHH--S----EEEEEEETTEEEEEEEEEE---S-HHHHHHHHHHHHHHHHHHS-TTSEEEEEEEETTEEEEEEEE-TT-SS-EEEE--/---------TTS-EE-SS----TTTTHHHHH-S-HHHHHHHHHH---GGGTS-TTT-EEEE--SS-HHHHHHHHSBPBTTBTT--BPPP--SSSSPPP-----EEEEEEEEE-SSS-EEEEEEEEEE---EEEE-SSTTS--EEEE--HHHHHHHHH--HHHHHHHHTSTT-SSS-EEEEEEE---TT-SS--EEEEEEEESSSS----EE--EEEEEESSHHHHHH-HHHHHHHHHHHHHHHHHSTT----EEEEEEETTEEEEEEEEEE---S-HHHHHHHHHHHHHHHHHHS-TTSEEEEEEEETTEEEEEEEE-TT-S--EEEE--/-----STTS--B-SS----TTTTHHHHH-S-HHHHHHHHHH--GGGGTS-TTTEEEEE--SS-HHHHHHHHSBP-SS-TT--BPPP---PPP-----EEEEEEEEEETTTEEEEEEEEEEE---EEEEESSTT--EEEEE--HHHHHHHHH--HHHHHHHTTSTT-SSS-EEEEEEE---TT-SS--EEEEEEEESSSS----EE--EEEEEES-HHHHHHSHHHHHHHHHHHHHHHHHSTT----EEEEEEETTEEEEEEEEEE---S-HHHHHHHHHHHHHHHHHHS-TTSEEEEEEEETTEEEEEEEE-TT-SS-EEEE--/--------TTS--B-SS----TTTTHHHHH-S-HHHHHHHHHH---GGGTS-TTTEEEEE--SS-HHHHHHHHSBP-SS-TT--B--------------EEEEEEEEE-SSS-EEEEEEEEEE---EEEE-SSTT-PPEEEE--HHHHHHHHH--HHHHHHHTTSTT-SSS-EEEEEEE---TT-SS--EEEEEEEESSSS--PPEE--EEEEEES-HHHHHH-HHHHHHHHHHHHHHHHHSTT-TT-EEEEEEETTEEEEEEEEEE---S-HHHHHHHHHHHHHHHHHHS-TTSEEEEEEEETTEEEEEEEE-TT-SS-EEEE--

Foldseek 3Di:
DDDDQPDQLGAAADPPADAALAHCVCVVQAQDPQLVCQQVSVLSVCCVPAPSVFWHKHFHDQQHNVNFVLQQDADDPVRNNHLAHHADAPDPPGGARLFRGKGKMWIWGAPDDPDIATAEMEMETEEQWGWDDNDVPDDIDIDGDDPVRSVVSQVCVLVVLVVLCVTPRRVFHKYKYWYWYFDDNPDPATTHTFWMWIDRHNDTDPIDGWDKDKDKEPDPVCCVLPVLQNVLRVVLLVVLCVVPVPFNPWMWIFMDTPSHTAEIEIEGEDADDDQVVLVVSQVVSQVSCLVRPQLQYWYWYFYAYPVGTAKIWTHHRPGNHIDMDGDD/DFDDPDQPDQLGAAADPPADAALQHPLCVVLAQDVQQVCQQVSVLSVVCVPDGSVFKHKHFDDQQHNVNFVLCQDADDPVSPNHLAHHADAPDDVTGFSLFRGKGKMWIWGAPDDTDIATQAMEMETEEQWGWDANDVVGDIDIDGDDPVRSVVSQQCVLSVLQVLCVTPRSVQHKYKYWYWYFDDNPDPAGTHTFWIWIGNHNGTDDIDTWAKDKDKEPDPVCCVLPVLQNVLRVVLQVQLCVVVVVQNPWMWIFMDTPSHTAEIEIEGEDADDDLVVLVVSQVVSQVSCLVRPDLQYWYWYFYAYPVGTAKIWTHHRPGNHIDMGGDD/DPDQPDQLGAAADPVADAALQHCVCVVQAQDVQQVCQQVSVLSVCCVPDGSVFKHKHWHDQQHNVNFVLQQDADDPVRNNHLAHDADLVGGARLFRGKGKMWIWGDDPVVDIATAEMEMETEEQKGWDANDVVHDIDIDGDDPVRSVVSQVCCLVVLQVLCVGVRSVAHKYKYWYWYFDDNPDPATTHTFWMWIDRHSDTDDIDTWDKDKDKEPDPVCCVLPVLQNVLVVVLLVQLCVVPNPQNPWMWIFMDTPSHTAEIEIEREDADDDLVVLVVSQVVSQVSCLVRPQLQYWYWYFYAYPVTTAKIWTHHRVGRHIDMDGDD/DQDDDQPDQLGAAAGPPADAALAHPVCVVQAPDPLQVCQQVSVLSVCCVPAGSVFKHKHFHDFQHNVNFVLCQDEDDPVRNNHLAHDFDVVTGARLFRGKGKMWIWGDPDPNDIATAAMEMETEEQWGWDAPDPVGDIDIDGDDPVRSVVSQVCVLSVLQVQCPGPRSVQHKYKYWYWYFDDPPDPATTHTFWIWIDRHNDTDDIDGWDKGKDKEPDPVCCPLPVLQNVLVVVLQVVCCVVPNPQNPWMWIFMDGPSHTAAIEIEREDADDDLVVLVVSQVVSQVSCLVRPALQYWYWYFYAYPVGTQKIWTHHRVGRHIDMDGDD